Protein AF-0000000069405059 (afdb_homodimer)

Organism: NCBI:txid2607531

Sequence (1074 aa):
MSSYLHTKEDSQVSYETIPERLRKRAEKYPDRVTIVCYDAEFKRHQITMKEMYDGAVKFAKALMKLGIEKGDKIAFCVPNCVEWMSYDIGIMMTGAYSMRLMFGLADMKSITKGCSAVVFGSKSIWDSFLSIAQISDNGKVSCEVCPDLKFAIDVSNTHRPANALSAAKLMAEISDDDEVEFPYIDPEDIASINQTSGSTGVPKGICHSHFGYVNLPDSDFNESSRLIMFSGRPMGYIGGYPSNVVTRGSLHVSGDVEMLNDPKNLDFVIKIWQSEECNMVGVAPQDVKRLSDRDFRLNMLISGGDMITRETIEHALKVADSFLVGYGSTESIFVSYKVFTLENISEHRQGMLGRPAAGTEIKIVDEEKRVVDTGKTGYLYFRSKYIAKTYLDGTSCLENGWYPTSDICYLTEDGHLIMVGRSTDLIKKCTVKLSIKLIEDYIGRHPSVDAVVVVPIPDQAVGERVCACVTLLPNHEFKEEELKKFCTETMPDPDNFDCVSMHPDYILYFPSFPLLASGKFDRKTIASLALKKIKNMMSSYLHTKEDSQVSYETIPERLRKRAEKYPDRVTIVCYDAEFKRHQITMKEMYDGAVKFAKALMKLGIEKGDKIAFCVPNCVEWMSYDIGIMMTGAYSMRLMFGLADMKSITKGCSAVVFGSKSIWDSFLSIAQISDNGKVSCEVCPDLKFAIDVSNTHRPANALSAAKLMAEISDDDEVEFPYIDPEDIASINQTSGSTGVPKGICHSHFGYVNLPDSDFNESSRLIMFSGRPMGYIGGYPSNVVTRGSLHVSGDVEMLNDPKNLDFVIKIWQSEECNMVGVAPQDVKRLSDRDFRLNMLISGGDMITRETIEHALKVADSFLVGYGSTESIFVSYKVFTLENISEHRQGMLGRPAAGTEIKIVDEEKRVVDTGKTGYLYFRSKYIAKTYLDGTSCLENGWYPTSDICYLTEDGHLIMVGRSTDLIKKCTVKLSIKLIEDYIGRHPSVDAVVVVPIPDQAVGERVCACVTLLPNHEFKEEELKKFCTETMPDPDNFDCVSMHPDYILYFPSFPLLASGKFDRKTIASLALKKIKNM

Secondary structure (DSSP, 8-state):
-BSEEEPPP-SPPP---HHHHHHHHHHH-TT-EEEEEE-TT--EEEEEHHHHHHHHHHHHHHHHHTT--TT-EEEEE--S-TTHHHHHHHHHHTT-EEEE--TTSS-HHHHHTT-SEEEE--HHHHHHHHTT-EE-GGGBEE-SS-TT--EEEE--SSSPPTTPEEHHHHHHT--TT----PPP--TTSEEEEEEE-TTTSSPEEEEEEHHHHHT-GGGGS-TTS--EEE--S-TTSTTT--HHHHHH-PEEEEE-HHHHH-GGGHHHHHHHHHHTT-SEEE--HHHHGGGTTS---EEEEEEESSPPPHHHHHHHHTTEEEEEEEE--TTTS--EEEEE-TTTGGG--TTEEEEEPTT-EEEEE-TT-PBPBTT--EEEEEE-TTS--EETTS-BS-BTTBEEEEEEEEE-TTS-EEEEEETTSEEEETTEEEEHHHHHHHHHTSTTEEEEEEEEEEETTTEEEEEEEEEE-TT----HHHHHHHHHHHSPPGGGSSS---S-SEEEE-SS--B-TTSSB-HHHHHHHHHHHHHT-/-BSEEEPPP-SPPP---HHHHHHHHHHH-TT-EEEEEE-TT--EEEEEHHHHHHHHHHHHHHHHHTT--TT-EEEEE--S-TTHHHHHHHHHHTT-EEEE--TTSS-HHHHHTT-SEEEE--HHHHHHHHTT-EE-GGGBEE-SS-TT--EEEE--SSSPPTTPEEHHHHHHT--TT----PPP--TTSEEEEEEE-TTTSSPEEEEEEHHHHHT-GGGG--TTS--EEE--S-TTSTTT--HHHHHH-PEEEEE-HHHHH-GGGHHHHHHHHHHTT-SEEE--HHHHGGGTTS---EEEEEEESSPPPHHHHHHHHTTEEEEEEEE--TTTS--EEEEE-TTTGGG--TTEEEEEPTT-EEEEE-TT-PBPBTT--EEEEEE-TTS--EETTS-BS-BTTBEEEEEEEEE-TTS-EEEEEETTSEEEETTEEEEHHHHHHHHHTSTTEEEEEEEEEEETTTEEEEEEEEEE-TT----HHHHHHHHHHHSPPGGGS-SS--S-SEEEE-S---B-TTSSB-HHHHHHHHHHHHHT-

pLDDT: mean 87.08, std 11.56, range [35.06, 98.56]

Radius of gyration: 33.95 Å; Cα contacts (8 Å, |Δi|>4): 2401; chains: 2; bounding box: 78×101×76 Å

Structure (mmCIF, N/CA/C/O backbone):
data_AF-0000000069405059-model_v1
#
loop_
_entity.id
_entity.type
_entity.pdbx_description
1 polymer 'Medium-chain acyl-CoA ligase ACSF2, mitochondrial-like isoform X2'
#
loop_
_atom_site.group_PDB
_atom_site.id
_atom_site.type_symbol
_atom_site.label_atom_id
_atom_site.label_alt_id
_atom_site.label_comp_id
_atom_site.label_asym_id
_atom_site.label_entity_id
_atom_site.label_seq_id
_atom_site.pdbx_PDB_ins_code
_atom_site.Cartn_x
_atom_site.Cartn_y
_atom_site.Cartn_z
_atom_site.occupancy
_atom_site.B_iso_or_equiv
_atom_site.auth_seq_id
_atom_site.auth_comp_id
_atom_site.auth_asym_id
_atom_site.auth_atom_id
_atom_site.pdbx_PDB_model_num
ATOM 1 N N . MET A 1 1 ? 24.672 -1.046 6.391 1 76.38 1 MET A N 1
ATOM 2 C CA . MET A 1 1 ? 23.234 -1.235 6.488 1 76.38 1 MET A CA 1
ATOM 3 C C . MET A 1 1 ? 22.484 -0.145 5.727 1 76.38 1 MET A C 1
ATOM 5 O O . MET A 1 1 ? 22.922 1.008 5.699 1 76.38 1 MET A O 1
ATOM 9 N N . SER A 1 2 ? 21.516 -0.509 5.078 1 88.62 2 SER A N 1
ATOM 10 C CA . SER A 1 2 ? 20.75 0.424 4.258 1 88.62 2 SER A CA 1
ATOM 11 C C . SER A 1 2 ? 19.859 1.316 5.121 1 88.62 2 SER A C 1
ATOM 13 O O . SER A 1 2 ? 19.453 0.922 6.215 1 88.62 2 SER A O 1
ATOM 15 N N . SER A 1 3 ? 19.766 2.574 4.754 1 94.75 3 SER A N 1
ATOM 16 C CA . SER A 1 3 ? 18.922 3.529 5.461 1 94.75 3 SER A CA 1
ATOM 17 C C . SER A 1 3 ? 17.453 3.287 5.164 1 94.75 3 SER A C 1
ATOM 19 O O . SER A 1 3 ? 16.812 4.082 4.469 1 94.75 3 SER A O 1
ATOM 21 N N . TYR A 1 4 ? 17.016 2.256 5.66 1 94.56 4 TYR A N 1
ATOM 22 C CA . TYR A 1 4 ? 15.609 1.853 5.602 1 94.56 4 TYR A CA 1
ATOM 23 C C . TYR A 1 4 ? 15.117 1.379 6.961 1 94.56 4 TYR A C 1
ATOM 25 O O . TYR A 1 4 ? 15.852 0.712 7.695 1 94.56 4 TYR A O 1
ATOM 33 N N . LEU A 1 5 ? 13.922 1.791 7.27 1 92.12 5 LEU A N 1
ATOM 34 C CA . LEU A 1 5 ? 13.336 1.364 8.531 1 92.12 5 LEU A CA 1
ATOM 35 C C . LEU A 1 5 ? 11.82 1.209 8.406 1 92.12 5 LEU A C 1
ATOM 37 O O . LEU A 1 5 ? 11.156 2.045 7.789 1 92.12 5 LEU A O 1
ATOM 41 N N . HIS A 1 6 ? 11.328 0.11 8.859 1 88.69 6 HIS A N 1
ATOM 42 C CA . HIS A 1 6 ? 9.898 -0.172 8.953 1 88.69 6 HIS A CA 1
ATOM 43 C C . HIS A 1 6 ? 9.469 -0.369 10.398 1 88.69 6 HIS A C 1
ATOM 45 O O . HIS A 1 6 ? 10.133 -1.08 11.156 1 88.69 6 HIS A O 1
ATOM 51 N N . THR A 1 7 ? 8.445 0.353 10.781 1 85.44 7 THR A N 1
ATOM 52 C CA . THR A 1 7 ? 7.824 0.072 12.062 1 85.44 7 THR A CA 1
ATOM 53 C C . THR A 1 7 ? 6.551 -0.748 11.883 1 85.44 7 THR A C 1
ATOM 55 O O . THR A 1 7 ? 5.629 -0.326 11.18 1 85.44 7 THR A O 1
ATOM 58 N N . LYS A 1 8 ? 6.469 -1.854 12.523 1 80.56 8 LYS A N 1
ATOM 59 C CA . LYS A 1 8 ? 5.355 -2.787 12.367 1 80.56 8 LYS A CA 1
ATOM 60 C C . LYS A 1 8 ? 4.035 -2.145 12.789 1 80.56 8 LYS A C 1
ATOM 62 O O . LYS A 1 8 ? 3.99 -1.372 13.75 1 80.56 8 LYS A O 1
ATOM 67 N N . GLU A 1 9 ? 3.07 -2.568 11.977 1 75.31 9 GLU A N 1
ATOM 68 C CA . GLU A 1 9 ? 1.729 -2.109 12.328 1 75.31 9 GLU A CA 1
ATOM 69 C C . GLU A 1 9 ? 1.255 -2.736 13.633 1 75.31 9 GLU A C 1
ATOM 71 O O . GLU A 1 9 ? 1.486 -3.924 13.883 1 75.31 9 GLU A O 1
ATOM 76 N N . ASP A 1 10 ? 0.785 -1.996 14.492 1 69.25 10 ASP A N 1
ATOM 77 C CA . ASP A 1 10 ? 0.393 -2.527 15.797 1 69.25 10 ASP A CA 1
ATOM 78 C C . ASP A 1 10 ? -1.127 -2.553 15.945 1 69.25 10 ASP A C 1
ATOM 80 O O . ASP A 1 10 ? -1.652 -3.113 16.906 1 69.25 10 ASP A O 1
ATOM 84 N N . SER A 1 11 ? -1.769 -1.929 14.992 1 68.69 11 SER A N 1
ATOM 85 C CA . SER A 1 11 ? -3.217 -1.853 15.156 1 68.69 11 SER A CA 1
ATOM 86 C C . SER A 1 11 ? -3.941 -2.488 13.977 1 68.69 11 SER A C 1
ATOM 88 O O . SER A 1 11 ? -3.357 -2.662 12.906 1 68.69 11 SER A O 1
ATOM 90 N N . GLN A 1 12 ? -5.156 -2.867 14.305 1 74.75 12 GLN A N 1
ATOM 91 C CA . GLN A 1 12 ? -6.031 -3.393 13.258 1 74.75 12 GLN A CA 1
ATOM 92 C C . GLN A 1 12 ? -6.52 -2.279 12.336 1 74.75 12 GLN A C 1
ATOM 94 O O . GLN A 1 12 ? -6.891 -1.199 12.797 1 74.75 12 GLN A O 1
ATOM 99 N N . VAL A 1 13 ? -6.449 -2.508 11.102 1 83.88 13 VAL A N 1
ATOM 100 C CA . VAL A 1 13 ? -6.941 -1.564 10.102 1 83.88 13 VAL A CA 1
ATOM 101 C C . VAL A 1 13 ? -8.461 -1.662 10 1 83.88 13 VAL A C 1
ATOM 103 O O . VAL A 1 13 ? -9.023 -2.762 10.008 1 83.88 13 VAL A O 1
ATOM 106 N N . SER A 1 14 ? -9.117 -0.546 10.047 1 86.19 14 SER A N 1
ATOM 107 C CA . SER A 1 14 ? -10.562 -0.484 9.898 1 86.19 14 SER A CA 1
ATOM 108 C C . SER A 1 14 ? -10.953 -0.025 8.492 1 86.19 14 SER A C 1
ATOM 110 O O . SER A 1 14 ? -10.32 0.866 7.93 1 86.19 14 SER A O 1
ATOM 112 N N . TYR A 1 15 ? -11.891 -0.653 7.965 1 90.38 15 TYR A N 1
ATOM 113 C CA . TYR A 1 15 ? -12.398 -0.245 6.66 1 90.38 15 TYR A CA 1
ATOM 114 C C . TYR A 1 15 ? -13.781 0.397 6.785 1 90.38 15 TYR A C 1
ATOM 116 O O . TYR A 1 15 ? -14.797 -0.233 6.484 1 90.38 15 TYR A O 1
ATOM 124 N N . GLU A 1 16 ? -13.797 1.604 7.168 1 92.19 16 GLU A N 1
ATOM 125 C CA . GLU A 1 16 ? -15.008 2.396 7.367 1 92.19 16 GLU A CA 1
ATOM 126 C C . GLU A 1 16 ? -14.766 3.865 7.027 1 92.19 16 GLU A C 1
ATOM 128 O O . GLU A 1 16 ? -13.625 4.297 6.891 1 92.19 16 GLU A O 1
ATOM 133 N N . THR A 1 17 ? -15.836 4.621 6.836 1 94.81 17 THR A N 1
ATOM 134 C CA . THR A 1 17 ? -15.742 6.043 6.527 1 94.81 17 THR A CA 1
ATOM 135 C C . THR A 1 17 ? -15.758 6.875 7.805 1 94.81 17 THR A C 1
ATOM 137 O O . THR A 1 17 ? -16.141 6.383 8.867 1 94.81 17 THR A O 1
ATOM 140 N N . ILE A 1 18 ? -15.367 8.094 7.664 1 95.5 18 ILE A N 1
ATOM 141 C CA . ILE A 1 18 ? -15.367 9.023 8.789 1 95.5 18 ILE A CA 1
ATOM 142 C C . ILE A 1 18 ? -16.797 9.188 9.32 1 95.5 18 ILE A C 1
ATOM 144 O O . ILE A 1 18 ? -17.031 9.062 10.523 1 95.5 18 ILE A O 1
ATOM 148 N N . PRO A 1 19 ? -17.797 9.398 8.445 1 96.19 19 PRO A N 1
ATOM 149 C CA . PRO A 1 19 ? -19.172 9.508 8.938 1 96.19 19 PRO A CA 1
ATOM 150 C C . PRO A 1 19 ? -19.641 8.242 9.648 1 96.19 19 PRO A C 1
ATOM 152 O O . PRO A 1 19 ? -20.344 8.328 10.672 1 96.19 19 PRO A O 1
ATOM 155 N N . GLU A 1 20 ? -19.297 7.102 9.148 1 94.31 20 GLU A N 1
ATOM 156 C CA . GLU A 1 20 ? -19.688 5.848 9.789 1 94.31 20 GLU A CA 1
ATOM 157 C C . GLU A 1 20 ? -19.094 5.734 11.188 1 94.31 20 GLU A C 1
ATOM 159 O O . GLU A 1 20 ? -19.766 5.32 12.133 1 94.31 20 GLU A O 1
ATOM 164 N N . ARG A 1 21 ? -17.859 6.039 11.273 1 93.06 21 ARG A N 1
ATOM 165 C CA . ARG A 1 21 ? -17.203 5.98 12.57 1 93.06 21 ARG A CA 1
ATOM 166 C C . ARG A 1 21 ? -17.844 6.961 13.555 1 93.06 21 ARG A C 1
ATOM 168 O O . ARG A 1 21 ? -18.016 6.641 14.734 1 93.06 21 ARG A O 1
ATOM 175 N N . LEU A 1 22 ? -18.078 8.172 13.102 1 94.94 22 LEU A N 1
ATOM 176 C CA . LEU A 1 22 ? -18.75 9.148 13.953 1 94.94 22 LEU A CA 1
ATOM 177 C C . LEU A 1 22 ? -20.094 8.617 14.43 1 94.94 22 LEU A C 1
ATOM 179 O O . LEU A 1 22 ? -20.438 8.766 15.602 1 94.94 22 LEU A O 1
ATOM 183 N N . ARG A 1 23 ? -20.859 8.07 13.531 1 95.44 23 ARG A N 1
ATOM 184 C CA . ARG A 1 23 ? -22.156 7.5 13.891 1 95.44 23 ARG A CA 1
ATOM 185 C C . ARG A 1 23 ? -22 6.465 15 1 95.44 23 ARG A C 1
ATOM 187 O O . ARG A 1 23 ? -22.734 6.504 15.992 1 95.44 23 ARG A O 1
ATOM 194 N N . LYS A 1 24 ? -21.109 5.547 14.828 1 93.12 24 LYS A N 1
ATOM 195 C CA . LYS A 1 24 ? -20.875 4.492 15.812 1 93.12 24 LYS A CA 1
ATOM 196 C C . LYS A 1 24 ? -20.5 5.082 17.172 1 93.12 24 LYS A C 1
ATOM 198 O O . LYS A 1 24 ? -20.969 4.621 18.203 1 93.12 24 LYS A O 1
ATOM 203 N N . ARG A 1 25 ? -19.719 6.082 17.156 1 92 25 ARG A N 1
ATOM 204 C CA . ARG A 1 25 ? -19.281 6.715 18.391 1 92 25 ARG A CA 1
ATOM 205 C C . ARG A 1 25 ? -20.422 7.473 19.047 1 92 25 ARG A C 1
ATOM 207 O O . ARG A 1 25 ? -20.562 7.477 20.281 1 92 25 ARG A O 1
ATOM 214 N N . ALA A 1 26 ? -21.156 8.148 18.234 1 95.31 26 ALA A N 1
ATOM 215 C CA . ALA A 1 26 ? -22.312 8.875 18.75 1 95.31 26 ALA A CA 1
ATOM 216 C C . ALA A 1 26 ? -23.312 7.926 19.406 1 95.31 26 ALA A C 1
ATOM 218 O O . ALA A 1 26 ? -23.969 8.289 20.375 1 95.31 26 ALA A O 1
ATOM 219 N N . GLU A 1 27 ? -23.438 6.754 18.859 1 95.62 27 GLU A N 1
ATOM 220 C CA . GLU A 1 27 ? -24.312 5.734 19.422 1 95.62 27 GLU A CA 1
ATOM 221 C C . GLU A 1 27 ? -23.734 5.18 20.734 1 95.62 27 GLU A C 1
ATOM 223 O O . GLU A 1 27 ? -24.469 4.969 21.703 1 95.62 27 GLU A O 1
ATOM 228 N N . LYS A 1 28 ? -22.5 4.996 20.828 1 91.94 28 LYS A N 1
ATOM 229 C CA . LYS A 1 28 ? -21.844 4.383 21.984 1 91.94 28 LYS A CA 1
ATOM 230 C C . LYS A 1 28 ? -21.703 5.383 23.125 1 91.94 28 LYS A C 1
ATOM 232 O O . LYS A 1 28 ? -21.828 5.02 24.297 1 91.94 28 LYS A O 1
ATOM 237 N N . TYR A 1 29 ? -21.375 6.656 22.75 1 92 29 TYR A N 1
ATOM 238 C CA . TYR A 1 29 ? -21.141 7.684 23.75 1 92 29 TYR A CA 1
ATOM 239 C C . TYR A 1 29 ? -21.875 8.969 23.422 1 92 29 TYR A C 1
ATOM 241 O O . TYR A 1 29 ? -21.266 10.023 23.25 1 92 29 TYR A O 1
ATOM 249 N N . PRO A 1 30 ? -23.109 8.977 23.453 1 95.75 30 PRO A N 1
ATOM 250 C CA . PRO A 1 30 ? -23.906 10.109 22.969 1 95.75 30 PRO A CA 1
ATOM 251 C C . PRO A 1 30 ? -23.656 11.383 23.781 1 95.75 30 PRO A C 1
ATOM 253 O O . PRO A 1 30 ? -23.578 12.469 23.203 1 95.75 30 PRO A O 1
ATOM 256 N N . ASP A 1 31 ? -23.438 11.312 25.078 1 96.19 31 ASP A N 1
ATOM 257 C CA . ASP A 1 31 ? -23.422 12.484 25.938 1 96.19 31 ASP A CA 1
ATOM 258 C C . ASP A 1 31 ? -21.984 12.945 26.219 1 96.19 31 ASP A C 1
ATOM 260 O O . ASP A 1 31 ? -21.766 13.945 26.906 1 96.19 31 ASP A O 1
ATOM 264 N N . ARG A 1 32 ? -21.062 12.312 25.672 1 93.69 32 ARG A N 1
ATOM 265 C CA . ARG A 1 32 ? -19.656 12.664 25.891 1 93.69 32 ARG A CA 1
ATOM 266 C C . ARG A 1 32 ? -19.297 13.969 25.172 1 93.69 32 ARG A C 1
ATOM 268 O O . ARG A 1 32 ? -19.531 14.102 23.969 1 93.69 32 ARG A O 1
ATOM 275 N N . VAL A 1 33 ? -18.719 14.945 25.906 1 96.44 33 VAL A N 1
ATOM 276 C CA . VAL A 1 33 ? -18.25 16.172 25.297 1 96.44 33 VAL A CA 1
ATOM 277 C C . VAL A 1 33 ? -17.031 15.883 24.422 1 96.44 33 VAL A C 1
ATOM 279 O O . VAL A 1 33 ? -16.078 15.242 24.859 1 96.44 33 VAL A O 1
ATOM 282 N N . THR A 1 34 ? -17.047 16.375 23.188 1 95.88 34 THR A N 1
ATOM 283 C CA . THR A 1 34 ? -16 15.953 22.266 1 95.88 34 THR A CA 1
ATOM 284 C C . THR A 1 34 ? -15.25 17.172 21.703 1 95.88 34 THR A C 1
ATOM 286 O O . THR A 1 34 ? -14.117 17.047 21.25 1 95.88 34 THR A O 1
ATOM 289 N N . ILE A 1 35 ? -15.867 18.344 21.641 1 98 35 ILE A N 1
ATOM 290 C CA . ILE A 1 35 ? -15.18 19.562 21.234 1 98 35 ILE A CA 1
ATOM 291 C C . ILE A 1 35 ? -15.547 20.703 22.203 1 98 35 ILE A C 1
ATOM 293 O O . ILE A 1 35 ? -16.719 20.875 22.547 1 98 35 ILE A O 1
ATOM 297 N N . VAL A 1 36 ? -14.609 21.391 22.641 1 98.56 36 VAL A N 1
ATOM 298 C CA . VAL A 1 36 ? -14.75 22.625 23.422 1 98.56 36 VAL A CA 1
ATOM 299 C C . VAL A 1 36 ? -14.016 23.766 22.703 1 98.56 36 VAL A C 1
ATOM 301 O O . VAL A 1 36 ? -12.867 23.609 22.297 1 98.56 36 VAL A O 1
ATOM 304 N N . CYS A 1 37 ? -14.703 24.875 22.531 1 98.25 37 CYS A N 1
ATOM 305 C CA . CYS A 1 37 ? -14.086 26.047 21.906 1 98.25 37 CYS A CA 1
ATOM 306 C C . CYS A 1 37 ? -14.344 27.297 22.734 1 98.25 37 CYS A C 1
ATOM 308 O O . CYS A 1 37 ? -15.445 27.5 23.25 1 98.25 37 CYS A O 1
ATOM 310 N N . TYR A 1 38 ? -13.32 28.062 22.875 1 98.06 38 TYR A N 1
ATOM 311 C CA . TYR A 1 38 ? -13.43 29.391 23.469 1 98.06 38 TYR A CA 1
ATOM 312 C C . TYR A 1 38 ? -13.438 30.469 22.406 1 98.06 38 TYR A C 1
ATOM 314 O O . TYR A 1 38 ? -12.508 30.562 21.594 1 98.06 38 TYR A O 1
ATOM 322 N N . ASP A 1 39 ? -14.422 31.328 22.406 1 95.25 39 ASP A N 1
ATOM 323 C CA . ASP A 1 39 ? -14.547 32.312 21.328 1 95.25 39 ASP A CA 1
ATOM 324 C C . ASP A 1 39 ? -13.734 33.562 21.625 1 95.25 39 ASP A C 1
ATOM 326 O O . ASP A 1 39 ? -12.984 33.594 22.609 1 95.25 39 ASP A O 1
ATOM 330 N N . ALA A 1 40 ? -13.812 34.594 20.797 1 92.25 40 ALA A N 1
ATOM 331 C CA . ALA A 1 40 ? -13.008 35.781 20.891 1 92.25 40 ALA A CA 1
ATOM 332 C C . ALA A 1 40 ? -13.336 36.594 22.156 1 92.25 40 ALA A C 1
ATOM 334 O O . ALA A 1 40 ? -12.539 37.406 22.625 1 92.25 40 ALA A O 1
ATOM 335 N N . GLU A 1 41 ? -14.523 36.344 22.75 1 94.56 41 GLU A N 1
ATOM 336 C CA . GLU A 1 41 ? -14.945 37 23.984 1 94.56 41 GLU A CA 1
ATOM 337 C C . GLU A 1 41 ? -14.656 36.125 25.203 1 94.56 41 GLU A C 1
ATOM 339 O O . GLU A 1 41 ? -15.227 36.344 26.281 1 94.56 41 GLU A O 1
ATOM 344 N N . PHE A 1 42 ? -13.906 35.094 25.031 1 96.06 42 PHE A N 1
ATOM 345 C CA . PHE A 1 42 ? -13.414 34.219 26.094 1 96.06 42 PHE A CA 1
ATOM 346 C C . PHE A 1 42 ? -14.539 33.344 26.656 1 96.06 42 PHE A C 1
ATOM 348 O O . PHE A 1 42 ? -14.445 32.844 27.766 1 96.06 42 PHE A O 1
ATOM 355 N N . LYS A 1 43 ? -15.602 33.219 25.891 1 97.19 43 LYS A N 1
ATOM 356 C CA . LYS A 1 43 ? -16.719 32.406 26.328 1 97.19 43 LYS A CA 1
ATOM 357 C C . LYS A 1 43 ? -16.516 30.953 25.891 1 97.19 43 LYS A C 1
ATOM 359 O O . LYS A 1 43 ? -16.062 30.688 24.781 1 97.19 43 LYS A O 1
ATOM 364 N N . ARG A 1 44 ? -16.859 30 26.75 1 98.19 44 ARG A N 1
ATOM 365 C CA . ARG A 1 44 ? -16.688 28.562 26.531 1 98.19 44 ARG A CA 1
ATOM 366 C C . ARG A 1 44 ? -17.922 27.969 25.844 1 98.19 44 ARG A C 1
ATOM 368 O O . ARG A 1 44 ? -19.047 28.203 26.281 1 98.19 44 ARG A O 1
ATOM 375 N N . HIS A 1 45 ? -17.781 27.266 24.844 1 98 45 HIS A N 1
ATOM 376 C CA . HIS A 1 45 ? -18.812 26.484 24.156 1 98 45 HIS A CA 1
ATOM 377 C C . HIS A 1 45 ? -18.406 25.016 24.047 1 98 45 HIS A C 1
ATOM 379 O O . HIS A 1 45 ? -17.219 24.688 24.078 1 98 45 HIS A O 1
ATOM 385 N N . GLN A 1 46 ? -19.328 24.109 24.016 1 98.44 46 GLN A N 1
ATOM 386 C CA . GLN A 1 46 ? -19.016 22.688 23.891 1 98.44 46 GLN A CA 1
ATOM 387 C C . GLN A 1 46 ? -20.078 21.969 23.062 1 98.44 46 GLN A C 1
ATOM 389 O O . GLN A 1 46 ? -21.172 22.484 22.859 1 98.44 46 GLN A O 1
ATOM 394 N N . ILE A 1 47 ? -19.781 20.875 22.578 1 98 47 ILE A N 1
ATOM 395 C CA . ILE A 1 47 ? -20.703 20 21.844 1 98 47 ILE A CA 1
ATOM 396 C C . ILE A 1 47 ? -20.438 18.547 22.219 1 98 47 ILE A C 1
ATOM 398 O O . ILE A 1 47 ? -19.297 18.156 22.438 1 98 47 ILE A O 1
ATOM 402 N N . THR A 1 48 ? -21.5 17.766 22.344 1 97.81 48 THR A N 1
ATOM 403 C CA . THR A 1 48 ? -21.391 16.344 22.625 1 97.81 48 THR A CA 1
ATOM 404 C C . THR A 1 48 ? -21.234 15.539 21.328 1 97.81 48 THR A C 1
ATOM 406 O O . THR A 1 48 ? -21.438 16.078 20.234 1 97.81 48 THR A O 1
ATOM 409 N N . MET A 1 49 ? -20.875 14.289 21.5 1 96.62 49 MET A N 1
ATOM 410 C CA . MET A 1 49 ? -20.703 13.398 20.359 1 96.62 49 MET A CA 1
ATOM 411 C C . MET A 1 49 ? -22 13.273 19.578 1 96.62 49 MET A C 1
ATOM 413 O O . MET A 1 49 ? -22 13.391 18.344 1 96.62 49 MET A O 1
ATOM 417 N N . LYS A 1 50 ? -23.094 13.07 20.219 1 97.62 50 LYS A N 1
ATOM 418 C CA . LYS A 1 50 ? -24.391 12.922 19.578 1 97.62 50 LYS A CA 1
ATOM 419 C C . LYS A 1 50 ? -24.797 14.211 18.859 1 97.62 50 LYS A C 1
ATOM 421 O O . LYS A 1 50 ? -25.312 14.18 17.734 1 97.62 50 LYS A O 1
ATOM 426 N N . GLU A 1 51 ? -24.641 15.344 19.547 1 97.88 51 GLU A N 1
ATOM 427 C CA . GLU A 1 51 ? -24.969 16.625 18.938 1 97.88 51 GLU A CA 1
ATOM 428 C C . GLU A 1 51 ? -24.156 16.859 17.672 1 97.88 51 GLU A C 1
ATOM 430 O O . GLU A 1 51 ? -24.656 17.391 16.688 1 97.88 51 GLU A O 1
ATOM 435 N N . MET A 1 52 ? -22.875 16.531 17.719 1 97.81 52 MET A N 1
ATOM 436 C CA . MET A 1 52 ? -22.016 16.656 16.547 1 97.81 52 MET A CA 1
ATOM 437 C C . MET A 1 52 ? -22.531 15.82 15.398 1 97.81 52 MET A C 1
ATOM 439 O O . MET A 1 52 ? -22.625 16.297 14.266 1 97.81 52 MET A O 1
ATOM 443 N N . TYR A 1 53 ? -22.906 14.586 15.68 1 97.31 53 TYR A N 1
ATOM 444 C CA . TYR A 1 53 ? -23.422 13.688 14.656 1 97.31 53 TYR A CA 1
ATOM 445 C C . TYR A 1 53 ? -24.734 14.211 14.086 1 97.31 53 TYR A C 1
ATOM 447 O O . TYR A 1 53 ? -24.922 14.25 12.867 1 97.31 53 TYR A O 1
ATOM 455 N N . ASP A 1 54 ? -25.672 14.578 14.969 1 96.94 54 ASP A N 1
ATOM 456 C CA . ASP A 1 54 ? -26.969 15.086 14.539 1 96.94 54 ASP A CA 1
ATOM 457 C C . ASP A 1 54 ? -26.812 16.328 13.672 1 96.94 54 ASP A C 1
ATOM 459 O O . ASP A 1 54 ? -27.531 16.516 12.688 1 96.94 54 ASP A O 1
ATOM 463 N N . GLY A 1 55 ? -25.938 17.219 14.086 1 97.31 55 GLY A N 1
ATOM 464 C CA . GLY A 1 55 ? -25.641 18.391 13.281 1 97.31 55 GLY A CA 1
ATOM 465 C C . GLY A 1 55 ? -25.109 18.047 11.898 1 97.31 55 GLY A C 1
ATOM 466 O O . GLY A 1 55 ? -25.484 18.688 10.914 1 97.31 55 GLY A O 1
ATOM 467 N N . ALA A 1 56 ? -24.203 17.078 11.844 1 97.81 56 ALA A N 1
ATOM 468 C CA . ALA A 1 56 ? -23.656 16.641 10.562 1 97.81 56 ALA A CA 1
ATOM 469 C C . ALA A 1 56 ? -24.75 16.109 9.648 1 97.81 56 ALA A C 1
ATOM 471 O O . ALA A 1 56 ? -24.797 16.438 8.461 1 97.81 56 ALA A O 1
ATOM 472 N N . VAL A 1 57 ? -25.641 15.289 10.227 1 97 57 VAL A N 1
ATOM 473 C CA . VAL A 1 57 ? -26.75 14.688 9.469 1 97 57 VAL A CA 1
ATOM 474 C C . VAL A 1 57 ? -27.656 15.789 8.922 1 97 57 VAL A C 1
ATOM 476 O O . VAL A 1 57 ? -28 15.781 7.742 1 97 57 VAL A O 1
ATOM 479 N N . LYS A 1 58 ? -28.016 16.719 9.781 1 97.06 58 LYS A N 1
ATOM 480 C CA . LYS A 1 58 ? -28.906 17.812 9.375 1 97.06 58 LYS A CA 1
ATOM 481 C C . LYS A 1 58 ? -28.266 18.672 8.289 1 97.06 58 LYS A C 1
ATOM 483 O O . LYS A 1 58 ? -28.922 19.062 7.324 1 97.06 58 LYS A O 1
ATOM 488 N N . PHE A 1 59 ? -27.031 18.984 8.461 1 97.5 59 PHE A N 1
ATOM 489 C CA . PHE A 1 59 ? -26.344 19.797 7.461 1 97.5 59 PHE A CA 1
ATOM 490 C C . PHE A 1 59 ? -26.25 19.062 6.133 1 97.5 59 PHE A C 1
ATOM 492 O O . PHE A 1 59 ? -26.453 19.656 5.07 1 97.5 59 PHE A O 1
ATOM 499 N N . ALA A 1 60 ? -25.875 17.766 6.176 1 97.75 60 ALA A N 1
ATOM 500 C CA . ALA A 1 60 ? -25.812 16.953 4.973 1 97.75 60 ALA A CA 1
ATOM 501 C C . ALA A 1 60 ? -27.141 16.969 4.227 1 97.75 60 ALA A C 1
ATOM 503 O O . ALA A 1 60 ? -27.172 17.156 3.008 1 97.75 60 ALA A O 1
ATOM 504 N N . LYS A 1 61 ? -28.25 16.734 4.965 1 97.31 61 LYS A N 1
ATOM 505 C CA . LYS A 1 61 ? -29.578 16.75 4.355 1 97.31 61 LYS A CA 1
ATOM 506 C C . LYS A 1 61 ? -29.875 18.094 3.723 1 97.31 61 LYS A C 1
ATOM 508 O O . LYS A 1 61 ? -30.453 18.172 2.635 1 97.31 61 LYS A O 1
ATOM 513 N N . ALA A 1 62 ? -29.516 19.141 4.402 1 96.5 62 ALA A N 1
ATOM 514 C CA . ALA A 1 62 ? -29.719 20.484 3.875 1 96.5 62 ALA A CA 1
ATOM 515 C C . ALA A 1 62 ? -28.969 20.688 2.559 1 96.5 62 ALA A C 1
ATOM 517 O O . ALA A 1 62 ? -29.516 21.219 1.598 1 96.5 62 ALA A O 1
ATOM 518 N N . LEU A 1 63 ? -27.719 20.281 2.52 1 96.81 63 LEU A N 1
ATOM 519 C CA . LEU A 1 63 ? -26.906 20.391 1.313 1 96.81 63 LEU A CA 1
ATOM 520 C C . LEU A 1 63 ? -27.516 19.578 0.173 1 96.81 63 LEU A C 1
ATOM 522 O O . LEU A 1 63 ? -27.547 20.031 -0.971 1 96.81 63 LEU A O 1
ATOM 526 N N . MET A 1 64 ? -27.891 18.391 0.499 1 96.19 64 MET A N 1
ATOM 527 C CA . MET A 1 64 ? -28.484 17.531 -0.521 1 96.19 64 MET A CA 1
ATOM 528 C C . MET A 1 64 ? -29.75 18.141 -1.087 1 96.19 64 MET A C 1
ATOM 530 O O . MET A 1 64 ? -30.016 18.031 -2.285 1 96.19 64 MET A O 1
ATOM 534 N N . LYS A 1 65 ? -30.609 18.719 -0.262 1 93.69 65 LYS A N 1
ATOM 535 C CA . LYS A 1 65 ? -31.812 19.391 -0.713 1 93.69 65 LYS A CA 1
ATOM 536 C C . LYS A 1 65 ? -31.484 20.547 -1.658 1 93.69 65 LYS A C 1
ATOM 538 O O . LYS A 1 65 ? -32.25 20.875 -2.555 1 93.69 65 LYS A O 1
ATOM 543 N N . LEU A 1 66 ? -30.328 21.172 -1.445 1 93.69 66 LEU A N 1
ATOM 544 C CA . LEU A 1 66 ? -29.875 22.25 -2.311 1 93.69 66 LEU A CA 1
ATOM 545 C C . LEU A 1 66 ? -29.344 21.719 -3.633 1 93.69 66 LEU A C 1
ATOM 547 O O . LEU A 1 66 ? -29.062 22.484 -4.559 1 93.69 66 LEU A O 1
ATOM 551 N N . GLY A 1 67 ? -29.062 20.359 -3.686 1 93.94 67 GLY A N 1
ATOM 552 C CA . GLY A 1 67 ? -28.641 19.75 -4.938 1 93.94 67 GLY A CA 1
ATOM 553 C C . GLY A 1 67 ? -27.203 19.297 -4.938 1 93.94 67 GLY A C 1
ATOM 554 O O . GLY A 1 67 ? -26.656 18.922 -5.977 1 93.94 67 GLY A O 1
ATOM 555 N N . ILE A 1 68 ? -26.547 19.375 -3.834 1 95.81 68 ILE A N 1
ATOM 556 C CA . ILE A 1 68 ? -25.188 18.875 -3.738 1 95.81 68 ILE A CA 1
ATOM 557 C C . ILE A 1 68 ? -25.188 17.359 -3.916 1 95.81 68 ILE A C 1
ATOM 559 O O . ILE A 1 68 ? -26.016 16.656 -3.346 1 95.81 68 ILE A O 1
ATOM 563 N N . GLU A 1 69 ? -24.234 16.859 -4.656 1 94.88 69 GLU A N 1
ATOM 564 C CA . GLU A 1 69 ? -24.156 15.438 -4.969 1 94.88 69 GLU A CA 1
ATOM 565 C C . GLU A 1 69 ? -22.75 14.898 -4.727 1 94.88 69 GLU A C 1
ATOM 567 O O . GLU A 1 69 ? -21.812 15.664 -4.508 1 94.88 69 GLU A O 1
ATOM 572 N N . LYS A 1 70 ? -22.688 13.555 -4.797 1 95.44 70 LYS A N 1
ATOM 573 C CA . LYS A 1 70 ? -21.406 12.875 -4.656 1 95.44 70 LYS A CA 1
ATOM 574 C C . LYS A 1 70 ? -20.406 13.352 -5.711 1 95.44 70 LYS A C 1
ATOM 576 O O . LYS A 1 70 ? -20.75 13.445 -6.895 1 95.44 70 LYS A O 1
ATOM 581 N N . GLY A 1 71 ? -19.234 13.734 -5.234 1 94.25 71 GLY A N 1
ATOM 582 C CA . GLY A 1 71 ? -18.188 14.18 -6.156 1 94.25 71 GLY A CA 1
ATOM 583 C C . GLY A 1 71 ? -18.062 15.688 -6.23 1 94.25 71 GLY A C 1
ATOM 584 O O . GLY A 1 71 ? -17.062 16.203 -6.73 1 94.25 71 GLY A O 1
ATOM 585 N N . ASP A 1 72 ? -19.125 16.438 -5.793 1 95.88 72 ASP A N 1
ATOM 586 C CA . ASP A 1 72 ? -19.031 17.891 -5.758 1 95.88 72 ASP A CA 1
ATOM 587 C C . ASP A 1 72 ? -17.906 18.344 -4.82 1 95.88 72 ASP A C 1
ATOM 589 O O . ASP A 1 72 ? -17.609 17.656 -3.834 1 95.88 72 ASP A O 1
ATOM 593 N N . LYS A 1 73 ? -17.375 19.516 -5.152 1 95.38 73 LYS A N 1
ATOM 594 C CA . LYS A 1 73 ? -16.391 20.141 -4.281 1 95.38 73 LYS A CA 1
ATOM 595 C C . LYS A 1 73 ? -16.984 21.344 -3.562 1 95.38 73 LYS A C 1
ATOM 597 O O . LYS A 1 73 ? -17.594 22.219 -4.191 1 95.38 73 LYS A O 1
ATOM 602 N N . ILE A 1 74 ? -16.797 21.344 -2.283 1 97.12 74 ILE A N 1
ATOM 603 C CA . ILE A 1 74 ? -17.297 22.453 -1.474 1 97.12 74 ILE A CA 1
ATOM 604 C C . ILE A 1 74 ? -16.125 23.203 -0.852 1 97.12 74 ILE A C 1
ATOM 606 O O . ILE A 1 74 ? -15.359 22.641 -0.065 1 97.12 74 ILE A O 1
ATOM 610 N N . ALA A 1 75 ? -16.016 24.453 -1.2 1 94.81 75 ALA A N 1
ATOM 611 C CA . ALA A 1 75 ? -15.023 25.297 -0.535 1 94.81 75 ALA A CA 1
ATOM 612 C C . ALA A 1 75 ? -15.422 25.578 0.913 1 94.81 75 ALA A C 1
ATOM 614 O O . ALA A 1 75 ? -16.438 26.219 1.173 1 94.81 75 ALA A O 1
ATOM 615 N N . PHE A 1 76 ? -14.617 25.125 1.797 1 95.5 76 PHE A N 1
ATOM 616 C CA . PHE A 1 76 ? -14.953 25.156 3.217 1 95.5 76 PHE A CA 1
ATOM 617 C C . PHE A 1 76 ? -13.922 25.969 3.994 1 95.5 76 PHE A C 1
ATOM 619 O O . PHE A 1 76 ? -12.758 25.578 4.098 1 95.5 76 PHE A O 1
ATOM 626 N N . CYS A 1 77 ? -14.281 27.125 4.488 1 92.88 77 CYS A N 1
ATOM 627 C CA . CYS A 1 77 ? -13.43 28 5.289 1 92.88 77 CYS A CA 1
ATOM 628 C C . CYS A 1 77 ? -14.203 28.594 6.461 1 92.88 77 CYS A C 1
ATOM 630 O O . CYS A 1 77 ? -14.789 29.672 6.34 1 92.88 77 CYS A O 1
ATOM 632 N N . VAL A 1 78 ? -14.133 27.938 7.527 1 93.62 78 VAL A N 1
ATOM 633 C CA . VAL A 1 78 ? -14.891 28.281 8.727 1 93.62 78 VAL A CA 1
ATOM 634 C C . VAL A 1 78 ? -13.945 28.406 9.914 1 93.62 78 VAL A C 1
ATOM 636 O O . VAL A 1 78 ? -13.039 27.594 10.094 1 93.62 78 VAL A O 1
ATOM 639 N N . PRO A 1 79 ? -14.094 29.5 10.656 1 92.25 79 PRO A N 1
ATOM 640 C CA . PRO A 1 79 ? -13.281 29.609 11.875 1 92.25 79 PRO A CA 1
ATOM 641 C C . PRO A 1 79 ? -13.57 28.5 12.875 1 92.25 79 PRO A C 1
ATOM 643 O O . PRO A 1 79 ? -14.641 27.875 12.828 1 92.25 79 PRO A O 1
ATOM 646 N N . ASN A 1 80 ? -12.641 28.328 13.805 1 95.38 80 ASN A N 1
ATOM 647 C CA . ASN A 1 80 ? -12.82 27.312 14.828 1 95.38 80 ASN A CA 1
ATOM 648 C C . ASN A 1 80 ? -14.117 27.516 15.609 1 95.38 80 ASN A C 1
ATOM 650 O O . ASN A 1 80 ? -14.391 28.625 16.078 1 95.38 80 ASN A O 1
ATOM 654 N N . CYS A 1 81 ? -14.875 26.531 15.711 1 95.94 81 CYS A N 1
ATOM 655 C CA . CYS A 1 81 ? -16.094 26.531 16.5 1 95.94 81 CYS A CA 1
ATOM 656 C C . CYS A 1 81 ? -16.531 25.109 16.844 1 95.94 81 CYS A C 1
ATOM 658 O O . CYS A 1 81 ? -15.961 24.141 16.312 1 95.94 81 CYS A O 1
ATOM 660 N N . VAL A 1 82 ? -17.438 24.938 17.703 1 97.12 82 VAL A N 1
ATOM 661 C CA . VAL A 1 82 ? -17.797 23.609 18.188 1 97.12 82 VAL A CA 1
ATOM 662 C C . VAL A 1 82 ? -18.531 22.828 17.094 1 97.12 82 VAL A C 1
ATOM 664 O O . VAL A 1 82 ? -18.5 21.594 17.062 1 97.12 82 VAL A O 1
ATOM 667 N N . GLU A 1 83 ? -19.125 23.562 16.141 1 97.19 83 GLU A N 1
ATOM 668 C CA . GLU A 1 83 ? -19.891 22.906 15.078 1 97.19 83 GLU A CA 1
ATOM 669 C C . GLU A 1 83 ? -19.016 22.594 13.875 1 97.19 83 GLU A C 1
ATOM 671 O O . GLU A 1 83 ? -19.469 22.016 12.891 1 97.19 83 GLU A O 1
ATOM 676 N N . TRP A 1 84 ? -17.781 22.969 13.898 1 97.25 84 TRP A N 1
ATOM 677 C CA . TRP A 1 84 ? -16.891 22.891 12.75 1 97.25 84 TRP A CA 1
ATOM 678 C C . TRP A 1 84 ? -16.922 21.484 12.141 1 97.25 84 TRP A C 1
ATOM 680 O O . TRP A 1 84 ? -17.125 21.328 10.938 1 97.25 84 TRP A O 1
ATOM 690 N N . MET A 1 85 ? -16.781 20.469 12.984 1 97.56 85 MET A N 1
ATOM 691 C CA . MET A 1 85 ? -16.75 19.094 12.508 1 97.56 85 MET A CA 1
ATOM 692 C C . MET A 1 85 ? -18.094 18.672 11.953 1 97.56 85 MET A C 1
ATOM 694 O O . MET A 1 85 ? -18.172 17.875 11.008 1 97.56 85 MET A O 1
ATOM 698 N N . SER A 1 86 ? -19.172 19.141 12.555 1 97.81 86 SER A N 1
ATOM 699 C CA . SER A 1 86 ? -20.484 18.844 12.031 1 97.81 86 SER A CA 1
ATOM 700 C C . SER A 1 86 ? -20.625 19.281 10.578 1 97.81 86 SER A C 1
ATOM 702 O O . SER A 1 86 ? -21.156 18.531 9.742 1 97.81 86 SER A O 1
ATOM 704 N N . TYR A 1 87 ? -20.141 20.453 10.328 1 98.06 87 TYR A N 1
ATOM 705 C CA . TYR A 1 87 ? -20.203 20.969 8.969 1 98.06 87 TYR A CA 1
ATOM 706 C C . TYR A 1 87 ? -19.312 20.156 8.039 1 98.06 87 TYR A C 1
ATOM 708 O O . TYR A 1 87 ? -19.734 19.75 6.949 1 98.06 87 TYR A O 1
ATOM 716 N N . ASP A 1 88 ? -18.109 19.922 8.414 1 97.94 88 ASP A N 1
ATOM 717 C CA . ASP A 1 88 ? -17.125 19.203 7.617 1 97.94 88 ASP A CA 1
ATOM 718 C C . ASP A 1 88 ? -17.594 17.797 7.281 1 97.94 88 ASP A C 1
ATOM 720 O O . ASP A 1 88 ? -17.609 17.391 6.117 1 97.94 88 ASP A O 1
ATOM 724 N N . ILE A 1 89 ? -18.016 17.062 8.32 1 98.06 89 ILE A N 1
ATOM 725 C CA . ILE A 1 89 ? -18.453 15.688 8.148 1 98.06 89 ILE A CA 1
ATOM 726 C C . ILE A 1 89 ? -19.797 15.664 7.418 1 98.06 89 ILE A C 1
ATOM 728 O O . ILE A 1 89 ? -20.078 14.742 6.648 1 98.06 89 ILE A O 1
ATOM 732 N N . GLY A 1 90 ? -20.625 16.688 7.656 1 98.25 90 GLY A N 1
ATOM 733 C CA . GLY A 1 90 ? -21.844 16.812 6.879 1 98.25 90 GLY A CA 1
ATOM 734 C C . GLY A 1 90 ? -21.594 16.859 5.383 1 98.25 90 GLY A C 1
ATOM 735 O O . GLY A 1 90 ? -22.328 16.234 4.609 1 98.25 90 GLY A O 1
ATOM 736 N N . ILE A 1 91 ? -20.609 17.625 4.965 1 98.25 91 ILE A N 1
ATOM 737 C CA . ILE A 1 91 ? -20.219 17.672 3.561 1 98.25 91 ILE A CA 1
ATOM 738 C C . ILE A 1 91 ? -19.828 16.281 3.088 1 98.25 91 ILE A C 1
ATOM 740 O O . ILE A 1 91 ? -20.281 15.812 2.037 1 98.25 91 ILE A O 1
ATOM 744 N N . MET A 1 92 ? -19.109 15.562 3.912 1 97.94 92 MET A N 1
ATOM 745 C CA . MET A 1 92 ? -18.625 14.234 3.568 1 97.94 92 MET A CA 1
ATOM 746 C C . MET A 1 92 ? -19.781 13.258 3.41 1 97.94 92 MET A C 1
ATOM 748 O O . MET A 1 92 ? -19.734 12.352 2.574 1 97.94 92 MET A O 1
ATOM 752 N N . MET A 1 93 ? -20.797 13.422 4.246 1 97.75 93 MET A N 1
ATOM 753 C CA . MET A 1 93 ? -21.938 12.508 4.242 1 97.75 93 MET A CA 1
ATOM 754 C C . MET A 1 93 ? -22.688 12.586 2.916 1 97.75 93 MET A C 1
ATOM 756 O O . MET A 1 93 ? -23.359 11.625 2.525 1 97.75 93 MET A O 1
ATOM 760 N N . THR A 1 94 ? -22.562 13.664 2.217 1 97.5 94 THR A N 1
ATOM 761 C CA . THR A 1 94 ? -23.203 13.805 0.914 1 97.5 94 THR A CA 1
ATOM 762 C C . THR A 1 94 ? -22.391 13.117 -0.172 1 97.5 94 THR A C 1
ATOM 764 O O . THR A 1 94 ? -22.859 12.945 -1.3 1 97.5 94 THR A O 1
ATOM 767 N N . GLY A 1 95 ? -21.141 12.719 0.16 1 96.88 95 GLY A N 1
ATOM 768 C CA . GLY A 1 95 ? -20.203 12.211 -0.831 1 96.88 95 GLY A CA 1
ATOM 769 C C . GLY A 1 95 ? -19.391 13.305 -1.498 1 96.88 95 GLY A C 1
ATOM 770 O O . GLY A 1 95 ? -18.531 13.023 -2.334 1 96.88 95 GLY A O 1
ATOM 771 N N . ALA A 1 96 ? -19.688 14.547 -1.139 1 97.31 96 ALA A N 1
ATOM 772 C CA . ALA A 1 96 ? -18.906 15.672 -1.648 1 97.31 96 ALA A CA 1
ATOM 773 C C . ALA A 1 96 ? -17.562 15.773 -0.934 1 97.31 96 ALA A C 1
ATOM 775 O O . ALA A 1 96 ? -17.344 15.125 0.095 1 97.31 96 ALA A O 1
ATOM 776 N N . TYR A 1 97 ? -16.688 16.516 -1.528 1 95.94 97 TYR A N 1
ATOM 777 C CA . TYR A 1 97 ? -15.359 16.719 -0.96 1 95.94 97 TYR A CA 1
ATOM 778 C C . TYR A 1 97 ? -15.289 18.031 -0.183 1 95.94 97 TYR A C 1
ATOM 780 O O . TYR A 1 97 ? -15.648 19.078 -0.706 1 95.94 97 TYR A O 1
ATOM 788 N N . SER A 1 98 ? -14.867 17.859 1.042 1 96.44 98 SER A N 1
ATOM 789 C CA . SER A 1 98 ? -14.617 19.062 1.832 1 96.44 98 SER A CA 1
ATOM 790 C C . SER A 1 98 ? -13.266 19.688 1.484 1 96.44 98 SER A C 1
ATOM 792 O O . SER A 1 98 ? -12.219 19.172 1.89 1 96.44 98 SER A O 1
ATOM 794 N N . MET A 1 99 ? -13.336 20.75 0.807 1 93.44 99 MET A N 1
ATOM 795 C CA . MET A 1 99 ? -12.109 21.484 0.493 1 93.44 99 MET A CA 1
ATOM 796 C C . MET A 1 99 ? -11.781 22.484 1.589 1 93.44 99 MET A C 1
ATOM 798 O O . MET A 1 99 ? -12.242 23.625 1.551 1 93.44 99 MET A O 1
ATOM 802 N N . ARG A 1 100 ? -10.93 22.094 2.408 1 91.62 100 ARG A N 1
ATOM 803 C CA . ARG A 1 100 ? -10.57 22.922 3.559 1 91.62 100 ARG A CA 1
ATOM 804 C C . ARG A 1 100 ? -9.594 24.031 3.16 1 91.62 100 ARG A C 1
ATOM 806 O O . ARG A 1 100 ? -8.445 23.75 2.822 1 91.62 100 ARG A O 1
ATOM 813 N N . LEU A 1 101 ? -10.109 25.172 3.268 1 82.88 101 LEU A N 1
ATOM 814 C CA . LEU A 1 101 ? -9.32 26.312 2.824 1 82.88 101 LEU A CA 1
ATOM 815 C C . LEU A 1 101 ? -8.773 27.094 4.02 1 82.88 101 LEU A C 1
ATOM 817 O O . LEU A 1 101 ? -9.414 27.141 5.07 1 82.88 101 LEU A O 1
ATOM 821 N N . MET A 1 102 ? -7.559 27.484 3.801 1 73.94 102 MET A N 1
ATOM 822 C CA . MET A 1 102 ? -6.984 28.422 4.758 1 73.94 102 MET A CA 1
ATOM 823 C C . MET A 1 102 ? -6.953 29.844 4.18 1 73.94 102 MET A C 1
ATOM 825 O O . MET A 1 102 ? -6.504 30.047 3.053 1 73.94 102 MET A O 1
ATOM 829 N N . PHE A 1 103 ? -7.477 30.734 4.902 1 62.72 103 PHE A N 1
ATOM 830 C CA . PHE A 1 103 ? -7.555 32.094 4.395 1 62.72 103 PHE A CA 1
ATOM 831 C C . PHE A 1 103 ? -6.16 32.656 4.172 1 62.72 103 PHE A C 1
ATOM 833 O O . PHE A 1 103 ? -5.266 32.469 5 1 62.72 103 PHE A O 1
ATOM 840 N N . GLY A 1 104 ? -6.035 33.281 3.096 1 56.56 104 GLY A N 1
ATOM 841 C CA . GLY A 1 104 ? -4.801 34 2.812 1 56.56 104 GLY A CA 1
ATOM 842 C C . GLY A 1 104 ? -3.779 33.156 2.074 1 56.56 104 GLY A C 1
ATOM 843 O O . GLY A 1 104 ? -2.729 33.656 1.667 1 56.56 104 GLY A O 1
ATOM 844 N N . LEU A 1 105 ? -4.016 31.953 1.873 1 53 105 LEU A N 1
ATOM 845 C CA . LEU A 1 105 ? -3.064 31.062 1.23 1 53 105 LEU A CA 1
ATOM 846 C C . LEU A 1 105 ? -2.955 31.359 -0.261 1 53 105 LEU A C 1
ATOM 848 O O . LEU A 1 105 ? -1.86 31.312 -0.828 1 53 105 LEU A O 1
ATOM 852 N N . ALA A 1 106 ? -4.066 31.562 -0.851 1 60.84 106 ALA A N 1
ATOM 853 C CA . ALA A 1 106 ? -4.129 31.828 -2.283 1 60.84 106 ALA A CA 1
ATOM 854 C C . ALA A 1 106 ? -5.305 32.75 -2.617 1 60.84 106 ALA A C 1
ATOM 856 O O . ALA A 1 106 ? -6.09 33.094 -1.735 1 60.84 106 ALA A O 1
ATOM 857 N N . ASP A 1 107 ? -5.25 33.156 -3.816 1 70.06 107 ASP A N 1
ATOM 858 C CA . ASP A 1 107 ? -6.352 34.031 -4.246 1 70.06 107 ASP A CA 1
ATOM 859 C C . ASP A 1 107 ? -7.664 33.25 -4.293 1 70.06 107 ASP A C 1
ATOM 861 O O . ASP A 1 107 ? -7.668 32.031 -4.496 1 70.06 107 ASP A O 1
ATOM 865 N N . MET A 1 108 ? -8.68 33.969 -4.07 1 78.44 108 MET A N 1
ATOM 866 C CA . MET A 1 108 ? -10.016 33.375 -3.912 1 78.44 108 MET A CA 1
ATOM 867 C C . MET A 1 108 ? -10.438 32.625 -5.16 1 78.44 108 MET A C 1
ATOM 869 O O . MET A 1 108 ? -11.047 31.547 -5.062 1 78.44 108 MET A O 1
ATOM 873 N N . LYS A 1 109 ? -10.047 33.125 -6.27 1 78.5 109 LYS A N 1
ATOM 874 C CA . LYS A 1 109 ? -10.383 32.5 -7.535 1 78.5 109 LYS A CA 1
ATOM 875 C C . LYS A 1 109 ? -9.75 31.109 -7.629 1 78.5 109 LYS A C 1
ATOM 877 O O . LYS A 1 109 ? -10.422 30.141 -7.98 1 78.5 109 LYS A O 1
ATOM 882 N N . SER A 1 110 ? -8.562 31.047 -7.27 1 74.69 110 SER A N 1
ATOM 883 C CA . SER A 1 110 ? -7.801 29.812 -7.391 1 74.69 110 SER A CA 1
ATOM 884 C C . SER A 1 110 ? -8.305 28.75 -6.414 1 74.69 110 SER A C 1
ATOM 886 O O . SER A 1 110 ? -8.359 27.562 -6.746 1 74.69 110 SER A O 1
ATOM 888 N N . ILE A 1 111 ? -8.734 29.219 -5.352 1 76.25 111 ILE A N 1
ATOM 889 C CA . ILE A 1 111 ? -9.062 28.25 -4.316 1 76.25 111 ILE A CA 1
ATOM 890 C C . ILE A 1 111 ? -10.492 27.75 -4.504 1 76.25 111 ILE A C 1
ATOM 892 O O . ILE A 1 111 ? -10.852 26.672 -4.023 1 76.25 111 ILE A O 1
ATOM 896 N N . THR A 1 112 ? -11.32 28.5 -5.199 1 87.12 112 THR A N 1
ATOM 897 C CA . THR A 1 112 ? -12.719 28.109 -5.344 1 87.12 112 THR A CA 1
ATOM 898 C C . THR A 1 112 ? -12.969 27.516 -6.727 1 87.12 112 THR A C 1
ATOM 900 O O . THR A 1 112 ? -14.086 27.078 -7.023 1 87.12 112 THR A O 1
ATOM 903 N N . LYS A 1 113 ? -11.969 27.5 -7.527 1 83.88 113 LYS A N 1
ATOM 904 C CA . LYS A 1 113 ? -12.133 26.969 -8.875 1 83.88 113 LYS A CA 1
ATOM 905 C C . LYS A 1 113 ? -12.641 25.531 -8.844 1 83.88 113 LYS A C 1
ATOM 907 O O . LYS A 1 113 ? -12.07 24.688 -8.156 1 83.88 113 LYS A O 1
ATOM 912 N N . GLY A 1 114 ? -13.727 25.297 -9.516 1 88.31 114 GLY A N 1
ATOM 913 C CA . GLY A 1 114 ? -14.258 23.953 -9.648 1 88.31 114 GLY A CA 1
ATOM 914 C C . GLY A 1 114 ? -15.188 23.562 -8.516 1 88.31 114 GLY A C 1
ATOM 915 O O . GLY A 1 114 ? -15.766 22.484 -8.523 1 88.31 114 GLY A O 1
ATOM 916 N N . CYS A 1 115 ? -15.375 24.422 -7.57 1 93.88 115 CYS A N 1
ATOM 917 C CA . CYS A 1 115 ? -16.281 24.141 -6.457 1 93.88 115 CYS A CA 1
ATOM 918 C C . CYS A 1 115 ? -17.719 24.391 -6.848 1 93.88 115 CYS A C 1
ATOM 920 O O . CYS A 1 115 ? -18 25.25 -7.691 1 93.88 115 CYS A O 1
ATOM 922 N N . SER A 1 116 ? -18.562 23.641 -6.258 1 95.75 116 SER A N 1
ATOM 923 C CA . SER A 1 116 ? -20 23.797 -6.5 1 95.75 116 SER A CA 1
ATOM 924 C C . SER A 1 116 ? -20.625 24.781 -5.516 1 95.75 116 SER A C 1
ATOM 926 O O . SER A 1 116 ? -21.688 25.344 -5.789 1 95.75 116 SER A O 1
ATOM 928 N N . ALA A 1 117 ? -20.047 24.922 -4.402 1 96.75 117 ALA A N 1
ATOM 929 C CA . ALA A 1 117 ? -20.562 25.797 -3.354 1 96.75 117 ALA A CA 1
ATOM 930 C C . ALA A 1 117 ? -19.453 26.25 -2.418 1 96.75 117 ALA A C 1
ATOM 932 O O . ALA A 1 117 ? -18.359 25.688 -2.42 1 96.75 117 ALA A O 1
ATOM 933 N N . VAL A 1 118 ? -19.781 27.359 -1.707 1 95.56 118 VAL A N 1
ATOM 934 C CA . VAL A 1 118 ? -18.875 27.828 -0.664 1 95.56 118 VAL A CA 1
ATOM 935 C C . VAL A 1 118 ? -19.578 27.812 0.686 1 95.56 118 VAL A C 1
ATOM 937 O O . VAL A 1 118 ? -20.766 28.125 0.768 1 95.56 118 VAL A O 1
ATOM 940 N N . VAL A 1 119 ? -18.875 27.359 1.697 1 96.62 119 VAL A N 1
ATOM 941 C CA . VAL A 1 119 ? -19.297 27.438 3.094 1 96.62 119 VAL A CA 1
ATOM 942 C C . VAL A 1 119 ? -18.266 28.219 3.898 1 96.62 119 VAL A C 1
ATOM 944 O O . VAL A 1 119 ? -17.188 27.719 4.203 1 96.62 119 VAL A O 1
ATOM 947 N N . PHE A 1 120 ? -18.672 29.469 4.266 1 94.5 120 PHE A N 1
ATOM 948 C CA . PHE A 1 120 ? -17.734 30.375 4.906 1 94.5 120 PHE A CA 1
ATOM 949 C C . PHE A 1 120 ? -18.281 30.875 6.234 1 94.5 120 PHE A C 1
ATOM 951 O O . PHE A 1 120 ? -19.453 30.656 6.555 1 94.5 120 PHE A O 1
ATOM 958 N N . GLY A 1 121 ? -17.391 31.5 7.07 1 92.88 121 GLY A N 1
ATOM 959 C CA . GLY A 1 121 ? -17.891 31.875 8.391 1 92.88 121 GLY A CA 1
ATOM 960 C C . GLY A 1 121 ? -17.219 33.125 8.93 1 92.88 121 GLY A C 1
ATOM 961 O O . GLY A 1 121 ? -17.359 33.438 10.117 1 92.88 121 GLY A O 1
ATOM 962 N N . SER A 1 122 ? -16.453 33.844 8.125 1 88.44 122 SER A N 1
ATOM 963 C CA . SER A 1 122 ? -15.82 35.062 8.617 1 88.44 122 SER A CA 1
ATOM 964 C C . SER A 1 122 ? -16.016 36.219 7.641 1 88.44 122 SER A C 1
ATOM 966 O O . SER A 1 122 ? -16.234 36 6.445 1 88.44 122 SER A O 1
ATOM 968 N N . LYS A 1 123 ? -15.898 37.375 8.164 1 87.44 123 LYS A N 1
ATOM 969 C CA . LYS A 1 123 ? -16.062 38.594 7.344 1 87.44 123 LYS A CA 1
ATOM 970 C C . LYS A 1 123 ? -14.969 38.688 6.285 1 87.44 123 LYS A C 1
ATOM 972 O O . LYS A 1 123 ? -15.25 39 5.129 1 87.44 123 LYS A O 1
ATOM 977 N N . SER A 1 124 ? -13.812 38.406 6.652 1 83.31 124 SER A N 1
ATOM 978 C CA . SER A 1 124 ? -12.664 38.562 5.766 1 83.31 124 SER A CA 1
ATOM 979 C C . SER A 1 124 ? -12.781 37.688 4.539 1 83.31 124 SER A C 1
ATOM 981 O O . SER A 1 124 ? -12.5 38.094 3.418 1 83.31 124 SER A O 1
ATOM 983 N N . ILE A 1 125 ? -13.227 36.469 4.766 1 88 125 ILE A N 1
ATOM 984 C CA . ILE A 1 125 ? -13.32 35.531 3.646 1 88 125 ILE A CA 1
ATOM 985 C C . ILE A 1 125 ? -14.484 35.938 2.74 1 88 125 ILE A C 1
ATOM 987 O O . ILE A 1 125 ? -14.422 35.75 1.523 1 88 125 ILE A O 1
ATOM 991 N N . TRP A 1 126 ? -15.555 36.375 3.309 1 90.88 126 TRP A N 1
ATOM 992 C CA . TRP A 1 126 ? -16.688 36.812 2.516 1 90.88 126 TRP A CA 1
ATOM 993 C C . TRP A 1 126 ? -16.328 38.031 1.678 1 90.88 126 TRP A C 1
ATOM 995 O O . TRP A 1 126 ? -16.703 38.125 0.508 1 90.88 126 TRP A O 1
ATOM 1005 N N . ASP A 1 127 ? -15.602 38.969 2.307 1 88.81 127 ASP A N 1
ATOM 1006 C CA . ASP A 1 127 ? -15.164 40.156 1.575 1 88.81 127 ASP A CA 1
ATOM 1007 C C . ASP A 1 127 ? -14.336 39.75 0.355 1 88.81 127 ASP A C 1
ATOM 1009 O O . ASP A 1 127 ? -14.508 40.312 -0.727 1 88.81 127 ASP A O 1
ATOM 1013 N N . SER A 1 128 ? -13.438 38.875 0.57 1 86.75 128 SER A N 1
ATOM 1014 C CA . SER A 1 128 ? -12.609 38.375 -0.527 1 86.75 128 SER A CA 1
ATOM 1015 C C . SER A 1 128 ? -13.445 37.688 -1.599 1 86.75 128 SER A C 1
ATOM 1017 O O . SER A 1 128 ? -13.211 37.875 -2.793 1 86.75 128 SER A O 1
ATOM 1019 N N . PHE A 1 129 ? -14.375 36.906 -1.187 1 91.06 129 PHE A N 1
ATOM 1020 C CA . PHE A 1 129 ? -15.234 36.156 -2.105 1 91.06 129 PHE A CA 1
ATOM 1021 C C . PHE A 1 129 ? -16.094 37.125 -2.922 1 91.06 129 PHE A C 1
ATOM 1023 O O . PHE A 1 129 ? -16.25 36.938 -4.133 1 91.06 129 PHE A O 1
ATOM 1030 N N . LEU A 1 130 ? -16.641 38.156 -2.328 1 92.5 130 LEU A N 1
ATOM 1031 C CA . LEU A 1 130 ? -17.562 39.094 -2.963 1 92.5 130 LEU A CA 1
ATOM 1032 C C . LEU A 1 130 ? -16.812 40 -3.951 1 92.5 130 LEU A C 1
ATOM 1034 O O . LEU A 1 130 ? -17.453 40.656 -4.777 1 92.5 130 LEU A O 1
ATOM 1038 N N . SER A 1 131 ? -15.531 39.969 -3.82 1 88.06 131 SER A N 1
ATOM 1039 C CA . SER A 1 131 ? -14.742 40.719 -4.781 1 88.06 131 SER A CA 1
ATOM 1040 C C . SER A 1 131 ? -14.75 40.062 -6.156 1 88.06 131 SER A C 1
ATOM 1042 O O . SER A 1 131 ? -14.477 40.719 -7.164 1 88.06 131 SER A O 1
ATOM 1044 N N . ILE A 1 132 ? -15.133 38.812 -6.234 1 89.12 132 ILE A N 1
ATOM 1045 C CA . ILE A 1 132 ? -15.039 38.094 -7.516 1 89.12 132 ILE A CA 1
ATOM 1046 C C . ILE A 1 132 ? -16.406 37.5 -7.875 1 89.12 132 ILE A C 1
ATOM 1048 O O . ILE A 1 132 ? -16.609 37.031 -9 1 89.12 132 ILE A O 1
ATOM 1052 N N . ALA A 1 133 ? -17.312 37.531 -6.957 1 93.62 133 ALA A N 1
ATOM 1053 C CA . ALA A 1 133 ? -18.609 36.875 -7.172 1 93.62 133 ALA A CA 1
ATOM 1054 C C . ALA A 1 133 ? -19.75 37.719 -6.629 1 93.62 133 ALA A C 1
ATOM 1056 O O . ALA A 1 133 ? -19.547 38.594 -5.785 1 93.62 133 ALA A O 1
ATOM 1057 N N . GLN A 1 134 ? -20.953 37.438 -7.168 1 94.5 134 GLN A N 1
ATOM 1058 C CA . GLN A 1 134 ? -22.188 38.062 -6.684 1 94.5 134 GLN A CA 1
ATOM 1059 C C . GLN A 1 134 ? -23.156 37 -6.148 1 94.5 134 GLN A C 1
ATOM 1061 O O . GLN A 1 134 ? -23.266 35.906 -6.711 1 94.5 134 GLN A O 1
ATOM 1066 N N . ILE A 1 135 ? -23.734 37.344 -5.059 1 95.38 135 ILE A N 1
ATOM 1067 C CA . ILE A 1 135 ? -24.734 36.469 -4.477 1 95.38 135 ILE A CA 1
ATOM 1068 C C . ILE A 1 135 ? -26.125 37.031 -4.676 1 95.38 135 ILE A C 1
ATOM 1070 O O . ILE A 1 135 ? -26.406 38.156 -4.234 1 95.38 135 ILE A O 1
ATOM 1074 N N . SER A 1 136 ? -26.922 36.312 -5.312 1 93.75 136 SER A N 1
ATOM 1075 C CA . SER A 1 136 ? -28.312 36.719 -5.539 1 93.75 136 SER A CA 1
ATOM 1076 C C . SER A 1 136 ? -29.25 36.062 -4.543 1 93.75 136 SER A C 1
ATOM 1078 O O . SER A 1 136 ? -28.812 35.438 -3.58 1 93.75 136 SER A O 1
ATOM 1080 N N . ASP A 1 137 ? -30.562 36.219 -4.746 1 89.06 137 ASP A N 1
ATOM 1081 C CA . ASP A 1 137 ? -31.562 35.719 -3.82 1 89.06 137 ASP A CA 1
ATOM 1082 C C . ASP A 1 137 ? -31.422 34.188 -3.666 1 89.06 137 ASP A C 1
ATOM 1084 O O . ASP A 1 137 ? -31.062 33.5 -4.617 1 89.06 137 ASP A O 1
ATOM 1088 N N . ASN A 1 138 ? -31.594 33.75 -2.443 1 89.38 138 ASN A N 1
ATOM 1089 C CA . ASN A 1 138 ? -31.594 32.344 -2.094 1 89.38 138 ASN A CA 1
ATOM 1090 C C . ASN A 1 138 ? -30.188 31.75 -2.164 1 89.38 138 ASN A C 1
ATOM 1092 O O . ASN A 1 138 ? -30.016 30.562 -2.467 1 89.38 138 ASN A O 1
ATOM 1096 N N . GLY A 1 139 ? -29.203 32.656 -2.062 1 93.06 139 GLY A N 1
ATOM 1097 C CA . GLY A 1 139 ? -27.828 32.219 -1.938 1 93.06 139 GLY A CA 1
ATOM 1098 C C . GLY A 1 139 ? -27.203 31.844 -3.27 1 93.06 139 GLY A C 1
ATOM 1099 O O . GLY A 1 139 ? -26.094 31.312 -3.312 1 93.06 139 GLY A O 1
ATOM 1100 N N . LYS A 1 140 ? -27.844 32.031 -4.449 1 94.31 140 LYS A N 1
ATOM 1101 C CA . LYS A 1 140 ? -27.312 31.703 -5.766 1 94.31 140 LYS A CA 1
ATOM 1102 C C . LYS A 1 140 ? -26.109 32.562 -6.125 1 94.31 140 LYS A C 1
ATOM 1104 O O . LYS A 1 140 ? -26.141 33.781 -5.918 1 94.31 140 LYS A O 1
ATOM 1109 N N . VAL A 1 141 ? -25.109 31.922 -6.637 1 95.38 141 VAL A N 1
ATOM 1110 C CA . VAL A 1 141 ? -23.859 32.625 -6.895 1 95.38 141 VAL A CA 1
ATOM 1111 C C . VAL A 1 141 ? -23.656 32.781 -8.398 1 95.38 141 VAL A C 1
ATOM 1113 O O . VAL A 1 141 ? -23.922 31.859 -9.172 1 95.38 141 VAL A O 1
ATOM 1116 N N . SER A 1 142 ? -23.312 33.969 -8.805 1 93.69 142 SER A N 1
ATOM 1117 C CA . SER A 1 142 ? -22.828 34.25 -10.156 1 93.69 142 SER A CA 1
ATOM 1118 C C . SER A 1 142 ? -21.375 34.688 -10.141 1 93.69 142 SER A C 1
ATOM 1120 O O . SER A 1 142 ? -21.016 35.688 -9.477 1 93.69 142 SER A O 1
ATOM 1122 N N . CYS A 1 143 ? -20.625 33.938 -10.727 1 92.06 143 CYS A N 1
ATOM 1123 C CA . CYS A 1 143 ? -19.188 34.219 -10.812 1 92.06 143 CYS A CA 1
ATOM 1124 C C . CYS A 1 143 ? -18.656 33.844 -12.188 1 92.06 143 CYS A C 1
ATOM 1126 O O . CYS A 1 143 ? -18.719 32.688 -12.609 1 92.06 143 CYS A O 1
ATOM 1128 N N . GLU A 1 144 ? -18.031 34.719 -12.891 1 89.75 144 GLU A N 1
ATOM 1129 C CA . GLU A 1 144 ? -17.531 34.469 -14.242 1 89.75 144 GLU A CA 1
ATOM 1130 C C . GLU A 1 144 ? -16.312 33.562 -14.234 1 89.75 144 GLU A C 1
ATOM 1132 O O . GLU A 1 144 ? -16.172 32.688 -15.117 1 89.75 144 GLU A O 1
ATOM 1137 N N . VAL A 1 145 ? -15.539 33.719 -13.227 1 86.25 145 VAL A N 1
ATOM 1138 C CA . VAL A 1 145 ? -14.281 32.969 -13.188 1 86.25 145 VAL A CA 1
ATOM 1139 C C . VAL A 1 145 ? -14.508 31.609 -12.562 1 86.25 145 VAL A C 1
ATOM 1141 O O . VAL A 1 145 ? -13.695 30.688 -12.75 1 86.25 145 VAL A O 1
ATOM 1144 N N . CYS A 1 146 ? -15.602 31.453 -11.914 1 90.62 146 CYS A N 1
ATOM 1145 C CA . CYS A 1 146 ? -15.969 30.172 -11.312 1 90.62 146 CYS A CA 1
ATOM 1146 C C . CYS A 1 146 ? -17.422 29.828 -11.625 1 90.62 146 CYS A C 1
ATOM 1148 O O . CYS A 1 146 ? -18.266 29.812 -10.734 1 90.62 146 CYS A O 1
ATOM 1150 N N . PRO A 1 147 ? -17.609 29.391 -12.812 1 90.06 147 PRO A N 1
ATOM 1151 C CA . PRO A 1 147 ? -18.984 29.188 -13.258 1 90.06 147 PRO A CA 1
ATOM 1152 C C . PRO A 1 147 ? -19.672 28.016 -12.57 1 90.06 147 PRO A C 1
ATOM 1154 O O . PRO A 1 147 ? -20.906 27.922 -12.562 1 90.06 147 PRO A O 1
ATOM 1157 N N . ASP A 1 148 ? -18.953 27.125 -11.977 1 91.62 148 ASP A N 1
ATOM 1158 C CA . ASP A 1 148 ? -19.516 25.922 -11.352 1 91.62 148 ASP A CA 1
ATOM 1159 C C . ASP A 1 148 ? -20.125 26.25 -9.992 1 91.62 148 ASP A C 1
ATOM 1161 O O . ASP A 1 148 ? -20.875 25.453 -9.438 1 91.62 148 ASP A O 1
ATOM 1165 N N . LEU A 1 149 ? -19.812 27.406 -9.453 1 94 149 LEU A N 1
ATOM 1166 C CA . LEU A 1 149 ? -20.328 27.797 -8.141 1 94 149 LEU A CA 1
ATOM 1167 C C . LEU A 1 149 ? -21.812 28.094 -8.203 1 94 149 LEU A C 1
ATOM 1169 O O . LEU A 1 149 ? -22.25 28.938 -8.984 1 94 149 LEU A O 1
ATOM 1173 N N . LYS A 1 150 ? -22.531 27.484 -7.355 1 93.38 150 LYS A N 1
ATOM 1174 C CA . LYS A 1 150 ? -23.984 27.625 -7.426 1 93.38 150 LYS A CA 1
ATOM 1175 C C . LYS A 1 150 ? -24.531 28.312 -6.18 1 93.38 150 LYS A C 1
ATOM 1177 O O . LYS A 1 150 ? -25.438 29.156 -6.273 1 93.38 150 LYS A O 1
ATOM 1182 N N . PHE A 1 151 ? -23.922 27.984 -5 1 95.44 151 PHE A N 1
ATOM 1183 C CA . PHE A 1 151 ? -24.531 28.484 -3.77 1 95.44 151 PHE A CA 1
ATOM 1184 C C . PHE A 1 151 ? -23.469 28.969 -2.799 1 95.44 151 PHE A C 1
ATOM 1186 O O . PHE A 1 151 ? -22.328 28.5 -2.826 1 95.44 151 PHE A O 1
ATOM 1193 N N . ALA A 1 152 ? -23.859 29.922 -1.995 1 96.06 152 ALA A N 1
ATOM 1194 C CA . ALA A 1 152 ? -23.047 30.438 -0.894 1 96.06 152 ALA A CA 1
ATOM 1195 C C . ALA A 1 152 ? -23.766 30.281 0.441 1 96.06 152 ALA A C 1
ATOM 1197 O O . ALA A 1 152 ? -24.922 30.703 0.59 1 96.06 152 ALA A O 1
ATOM 1198 N N . ILE A 1 153 ? -23.078 29.672 1.378 1 96.69 153 ILE A N 1
ATOM 1199 C CA . ILE A 1 153 ? -23.672 29.375 2.674 1 96.69 153 ILE A CA 1
ATOM 1200 C C . ILE A 1 153 ? -22.812 29.969 3.787 1 96.69 153 ILE A C 1
ATOM 1202 O O . ILE A 1 153 ? -21.594 29.734 3.826 1 96.69 153 ILE A O 1
ATOM 1206 N N . ASP A 1 154 ? -23.391 30.672 4.66 1 96.44 154 ASP A N 1
ATOM 1207 C CA . ASP A 1 154 ? -22.703 31.234 5.824 1 96.44 154 ASP A CA 1
ATOM 1208 C C . ASP A 1 154 ? -23.031 30.438 7.086 1 96.44 154 ASP A C 1
ATOM 1210 O O . ASP A 1 154 ? -24.188 30.078 7.316 1 96.44 154 ASP A O 1
ATOM 1214 N N . VAL A 1 155 ? -22 30.188 7.828 1 94.81 155 VAL A N 1
ATOM 1215 C CA . VAL A 1 155 ? -22.234 29.438 9.055 1 94.81 155 VAL A CA 1
ATOM 1216 C C . VAL A 1 155 ? -22.312 30.391 10.242 1 94.81 155 VAL A C 1
ATOM 1218 O O . VAL A 1 155 ? -22.75 30.016 11.328 1 94.81 155 VAL A O 1
ATOM 1221 N N . SER A 1 156 ? -21.844 31.609 9.93 1 86.56 156 SER A N 1
ATOM 1222 C CA . SER A 1 156 ? -21.859 32.594 11 1 86.56 156 SER A CA 1
ATOM 1223 C C . SER A 1 156 ? -23.141 33.406 10.969 1 86.56 156 SER A C 1
ATOM 1225 O O . SER A 1 156 ? -23.766 33.562 9.914 1 86.56 156 SER A O 1
ATOM 1227 N N . ASN A 1 157 ? -23.812 33.812 12 1 72.12 157 ASN A N 1
ATOM 1228 C CA . ASN A 1 157 ? -25 34.656 12.031 1 72.12 157 ASN A CA 1
ATOM 1229 C C . ASN A 1 157 ? -24.625 36.156 12.047 1 72.12 157 ASN A C 1
ATOM 1231 O O . ASN A 1 157 ? -25.484 37 11.805 1 72.12 157 ASN A O 1
ATOM 1235 N N . THR A 1 158 ? -23.406 36.438 12.172 1 77.44 158 THR A N 1
ATOM 1236 C CA . THR A 1 158 ? -23.078 37.844 12.422 1 77.44 158 THR A CA 1
ATOM 1237 C C . THR A 1 158 ? -22.484 38.469 11.172 1 77.44 158 THR A C 1
ATOM 1239 O O . THR A 1 158 ? -22.625 39.688 10.977 1 77.44 158 THR A O 1
ATOM 1242 N N . HIS A 1 159 ? -21.859 37.781 10.297 1 78 159 HIS A N 1
ATOM 1243 C CA . HIS A 1 159 ? -21.156 38.406 9.172 1 78 159 HIS A CA 1
ATOM 1244 C C . HIS A 1 159 ? -21.703 37.906 7.84 1 78 159 HIS A C 1
ATOM 1246 O O . HIS A 1 159 ? -21.016 37.969 6.82 1 78 159 HIS A O 1
ATOM 1252 N N . ARG A 1 160 ? -22.844 37.5 7.871 1 81.75 160 ARG A N 1
ATOM 1253 C CA . ARG A 1 160 ? -23.438 36.938 6.66 1 81.75 160 ARG A CA 1
ATOM 1254 C C . ARG A 1 160 ? -23.734 38.031 5.641 1 81.75 160 ARG A C 1
ATOM 1256 O O . ARG A 1 160 ? -24.422 39 5.945 1 81.75 160 ARG A O 1
ATOM 1263 N N . PRO A 1 161 ? -23.047 37.844 4.445 1 86.69 161 PRO A N 1
ATOM 1264 C CA . PRO A 1 161 ? -23.453 38.781 3.393 1 86.69 161 PRO A CA 1
ATOM 1265 C C . PRO A 1 161 ? -24.953 38.688 3.072 1 86.69 161 PRO A C 1
ATOM 1267 O O . PRO A 1 161 ? -25.578 37.656 3.334 1 86.69 161 PRO A O 1
ATOM 1270 N N . ALA A 1 162 ? -25.328 39.812 2.4 1 81.62 162 ALA A N 1
ATOM 1271 C CA . ALA A 1 162 ? -26.734 39.875 2.01 1 81.62 162 ALA A CA 1
ATOM 1272 C C . ALA A 1 162 ? -27.062 38.719 1.04 1 81.62 162 ALA A C 1
ATOM 1274 O O . ALA A 1 162 ? -26.25 38.406 0.174 1 81.62 162 ALA A O 1
ATOM 1275 N N . ASN A 1 163 ? -28.078 37.875 1.261 1 89.69 163 ASN A N 1
ATOM 1276 C CA . ASN A 1 163 ? -28.672 36.906 0.359 1 89.69 163 ASN A CA 1
ATOM 1277 C C . ASN A 1 163 ? -28.016 35.531 0.504 1 89.69 163 ASN A C 1
ATOM 1279 O O . ASN A 1 163 ? -28.484 34.562 -0.069 1 89.69 163 ASN A O 1
ATOM 1283 N N . ALA A 1 164 ? -26.719 35.531 1.142 1 93.81 164 ALA A N 1
ATOM 1284 C CA . ALA A 1 164 ? -26.156 34.188 1.372 1 93.81 164 ALA A CA 1
ATOM 1285 C C . ALA A 1 164 ? -27.094 33.344 2.223 1 93.81 164 ALA A C 1
ATOM 1287 O O . ALA A 1 164 ? -27.812 33.844 3.08 1 93.81 164 ALA A O 1
ATOM 1288 N N . LEU A 1 165 ? -27.062 32.094 1.988 1 95.5 165 LEU A N 1
ATOM 1289 C CA . LEU A 1 165 ? -27.875 31.203 2.803 1 95.5 165 LEU A CA 1
ATOM 1290 C C . LEU A 1 165 ? -27.281 31.047 4.203 1 95.5 165 LEU A C 1
ATOM 1292 O O . LEU A 1 165 ? -26.078 31.156 4.383 1 95.5 165 LEU A O 1
ATOM 1296 N N . SER A 1 166 ? -28.141 30.891 5.145 1 95.19 166 SER A N 1
ATOM 1297 C CA . SER A 1 166 ? -27.734 30.625 6.52 1 95.19 166 SER A CA 1
ATOM 1298 C C . SER A 1 166 ? -27.734 29.141 6.824 1 95.19 166 SER A C 1
ATOM 1300 O O . SER A 1 166 ? -28.781 28.484 6.746 1 95.19 166 SER A O 1
ATOM 1302 N N . ALA A 1 167 ? -26.594 28.625 7.246 1 95.88 167 ALA A N 1
ATOM 1303 C CA . ALA A 1 167 ? -26.531 27.203 7.594 1 95.88 167 ALA A CA 1
ATOM 1304 C C . ALA A 1 167 ? -27.516 26.859 8.695 1 95.88 167 ALA A C 1
ATOM 1306 O O . ALA A 1 167 ? -28.188 25.828 8.648 1 95.88 167 ALA A O 1
ATOM 1307 N N . ALA A 1 168 ? -27.594 27.719 9.703 1 93.69 168 ALA A N 1
ATOM 1308 C CA . ALA A 1 168 ? -28.5 27.5 10.828 1 93.69 168 ALA A CA 1
ATOM 1309 C C . ALA A 1 168 ? -29.953 27.422 10.352 1 93.69 168 ALA A C 1
ATOM 1311 O O . ALA A 1 168 ? -30.703 26.562 10.797 1 93.69 168 ALA A O 1
ATOM 1312 N N . LYS A 1 169 ? -30.328 28.312 9.461 1 93.31 169 LYS A N 1
ATOM 1313 C CA . LYS A 1 169 ? -31.703 28.328 8.938 1 93.31 169 LYS A CA 1
ATOM 1314 C C . LYS A 1 169 ? -31.969 27.094 8.078 1 93.31 169 LYS A C 1
ATOM 1316 O O . LYS A 1 169 ? -33.031 26.484 8.164 1 93.31 169 LYS A O 1
ATOM 1321 N N . LEU A 1 170 ? -31.016 26.812 7.238 1 94.69 170 LEU A N 1
ATOM 1322 C CA . LEU A 1 170 ? -31.156 25.641 6.391 1 94.69 170 LEU A CA 1
ATOM 1323 C C . LEU A 1 170 ? -31.359 24.391 7.234 1 94.69 170 LEU A C 1
ATOM 1325 O O . LEU A 1 170 ? -32.219 23.562 6.93 1 94.69 170 LEU A O 1
ATOM 1329 N N . MET A 1 171 ? -30.609 24.234 8.266 1 95.25 171 MET A N 1
ATOM 1330 C CA . MET A 1 171 ? -30.672 23.047 9.117 1 95.25 171 MET A CA 1
ATOM 1331 C C . MET A 1 171 ? -31.969 23 9.914 1 95.25 171 MET A C 1
ATOM 1333 O O . MET A 1 171 ? -32.5 21.922 10.172 1 95.25 171 MET A O 1
ATOM 1337 N N . ALA A 1 172 ? -32.438 24.156 10.305 1 93.56 172 ALA A N 1
ATOM 1338 C CA . ALA A 1 172 ? -33.688 24.234 11.062 1 93.56 172 ALA A CA 1
ATOM 1339 C C . ALA A 1 172 ? -34.844 23.766 10.219 1 93.56 172 ALA A C 1
ATOM 1341 O O . ALA A 1 172 ? -35.875 23.297 10.766 1 93.56 172 ALA A O 1
ATOM 1342 N N . GLU A 1 173 ? -34.719 23.891 8.984 1 93 173 GLU A N 1
ATOM 1343 C CA . GLU A 1 173 ? -35.812 23.516 8.07 1 93 173 GLU A CA 1
ATOM 1344 C C . GLU A 1 173 ? -35.844 22 7.863 1 93 173 GLU A C 1
ATOM 1346 O O . GLU A 1 173 ? -36.844 21.469 7.336 1 93 173 GLU A O 1
ATOM 1351 N N . ILE A 1 174 ? -34.812 21.359 8.25 1 93.25 174 ILE A N 1
ATOM 1352 C CA . ILE A 1 174 ? -34.75 19.906 8.07 1 93.25 174 ILE A CA 1
ATOM 1353 C C . ILE A 1 174 ? -35.562 19.219 9.164 1 93.25 174 ILE A C 1
ATOM 1355 O O . ILE A 1 174 ? -35.312 19.453 10.352 1 93.25 174 ILE A O 1
ATOM 1359 N N . SER A 1 175 ? -36.5 18.359 8.766 1 87 175 SER A N 1
ATOM 1360 C CA . SER A 1 175 ? -37.312 17.594 9.703 1 87 175 SER A CA 1
ATOM 1361 C C . SER A 1 175 ? -36.781 16.172 9.859 1 87 175 SER A C 1
ATOM 1363 O O . SER A 1 175 ? -36.062 15.672 8.977 1 87 175 SER A O 1
ATOM 1365 N N . ASP A 1 176 ? -36.969 15.633 10.977 1 77.75 176 ASP A N 1
ATOM 1366 C CA . ASP A 1 176 ? -36.562 14.258 11.227 1 77.75 176 ASP A CA 1
ATOM 1367 C C . ASP A 1 176 ? -37.188 13.297 10.219 1 77.75 176 ASP A C 1
ATOM 1369 O O . ASP A 1 176 ? -36.656 12.227 9.961 1 77.75 176 ASP A O 1
ATOM 1373 N N . ASP A 1 177 ? -38.25 13.734 9.68 1 76.62 177 ASP A N 1
ATOM 1374 C CA . ASP A 1 177 ? -39 12.867 8.781 1 76.62 177 ASP A CA 1
ATOM 1375 C C . ASP A 1 177 ? -38.5 12.984 7.344 1 76.62 177 ASP A C 1
ATOM 1377 O O . ASP A 1 177 ? -38.938 12.234 6.469 1 76.62 177 ASP A O 1
ATOM 1381 N N . ASP A 1 178 ? -37.656 13.922 7.211 1 77.62 178 ASP A N 1
ATOM 1382 C CA . ASP A 1 178 ? -37.125 14.039 5.859 1 77.62 178 ASP A CA 1
ATOM 1383 C C . ASP A 1 178 ? -36.312 12.797 5.477 1 77.62 178 ASP A C 1
ATOM 1385 O O . ASP A 1 178 ? -35.312 12.469 6.129 1 77.62 178 ASP A O 1
ATOM 1389 N N . GLU A 1 179 ? -36.875 12.031 4.617 1 77.06 179 GLU A N 1
ATOM 1390 C CA . GLU A 1 179 ? -36.25 10.781 4.195 1 77.06 179 GLU A CA 1
ATOM 1391 C C . GLU A 1 179 ? -35.219 11.031 3.105 1 77.06 179 GLU A C 1
ATOM 1393 O O . GLU A 1 179 ? -35.562 11.234 1.94 1 77.06 179 GLU A O 1
ATOM 1398 N N . VAL A 1 180 ? -34.062 11.406 3.475 1 82.62 180 VAL A N 1
ATOM 1399 C CA . VAL A 1 180 ? -32.969 11.523 2.504 1 82.62 180 VAL A CA 1
ATOM 1400 C C . VAL A 1 180 ? -32.062 10.305 2.602 1 82.62 180 VAL A C 1
ATOM 1402 O O . VAL A 1 180 ? -31.656 9.906 3.699 1 82.62 180 VAL A O 1
ATOM 1405 N N . GLU A 1 181 ? -31.906 9.68 1.464 1 89.06 181 GLU A N 1
ATOM 1406 C CA . GLU A 1 181 ? -30.984 8.539 1.415 1 89.06 181 GLU A CA 1
ATOM 1407 C C . GLU A 1 181 ? -29.562 8.992 1.113 1 89.06 181 GLU A C 1
ATOM 1409 O O . GLU A 1 181 ? -29.297 9.555 0.049 1 89.06 181 GLU A O 1
ATOM 1414 N N . PHE A 1 182 ? -28.719 8.828 2.027 1 93.81 182 PHE A N 1
ATOM 1415 C CA . PHE A 1 182 ? -27.328 9.18 1.816 1 93.81 182 PHE A CA 1
ATOM 1416 C C . PHE A 1 182 ? -26.688 8.25 0.793 1 93.81 182 PHE A C 1
ATOM 1418 O O . PHE A 1 182 ? -27 7.059 0.746 1 93.81 182 PHE A O 1
ATOM 1425 N N . PRO A 1 183 ? -25.828 8.766 0.004 1 94.31 183 PRO A N 1
ATOM 1426 C CA . PRO A 1 183 ? -25.141 7.906 -0.963 1 94.31 183 PRO A CA 1
ATOM 1427 C C . PRO A 1 183 ? -24.156 6.957 -0.303 1 94.31 183 PRO A C 1
ATOM 1429 O O . PRO A 1 183 ? -23.703 7.199 0.822 1 94.31 183 PRO A O 1
ATOM 1432 N N . TYR A 1 184 ? -23.828 5.914 -1.025 1 92.38 184 TYR A N 1
ATOM 1433 C CA . TYR A 1 184 ? -22.75 5.039 -0.582 1 92.38 184 TYR A CA 1
ATOM 1434 C C . TYR A 1 184 ? -21.391 5.727 -0.735 1 92.38 184 TYR A C 1
ATOM 1436 O O . TYR A 1 184 ? -21.078 6.266 -1.8 1 92.38 184 TYR A O 1
ATOM 1444 N N . ILE A 1 185 ? -20.734 5.777 0.281 1 94.75 185 ILE A N 1
ATOM 1445 C CA . ILE A 1 185 ? -19.375 6.305 0.274 1 94.75 185 ILE A CA 1
ATOM 1446 C C . ILE A 1 185 ? -18.391 5.18 0.556 1 94.75 185 ILE A C 1
ATOM 1448 O O . ILE A 1 185 ? -18.5 4.488 1.57 1 94.75 185 ILE A O 1
ATOM 1452 N N . ASP A 1 186 ? -17.406 4.984 -0.358 1 93.56 186 ASP A N 1
ATOM 1453 C CA . ASP A 1 186 ? -16.328 4.012 -0.173 1 93.56 186 ASP A CA 1
ATOM 1454 C C . ASP A 1 186 ? -15.227 4.574 0.717 1 93.56 186 ASP A C 1
ATOM 1456 O O . ASP A 1 186 ? -14.852 5.738 0.589 1 93.56 186 ASP A O 1
ATOM 1460 N N . PRO A 1 187 ? -14.773 3.752 1.679 1 94.44 187 PRO A N 1
ATOM 1461 C CA . PRO A 1 187 ? -13.68 4.242 2.525 1 94.44 187 PRO A CA 1
ATOM 1462 C C . PRO A 1 187 ? -12.5 4.77 1.716 1 94.44 187 PRO A C 1
ATOM 1464 O O . PRO A 1 187 ? -11.742 5.609 2.203 1 94.44 187 PRO A O 1
ATOM 1467 N N . GLU A 1 188 ? -12.328 4.367 0.5 1 93.31 188 GLU A N 1
ATOM 1468 C CA . GLU A 1 188 ? -11.234 4.828 -0.346 1 93.31 188 GLU A CA 1
ATOM 1469 C C . GLU A 1 188 ? -11.578 6.141 -1.037 1 93.31 188 GLU A C 1
ATOM 1471 O O . GLU A 1 188 ? -10.719 6.781 -1.637 1 93.31 188 GLU A O 1
ATOM 1476 N N . ASP A 1 189 ? -12.812 6.594 -0.977 1 94.12 189 ASP A N 1
ATOM 1477 C CA . ASP A 1 189 ? -13.195 7.875 -1.567 1 94.12 189 ASP A CA 1
ATOM 1478 C C . ASP A 1 189 ? -12.477 9.031 -0.883 1 94.12 189 ASP A C 1
ATOM 1480 O O . ASP A 1 189 ? -12.055 8.914 0.27 1 94.12 189 ASP A O 1
ATOM 1484 N N . ILE A 1 190 ? -12.383 10.102 -1.598 1 94.5 190 ILE A N 1
ATOM 1485 C CA . ILE A 1 190 ? -11.812 11.328 -1.04 1 94.5 190 ILE A CA 1
ATOM 1486 C C . ILE A 1 190 ? -12.75 11.898 0.017 1 94.5 190 ILE A C 1
ATOM 1488 O O . ILE A 1 190 ? -13.953 12.023 -0.217 1 94.5 190 ILE A O 1
ATOM 1492 N N . ALA A 1 191 ? -12.18 12.125 1.181 1 94.56 191 ALA A N 1
ATOM 1493 C CA . ALA A 1 191 ? -12.938 12.766 2.254 1 94.56 191 ALA A CA 1
ATOM 1494 C C . ALA A 1 191 ? -12.719 14.273 2.25 1 94.56 191 ALA A C 1
ATOM 1496 O O . ALA A 1 191 ? -13.688 15.039 2.301 1 94.56 191 ALA A O 1
ATOM 1497 N N . SER A 1 192 ? -11.484 14.586 2.111 1 94 192 SER A N 1
ATOM 1498 C CA . SER A 1 192 ? -11.164 16.016 2.18 1 94 192 SER A CA 1
ATOM 1499 C C . SER A 1 192 ? -9.969 16.344 1.297 1 94 192 SER A C 1
ATOM 1501 O O . SER A 1 192 ? -9.227 15.461 0.881 1 94 192 SER A O 1
ATOM 1503 N N . ILE A 1 193 ? -9.938 17.641 1.017 1 93.12 193 ILE A N 1
ATOM 1504 C CA . ILE A 1 193 ? -8.836 18.203 0.24 1 93.12 193 ILE A CA 1
ATOM 1505 C C . ILE A 1 193 ? -8.211 19.375 0.996 1 93.12 193 ILE A C 1
ATOM 1507 O O . ILE A 1 193 ? -8.914 20.297 1.41 1 93.12 193 ILE A O 1
ATOM 1511 N N . ASN A 1 194 ? -6.945 19.266 1.231 1 89.44 194 ASN A N 1
ATOM 1512 C CA . ASN A 1 194 ? -6.199 20.375 1.84 1 89.44 194 ASN A CA 1
ATOM 1513 C C . ASN A 1 194 ? -5.27 21.047 0.833 1 89.44 194 ASN A C 1
ATOM 1515 O O . ASN A 1 194 ? -4.684 20.375 -0.019 1 89.44 194 ASN A O 1
ATOM 1519 N N . GLN A 1 195 ? -5.141 22.328 0.988 1 77.19 195 GLN A N 1
ATOM 1520 C CA . GLN A 1 195 ? -4.297 23.078 0.063 1 77.19 195 GLN A CA 1
ATOM 1521 C C . GLN A 1 195 ? -2.943 23.406 0.689 1 77.19 195 GLN A C 1
ATOM 1523 O O . GLN A 1 195 ? -2.859 23.672 1.89 1 77.19 195 GLN A O 1
ATOM 1528 N N . THR A 1 196 ? -1.913 23.219 -0.078 1 72.69 196 THR A N 1
ATOM 1529 C CA . THR A 1 196 ? -0.579 23.594 0.38 1 72.69 196 THR A CA 1
ATOM 1530 C C . THR A 1 196 ? -0.003 24.703 -0.487 1 72.69 196 THR A C 1
ATOM 1532 O O . THR A 1 196 ? -0.408 24.875 -1.639 1 72.69 196 THR A O 1
ATOM 1535 N N . SER A 1 197 ? 0.74 25.719 0.073 1 55.88 197 SER A N 1
ATOM 1536 C CA . SER A 1 197 ? 1.272 26.891 -0.612 1 55.88 197 SER A CA 1
ATOM 1537 C C . SER A 1 197 ? 2.289 26.5 -1.678 1 55.88 197 SER A C 1
ATOM 1539 O O . SER A 1 197 ? 2.574 27.281 -2.59 1 55.88 197 SER A O 1
ATOM 1541 N N . GLY A 1 198 ? 2.299 25.406 -2.213 1 52.31 198 GLY A N 1
ATOM 1542 C CA . GLY A 1 198 ? 3.209 24.891 -3.229 1 52.31 198 GLY A CA 1
ATOM 1543 C C . GLY A 1 198 ? 4.387 25.812 -3.49 1 52.31 198 GLY A C 1
ATOM 1544 O O . GLY A 1 198 ? 4.312 27.016 -3.229 1 52.31 198 GLY A O 1
ATOM 1545 N N . SER A 1 199 ? 5.555 25.422 -3.785 1 45.25 199 SER A N 1
ATOM 1546 C CA . SER A 1 199 ? 6.758 26.172 -4.121 1 45.25 199 SER A CA 1
ATOM 1547 C C . SER A 1 199 ? 6.531 27.062 -5.332 1 45.25 199 SER A C 1
ATOM 1549 O O . SER A 1 199 ? 7.16 28.125 -5.461 1 45.25 199 SER A O 1
ATOM 1551 N N . THR A 1 200 ? 5.602 26.625 -6.191 1 44.84 200 THR A N 1
ATOM 1552 C CA . THR A 1 200 ? 5.367 27.344 -7.438 1 44.84 200 THR A CA 1
ATOM 1553 C C . THR A 1 200 ? 4.336 28.453 -7.238 1 44.84 200 THR A C 1
ATOM 1555 O O . THR A 1 200 ? 4.012 29.188 -8.172 1 44.84 200 THR A O 1
ATOM 1558 N N . GLY A 1 201 ? 3.873 28.625 -6.031 1 52.19 201 GLY A N 1
ATOM 1559 C CA . GLY A 1 201 ? 2.883 29.656 -5.77 1 52.19 201 GLY A CA 1
ATOM 1560 C C . GLY A 1 201 ? 1.456 29.172 -5.938 1 52.19 201 GLY A C 1
ATOM 1561 O O . GLY A 1 201 ? 0.533 29.719 -5.328 1 52.19 201 GLY A O 1
ATOM 1562 N N . VAL A 1 202 ? 1.284 28.156 -6.855 1 55.97 202 VAL A N 1
ATOM 1563 C CA . VAL A 1 202 ? -0.074 27.641 -7 1 55.97 202 VAL A CA 1
ATOM 1564 C C . VAL A 1 202 ? -0.321 26.547 -5.973 1 55.97 202 VAL A C 1
ATOM 1566 O O . VAL A 1 202 ? 0.423 25.562 -5.918 1 55.97 202 VAL A O 1
ATOM 1569 N N . PRO A 1 203 ? -1.302 26.797 -5.191 1 67.62 203 PRO A N 1
ATOM 1570 C CA . PRO A 1 203 ? -1.559 25.781 -4.164 1 67.62 203 PRO A CA 1
ATOM 1571 C C . PRO A 1 203 ? -1.945 24.422 -4.754 1 67.62 203 PRO A C 1
ATOM 1573 O O . PRO A 1 203 ? -2.652 24.375 -5.766 1 67.62 203 PRO A O 1
ATOM 1576 N N . LYS A 1 204 ? -1.339 23.359 -4.289 1 76.5 204 LYS A N 1
ATOM 1577 C CA . LYS A 1 204 ? -1.702 22 -4.668 1 76.5 204 LYS A CA 1
ATOM 1578 C C . LYS A 1 204 ? -2.75 21.422 -3.715 1 76.5 204 LYS A C 1
ATOM 1580 O O . LYS A 1 204 ? -2.688 21.656 -2.506 1 76.5 204 LYS A O 1
ATOM 1585 N N . GLY A 1 205 ? -3.857 20.891 -4.293 1 86.94 205 GLY A N 1
ATOM 1586 C CA . GLY A 1 205 ? -4.867 20.219 -3.488 1 86.94 205 GLY A CA 1
ATOM 1587 C C . GLY A 1 205 ? -4.523 18.781 -3.184 1 86.94 205 GLY A C 1
ATOM 1588 O O . GLY A 1 205 ? -4.477 17.938 -4.086 1 86.94 205 GLY A O 1
ATOM 1589 N N . ILE A 1 206 ? -4.266 18.5 -1.909 1 91.5 206 ILE A N 1
ATOM 1590 C CA . ILE A 1 206 ? -3.918 17.156 -1.467 1 91.5 206 ILE A CA 1
ATOM 1591 C C . ILE A 1 206 ? -5.188 16.406 -1.075 1 91.5 206 ILE A C 1
ATOM 1593 O O . ILE A 1 206 ? -5.941 16.844 -0.211 1 91.5 206 ILE A O 1
ATOM 1597 N N . CYS A 1 207 ? -5.395 15.258 -1.656 1 94.62 207 CYS A N 1
ATOM 1598 C CA . CYS A 1 207 ? -6.609 14.484 -1.418 1 94.62 207 CYS A CA 1
ATOM 1599 C C . CYS A 1 207 ? -6.379 13.43 -0.344 1 94.62 207 CYS A C 1
ATOM 1601 O O . CYS A 1 207 ? -5.473 12.602 -0.464 1 94.62 207 CYS A O 1
ATOM 1603 N N . HIS A 1 208 ? -7.18 13.5 0.677 1 94.62 208 HIS A N 1
ATOM 1604 C CA . HIS A 1 208 ? -7.148 12.492 1.726 1 94.62 208 HIS A CA 1
ATOM 1605 C C . HIS A 1 208 ? -8.398 11.617 1.685 1 94.62 208 HIS A C 1
ATOM 1607 O O . HIS A 1 208 ? -9.508 12.125 1.502 1 94.62 208 HIS A O 1
ATOM 1613 N N . SER A 1 209 ? -8.219 10.32 1.847 1 94.5 209 SER A N 1
ATOM 1614 C CA . SER A 1 209 ? -9.344 9.398 1.821 1 94.5 209 SER A CA 1
ATOM 1615 C C . SER A 1 209 ? -9.922 9.188 3.217 1 94.5 209 SER A C 1
ATOM 1617 O O . SER A 1 209 ? -9.281 9.523 4.215 1 94.5 209 SER A O 1
ATOM 1619 N N . HIS A 1 210 ? -11.188 8.656 3.268 1 94.88 210 HIS A N 1
ATOM 1620 C CA . HIS A 1 210 ? -11.758 8.258 4.551 1 94.88 210 HIS A CA 1
ATOM 1621 C C . HIS A 1 210 ? -10.891 7.199 5.23 1 94.88 210 HIS A C 1
ATOM 1623 O O . HIS A 1 210 ? -10.609 7.301 6.426 1 94.88 210 HIS A O 1
ATOM 1629 N N . PHE A 1 211 ? -10.391 6.234 4.441 1 93.06 211 PHE A N 1
ATOM 1630 C CA . PHE A 1 211 ? -9.562 5.141 4.938 1 93.06 211 PHE A CA 1
ATOM 1631 C C . PHE A 1 211 ? -8.305 5.676 5.609 1 93.06 211 PHE A C 1
ATOM 1633 O O . PHE A 1 211 ? -7.945 5.234 6.707 1 93.06 211 PHE A O 1
ATOM 1640 N N . GLY A 1 212 ? -7.664 6.582 4.961 1 90.88 212 GLY A N 1
ATOM 1641 C CA . GLY A 1 212 ? -6.438 7.152 5.492 1 90.88 212 GLY A CA 1
ATOM 1642 C C . GLY A 1 212 ? -6.625 7.824 6.84 1 90.88 212 GLY A C 1
ATOM 1643 O O . GLY A 1 212 ? -5.852 7.594 7.77 1 90.88 212 GLY A O 1
ATOM 1644 N N . TYR A 1 213 ? -7.691 8.578 7 1 90.31 213 TYR A N 1
ATOM 1645 C CA . TYR A 1 213 ? -7.953 9.305 8.242 1 90.31 213 TYR A CA 1
ATOM 1646 C C . TYR A 1 213 ? -8.297 8.336 9.375 1 90.31 213 TYR A C 1
ATOM 1648 O O . TYR A 1 213 ? -7.785 8.469 10.484 1 90.31 213 TYR A O 1
ATOM 1656 N N . VAL A 1 214 ? -9.117 7.375 9.07 1 89.94 214 VAL A N 1
ATOM 1657 C CA . VAL A 1 214 ? -9.656 6.496 10.094 1 89.94 214 VAL A CA 1
ATOM 1658 C C . VAL A 1 214 ? -8.555 5.59 10.641 1 89.94 214 VAL A C 1
ATOM 1660 O O . VAL A 1 214 ? -8.641 5.109 11.773 1 89.94 214 VAL A O 1
ATOM 1663 N N . ASN A 1 215 ? -7.488 5.375 9.852 1 88.88 215 ASN A N 1
ATOM 1664 C CA . ASN A 1 215 ? -6.461 4.418 10.25 1 88.88 215 ASN A CA 1
ATOM 1665 C C . ASN A 1 215 ? -5.156 5.117 10.617 1 88.88 215 ASN A C 1
ATOM 1667 O O . ASN A 1 215 ? -4.094 4.496 10.609 1 88.88 215 ASN A O 1
ATOM 1671 N N . LEU A 1 216 ? -5.176 6.352 10.93 1 84.62 216 LEU A N 1
ATOM 1672 C CA . LEU A 1 216 ? -3.986 7.059 11.391 1 84.62 216 LEU A CA 1
ATOM 1673 C C . LEU A 1 216 ? -3.412 6.391 12.641 1 84.62 216 LEU A C 1
ATOM 1675 O O . LEU A 1 216 ? -4.16 5.895 13.484 1 84.62 216 LEU A O 1
ATOM 1679 N N . PRO A 1 217 ? -2.066 6.129 12.742 1 72.12 217 PRO A N 1
ATOM 1680 C CA . PRO A 1 217 ? -1.421 5.402 13.836 1 72.12 217 PRO A CA 1
ATOM 1681 C C . PRO A 1 217 ? -1.848 5.906 15.211 1 72.12 217 PRO A C 1
ATOM 1683 O O . PRO A 1 217 ? -1.776 5.164 16.203 1 72.12 217 PRO A O 1
ATOM 1686 N N . ASP A 1 218 ? -2.014 7.098 15.477 1 59.69 218 ASP A N 1
ATOM 1687 C CA . ASP A 1 218 ? -2.318 7.602 16.812 1 59.69 218 ASP A CA 1
ATOM 1688 C C . ASP A 1 218 ? -3.695 7.129 17.281 1 59.69 218 ASP A C 1
ATOM 1690 O O . ASP A 1 218 ? -4.211 7.609 18.281 1 59.69 218 ASP A O 1
ATOM 1694 N N . SER A 1 219 ? -4.316 6.172 16.547 1 52.19 219 SER A N 1
ATOM 1695 C CA . SER A 1 219 ? -5.719 5.848 16.781 1 52.19 219 SER A CA 1
ATOM 1696 C C . SER A 1 219 ? -5.875 4.902 17.969 1 52.19 219 SER A C 1
ATOM 1698 O O . SER A 1 219 ? -6.914 4.891 18.625 1 52.19 219 SER A O 1
ATOM 1700 N N . ASP A 1 220 ? -4.977 3.936 18.234 1 48.25 220 ASP A N 1
ATOM 1701 C CA . ASP A 1 220 ? -5.242 2.928 19.25 1 48.25 220 ASP A CA 1
ATOM 1702 C C . ASP A 1 220 ? -4.816 3.422 20.641 1 48.25 220 ASP A C 1
ATOM 1704 O O . ASP A 1 220 ? -4.488 2.619 21.516 1 48.25 220 ASP A O 1
ATOM 1708 N N . PHE A 1 221 ? -4.582 4.707 20.875 1 45.69 221 PHE A N 1
ATOM 1709 C CA . PHE A 1 221 ? -4.277 4.949 22.281 1 45.69 221 PHE A CA 1
ATOM 1710 C C . PHE A 1 221 ? -5.324 4.305 23.172 1 45.69 221 PHE A C 1
ATOM 1712 O O . PHE A 1 221 ? -6.484 4.168 22.781 1 45.69 221 PHE A O 1
ATOM 1719 N N . ASN A 1 222 ? -4.855 3.561 24.188 1 47.66 222 ASN A N 1
ATOM 1720 C CA . ASN A 1 222 ? -5.609 2.834 25.203 1 47.66 222 ASN A CA 1
ATOM 1721 C C . ASN A 1 222 ? -6.871 3.588 25.609 1 47.66 222 ASN A C 1
ATOM 1723 O O . ASN A 1 222 ? -6.82 4.789 25.891 1 47.66 222 ASN A O 1
ATOM 1727 N N . GLU A 1 223 ? -8.016 3.074 25.156 1 49.91 223 GLU A N 1
ATOM 1728 C CA . GLU A 1 223 ? -9.336 3.551 25.562 1 49.91 223 GLU A CA 1
ATOM 1729 C C . GLU A 1 223 ? -9.352 3.953 27.031 1 49.91 223 GLU A C 1
ATOM 1731 O O . GLU A 1 223 ? -10.227 4.703 27.469 1 49.91 223 GLU A O 1
ATOM 1736 N N . SER A 1 224 ? -8.453 3.422 27.781 1 51.25 224 SER A N 1
ATOM 1737 C CA . SER A 1 224 ? -8.617 3.609 29.219 1 51.25 224 SER A CA 1
ATOM 1738 C C . SER A 1 224 ? -8.453 5.078 29.609 1 51.25 224 SER A C 1
ATOM 1740 O O . SER A 1 224 ? -9.031 5.531 30.594 1 51.25 224 SER A O 1
ATOM 1742 N N . SER A 1 225 ? -7.574 5.848 28.828 1 64.88 225 SER A N 1
ATOM 1743 C CA . SER A 1 225 ? -7.531 7.266 29.188 1 64.88 225 SER A CA 1
ATOM 1744 C C . SER A 1 225 ? -7.844 8.141 27.984 1 64.88 225 SER A C 1
ATOM 1746 O O . SER A 1 225 ? -7.262 7.969 26.906 1 64.88 225 SER A O 1
ATOM 1748 N N . ARG A 1 226 ? -8.883 8.898 28.219 1 80.5 226 ARG A N 1
ATOM 1749 C CA . ARG A 1 226 ? -9.359 9.773 27.156 1 80.5 226 ARG A CA 1
ATOM 1750 C C . ARG A 1 226 ? -8.32 10.844 26.828 1 80.5 226 ARG A C 1
ATOM 1752 O O . ARG A 1 226 ? -7.781 11.492 27.719 1 80.5 226 ARG A O 1
ATOM 1759 N N . LEU A 1 227 ? -7.938 10.93 25.656 1 87.62 227 LEU A N 1
ATOM 1760 C CA . LEU A 1 227 ? -7.074 12 25.172 1 87.62 227 LEU A CA 1
ATOM 1761 C C . LEU A 1 227 ? -7.82 13.328 25.141 1 87.62 227 LEU A C 1
ATOM 1763 O O . LEU A 1 227 ? -8.898 13.422 24.547 1 87.62 227 LEU A O 1
ATOM 1767 N N . ILE A 1 228 ? -7.328 14.297 25.906 1 94.12 228 ILE A N 1
ATOM 1768 C CA . ILE A 1 228 ? -7.824 15.672 25.859 1 94.12 228 ILE A CA 1
ATOM 1769 C C . ILE A 1 228 ? -6.766 16.578 25.234 1 94.12 228 ILE A C 1
ATOM 1771 O O . ILE A 1 228 ? -5.816 16.984 25.906 1 94.12 228 ILE A O 1
ATOM 1775 N N . MET A 1 229 ? -6.969 16.969 24.016 1 95 229 MET A N 1
ATOM 1776 C CA . MET A 1 229 ? -5.949 17.656 23.219 1 95 229 MET A CA 1
ATOM 1777 C C . MET A 1 229 ? -6.312 19.125 23.031 1 95 229 MET A C 1
ATOM 1779 O O . MET A 1 229 ? -7.441 19.453 22.656 1 95 229 MET A O 1
ATOM 1783 N N . PHE A 1 230 ? -5.348 19.953 23.297 1 96.69 230 PHE A N 1
ATOM 1784 C CA . PHE A 1 230 ? -5.504 21.375 22.984 1 96.69 230 PHE A CA 1
ATOM 1785 C C . PHE A 1 230 ? -4.746 21.719 21.703 1 96.69 230 PHE A C 1
ATOM 1787 O O . PHE A 1 230 ? -3.605 21.297 21.516 1 96.69 230 PHE A O 1
ATOM 1794 N N . SER A 1 231 ? -5.406 22.469 20.859 1 95.12 231 SER A N 1
ATOM 1795 C CA . SER A 1 231 ? -4.754 23.031 19.688 1 95.12 231 SER A CA 1
ATOM 1796 C C . SER A 1 231 ? -5.203 24.453 19.438 1 95.12 231 SER A C 1
ATOM 1798 O O . SER A 1 231 ? -6.402 24.734 19.328 1 95.12 231 SER A O 1
ATOM 1800 N N . GLY A 1 232 ? -4.254 25.344 19.297 1 93.12 232 GLY A N 1
ATOM 1801 C CA . GLY A 1 232 ? -4.551 26.719 18.953 1 93.12 232 GLY A CA 1
ATOM 1802 C C . GLY A 1 232 ? -4.539 26.984 17.453 1 93.12 232 GLY A C 1
ATOM 1803 O O . GLY A 1 232 ? -4.594 28.141 17.031 1 93.12 232 GLY A O 1
ATOM 1804 N N . ARG A 1 233 ? -4.5 25.969 16.672 1 89.56 233 ARG A N 1
ATOM 1805 C CA . ARG A 1 233 ? -4.426 26.078 15.227 1 89.56 233 ARG A CA 1
ATOM 1806 C C . ARG A 1 233 ? -5.812 26 14.594 1 89.56 233 ARG A C 1
ATOM 1808 O O . ARG A 1 233 ? -6.746 25.484 15.211 1 89.56 233 ARG A O 1
ATOM 1815 N N . PRO A 1 234 ? -5.902 26.547 13.359 1 89.75 234 PRO A N 1
ATOM 1816 C CA . PRO A 1 234 ? -7.184 26.375 12.672 1 89.75 234 PRO A CA 1
ATOM 1817 C C . PRO A 1 234 ? -7.539 24.906 12.438 1 89.75 234 PRO A C 1
ATOM 1819 O O . PRO A 1 234 ? -6.672 24.109 12.086 1 89.75 234 PRO A O 1
ATOM 1822 N N . MET A 1 235 ? -8.781 24.609 12.641 1 93.19 235 MET A N 1
ATOM 1823 C CA . MET A 1 235 ? -9.258 23.234 12.453 1 93.19 235 MET A CA 1
ATOM 1824 C C . MET A 1 235 ? -9.18 22.828 10.984 1 93.19 235 MET A C 1
ATOM 1826 O O . MET A 1 235 ? -9.109 21.641 10.664 1 93.19 235 MET A O 1
ATOM 1830 N N . GLY A 1 236 ? -9.148 23.797 10.109 1 89.88 236 GLY A N 1
ATOM 1831 C CA . GLY A 1 236 ? -9.047 23.516 8.688 1 89.88 236 GLY A CA 1
ATOM 1832 C C . GLY A 1 236 ? -7.633 23.172 8.25 1 89.88 236 GLY A C 1
ATOM 1833 O O . GLY A 1 236 ? -7.426 22.641 7.152 1 89.88 236 GLY A O 1
ATOM 1834 N N . TYR A 1 237 ? -6.73 23.5 9.109 1 85.81 237 TYR A N 1
ATOM 1835 C CA . TYR A 1 237 ? -5.34 23.125 8.883 1 85.81 237 TYR A CA 1
ATOM 1836 C C . TYR A 1 237 ? -5.094 21.688 9.305 1 85.81 237 TYR A C 1
ATOM 1838 O O . TYR A 1 237 ? -5.586 21.25 10.352 1 85.81 237 TYR A O 1
ATOM 1846 N N . ILE A 1 238 ? -4.375 20.969 8.539 1 86.19 238 ILE A N 1
ATOM 1847 C CA . ILE A 1 238 ? -4.148 19.547 8.781 1 86.19 238 ILE A CA 1
ATOM 1848 C C . ILE A 1 238 ? -3.574 19.344 10.188 1 86.19 238 ILE A C 1
ATOM 1850 O O . ILE A 1 238 ? -3.879 18.359 10.852 1 86.19 238 ILE A O 1
ATOM 1854 N N . GLY A 1 239 ? -2.738 20.234 10.633 1 83.19 239 GLY A N 1
ATOM 1855 C CA . GLY A 1 239 ? -2.117 20.141 11.945 1 83.19 239 GLY A CA 1
ATOM 1856 C C . GLY A 1 239 ? -3.057 20.516 13.078 1 83.19 239 GLY A C 1
ATOM 1857 O O . GLY A 1 239 ? -2.773 20.25 14.242 1 83.19 239 GLY A O 1
ATOM 1858 N N . GLY A 1 240 ? -4.152 21.109 12.75 1 88.38 240 GLY A N 1
ATOM 1859 C CA . GLY A 1 240 ? -5.137 21.5 13.742 1 88.38 240 GLY A CA 1
ATOM 1860 C C . GLY A 1 240 ? -6.441 20.734 13.625 1 88.38 240 GLY A C 1
ATOM 1861 O O . GLY A 1 240 ? -7.367 20.969 14.414 1 88.38 240 GLY A O 1
ATOM 1862 N N . TYR A 1 241 ? -6.48 19.844 12.664 1 90.81 241 TYR A N 1
ATOM 1863 C CA . TYR A 1 241 ? -7.699 19.078 12.414 1 90.81 241 TYR A CA 1
ATOM 1864 C C . TYR A 1 241 ? -7.949 18.078 13.539 1 90.81 241 TYR A C 1
ATOM 1866 O O . TYR A 1 241 ? -7.047 17.344 13.93 1 90.81 241 TYR A O 1
ATOM 1874 N N . PRO A 1 242 ? -9.133 18.078 14.047 1 92.56 242 PRO A N 1
ATOM 1875 C CA . PRO A 1 242 ? -9.438 17.188 15.172 1 92.56 242 PRO A CA 1
ATOM 1876 C C . PRO A 1 242 ? -9.688 15.75 14.734 1 92.56 242 PRO A C 1
ATOM 1878 O O . PRO A 1 242 ? -10.688 15.141 15.133 1 92.56 242 PRO A O 1
ATOM 1881 N N . SER A 1 243 ? -8.766 15.18 14.141 1 86.5 243 SER A N 1
ATOM 1882 C CA . SER A 1 243 ? -8.938 13.82 13.633 1 86.5 243 SER A CA 1
ATOM 1883 C C . SER A 1 243 ? -9.148 12.828 14.773 1 86.5 243 SER A C 1
ATOM 1885 O O . SER A 1 243 ? -9.891 11.852 14.625 1 86.5 243 SER A O 1
ATOM 1887 N N . ASN A 1 244 ? -8.586 13.086 15.914 1 87.62 244 ASN A N 1
ATOM 1888 C CA . ASN A 1 244 ? -8.625 12.164 17.047 1 87.62 244 ASN A CA 1
ATOM 1889 C C . ASN A 1 244 ? -10.023 12.07 17.641 1 87.62 244 ASN A C 1
ATOM 1891 O O . ASN A 1 244 ? -10.344 11.102 18.344 1 87.62 244 ASN A O 1
ATOM 1895 N N . VAL A 1 245 ? -10.789 13.086 17.406 1 88.69 245 VAL A N 1
ATOM 1896 C CA . VAL A 1 245 ? -12.164 13.047 17.906 1 88.69 245 VAL A CA 1
ATOM 1897 C C . VAL A 1 245 ? -12.898 11.867 17.266 1 88.69 245 VAL A C 1
ATOM 1899 O O . VAL A 1 245 ? -13.594 11.117 17.969 1 88.69 245 VAL A O 1
ATOM 1902 N N . VAL A 1 246 ? -12.656 11.664 16.031 1 83.38 246 VAL A N 1
ATOM 1903 C CA . VAL A 1 246 ? -13.367 10.602 15.328 1 83.38 246 VAL A CA 1
ATOM 1904 C C . VAL A 1 246 ? -12.602 9.289 15.469 1 83.38 246 VAL A C 1
ATOM 1906 O O . VAL A 1 246 ? -13.203 8.227 15.625 1 83.38 246 VAL A O 1
ATOM 1909 N N . THR A 1 247 ? -11.32 9.375 15.422 1 79.44 247 THR A N 1
ATOM 1910 C CA . THR A 1 247 ? -10.539 8.141 15.383 1 79.44 247 THR A CA 1
ATOM 1911 C C . THR A 1 247 ? -10.469 7.504 16.766 1 79.44 247 THR A C 1
ATOM 1913 O O . THR A 1 247 ? -10.516 6.281 16.891 1 79.44 247 THR A O 1
ATOM 1916 N N . ARG A 1 248 ? -10.523 8.367 17.859 1 80.69 248 ARG A N 1
ATOM 1917 C CA . ARG A 1 248 ? -10.297 7.828 19.188 1 80.69 248 ARG A CA 1
ATOM 1918 C C . ARG A 1 248 ? -11.406 8.25 20.141 1 80.69 248 ARG A C 1
ATOM 1920 O O . ARG A 1 248 ? -11.453 7.789 21.281 1 80.69 248 ARG A O 1
ATOM 1927 N N . GLY A 1 249 ? -12.203 9.109 19.734 1 85.31 249 GLY A N 1
ATOM 1928 C CA . GLY A 1 249 ? -13.203 9.641 20.656 1 85.31 249 GLY A CA 1
ATOM 1929 C C . GLY A 1 249 ? -12.617 10.617 21.672 1 85.31 249 GLY A C 1
ATOM 1930 O O . GLY A 1 249 ? -13.07 10.672 22.812 1 85.31 249 GLY A O 1
ATOM 1931 N N . SER A 1 250 ? -11.617 11.391 21.266 1 90 250 SER A N 1
ATOM 1932 C CA . SER A 1 250 ? -10.93 12.344 22.141 1 90 250 SER A CA 1
ATOM 1933 C C . SER A 1 250 ? -11.734 13.617 22.312 1 90 250 SER A C 1
ATOM 1935 O O . SER A 1 250 ? -12.766 13.805 21.656 1 90 250 SER A O 1
ATOM 1937 N N . LEU A 1 251 ? -11.312 14.367 23.312 1 94.88 251 LEU A N 1
ATOM 1938 C CA . LEU A 1 251 ? -11.805 15.727 23.469 1 94.88 251 LEU A CA 1
ATOM 1939 C C . LEU A 1 251 ? -10.844 16.734 22.844 1 94.88 251 LEU A C 1
ATOM 1941 O O . LEU A 1 251 ? -9.648 16.734 23.156 1 94.88 251 LEU A O 1
ATOM 1945 N N . HIS A 1 252 ? -11.359 17.453 21.922 1 97 252 HIS A N 1
ATOM 1946 C CA . HIS A 1 252 ? -10.578 18.516 21.281 1 97 252 HIS A CA 1
ATOM 1947 C C . HIS A 1 252 ? -10.906 19.875 21.891 1 97 252 HIS A C 1
ATOM 1949 O O . HIS A 1 252 ? -12.055 20.312 21.844 1 97 252 HIS A O 1
ATOM 1955 N N . VAL A 1 253 ? -9.914 20.547 22.453 1 98.19 253 VAL A N 1
ATOM 1956 C CA . VAL A 1 253 ? -10.07 21.875 23.047 1 98.19 253 VAL A CA 1
ATOM 1957 C C . VAL A 1 253 ? -9.391 22.906 22.156 1 98.19 253 VAL A C 1
ATOM 1959 O O . VAL A 1 253 ? -8.211 22.797 21.844 1 98.19 253 VAL A O 1
ATOM 1962 N N . SER A 1 254 ? -10.133 23.922 21.75 1 97.81 254 SER A N 1
ATOM 1963 C CA . SER A 1 254 ? -9.633 24.969 20.859 1 97.81 254 SER A CA 1
ATOM 1964 C C . SER A 1 254 ? -10.406 26.266 21.047 1 97.81 254 SER A C 1
ATOM 1966 O O . SER A 1 254 ? -10.891 26.562 22.141 1 97.81 254 SER A O 1
ATOM 1968 N N . GLY A 1 255 ? -10.375 27.156 20.031 1 96.56 255 GLY A N 1
ATOM 1969 C CA . GLY A 1 255 ? -11.062 28.438 20.094 1 96.56 255 GLY A CA 1
ATOM 1970 C C . GLY A 1 255 ? -10.664 29.391 18.969 1 96.56 255 GLY A C 1
ATOM 1971 O O . GLY A 1 255 ? -10.172 28.938 17.938 1 96.56 255 GLY A O 1
ATOM 1972 N N . ASP A 1 256 ? -11.016 30.625 19.266 1 95 256 ASP A N 1
ATOM 1973 C CA . ASP A 1 256 ? -10.609 31.656 18.312 1 95 256 ASP A CA 1
ATOM 1974 C C . ASP A 1 256 ? -9.086 31.688 18.156 1 95 256 ASP A C 1
ATOM 1976 O O . ASP A 1 256 ? -8.367 31.891 19.141 1 95 256 ASP A O 1
ATOM 1980 N N . VAL A 1 257 ? -8.672 31.531 16.969 1 91.19 257 VAL A N 1
ATOM 1981 C CA . VAL A 1 257 ? -7.25 31.312 16.688 1 91.19 257 VAL A CA 1
ATOM 1982 C C . VAL A 1 257 ? -6.453 32.562 17.078 1 91.19 257 VAL A C 1
ATOM 1984 O O . VAL A 1 257 ? -5.379 32.438 17.688 1 91.19 257 VAL A O 1
ATOM 1987 N N . GLU A 1 258 ? -6.93 33.719 16.766 1 87.5 258 GLU A N 1
ATOM 1988 C CA . GLU A 1 258 ? -6.238 34.969 17.109 1 87.5 258 GLU A CA 1
ATOM 1989 C C . GLU A 1 258 ? -6.164 35.156 18.625 1 87.5 258 GLU A C 1
ATOM 1991 O O . GLU A 1 258 ? -5.121 35.531 19.156 1 87.5 258 GLU A O 1
ATOM 1996 N N . MET A 1 259 ? -7.254 34.938 19.25 1 91.81 259 MET A N 1
ATOM 1997 C CA . MET A 1 259 ? -7.301 35.062 20.703 1 91.81 259 MET A CA 1
ATOM 1998 C C . MET A 1 259 ? -6.355 34.094 21.375 1 91.81 259 MET A C 1
ATOM 2000 O O . MET A 1 259 ? -5.598 34.469 22.266 1 91.81 259 MET A O 1
ATOM 2004 N N . LEU A 1 260 ? -6.332 32.875 20.953 1 93.5 260 LEU A N 1
ATOM 2005 C CA . LEU A 1 260 ? -5.543 31.828 21.578 1 93.5 260 LEU A CA 1
ATOM 2006 C C . LEU A 1 260 ? -4.051 32.062 21.359 1 93.5 260 LEU A C 1
ATOM 2008 O O . LEU A 1 260 ? -3.227 31.641 22.172 1 93.5 260 LEU A O 1
ATOM 2012 N N . ASN A 1 261 ? -3.713 32.75 20.297 1 87.44 261 ASN A N 1
ATOM 2013 C CA . ASN A 1 261 ? -2.301 32.875 19.953 1 87.44 261 ASN A CA 1
ATOM 2014 C C . ASN A 1 261 ? -1.772 34.25 20.297 1 87.44 261 ASN A C 1
ATOM 2016 O O . ASN A 1 261 ? -0.621 34.594 19.984 1 87.44 261 ASN A O 1
ATOM 2020 N N . ASP A 1 262 ? -2.576 35.125 20.859 1 86.75 262 ASP A N 1
ATOM 2021 C CA . ASP A 1 262 ? -2.133 36.406 21.375 1 86.75 262 ASP A CA 1
ATOM 2022 C C . ASP A 1 262 ? -1.336 36.25 22.656 1 86.75 262 ASP A C 1
ATOM 2024 O O . ASP A 1 262 ? -1.862 35.781 23.672 1 86.75 262 ASP A O 1
ATOM 2028 N N . PRO A 1 263 ? -0.126 36.719 22.625 1 82.19 263 PRO A N 1
ATOM 2029 C CA . PRO A 1 263 ? 0.707 36.562 23.812 1 82.19 263 PRO A CA 1
ATOM 2030 C C . PRO A 1 263 ? 0.083 37.188 25.047 1 82.19 263 PRO A C 1
ATOM 2032 O O . PRO A 1 263 ? 0.321 36.75 26.172 1 82.19 263 PRO A O 1
ATOM 2035 N N . LYS A 1 264 ? -0.699 38.219 24.906 1 90.12 264 LYS A N 1
ATOM 2036 C CA . LYS A 1 264 ? -1.343 38.906 26.031 1 90.12 264 LYS A CA 1
ATOM 2037 C C . LYS A 1 264 ? -2.338 38 26.734 1 90.12 264 LYS A C 1
ATOM 2039 O O . LYS A 1 264 ? -2.688 38.219 27.891 1 90.12 264 LYS A O 1
ATOM 2044 N N . ASN A 1 265 ? -2.758 37 26.031 1 94.12 265 ASN A N 1
ATOM 2045 C CA . ASN A 1 265 ? -3.787 36.125 26.578 1 94.12 265 ASN A CA 1
ATOM 2046 C C . ASN A 1 265 ? -3.191 34.812 27.109 1 94.12 265 ASN A C 1
ATOM 2048 O O . ASN A 1 265 ? -3.922 33.875 27.391 1 94.12 265 ASN A O 1
ATOM 2052 N N . LEU A 1 266 ? -1.932 34.688 27.25 1 92.56 266 LEU A N 1
ATOM 2053 C CA . LEU A 1 266 ? -1.258 33.438 27.625 1 92.56 266 LEU A CA 1
ATOM 2054 C C . LEU A 1 266 ? -1.783 32.906 28.953 1 92.56 266 LEU A C 1
ATOM 2056 O O . LEU A 1 266 ? -1.992 31.703 29.094 1 92.56 266 LEU A O 1
ATOM 2060 N N . ASP A 1 267 ? -1.954 33.781 29.922 1 94.31 267 ASP A N 1
ATOM 2061 C CA . ASP A 1 267 ? -2.455 33.375 31.219 1 94.31 267 ASP A CA 1
ATOM 2062 C C . ASP A 1 267 ? -3.828 32.719 31.094 1 94.31 267 ASP A C 1
ATOM 2064 O O . ASP A 1 267 ? -4.109 31.703 31.766 1 94.31 267 ASP A O 1
ATOM 2068 N N . PHE A 1 268 ? -4.613 33.312 30.297 1 96.06 268 PHE A N 1
ATOM 2069 C CA . PHE A 1 268 ? -5.938 32.75 30.078 1 96.06 268 PHE A CA 1
ATOM 2070 C C . PHE A 1 268 ? -5.844 31.391 29.391 1 96.06 268 PHE A C 1
ATOM 2072 O O . PHE A 1 268 ? -6.578 30.469 29.734 1 96.06 268 PHE A O 1
ATOM 2079 N N . VAL A 1 269 ? -5.008 31.266 28.469 1 96.31 269 VAL A N 1
ATOM 2080 C CA . VAL A 1 269 ? -4.82 30.031 27.734 1 96.31 269 VAL A CA 1
ATOM 2081 C C . VAL A 1 269 ? -4.34 28.922 28.688 1 96.31 269 VAL A C 1
ATOM 2083 O O . VAL A 1 269 ? -4.816 27.797 28.625 1 96.31 269 VAL A O 1
ATOM 2086 N N . ILE A 1 270 ? -3.432 29.25 29.562 1 96 270 ILE A N 1
ATOM 2087 C CA . ILE A 1 270 ? -2.947 28.297 30.562 1 96 270 ILE A CA 1
ATOM 2088 C C . ILE A 1 270 ? -4.102 27.859 31.453 1 96 270 ILE A C 1
ATOM 2090 O O . ILE A 1 270 ? -4.215 26.688 31.797 1 96 270 ILE A O 1
ATOM 2094 N N . LYS A 1 271 ? -4.934 28.797 31.797 1 96.44 271 LYS A N 1
ATOM 2095 C CA . LYS A 1 271 ? -6.113 28.453 32.594 1 96.44 271 LYS A CA 1
ATOM 2096 C C . LYS A 1 271 ? -7.02 27.484 31.844 1 96.44 271 LYS A C 1
ATOM 2098 O O . LYS A 1 271 ? -7.633 26.609 32.469 1 96.44 271 LYS A O 1
ATOM 2103 N N . ILE A 1 272 ? -7.191 27.609 30.562 1 97.62 272 ILE A N 1
ATOM 2104 C CA . ILE A 1 272 ? -7.965 26.688 29.734 1 97.62 272 ILE A CA 1
ATOM 2105 C C . ILE A 1 272 ? -7.383 25.281 29.859 1 97.62 272 ILE A C 1
ATOM 2107 O O . ILE A 1 272 ? -8.117 24.312 30.078 1 97.62 272 ILE A O 1
ATOM 2111 N N . TRP A 1 273 ? -6.043 25.156 29.734 1 97.44 273 TRP A N 1
ATOM 2112 C CA . TRP A 1 273 ? -5.383 23.859 29.812 1 97.44 273 TRP A CA 1
ATOM 2113 C C . TRP A 1 273 ? -5.719 23.156 31.125 1 97.44 273 TRP A C 1
ATOM 2115 O O . TRP A 1 273 ? -5.973 21.953 31.156 1 97.44 273 TRP A O 1
ATOM 2125 N N . GLN A 1 274 ? -5.742 23.984 32.156 1 96.12 274 GLN A N 1
ATOM 2126 C CA . GLN A 1 274 ? -5.969 23.438 33.5 1 96.12 274 GLN A CA 1
ATOM 2127 C C . GLN A 1 274 ? -7.441 23.125 33.719 1 96.12 274 GLN A C 1
ATOM 2129 O O . GLN A 1 274 ? -7.781 22.031 34.219 1 96.12 274 GLN A O 1
ATOM 2134 N N . SER A 1 275 ? -8.273 24.047 33.375 1 96.69 275 SER A N 1
ATOM 2135 C CA . SER A 1 275 ? -9.703 23.891 33.594 1 96.69 275 SER A CA 1
ATOM 2136 C C . SER A 1 275 ? -10.273 22.719 32.812 1 96.69 275 SER A C 1
ATOM 2138 O O . SER A 1 275 ? -11.172 22.016 33.281 1 96.69 275 SER A O 1
ATOM 2140 N N . GLU A 1 276 ? -9.781 22.484 31.594 1 97.12 276 GLU A N 1
ATOM 2141 C CA . GLU A 1 276 ? -10.266 21.391 30.75 1 97.12 276 GLU A CA 1
ATOM 2142 C C . GLU A 1 276 ? -9.477 20.109 30.984 1 97.12 276 GLU A C 1
ATOM 2144 O O . GLU A 1 276 ? -9.766 19.078 30.375 1 97.12 276 GLU A O 1
ATOM 2149 N N . GLU A 1 277 ? -8.453 20.203 31.812 1 95.38 277 GLU A N 1
ATOM 2150 C CA . GLU A 1 277 ? -7.605 19.062 32.156 1 95.38 277 GLU A CA 1
ATOM 2151 C C . GLU A 1 277 ? -6.945 18.469 30.922 1 95.38 277 GLU A C 1
ATOM 2153 O O . GLU A 1 277 ? -6.973 17.25 30.719 1 95.38 277 GLU A O 1
ATOM 2158 N N . CYS A 1 278 ? -6.438 19.312 30.094 1 95.94 278 CYS A N 1
ATOM 2159 C CA . CYS A 1 278 ? -5.75 18.859 28.891 1 95.94 278 CYS A CA 1
ATOM 2160 C C . CYS A 1 278 ? -4.531 18.016 29.234 1 95.94 278 CYS A C 1
ATOM 2162 O O . CYS A 1 278 ? -3.711 18.422 30.062 1 95.94 278 CYS A O 1
ATOM 2164 N N . ASN A 1 279 ? -4.445 16.844 28.641 1 93.12 279 ASN A N 1
ATOM 2165 C CA . ASN A 1 279 ? -3.289 15.992 28.906 1 93.12 279 ASN A CA 1
ATOM 2166 C C . ASN A 1 279 ? -2.303 15.992 27.75 1 93.12 279 ASN A C 1
ATOM 2168 O O . ASN A 1 279 ? -1.189 15.477 27.875 1 93.12 279 ASN A O 1
ATOM 2172 N N . MET A 1 280 ? -2.65 16.609 26.656 1 93.81 280 MET A N 1
ATOM 2173 C CA . MET A 1 280 ? -1.765 16.875 25.516 1 93.81 280 MET A CA 1
ATOM 2174 C C . MET A 1 280 ? -2 18.266 24.953 1 93.81 280 MET A C 1
ATOM 2176 O O . MET A 1 280 ? -3.107 18.578 24.516 1 93.81 280 MET A O 1
ATOM 2180 N N . VAL A 1 281 ? -0.982 19.047 24.938 1 95.56 281 VAL A N 1
ATOM 2181 C CA . VAL A 1 281 ? -1.121 20.438 24.516 1 95.56 281 VAL A CA 1
ATOM 2182 C C . VAL A 1 281 ? -0.183 20.719 23.359 1 95.56 281 VAL A C 1
ATOM 2184 O O . VAL A 1 281 ? 1.033 20.562 23.469 1 95.56 281 VAL A O 1
ATOM 2187 N N . GLY A 1 282 ? -0.78 21.109 22.266 1 93.5 282 GLY A N 1
ATOM 2188 C CA . GLY A 1 282 ? 0.018 21.531 21.125 1 93.5 282 GLY A CA 1
ATOM 2189 C C . GLY A 1 282 ? 0.443 22.984 21.172 1 93.5 282 GLY A C 1
ATOM 2190 O O . GLY A 1 282 ? -0.389 23.875 21.375 1 93.5 282 GLY A O 1
ATOM 2191 N N . VAL A 1 283 ? 1.732 23.188 21 1 87.81 283 VAL A N 1
ATOM 2192 C CA . VAL A 1 283 ? 2.281 24.547 21.016 1 87.81 283 VAL A CA 1
ATOM 2193 C C . VAL A 1 283 ? 3.322 24.688 19.906 1 87.81 283 VAL A C 1
ATOM 2195 O O . VAL A 1 283 ? 4.102 23.766 19.656 1 87.81 283 VAL A O 1
ATOM 2198 N N . ALA A 1 284 ? 3.236 25.781 19.234 1 79.25 284 ALA A N 1
ATOM 2199 C CA . ALA A 1 284 ? 4.277 26.031 18.234 1 79.25 284 ALA A CA 1
ATOM 2200 C C . ALA A 1 284 ? 5.652 26.141 18.906 1 79.25 284 ALA A C 1
ATOM 2202 O O . ALA A 1 284 ? 5.777 26.672 20 1 79.25 284 ALA A O 1
ATOM 2203 N N . PRO A 1 285 ? 6.629 25.703 18.188 1 77.25 285 PRO A N 1
ATOM 2204 C CA . PRO A 1 285 ? 7.969 25.703 18.781 1 77.25 285 PRO A CA 1
ATOM 2205 C C . PRO A 1 285 ? 8.383 27.078 19.297 1 77.25 285 PRO A C 1
ATOM 2207 O O . PRO A 1 285 ? 8.953 27.203 20.375 1 77.25 285 PRO A O 1
ATOM 2210 N N . GLN A 1 286 ? 8.086 28.109 18.625 1 69.31 286 GLN A N 1
ATOM 2211 C CA . GLN A 1 286 ? 8.5 29.469 18.984 1 69.31 286 GLN A CA 1
ATOM 2212 C C . GLN A 1 286 ? 7.809 29.953 20.25 1 69.31 286 GLN A C 1
ATOM 2214 O O . GLN A 1 286 ? 8.273 30.891 20.906 1 69.31 286 GLN A O 1
ATOM 2219 N N . ASP A 1 287 ? 6.766 29.297 20.609 1 79 287 ASP A N 1
ATOM 2220 C CA . ASP A 1 287 ? 5.977 29.766 21.75 1 79 287 ASP A CA 1
ATOM 2221 C C . ASP A 1 287 ? 6.336 28.984 23.016 1 79 287 ASP A C 1
ATOM 2223 O O . ASP A 1 287 ? 5.914 29.359 24.125 1 79 287 ASP A O 1
ATOM 2227 N N . VAL A 1 288 ? 7.125 28.016 22.922 1 85.62 288 VAL A N 1
ATOM 2228 C CA . VAL A 1 288 ? 7.43 27.156 24.047 1 85.62 288 VAL A CA 1
ATOM 2229 C C . VAL A 1 288 ? 8.219 27.922 25.109 1 85.62 288 VAL A C 1
ATOM 2231 O O . VAL A 1 288 ? 8 27.75 26.312 1 85.62 288 VAL A O 1
ATOM 2234 N N . LYS A 1 289 ? 9.117 28.781 24.656 1 79.62 289 LYS A N 1
ATOM 2235 C CA . LYS A 1 289 ? 9.969 29.531 25.562 1 79.62 289 LYS A CA 1
ATOM 2236 C C . LYS A 1 289 ? 9.141 30.422 26.484 1 79.62 289 LYS A C 1
ATOM 2238 O O . LYS A 1 289 ? 9.516 30.656 27.625 1 79.62 289 LYS A O 1
ATOM 2243 N N . ARG A 1 290 ? 8.039 30.812 26.016 1 81.38 290 ARG A N 1
ATOM 2244 C CA . ARG A 1 290 ? 7.184 31.719 26.766 1 81.38 290 ARG A CA 1
ATOM 2245 C C . ARG A 1 290 ? 6.535 31.016 27.953 1 81.38 290 ARG A C 1
ATOM 2247 O O . ARG A 1 290 ? 6.051 31.656 28.891 1 81.38 290 ARG A O 1
ATOM 2254 N N . LEU A 1 291 ? 6.574 29.75 27.938 1 88.06 291 LEU A N 1
ATOM 2255 C CA . LEU A 1 291 ? 5.891 28.953 28.953 1 88.06 291 LEU A CA 1
ATOM 2256 C C . LEU A 1 291 ? 6.809 28.688 30.141 1 88.06 291 LEU A C 1
ATOM 2258 O O . LEU A 1 291 ? 6.34 28.359 31.234 1 88.06 291 LEU A O 1
ATOM 2262 N N . SER A 1 292 ? 8.062 28.766 29.953 1 78.94 292 SER A N 1
ATOM 2263 C CA . SER A 1 292 ? 9.062 28.203 30.859 1 78.94 292 SER A CA 1
ATOM 2264 C C . SER A 1 292 ? 8.977 28.844 32.25 1 78.94 292 SER A C 1
ATOM 2266 O O . SER A 1 292 ? 9.328 28.219 33.25 1 78.94 292 SER A O 1
ATOM 2268 N N . ASP A 1 293 ? 8.523 30.031 32.406 1 83.12 293 ASP A N 1
ATOM 2269 C CA . ASP A 1 293 ? 8.555 30.688 33.719 1 83.12 293 ASP A CA 1
ATOM 2270 C C . ASP A 1 293 ? 7.172 30.703 34.344 1 83.12 293 ASP A C 1
ATOM 2272 O O . ASP A 1 293 ? 6.926 31.453 35.312 1 83.12 293 ASP A O 1
ATOM 2276 N N . ARG A 1 294 ? 6.398 29.859 33.906 1 87.62 294 ARG A N 1
ATOM 2277 C CA . ARG A 1 294 ? 5.039 29.812 34.438 1 87.62 294 ARG A CA 1
ATOM 2278 C C . ARG A 1 294 ? 4.863 28.656 35.406 1 87.62 294 ARG A C 1
ATOM 2280 O O . ARG A 1 294 ? 5.566 27.656 35.312 1 87.62 294 ARG A O 1
ATOM 2287 N N . ASP A 1 295 ? 3.949 28.891 36.312 1 89.56 295 ASP A N 1
ATOM 2288 C CA . ASP A 1 295 ? 3.758 27.906 37.375 1 89.56 295 ASP A CA 1
ATOM 2289 C C . ASP A 1 295 ? 2.572 27 37.094 1 89.56 295 ASP A C 1
ATOM 2291 O O . ASP A 1 295 ? 1.493 27.156 37.656 1 89.56 295 ASP A O 1
ATOM 2295 N N . PHE A 1 296 ? 2.695 26 36.312 1 92.38 296 PHE A N 1
ATOM 2296 C CA . PHE A 1 296 ? 1.722 24.969 36 1 92.38 296 PHE A CA 1
ATOM 2297 C C . PHE A 1 296 ? 2.418 23.703 35.5 1 92.38 296 PHE A C 1
ATOM 2299 O O . PHE A 1 296 ? 3.633 23.703 35.281 1 92.38 296 PHE A O 1
ATOM 2306 N N . ARG A 1 297 ? 1.687 22.656 35.438 1 93.5 297 ARG A N 1
ATOM 2307 C CA . ARG A 1 297 ? 2.262 21.391 34.969 1 93.5 297 ARG A CA 1
ATOM 2308 C C . ARG A 1 297 ? 1.301 20.656 34.031 1 93.5 297 ARG A C 1
ATOM 2310 O O . ARG A 1 297 ? 0.106 20.562 34.312 1 93.5 297 ARG A O 1
ATOM 2317 N N . LEU A 1 298 ? 1.834 20.219 33 1 93.56 298 LEU A N 1
ATOM 2318 C CA . LEU A 1 298 ? 1.093 19.438 32.031 1 93.56 298 LEU A CA 1
ATOM 2319 C C . LEU A 1 298 ? 1.673 18.031 31.891 1 93.56 298 LEU A C 1
ATOM 2321 O O . LEU A 1 298 ? 2.828 17.797 32.25 1 93.56 298 LEU A O 1
ATOM 2325 N N . ASN A 1 299 ? 0.847 17.141 31.391 1 94.12 299 ASN A N 1
ATOM 2326 C CA . ASN A 1 299 ? 1.333 15.789 31.141 1 94.12 299 ASN A CA 1
ATOM 2327 C C . ASN A 1 299 ? 2.275 15.75 29.938 1 94.12 299 ASN A C 1
ATOM 2329 O O . ASN A 1 299 ? 3.375 15.203 30.031 1 94.12 299 ASN A O 1
ATOM 2333 N N . MET A 1 300 ? 1.793 16.375 28.812 1 95.38 300 MET A N 1
ATOM 2334 C CA . MET A 1 300 ? 2.592 16.297 27.594 1 95.38 300 MET A CA 1
ATOM 2335 C C . MET A 1 300 ? 2.414 17.547 26.75 1 95.38 300 MET A C 1
ATOM 2337 O O . MET A 1 300 ? 1.297 18.047 26.594 1 95.38 300 MET A O 1
ATOM 2341 N N . LEU A 1 301 ? 3.48 18.047 26.297 1 95 301 LEU A N 1
ATOM 2342 C CA . LEU A 1 301 ? 3.5 19.078 25.25 1 95 301 LEU A CA 1
ATOM 2343 C C . LEU A 1 301 ? 3.943 18.484 23.922 1 95 301 LEU A C 1
ATOM 2345 O O . LEU A 1 301 ? 4.859 17.672 23.859 1 95 301 LEU A O 1
ATOM 2349 N N . ILE A 1 302 ? 3.264 18.812 22.891 1 93.25 302 ILE A N 1
ATOM 2350 C CA . ILE A 1 302 ? 3.633 18.344 21.547 1 93.25 302 ILE A CA 1
ATOM 2351 C C . ILE A 1 302 ? 3.932 19.547 20.656 1 93.25 302 ILE A C 1
ATOM 2353 O O . ILE A 1 302 ? 3.242 20.562 20.719 1 93.25 302 ILE A O 1
ATOM 2357 N N . SER A 1 303 ? 4.918 19.422 19.906 1 89.62 303 SER A N 1
ATOM 2358 C CA . SER A 1 303 ? 5.273 20.469 18.953 1 89.62 303 SER A CA 1
ATOM 2359 C C . SER A 1 303 ? 5.938 19.875 17.719 1 89.62 303 SER A C 1
ATOM 2361 O O . SER A 1 303 ? 6.457 18.75 17.75 1 89.62 303 SER A O 1
ATOM 2363 N N . GLY A 1 304 ? 5.766 20.547 16.625 1 84.69 304 GLY A N 1
ATOM 2364 C CA . GLY A 1 304 ? 6.34 20.172 15.336 1 84.69 304 GLY A CA 1
ATOM 2365 C C . GLY A 1 304 ? 6.16 21.25 14.281 1 84.69 304 GLY A C 1
ATOM 2366 O O . GLY A 1 304 ? 5.695 22.359 14.578 1 84.69 304 GLY A O 1
ATOM 2367 N N . G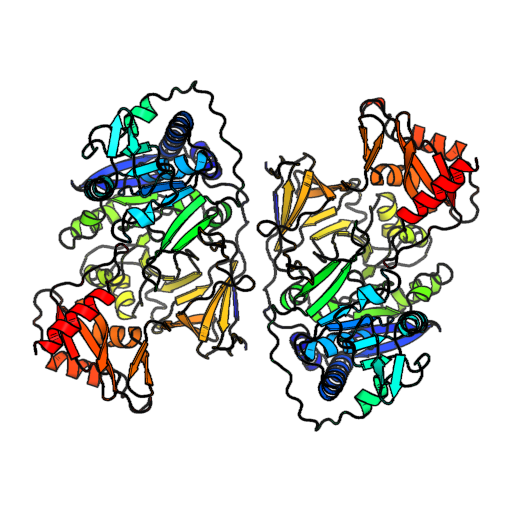LY A 1 305 ? 6.605 20.938 13.07 1 75.12 305 GLY A N 1
ATOM 2368 C CA . GLY A 1 305 ? 6.449 21.859 11.953 1 75.12 305 GLY A CA 1
ATOM 2369 C C . GLY A 1 305 ? 7.68 22.703 11.711 1 75.12 305 GLY A C 1
ATOM 2370 O O . GLY A 1 305 ? 7.797 23.359 10.672 1 75.12 305 GLY A O 1
ATOM 2371 N N . ASP A 1 306 ? 8.398 22.75 12.711 1 69.31 306 ASP A N 1
ATOM 2372 C CA . ASP A 1 306 ? 9.688 23.438 12.602 1 69.31 306 ASP A CA 1
ATOM 2373 C C . ASP A 1 306 ? 10.758 22.703 13.414 1 69.31 306 ASP A C 1
ATOM 2375 O O . ASP A 1 306 ? 10.461 21.75 14.133 1 69.31 306 ASP A O 1
ATOM 2379 N N . MET A 1 307 ? 11.969 23.172 13.266 1 68.62 307 MET A N 1
ATOM 2380 C CA . MET A 1 307 ? 13.07 22.516 13.969 1 68.62 307 MET A CA 1
ATOM 2381 C C . MET A 1 307 ? 12.922 22.672 15.477 1 68.62 307 MET A C 1
ATOM 2383 O O . MET A 1 307 ? 12.664 23.766 15.969 1 68.62 307 MET A O 1
ATOM 2387 N N . ILE A 1 308 ? 13.008 21.609 16.172 1 81 308 ILE A N 1
ATOM 2388 C CA . ILE A 1 308 ? 12.953 21.594 17.625 1 81 308 ILE A CA 1
ATOM 2389 C C . ILE A 1 308 ? 14.367 21.5 18.188 1 81 308 ILE A C 1
ATOM 2391 O O . ILE A 1 308 ? 15.078 20.531 17.938 1 81 308 ILE A O 1
ATOM 2395 N N . THR A 1 309 ? 14.789 22.531 18.984 1 77.25 309 THR A N 1
ATOM 2396 C CA . THR A 1 309 ? 16.109 22.547 19.578 1 77.25 309 THR A CA 1
ATOM 2397 C C . THR A 1 309 ? 16.094 21.938 20.984 1 77.25 309 THR A C 1
ATOM 2399 O O . THR A 1 309 ? 15.016 21.719 21.547 1 77.25 309 THR A O 1
ATOM 2402 N N . ARG A 1 310 ? 17.266 21.625 21.422 1 83.19 310 ARG A N 1
ATOM 2403 C CA . ARG A 1 310 ? 17.375 21.125 22.781 1 83.19 310 ARG A CA 1
ATOM 2404 C C . ARG A 1 310 ? 16.797 22.125 23.781 1 83.19 310 ARG A C 1
ATOM 2406 O O . ARG A 1 310 ? 16.125 21.719 24.75 1 83.19 310 ARG A O 1
ATOM 2413 N N . GLU A 1 311 ? 17.078 23.375 23.547 1 81.56 311 GLU A N 1
ATOM 2414 C CA . GLU A 1 311 ? 16.578 24.438 24.422 1 81.56 311 GLU A CA 1
ATOM 2415 C C . GLU A 1 311 ? 15.047 24.438 24.469 1 81.56 311 GLU A C 1
ATOM 2417 O O . GLU A 1 311 ? 14.461 24.594 25.547 1 81.56 311 GLU A O 1
ATOM 2422 N N . THR A 1 312 ? 14.438 24.266 23.328 1 85.62 312 THR A N 1
ATOM 2423 C CA . THR A 1 312 ? 12.984 24.188 23.266 1 85.62 312 THR A CA 1
ATOM 2424 C C . THR A 1 312 ? 12.453 23.062 24.141 1 85.62 312 THR A C 1
ATOM 2426 O O . THR A 1 312 ? 11.484 23.25 24.891 1 85.62 312 THR A O 1
ATOM 2429 N N . ILE A 1 313 ? 13.125 21.953 24.094 1 92.38 313 ILE A N 1
ATOM 2430 C CA . ILE A 1 313 ? 12.711 20.781 24.859 1 92.38 313 ILE A CA 1
ATOM 2431 C C . ILE A 1 313 ? 12.898 21.047 26.359 1 92.38 313 ILE A C 1
ATOM 2433 O O . ILE A 1 313 ? 12.023 20.734 27.156 1 92.38 313 ILE A O 1
ATOM 2437 N N . GLU A 1 314 ? 14.047 21.625 26.688 1 91.62 314 GLU A N 1
ATOM 2438 C CA . GLU A 1 314 ? 14.336 21.922 28.078 1 91.62 314 GLU A CA 1
ATOM 2439 C C . GLU A 1 314 ? 13.312 22.891 28.672 1 91.62 314 GLU A C 1
ATOM 2441 O O . GLU A 1 314 ? 12.852 22.703 29.797 1 91.62 314 GLU A O 1
ATOM 2446 N N . HIS A 1 315 ? 12.992 23.906 27.906 1 90.06 315 HIS A N 1
ATOM 2447 C CA . HIS A 1 315 ? 11.969 24.844 28.359 1 90.06 315 HIS A CA 1
ATOM 2448 C C . HIS A 1 315 ? 10.625 24.156 28.531 1 90.06 315 HIS A C 1
ATOM 2450 O O . HIS A 1 315 ? 9.906 24.422 29.5 1 90.06 315 HIS A O 1
ATOM 2456 N N . ALA A 1 316 ? 10.258 23.312 27.641 1 94.69 316 ALA A N 1
ATOM 2457 C CA . ALA A 1 316 ? 8.992 22.578 27.703 1 94.69 316 ALA A CA 1
ATOM 2458 C C . ALA A 1 316 ? 8.93 21.703 28.953 1 94.69 316 ALA A C 1
ATOM 2460 O O . ALA A 1 316 ? 7.895 21.625 29.609 1 94.69 316 ALA A O 1
ATOM 2461 N N . LEU A 1 317 ? 10.055 21.062 29.266 1 95.62 317 LEU A N 1
ATOM 2462 C CA . LEU A 1 317 ? 10.094 20.094 30.344 1 95.62 317 LEU A CA 1
ATOM 2463 C C . LEU A 1 317 ? 10.039 20.781 31.703 1 95.62 317 LEU A C 1
ATOM 2465 O O . LEU A 1 317 ? 9.828 20.141 32.719 1 95.62 317 LEU A O 1
ATOM 2469 N N . LYS A 1 318 ? 10.18 22.094 31.719 1 94.69 318 LYS A N 1
ATOM 2470 C CA . LYS A 1 318 ? 9.977 22.859 32.969 1 94.69 318 LYS A CA 1
ATOM 2471 C C . LYS A 1 318 ? 8.508 22.859 33.375 1 94.69 318 LYS A C 1
ATOM 2473 O O . LYS A 1 318 ? 8.18 23.016 34.531 1 94.69 318 LYS A O 1
ATOM 2478 N N . VAL A 1 319 ? 7.633 22.703 32.406 1 95.56 319 VAL A N 1
ATOM 2479 C CA . VAL A 1 319 ? 6.215 22.859 32.719 1 95.56 319 VAL A CA 1
ATOM 2480 C C . VAL A 1 319 ? 5.461 21.594 32.312 1 95.56 319 VAL A C 1
ATOM 2482 O O . VAL A 1 319 ? 4.246 21.5 32.5 1 95.56 319 VAL A O 1
ATOM 2485 N N . ALA A 1 320 ? 6.102 20.594 31.75 1 96.19 320 ALA A N 1
ATOM 2486 C CA . ALA A 1 320 ? 5.441 19.375 31.297 1 96.19 320 ALA A CA 1
ATOM 2487 C C . ALA A 1 320 ? 6.254 18.141 31.672 1 96.19 320 ALA A C 1
ATOM 2489 O O . ALA A 1 320 ? 7.48 18.203 31.766 1 96.19 320 ALA A O 1
ATOM 2490 N N . ASP A 1 321 ? 5.559 17.016 31.828 1 96.19 321 ASP A N 1
ATOM 2491 C CA . ASP A 1 321 ? 6.227 15.766 32.156 1 96.19 321 ASP A CA 1
ATOM 2492 C C . ASP A 1 321 ? 6.98 15.203 30.969 1 96.19 321 ASP A C 1
ATOM 2494 O O . ASP A 1 321 ? 7.977 14.492 31.125 1 96.19 321 ASP A O 1
ATOM 2498 N N . SER A 1 322 ? 6.449 15.477 29.828 1 96.88 322 SER A N 1
ATOM 2499 C CA . SER A 1 322 ? 7.07 14.969 28.609 1 96.88 322 SER A CA 1
ATOM 2500 C C . SER A 1 322 ? 6.836 15.914 27.438 1 96.88 322 SER A C 1
ATOM 2502 O O . SER A 1 322 ? 5.934 16.75 27.469 1 96.88 322 SER A O 1
ATOM 2504 N N . PHE A 1 323 ? 7.703 15.836 26.438 1 94.75 323 PHE A N 1
ATOM 2505 C CA . PHE A 1 323 ? 7.637 16.625 25.203 1 94.75 323 PHE A CA 1
ATOM 2506 C C . PHE A 1 323 ? 7.711 15.719 23.984 1 94.75 323 PHE A C 1
ATOM 2508 O O . PHE A 1 323 ? 8.664 14.953 23.828 1 94.75 323 PHE A O 1
ATOM 2515 N N . LEU A 1 324 ? 6.781 15.828 23.156 1 94.62 324 LEU A N 1
ATOM 2516 C CA . LEU A 1 324 ? 6.754 15.008 21.953 1 94.62 324 LEU A CA 1
ATOM 2517 C C . LEU A 1 324 ? 7.105 15.836 20.719 1 94.62 324 LEU A C 1
ATOM 2519 O O . LEU A 1 324 ? 6.438 16.828 20.422 1 94.62 324 LEU A O 1
ATOM 2523 N N . VAL A 1 325 ? 8.125 15.445 20.047 1 92.25 325 VAL A N 1
ATOM 2524 C CA . VAL A 1 325 ? 8.461 15.984 18.75 1 92.25 325 VAL A CA 1
ATOM 2525 C C . VAL A 1 325 ? 7.727 15.203 17.656 1 92.25 325 VAL A C 1
ATOM 2527 O O . VAL A 1 325 ? 7.926 13.992 17.516 1 92.25 325 VAL A O 1
ATOM 2530 N N . GLY A 1 326 ? 6.891 15.891 16.906 1 91.06 326 GLY A N 1
ATOM 2531 C CA . GLY A 1 326 ? 6.164 15.258 15.828 1 91.06 326 GLY A CA 1
ATOM 2532 C C . GLY A 1 326 ? 6.57 15.766 14.453 1 91.06 326 GLY A C 1
ATOM 2533 O O . GLY A 1 326 ? 6.793 16.969 14.273 1 91.06 326 GLY A O 1
ATOM 2534 N N . TYR A 1 327 ? 6.68 14.836 13.555 1 91.31 327 TYR A N 1
ATOM 2535 C CA . TYR A 1 327 ? 6.996 15.172 12.172 1 91.31 327 TYR A CA 1
ATOM 2536 C C . TYR A 1 327 ? 5.934 14.633 11.219 1 91.31 327 TYR A C 1
ATOM 2538 O O . TYR A 1 327 ? 5.48 13.5 11.359 1 91.31 327 TYR A O 1
ATOM 2546 N N . GLY A 1 328 ? 5.59 15.477 10.336 1 89.19 328 GLY A N 1
ATOM 2547 C CA . GLY A 1 328 ? 4.629 15.156 9.297 1 89.19 328 GLY A CA 1
ATOM 2548 C C . GLY A 1 328 ? 4.473 16.25 8.258 1 89.19 328 GLY A C 1
ATOM 2549 O O . GLY A 1 328 ? 5.242 17.219 8.25 1 89.19 328 GLY A O 1
ATOM 2550 N N . SER A 1 329 ? 3.625 16.062 7.344 1 85.12 329 SER A N 1
ATOM 2551 C CA . SER A 1 329 ? 3.25 17 6.301 1 85.12 329 SER A CA 1
ATOM 2552 C C . SER A 1 329 ? 1.764 16.906 5.973 1 85.12 329 SER A C 1
ATOM 2554 O O . SER A 1 329 ? 1.061 16.047 6.508 1 85.12 329 SER A O 1
ATOM 2556 N N . THR A 1 330 ? 1.32 17.859 5.223 1 86 330 THR A N 1
ATOM 2557 C CA . THR A 1 330 ? -0.072 17.797 4.793 1 86 330 THR A CA 1
ATOM 2558 C C . THR A 1 330 ? -0.365 16.484 4.086 1 86 330 THR A C 1
ATOM 2560 O O . THR A 1 330 ? -1.449 15.914 4.242 1 86 330 THR A O 1
ATOM 2563 N N . GLU A 1 331 ? 0.616 15.922 3.389 1 87.25 331 GLU A N 1
ATOM 2564 C CA . GLU A 1 331 ? 0.455 14.688 2.617 1 87.25 331 GLU A CA 1
ATOM 2565 C C . GLU A 1 331 ? 0.448 13.461 3.525 1 87.25 331 GLU A C 1
ATOM 2567 O O . GLU A 1 331 ? -0.201 12.461 3.219 1 87.25 331 GLU A O 1
ATOM 2572 N N . SER A 1 332 ? 1.196 13.492 4.621 1 84.75 332 SER A N 1
ATOM 2573 C CA . SER A 1 332 ? 1.396 12.289 5.418 1 84.75 332 SER A CA 1
ATOM 2574 C C . SER A 1 332 ? 0.74 12.422 6.789 1 84.75 332 SER A C 1
ATOM 2576 O O . SER A 1 332 ? 0.564 11.43 7.5 1 84.75 332 SER A O 1
ATOM 2578 N N . ILE A 1 333 ? 0.378 13.586 7.188 1 80.56 333 ILE A N 1
ATOM 2579 C CA . ILE A 1 333 ? -0.265 13.906 8.453 1 80.56 333 ILE A CA 1
ATOM 2580 C C . ILE A 1 333 ? 0.689 13.602 9.609 1 80.56 333 ILE A C 1
ATOM 2582 O O . ILE A 1 333 ? 1.024 14.484 10.398 1 80.56 333 ILE A O 1
ATOM 2586 N N . PHE A 1 334 ? 1.224 12.305 9.727 1 85.5 334 PHE A N 1
ATOM 2587 C CA . PHE A 1 334 ? 2.09 11.891 10.82 1 85.5 334 PHE A CA 1
ATOM 2588 C C . PHE A 1 334 ? 3.082 10.828 10.352 1 85.5 334 PHE A C 1
ATOM 2590 O O . PHE A 1 334 ? 2.682 9.758 9.898 1 85.5 334 PHE A O 1
ATOM 2597 N N . VAL A 1 335 ? 4.398 11.07 10.523 1 91 335 VAL A N 1
ATOM 2598 C CA . VAL A 1 335 ? 5.41 10.18 9.977 1 91 335 VAL A CA 1
ATOM 2599 C C . VAL A 1 335 ? 6.25 9.594 11.109 1 91 335 VAL A C 1
ATOM 2601 O O . VAL A 1 335 ? 6.445 8.375 11.18 1 91 335 VAL A O 1
ATOM 2604 N N . SER A 1 336 ? 6.77 10.461 11.977 1 92.81 336 SER A N 1
ATOM 2605 C CA . SER A 1 336 ? 7.66 10.023 13.047 1 92.81 336 SER A CA 1
ATOM 2606 C C . SER A 1 336 ? 7.512 10.891 14.289 1 92.81 336 SER A C 1
ATOM 2608 O O . SER A 1 336 ? 6.898 11.961 14.234 1 92.81 336 SER A O 1
ATOM 2610 N N . TYR A 1 337 ? 7.984 10.391 15.391 1 92.88 337 TYR A N 1
ATOM 2611 C CA . TYR A 1 337 ? 7.926 11.164 16.625 1 92.88 337 TYR A CA 1
ATOM 2612 C C . TYR A 1 337 ? 8.961 10.664 17.625 1 92.88 337 TYR A C 1
ATOM 2614 O O . TYR A 1 337 ? 9.516 9.578 17.469 1 92.88 337 TYR A O 1
ATOM 2622 N N . LYS A 1 338 ? 9.281 11.477 18.547 1 93.75 338 LYS A N 1
ATOM 2623 C CA . LYS A 1 338 ? 10.102 11.156 19.719 1 93.75 338 LYS A CA 1
ATOM 2624 C C . LYS A 1 338 ? 9.555 11.828 20.969 1 93.75 338 LYS A C 1
ATOM 2626 O O . LYS A 1 338 ? 9.172 13 20.938 1 93.75 338 LYS A O 1
ATOM 2631 N N . VAL A 1 339 ? 9.461 11.07 22.016 1 95.38 339 VAL A N 1
ATOM 2632 C CA . VAL A 1 339 ? 9.047 11.617 23.297 1 95.38 339 VAL A CA 1
ATOM 2633 C C . VAL A 1 339 ? 10.273 11.844 24.188 1 95.38 339 VAL A C 1
ATOM 2635 O O . VAL A 1 339 ? 11.078 10.93 24.391 1 95.38 339 VAL A O 1
ATOM 2638 N N . PHE A 1 340 ? 10.359 13.031 24.641 1 95.62 340 PHE A N 1
ATOM 2639 C CA . PHE A 1 340 ? 11.453 13.375 25.531 1 95.62 340 PHE A CA 1
ATOM 2640 C C . PHE A 1 340 ? 10.938 13.594 26.953 1 95.62 340 PHE A C 1
ATOM 2642 O O . PHE A 1 340 ? 9.836 14.125 27.141 1 95.62 340 PHE A O 1
ATOM 2649 N N . THR A 1 341 ? 11.664 13.156 27.922 1 97.31 341 THR A N 1
ATOM 2650 C CA . THR A 1 341 ? 11.523 13.43 29.344 1 97.31 341 THR A CA 1
ATOM 2651 C C . THR A 1 341 ? 12.836 13.93 29.938 1 97.31 341 THR A C 1
ATOM 2653 O O . THR A 1 341 ? 13.844 14.016 29.234 1 97.31 341 THR A O 1
ATOM 2656 N N . LEU A 1 342 ? 12.773 14.305 31.172 1 95.56 342 LEU A N 1
ATOM 2657 C CA . LEU A 1 342 ? 14.008 14.719 31.844 1 95.56 342 LEU A CA 1
ATOM 2658 C C . LEU A 1 342 ? 15.031 13.586 31.844 1 95.56 342 LEU A C 1
ATOM 2660 O O . LEU A 1 342 ? 16.234 13.828 31.828 1 95.56 342 LEU A O 1
ATOM 2664 N N . GLU A 1 343 ? 14.594 12.352 31.719 1 95.88 343 GLU A N 1
ATOM 2665 C CA . GLU A 1 343 ? 15.453 11.18 31.828 1 95.88 343 GLU A CA 1
ATOM 2666 C C . GLU A 1 343 ? 16.188 10.906 30.531 1 95.88 343 GLU A C 1
ATOM 2668 O O . GLU A 1 343 ? 17.281 10.344 30.531 1 95.88 343 GLU A O 1
ATOM 2673 N N . ASN A 1 344 ? 15.57 11.312 29.422 1 95.38 344 ASN A N 1
ATOM 2674 C CA . ASN A 1 344 ? 16.188 10.898 28.156 1 95.38 344 ASN A CA 1
ATOM 2675 C C . ASN A 1 344 ? 16.531 12.102 27.281 1 95.38 344 ASN A C 1
ATOM 2677 O O . ASN A 1 344 ? 16.812 11.945 26.094 1 95.38 344 ASN A O 1
ATOM 2681 N N . ILE A 1 345 ? 16.453 13.281 27.797 1 93.94 345 ILE A N 1
ATOM 2682 C CA . ILE A 1 345 ? 16.703 14.492 27.031 1 93.94 345 ILE A CA 1
ATOM 2683 C C . ILE A 1 345 ? 18.125 14.461 26.469 1 93.94 345 ILE A C 1
ATOM 2685 O O . ILE A 1 345 ? 18.406 15.078 25.438 1 93.94 345 ILE A O 1
ATOM 2689 N N . SER A 1 346 ? 19.047 13.703 27.078 1 92.44 346 SER A N 1
ATOM 2690 C CA . SER A 1 346 ? 20.438 13.602 26.625 1 92.44 346 SER A CA 1
ATOM 2691 C C . SER A 1 346 ? 20.516 12.891 25.281 1 92.44 346 SER A C 1
ATOM 2693 O O . SER A 1 346 ? 21.531 12.992 24.578 1 92.44 346 SER A O 1
ATOM 2695 N N . GLU A 1 347 ? 19.484 12.211 24.906 1 91.94 347 GLU A N 1
ATOM 2696 C CA . GLU A 1 347 ? 19.469 11.492 23.641 1 91.94 347 GLU A CA 1
ATOM 2697 C C . GLU A 1 347 ? 19.234 12.438 22.469 1 91.94 347 GLU A C 1
ATOM 2699 O O . GLU A 1 347 ? 19.422 12.055 21.312 1 91.94 347 GLU A O 1
ATOM 2704 N N . HIS A 1 348 ? 18.797 13.617 22.797 1 91.75 348 HIS A N 1
ATOM 2705 C CA . HIS A 1 348 ? 18.438 14.547 21.734 1 91.75 348 HIS A CA 1
ATOM 2706 C C . HIS A 1 348 ? 19.656 14.883 20.859 1 91.75 348 HIS A C 1
ATOM 2708 O O . HIS A 1 348 ? 20.766 15.047 21.375 1 91.75 348 HIS A O 1
ATOM 2714 N N . ARG A 1 349 ? 19.391 14.945 19.594 1 85.88 349 ARG A N 1
ATOM 2715 C CA . ARG A 1 349 ? 20.297 15.5 18.578 1 85.88 349 ARG A CA 1
ATOM 2716 C C . ARG A 1 349 ? 19.594 16.547 17.734 1 85.88 349 ARG A C 1
ATOM 2718 O O . ARG A 1 349 ? 18.391 16.453 17.484 1 85.88 349 ARG A O 1
ATOM 2725 N N . GLN A 1 350 ? 20.375 17.531 17.375 1 80 350 GLN A N 1
ATOM 2726 C CA . GLN A 1 350 ? 19.766 18.562 16.531 1 80 350 GLN A CA 1
ATOM 2727 C C . GLN A 1 350 ? 19.125 17.953 15.289 1 80 350 GLN A C 1
ATOM 2729 O O . GLN A 1 350 ? 19.734 17.156 14.586 1 80 350 GLN A O 1
ATOM 2734 N N . GLY A 1 351 ? 17.891 18.328 15.125 1 85.69 351 GLY A N 1
ATOM 2735 C CA . GLY A 1 351 ? 17.172 17.844 13.953 1 85.69 351 GLY A CA 1
ATOM 2736 C C . GLY A 1 351 ? 16.469 16.516 14.18 1 85.69 351 GLY A C 1
ATOM 2737 O O . GLY A 1 351 ? 15.867 15.953 13.258 1 85.69 351 GLY A O 1
ATOM 2738 N N . MET A 1 352 ? 16.531 16.031 15.359 1 91.38 352 MET A N 1
ATOM 2739 C CA . MET A 1 352 ? 15.961 14.719 15.648 1 91.38 352 MET A CA 1
ATOM 2740 C C . MET A 1 352 ? 14.445 14.727 15.453 1 91.38 352 MET A C 1
ATOM 2742 O O . MET A 1 352 ? 13.742 15.516 16.078 1 91.38 352 MET A O 1
ATOM 2746 N N . LEU A 1 353 ? 13.992 13.805 14.617 1 92.62 353 LEU A N 1
ATOM 2747 C CA . LEU A 1 353 ? 12.57 13.703 14.312 1 92.62 353 LEU A CA 1
ATOM 2748 C C . LEU A 1 353 ? 11.977 12.438 14.914 1 92.62 353 LEU A C 1
ATOM 2750 O O . LEU A 1 353 ? 10.766 12.211 14.836 1 92.62 353 LEU A O 1
ATOM 2754 N N . GLY A 1 354 ? 12.836 11.617 15.508 1 94 354 GLY A N 1
ATOM 2755 C CA . GLY A 1 354 ? 12.359 10.398 16.156 1 94 354 GLY A CA 1
ATOM 2756 C C . GLY A 1 354 ? 12.312 9.211 15.219 1 94 354 GLY A C 1
ATOM 2757 O O . GLY A 1 354 ? 13.109 9.117 14.281 1 94 354 GLY A O 1
ATOM 2758 N N . ARG A 1 355 ? 11.523 8.203 15.562 1 94.31 355 ARG A N 1
ATOM 2759 C CA . ARG A 1 355 ? 11.359 6.977 14.781 1 94.31 355 ARG A CA 1
ATOM 2760 C C . ARG A 1 355 ? 10.023 6.965 14.062 1 94.31 355 ARG A C 1
ATOM 2762 O O . ARG A 1 355 ? 9.055 7.574 14.523 1 94.31 355 ARG A O 1
ATOM 2769 N N . PRO A 1 356 ? 9.953 6.246 12.93 1 92.44 356 PRO A N 1
ATOM 2770 C CA . PRO A 1 356 ? 8.68 6.188 12.203 1 92.44 356 PRO A CA 1
ATOM 2771 C C . PRO A 1 356 ? 7.551 5.598 13.047 1 92.44 356 PRO A C 1
ATOM 2773 O O . PRO A 1 356 ? 7.773 4.66 13.812 1 92.44 356 PRO A O 1
ATOM 2776 N N . ALA A 1 357 ? 6.363 6.176 12.891 1 90.12 357 ALA A N 1
ATOM 2777 C CA . ALA A 1 357 ? 5.168 5.684 13.57 1 90.12 357 ALA A CA 1
ATOM 2778 C C . ALA A 1 357 ? 4.805 4.277 13.102 1 90.12 357 ALA A C 1
ATOM 2780 O O . ALA A 1 357 ? 5.359 3.785 12.117 1 90.12 357 ALA A O 1
ATOM 2781 N N . ALA A 1 358 ? 3.908 3.66 13.797 1 85.94 358 ALA A N 1
ATOM 2782 C CA . ALA A 1 358 ? 3.475 2.303 13.469 1 85.94 358 ALA A CA 1
ATOM 2783 C C . ALA A 1 358 ? 2.926 2.232 12.047 1 85.94 358 ALA A C 1
ATOM 2785 O O . ALA A 1 358 ? 2.127 3.08 11.641 1 85.94 358 ALA A O 1
ATOM 2786 N N . GLY A 1 359 ? 3.42 1.212 11.328 1 85.75 359 GLY A N 1
ATOM 2787 C CA . GLY A 1 359 ? 2.928 0.978 9.984 1 85.75 359 GLY A CA 1
ATOM 2788 C C . GLY A 1 359 ? 3.594 1.857 8.938 1 85.75 359 GLY A C 1
ATOM 2789 O O . GLY A 1 359 ? 3.23 1.82 7.766 1 85.75 359 GLY A O 1
ATOM 2790 N N . THR A 1 360 ? 4.578 2.66 9.359 1 91.06 360 THR A N 1
ATOM 2791 C CA . THR A 1 360 ? 5.246 3.586 8.453 1 91.06 360 THR A CA 1
ATOM 2792 C C . THR A 1 360 ? 6.625 3.066 8.062 1 91.06 360 THR A C 1
ATOM 2794 O O . THR A 1 360 ? 7.344 2.514 8.898 1 91.06 360 THR A O 1
ATOM 2797 N N . GLU A 1 361 ? 6.941 3.184 6.82 1 93.31 361 GLU A N 1
ATOM 2798 C CA . GLU A 1 361 ? 8.266 2.902 6.281 1 93.31 361 GLU A CA 1
ATOM 2799 C C . GLU A 1 361 ? 8.977 4.188 5.867 1 93.31 361 GLU A C 1
ATOM 2801 O O . GLU A 1 361 ? 8.359 5.098 5.32 1 93.31 361 GLU A O 1
ATOM 2806 N N . ILE A 1 362 ? 10.266 4.223 6.121 1 95.88 362 ILE A N 1
ATOM 2807 C CA . ILE A 1 362 ? 11.062 5.352 5.645 1 95.88 362 ILE A CA 1
ATOM 2808 C C . ILE A 1 362 ? 12.336 4.836 4.977 1 95.88 362 ILE A C 1
ATOM 2810 O O . ILE A 1 362 ? 12.797 3.734 5.273 1 95.88 362 ILE A O 1
ATOM 2814 N N . LYS A 1 363 ? 12.859 5.578 4.086 1 96.38 363 LYS A N 1
ATOM 2815 C CA . LYS A 1 363 ? 14.18 5.34 3.506 1 96.38 363 LYS A CA 1
ATOM 2816 C C . LYS A 1 363 ? 14.859 6.652 3.133 1 96.38 363 LYS A C 1
ATOM 2818 O O . LYS A 1 363 ? 14.195 7.672 2.941 1 96.38 363 LYS A O 1
ATOM 2823 N N . ILE A 1 364 ? 16.125 6.645 3.148 1 96.5 364 ILE A N 1
ATOM 2824 C CA . ILE A 1 364 ? 16.922 7.789 2.732 1 96.5 364 ILE A CA 1
ATOM 2825 C C . ILE A 1 364 ? 17.609 7.484 1.402 1 96.5 364 ILE A C 1
ATOM 2827 O O . ILE A 1 364 ? 18.312 6.477 1.275 1 96.5 364 ILE A O 1
ATOM 2831 N N . VAL A 1 365 ? 17.406 8.391 0.433 1 95.38 365 VAL A N 1
ATOM 2832 C CA . VAL A 1 365 ? 17.938 8.094 -0.896 1 95.38 365 VAL A CA 1
ATOM 2833 C C . VAL A 1 365 ? 18.828 9.25 -1.367 1 95.38 365 VAL A C 1
ATOM 2835 O O . VAL A 1 365 ? 18.641 10.391 -0.94 1 95.38 365 VAL A O 1
ATOM 2838 N N . ASP A 1 366 ? 19.719 8.969 -2.197 1 92.25 366 ASP A N 1
ATOM 2839 C CA . ASP A 1 366 ? 20.562 10 -2.773 1 92.25 366 ASP A CA 1
ATOM 2840 C C . ASP A 1 366 ? 19.906 10.625 -4.012 1 92.25 366 ASP A C 1
ATOM 2842 O O . ASP A 1 366 ? 18.734 10.406 -4.266 1 92.25 366 ASP A O 1
ATOM 2846 N N . GLU A 1 367 ? 20.625 11.422 -4.738 1 86.88 367 GLU A N 1
ATOM 2847 C CA . GLU A 1 367 ? 20.109 12.156 -5.895 1 86.88 367 GLU A CA 1
ATOM 2848 C C . GLU A 1 367 ? 19.719 11.203 -7.016 1 86.88 367 GLU A C 1
ATOM 2850 O O . GLU A 1 367 ? 18.844 11.523 -7.828 1 86.88 367 GLU A O 1
ATOM 2855 N N . GLU A 1 368 ? 20.344 10.07 -7.02 1 88.62 368 GLU A N 1
ATOM 2856 C CA . GLU A 1 368 ? 20.031 9.062 -8.031 1 88.62 368 GLU A CA 1
ATOM 2857 C C . GLU A 1 368 ? 18.938 8.109 -7.531 1 88.62 368 GLU A C 1
ATOM 2859 O O . GLU A 1 368 ? 18.672 7.082 -8.156 1 88.62 368 GLU A O 1
ATOM 2864 N N . LYS A 1 369 ? 18.406 8.414 -6.324 1 90 369 LYS A N 1
ATOM 2865 C CA . LYS A 1 369 ? 17.297 7.684 -5.711 1 90 369 LYS A CA 1
ATOM 2866 C C . LYS A 1 369 ? 17.75 6.316 -5.211 1 90 369 LYS A C 1
ATOM 2868 O O . LYS A 1 369 ? 16.969 5.363 -5.191 1 90 369 LYS A O 1
ATOM 2873 N N . ARG A 1 370 ? 19.078 6.234 -4.973 1 91.69 370 ARG A N 1
ATOM 2874 C CA . ARG A 1 370 ? 19.609 5.031 -4.352 1 91.69 370 ARG A CA 1
ATOM 2875 C C . ARG A 1 370 ? 19.594 5.145 -2.83 1 91.69 370 ARG A C 1
ATOM 2877 O O . ARG A 1 370 ? 19.969 6.184 -2.275 1 91.69 370 ARG A O 1
ATOM 2884 N N . VAL A 1 371 ? 19.109 3.996 -2.182 1 93.94 371 VAL A N 1
ATOM 2885 C CA . VAL A 1 371 ? 19.109 4.016 -0.722 1 93.94 371 VAL A CA 1
ATOM 2886 C C . VAL A 1 371 ? 20.547 4.105 -0.211 1 93.94 371 VAL A C 1
ATOM 2888 O O . VAL A 1 371 ? 21.406 3.318 -0.614 1 93.94 371 VAL A O 1
ATOM 2891 N N . VAL A 1 372 ? 20.812 5.008 0.606 1 93.56 372 VAL A N 1
ATOM 2892 C CA . VAL A 1 372 ? 22.172 5.242 1.106 1 93.56 372 VAL A CA 1
ATOM 2893 C C . VAL A 1 372 ? 22.406 4.387 2.346 1 93.56 372 VAL A C 1
ATOM 2895 O O . VAL A 1 372 ? 21.484 3.779 2.885 1 93.56 372 VAL A O 1
ATOM 2898 N N . ASP A 1 373 ? 23.625 4.316 2.754 1 92.31 373 ASP A N 1
ATOM 2899 C CA . ASP A 1 373 ? 23.984 3.604 3.979 1 92.31 373 ASP A CA 1
ATOM 2900 C C . ASP A 1 373 ? 23.516 4.367 5.215 1 92.31 373 ASP A C 1
ATOM 2902 O O . ASP A 1 373 ? 23.375 5.59 5.18 1 92.31 373 ASP A O 1
ATOM 2906 N N . THR A 1 374 ? 23.297 3.66 6.254 1 93.81 374 THR A N 1
ATOM 2907 C CA . THR A 1 374 ? 22.953 4.285 7.523 1 93.81 374 THR A CA 1
ATOM 2908 C C . THR A 1 374 ? 24 5.332 7.914 1 93.81 374 THR A C 1
ATOM 2910 O O . THR A 1 374 ? 25.203 5.098 7.77 1 93.81 374 THR A O 1
ATOM 2913 N N . GLY A 1 375 ? 23.578 6.469 8.32 1 92.12 375 GLY A N 1
ATOM 2914 C CA . GLY A 1 375 ? 24.469 7.543 8.727 1 92.12 375 GLY A CA 1
ATOM 2915 C C . GLY A 1 375 ? 24.734 8.547 7.617 1 92.12 375 GLY A C 1
ATOM 2916 O O . GLY A 1 375 ? 25.203 9.656 7.875 1 92.12 375 GLY A O 1
ATOM 2917 N N . LYS A 1 376 ? 24.453 8.148 6.41 1 92.44 376 LYS A N 1
ATOM 2918 C CA . LYS A 1 376 ? 24.672 9.047 5.281 1 92.44 376 LYS A CA 1
ATOM 2919 C C . LYS A 1 376 ? 23.422 9.883 4.988 1 92.44 376 LYS A C 1
ATOM 2921 O O . LYS A 1 376 ? 22.297 9.398 5.105 1 92.44 376 LYS A O 1
ATOM 2926 N N . THR A 1 377 ? 23.641 11.109 4.543 1 90.81 377 THR A N 1
ATOM 2927 C CA . THR A 1 377 ? 22.562 12.047 4.289 1 90.81 377 THR A CA 1
ATOM 2928 C C . THR A 1 377 ? 21.953 11.812 2.91 1 90.81 377 THR A C 1
ATOM 2930 O O . THR A 1 377 ? 22.641 11.375 1.99 1 90.81 377 THR A O 1
ATOM 2933 N N . GLY A 1 378 ? 20.703 12.031 2.807 1 93.44 378 GLY A N 1
ATOM 2934 C CA . GLY A 1 378 ? 19.938 11.984 1.574 1 93.44 378 GLY A CA 1
ATOM 2935 C C . GLY A 1 378 ? 18.516 12.5 1.738 1 93.44 378 GLY A C 1
ATOM 2936 O O . GLY A 1 378 ? 18.188 13.109 2.756 1 93.44 378 GLY A O 1
ATOM 2937 N N . TYR A 1 379 ? 17.734 12.289 0.751 1 93.94 379 TYR A N 1
ATOM 2938 C CA . TYR A 1 379 ? 16.344 12.719 0.78 1 93.94 379 TYR A CA 1
ATOM 2939 C C . TYR A 1 379 ? 15.469 11.703 1.502 1 93.94 379 TYR A C 1
ATOM 2941 O O . TYR A 1 379 ? 15.617 10.492 1.292 1 93.94 379 TYR A O 1
ATOM 2949 N N . LEU A 1 380 ? 14.586 12.172 2.283 1 95.94 380 LEU A N 1
ATOM 2950 C CA . LEU A 1 380 ? 13.664 11.305 3.014 1 95.94 380 LEU A CA 1
ATOM 2951 C C . LEU A 1 380 ? 12.492 10.898 2.133 1 95.94 380 LEU A C 1
ATOM 2953 O O . LEU A 1 380 ? 11.836 11.75 1.527 1 95.94 380 LEU A O 1
ATOM 2957 N N . TYR A 1 381 ? 12.242 9.633 1.995 1 95.88 381 TYR A N 1
ATOM 2958 C CA . TYR A 1 381 ? 11.031 9.047 1.428 1 95.88 381 TYR A CA 1
ATOM 2959 C C . TYR A 1 381 ? 10.242 8.281 2.484 1 95.88 381 TYR A C 1
ATOM 2961 O O . TYR A 1 381 ? 10.836 7.66 3.375 1 95.88 381 TYR A O 1
ATOM 2969 N N . PHE A 1 382 ? 8.992 8.312 2.467 1 94.56 382 PHE A N 1
ATOM 2970 C CA . PHE A 1 382 ? 8.234 7.5 3.406 1 94.56 382 PHE A CA 1
ATOM 2971 C C . PHE A 1 382 ? 7.027 6.867 2.723 1 94.56 382 PHE A C 1
ATOM 2973 O O . PHE A 1 382 ? 6.605 7.32 1.655 1 94.56 382 PHE A O 1
ATOM 2980 N N . ARG A 1 383 ? 6.504 5.816 3.25 1 93.25 383 ARG A N 1
ATOM 2981 C CA . ARG A 1 383 ? 5.359 5.059 2.756 1 93.25 383 ARG A CA 1
ATOM 2982 C C . ARG A 1 383 ? 4.496 4.559 3.91 1 93.25 383 ARG A C 1
ATOM 2984 O O . ARG A 1 383 ? 5.016 4.09 4.926 1 93.25 383 ARG A O 1
ATOM 2991 N N . SER A 1 384 ? 3.238 4.727 3.824 1 90.31 384 SER A N 1
ATOM 2992 C CA . SER A 1 384 ? 2.254 4.191 4.762 1 90.31 384 SER A CA 1
ATOM 2993 C C . SER A 1 384 ? 0.88 4.074 4.109 1 90.31 384 SER A C 1
ATOM 2995 O O . SER A 1 384 ? 0.646 4.629 3.035 1 90.31 384 SER A O 1
ATOM 2997 N N . LYS A 1 385 ? -0.005 3.363 4.77 1 85.06 385 LYS A N 1
ATOM 2998 C CA . LYS A 1 385 ? -1.348 3.152 4.238 1 85.06 385 LYS A CA 1
ATOM 2999 C C . LYS A 1 385 ? -2.188 4.422 4.344 1 85.06 385 LYS A C 1
ATOM 3001 O O . LYS A 1 385 ? -3.209 4.555 3.666 1 85.06 385 LYS A O 1
ATOM 3006 N N . TYR A 1 386 ? -1.752 5.391 5.062 1 83.81 386 TYR A N 1
ATOM 3007 C CA . TYR A 1 386 ? -2.639 6.492 5.414 1 83.81 386 TYR A CA 1
ATOM 3008 C C . TYR A 1 386 ? -2.219 7.777 4.711 1 83.81 386 TYR A C 1
ATOM 3010 O O . TYR A 1 386 ? -2.832 8.828 4.902 1 83.81 386 TYR A O 1
ATOM 3018 N N . ILE A 1 387 ? -1.242 7.715 3.807 1 89.56 387 ILE A N 1
ATOM 3019 C CA . ILE A 1 387 ? -0.75 8.922 3.16 1 89.56 387 ILE A CA 1
ATOM 3020 C C . ILE A 1 387 ? -1.627 9.258 1.956 1 89.56 387 ILE A C 1
ATOM 3022 O O . ILE A 1 387 ? -2.305 8.383 1.411 1 89.56 387 ILE A O 1
ATOM 3026 N N . ALA A 1 388 ? -1.66 10.547 1.623 1 92.75 388 ALA A N 1
ATOM 3027 C CA . ALA A 1 388 ? -2.355 10.992 0.417 1 92.75 388 ALA A CA 1
ATOM 3028 C C . ALA A 1 388 ? -1.769 10.328 -0.828 1 92.75 388 ALA A C 1
ATOM 3030 O O . ALA A 1 388 ? -0.55 10.18 -0.941 1 92.75 388 ALA A O 1
ATOM 3031 N N . LYS A 1 389 ? -2.627 9.961 -1.743 1 88.31 389 LYS A N 1
ATOM 3032 C CA . LYS A 1 389 ? -2.152 9.234 -2.916 1 88.31 389 LYS A CA 1
ATOM 3033 C C . LYS A 1 389 ? -2.18 10.117 -4.16 1 88.31 389 LYS A C 1
ATOM 3035 O O . LYS A 1 389 ? -1.432 9.883 -5.113 1 88.31 389 LYS A O 1
ATOM 3040 N N . THR A 1 390 ? -3.111 11.141 -4.125 1 91.06 390 THR A N 1
ATOM 3041 C CA . THR A 1 390 ? -3.281 11.938 -5.336 1 91.06 390 THR A CA 1
ATOM 3042 C C . THR A 1 390 ? -3.461 13.414 -4.988 1 91.06 390 THR A C 1
ATOM 3044 O O . THR A 1 390 ? -3.898 13.75 -3.887 1 91.06 390 THR A O 1
ATOM 3047 N N . TYR A 1 391 ? -3.15 14.203 -5.961 1 89.06 391 TYR A N 1
ATOM 3048 C CA . TYR A 1 391 ? -3.533 15.609 -5.949 1 89.06 391 TYR A CA 1
ATOM 3049 C C . TYR A 1 391 ? -4.941 15.797 -6.504 1 89.06 391 TYR A C 1
ATOM 3051 O O . TYR A 1 391 ? -5.523 14.867 -7.059 1 89.06 391 TYR A O 1
ATOM 3059 N N . LEU A 1 392 ? -5.438 16.922 -6.344 1 86.94 392 LEU A N 1
ATOM 3060 C CA . LEU A 1 392 ? -6.793 17.234 -6.789 1 86.94 392 LEU A CA 1
ATOM 3061 C C . LEU A 1 392 ? -6.934 17.016 -8.289 1 86.94 392 LEU A C 1
ATOM 3063 O O . LEU A 1 392 ? -8 16.625 -8.773 1 86.94 392 LEU A O 1
ATOM 3067 N N . ASP A 1 393 ? -5.879 17.172 -9.023 1 83.19 393 ASP A N 1
ATOM 3068 C CA . ASP A 1 393 ? -5.945 17.047 -10.477 1 83.19 393 ASP A CA 1
ATOM 3069 C C . ASP A 1 393 ? -5.809 15.586 -10.906 1 83.19 393 ASP A C 1
ATOM 3071 O O . ASP A 1 393 ? -5.789 15.289 -12.102 1 83.19 393 ASP A O 1
ATOM 3075 N N . GLY A 1 394 ? -5.617 14.734 -9.984 1 85.88 394 GLY A N 1
ATOM 3076 C CA . GLY A 1 394 ? -5.59 13.312 -10.289 1 85.88 394 GLY A CA 1
ATOM 3077 C C . GLY A 1 394 ? -4.184 12.75 -10.367 1 85.88 394 GLY A C 1
ATOM 3078 O O . GLY A 1 394 ? -3.998 11.531 -10.375 1 85.88 394 GLY A O 1
ATOM 3079 N N . THR A 1 395 ? -3.252 13.562 -10.43 1 88.31 395 THR A N 1
ATOM 3080 C CA . THR A 1 395 ? -1.871 13.094 -10.492 1 88.31 395 THR A CA 1
ATOM 3081 C C . THR A 1 395 ? -1.462 12.438 -9.18 1 88.31 395 THR A C 1
ATOM 3083 O O . THR A 1 395 ? -1.887 12.867 -8.102 1 88.31 395 THR A O 1
ATOM 3086 N N . SER A 1 396 ? -0.599 11.414 -9.266 1 89.38 396 SER A N 1
ATOM 3087 C CA . SER A 1 396 ? -0.141 10.711 -8.07 1 89.38 396 SER A CA 1
ATOM 3088 C C . SER A 1 396 ? 0.86 11.547 -7.285 1 89.38 396 SER A C 1
ATOM 3090 O O . SER A 1 396 ? 1.726 12.203 -7.871 1 89.38 396 SER A O 1
ATOM 3092 N N . CYS A 1 397 ? 0.708 11.484 -5.926 1 89.75 397 CYS A N 1
ATOM 3093 C CA . CYS A 1 397 ? 1.69 12.078 -5.031 1 89.75 397 CYS A CA 1
ATOM 3094 C C . CYS A 1 397 ? 2.879 11.148 -4.82 1 89.75 397 CYS A C 1
ATOM 3096 O O . CYS A 1 397 ? 3.883 11.547 -4.227 1 89.75 397 CYS A O 1
ATOM 3098 N N . LEU A 1 398 ? 2.762 9.938 -5.395 1 90.25 398 LEU A N 1
ATOM 3099 C CA . LEU A 1 398 ? 3.693 8.891 -5 1 90.25 398 LEU A CA 1
ATOM 3100 C C . LEU A 1 398 ? 4.562 8.461 -6.176 1 90.25 398 LEU A C 1
ATOM 3102 O O . LEU A 1 398 ? 4.141 8.547 -7.332 1 90.25 398 LEU A O 1
ATOM 3106 N N . GLU A 1 399 ? 5.762 8.102 -5.863 1 88.5 399 GLU A N 1
ATOM 3107 C CA . GLU A 1 399 ? 6.684 7.441 -6.789 1 88.5 399 GLU A CA 1
ATOM 3108 C C . GLU A 1 399 ? 6.941 5.996 -6.379 1 88.5 399 GLU A C 1
ATOM 3110 O O . GLU A 1 399 ? 7.66 5.738 -5.41 1 88.5 399 GLU A O 1
ATOM 3115 N N . ASN A 1 400 ? 6.426 5.035 -7.109 1 84 400 ASN A N 1
ATOM 3116 C CA . ASN A 1 400 ? 6.52 3.617 -6.773 1 84 400 ASN A CA 1
ATOM 3117 C C . ASN A 1 400 ? 6.016 3.34 -5.359 1 84 400 ASN A C 1
ATOM 3119 O O . ASN A 1 400 ? 6.676 2.639 -4.59 1 84 400 ASN A O 1
ATOM 3123 N N . GLY A 1 401 ? 5.004 4.125 -5.016 1 87.94 401 GLY A N 1
ATOM 3124 C CA . GLY A 1 401 ? 4.359 3.891 -3.73 1 87.94 401 GLY A CA 1
ATOM 3125 C C . GLY A 1 401 ? 4.938 4.738 -2.611 1 87.94 401 GLY A C 1
ATOM 3126 O O . GLY A 1 401 ? 4.422 4.727 -1.492 1 87.94 401 GLY A O 1
ATOM 3127 N N . TRP A 1 402 ? 6.059 5.477 -2.871 1 93.69 402 TRP A N 1
ATOM 3128 C CA . TRP A 1 402 ? 6.727 6.285 -1.855 1 93.69 402 TRP A CA 1
ATOM 3129 C C . TRP A 1 402 ? 6.41 7.766 -2.041 1 93.69 402 TRP A C 1
ATOM 3131 O O . TRP A 1 402 ? 6.355 8.258 -3.17 1 93.69 402 TRP A O 1
ATOM 3141 N N . TYR A 1 403 ? 6.238 8.453 -0.954 1 94.88 403 TYR A N 1
ATOM 3142 C CA . TYR A 1 403 ? 6.168 9.906 -1.024 1 94.88 403 TYR A CA 1
ATOM 3143 C C . TYR A 1 403 ? 7.559 10.523 -0.955 1 94.88 403 TYR A C 1
ATOM 3145 O O . TYR A 1 403 ? 8.258 10.383 0.051 1 94.88 403 TYR A O 1
ATOM 3153 N N . PRO A 1 404 ? 7.922 11.211 -1.98 1 93.88 404 PRO A N 1
ATOM 3154 C CA . PRO A 1 404 ? 9.227 11.883 -1.977 1 93.88 404 PRO A CA 1
ATOM 3155 C C . PRO A 1 404 ? 9.18 13.25 -1.302 1 93.88 404 PRO A C 1
ATOM 3157 O O . PRO A 1 404 ? 8.305 14.062 -1.609 1 93.88 404 PRO A O 1
ATOM 3160 N N . THR A 1 405 ? 10.062 13.469 -0.328 1 92.12 405 THR A N 1
ATOM 3161 C CA . THR A 1 405 ? 10.133 14.789 0.29 1 92.12 405 THR A CA 1
ATOM 3162 C C . THR A 1 405 ? 11.398 15.523 -0.16 1 92.12 405 THR A C 1
ATOM 3164 O O . THR A 1 405 ? 12.273 14.93 -0.792 1 92.12 405 THR A O 1
ATOM 3167 N N . SER A 1 406 ? 11.414 16.766 0.113 1 87 406 SER A N 1
ATOM 3168 C CA . SER A 1 406 ? 12.609 17.562 -0.112 1 87 406 SER A CA 1
ATOM 3169 C C . SER A 1 406 ? 13.445 17.688 1.159 1 87 406 SER A C 1
ATOM 3171 O O . SER A 1 406 ? 14.398 18.469 1.216 1 87 406 SER A O 1
ATOM 3173 N N . ASP A 1 407 ? 13.102 16.953 2.162 1 88.12 407 ASP A N 1
ATOM 3174 C CA . ASP A 1 407 ? 13.812 16.984 3.438 1 88.12 407 ASP A CA 1
ATOM 3175 C C . ASP A 1 407 ? 15.07 16.125 3.387 1 88.12 407 ASP A C 1
ATOM 3177 O O . ASP A 1 407 ? 15.023 14.969 2.953 1 88.12 407 ASP A O 1
ATOM 3181 N N . ILE A 1 408 ? 16.125 16.688 3.752 1 89 408 ILE A N 1
ATOM 3182 C CA . ILE A 1 408 ? 17.406 15.977 3.799 1 89 408 ILE A CA 1
ATOM 3183 C C . ILE A 1 408 ? 17.641 15.43 5.207 1 89 408 ILE A C 1
ATOM 3185 O O . ILE A 1 408 ? 17.672 16.188 6.176 1 89 408 ILE A O 1
ATOM 3189 N N . CYS A 1 409 ? 17.766 14.133 5.324 1 93.88 409 CYS A N 1
ATOM 3190 C CA . CYS A 1 409 ? 17.891 13.453 6.609 1 93.88 409 CYS A CA 1
ATOM 3191 C C . CYS A 1 409 ? 18.922 12.336 6.547 1 93.88 409 CYS A C 1
ATOM 3193 O O . CYS A 1 409 ? 19.422 12.008 5.473 1 93.88 409 CYS A O 1
ATOM 3195 N N . TYR A 1 410 ? 19.328 11.859 7.617 1 93.19 410 TYR A N 1
ATOM 3196 C CA . TYR A 1 410 ? 20 10.578 7.734 1 93.19 410 TYR A CA 1
ATOM 3197 C C . TYR A 1 410 ? 19.406 9.742 8.859 1 93.19 410 TYR A C 1
ATOM 3199 O O . TYR A 1 410 ? 18.719 10.273 9.734 1 93.19 410 TYR A O 1
ATOM 3207 N N . LEU A 1 411 ? 19.578 8.492 8.773 1 95.81 411 LEU A N 1
ATOM 3208 C CA . LEU A 1 411 ? 19.125 7.531 9.781 1 95.81 411 LEU A CA 1
ATOM 3209 C C . LEU A 1 411 ? 20.281 7.113 10.688 1 95.81 411 LEU A C 1
ATOM 3211 O O . LEU A 1 411 ? 21.359 6.766 10.203 1 95.81 411 LEU A O 1
ATOM 3215 N N . THR A 1 412 ? 20 7.191 11.961 1 93.69 412 THR A N 1
ATOM 3216 C CA . THR A 1 412 ? 21.016 6.715 12.898 1 93.69 412 THR A CA 1
ATOM 3217 C C . THR A 1 412 ? 20.953 5.195 13.031 1 93.69 412 THR A C 1
ATOM 3219 O O . THR A 1 412 ? 19.984 4.566 12.602 1 93.69 412 THR A O 1
ATOM 3222 N N . GLU A 1 413 ? 21.969 4.586 13.578 1 91.62 413 GLU A N 1
ATOM 3223 C CA . GLU A 1 413 ? 22.047 3.137 13.758 1 91.62 413 GLU A CA 1
ATOM 3224 C C . GLU A 1 413 ? 20.906 2.637 14.641 1 91.62 413 GLU A C 1
ATOM 3226 O O . GLU A 1 413 ? 20.422 1.521 14.461 1 91.62 413 GLU A O 1
ATOM 3231 N N . ASP A 1 414 ? 20.484 3.523 15.516 1 91.06 414 ASP A N 1
ATOM 3232 C CA . ASP A 1 414 ? 19.422 3.123 16.438 1 91.06 414 ASP A CA 1
ATOM 3233 C C . ASP A 1 414 ? 18.047 3.445 15.859 1 91.06 414 ASP A C 1
ATOM 3235 O O . ASP A 1 414 ? 17.031 3.305 16.547 1 91.06 414 ASP A O 1
ATOM 3239 N N . GLY A 1 415 ? 17.984 3.979 14.672 1 92.81 415 GLY A N 1
ATOM 3240 C CA . GLY A 1 415 ? 16.719 4.07 13.945 1 92.81 415 GLY A CA 1
ATOM 3241 C C . GLY A 1 415 ? 16.047 5.418 14.086 1 92.81 415 GLY A C 1
ATOM 3242 O O . GLY A 1 415 ? 14.844 5.543 13.852 1 92.81 415 GLY A O 1
ATOM 3243 N N . HIS A 1 416 ? 16.812 6.449 14.516 1 94.5 416 HIS A N 1
ATOM 3244 C CA . HIS A 1 416 ? 16.234 7.785 14.602 1 94.5 416 HIS A CA 1
ATOM 3245 C C . HIS A 1 416 ? 16.5 8.578 13.32 1 94.5 416 HIS A C 1
ATOM 3247 O O . HIS A 1 416 ? 17.578 8.492 12.742 1 94.5 416 HIS A O 1
ATOM 3253 N N . LEU A 1 417 ? 15.5 9.266 12.984 1 95.5 417 LEU A N 1
ATOM 3254 C CA . LEU A 1 417 ? 15.602 10.164 11.844 1 95.5 417 LEU A CA 1
ATOM 3255 C C . LEU A 1 417 ? 16.141 11.531 12.266 1 95.5 417 LEU A C 1
ATOM 3257 O O . LEU A 1 417 ? 15.602 12.148 13.195 1 95.5 417 LEU A O 1
ATOM 3261 N N . ILE A 1 418 ? 17.188 11.969 11.609 1 92 418 ILE A N 1
ATOM 3262 C CA . ILE A 1 418 ? 17.766 13.281 11.883 1 92 418 ILE A CA 1
ATOM 3263 C C . ILE A 1 418 ? 17.688 14.156 10.641 1 92 418 ILE A C 1
ATOM 3265 O O . ILE A 1 418 ? 18.219 13.812 9.586 1 92 418 ILE A O 1
ATOM 3269 N N . MET A 1 419 ? 17.016 15.242 10.758 1 89.06 419 MET A N 1
ATOM 3270 C CA . MET A 1 419 ? 16.891 16.172 9.641 1 89.06 419 MET A CA 1
ATOM 3271 C C . MET A 1 419 ? 18.047 17.172 9.641 1 89.06 419 MET A C 1
ATOM 3273 O O . MET A 1 419 ? 18.359 17.766 10.672 1 89.06 419 MET A O 1
ATOM 3277 N N . VAL A 1 420 ? 18.641 17.344 8.508 1 81.31 420 VAL A N 1
ATOM 3278 C CA . VAL A 1 420 ? 19.781 18.25 8.383 1 81.31 420 VAL A CA 1
ATOM 3279 C C . VAL A 1 420 ? 19.344 19.516 7.633 1 81.31 420 VAL A C 1
ATOM 3281 O O . VAL A 1 420 ? 20 20.562 7.746 1 81.31 420 VAL A O 1
ATOM 3284 N N . GLY A 1 421 ? 18.25 19.422 6.93 1 76 421 GLY A N 1
ATOM 3285 C CA . GLY A 1 421 ? 17.75 20.562 6.188 1 76 421 GLY A CA 1
ATOM 3286 C C . GLY A 1 421 ? 16.766 20.172 5.094 1 76 421 GLY A C 1
ATOM 3287 O O . GLY A 1 421 ? 16.281 19.047 5.062 1 76 421 GLY A O 1
ATOM 3288 N N . ARG A 1 422 ? 16.359 21.219 4.301 1 78.31 422 ARG A N 1
ATOM 3289 C CA . ARG A 1 422 ? 15.539 21.016 3.109 1 78.31 422 ARG A CA 1
ATOM 3290 C C . ARG A 1 422 ? 16.297 21.438 1.851 1 78.31 422 ARG A C 1
ATOM 3292 O O . ARG A 1 422 ? 17.047 22.406 1.868 1 78.31 422 ARG A O 1
ATOM 3299 N N . SER A 1 423 ? 16.141 20.625 0.901 1 71.62 423 SER A N 1
ATOM 3300 C CA . SER A 1 423 ? 16.844 20.938 -0.337 1 71.62 423 SER A CA 1
ATOM 3301 C C . SER A 1 423 ? 16.453 22.328 -0.856 1 71.62 423 SER A C 1
ATOM 3303 O O . SER A 1 423 ? 17.234 22.984 -1.549 1 71.62 423 SER A O 1
ATOM 3305 N N . THR A 1 424 ? 15.289 22.703 -0.39 1 64.81 424 THR A N 1
ATOM 3306 C CA . THR A 1 424 ? 14.812 24 -0.862 1 64.81 424 THR A CA 1
ATOM 3307 C C . THR A 1 424 ? 15.25 25.125 0.088 1 64.81 424 THR A C 1
ATOM 3309 O O . THR A 1 424 ? 15.133 26.297 -0.24 1 64.81 424 THR A O 1
ATOM 3312 N N . ASP A 1 425 ? 15.727 24.703 1.183 1 69.06 425 ASP A N 1
ATOM 3313 C CA . ASP A 1 425 ? 16.062 25.672 2.223 1 69.06 425 ASP A CA 1
ATOM 3314 C C . ASP A 1 425 ? 17.562 25.719 2.475 1 69.06 425 ASP A C 1
ATOM 3316 O O . ASP A 1 425 ? 18 25.625 3.619 1 69.06 425 ASP A O 1
ATOM 3320 N N . LEU A 1 426 ? 18.266 25.719 1.466 1 68.62 426 LEU A N 1
ATOM 3321 C CA . LEU A 1 426 ? 19.719 25.828 1.533 1 68.62 426 LEU A CA 1
ATOM 3322 C C . LEU A 1 426 ? 20.188 27.156 0.946 1 68.62 426 LEU A C 1
ATOM 3324 O O . LEU A 1 426 ? 19.562 27.703 0.044 1 68.62 426 LEU A O 1
ATOM 3328 N N . ILE A 1 427 ? 21.141 27.766 1.632 1 75.81 427 ILE A N 1
ATOM 3329 C CA . ILE A 1 427 ? 21.812 28.953 1.084 1 75.81 427 ILE A CA 1
ATOM 3330 C C . ILE A 1 427 ? 23.062 28.531 0.32 1 75.81 427 ILE A C 1
ATOM 3332 O O . ILE A 1 427 ? 23.938 27.875 0.877 1 75.81 427 ILE A O 1
ATOM 3336 N N . LYS A 1 428 ? 23.094 28.828 -0.998 1 75.56 428 LYS A N 1
ATOM 3337 C CA . LYS A 1 428 ? 24.234 28.484 -1.835 1 75.56 428 LYS A CA 1
ATOM 3338 C C . LYS A 1 428 ? 25.281 29.594 -1.798 1 75.56 428 LYS A C 1
ATOM 3340 O O . LYS A 1 428 ? 25.219 30.547 -2.574 1 75.56 428 LYS A O 1
ATOM 3345 N N . LYS A 1 429 ? 26.266 29.422 -0.898 1 74.62 429 LYS A N 1
ATOM 3346 C CA . LYS A 1 429 ? 27.328 30.406 -0.734 1 74.62 429 LYS A CA 1
ATOM 3347 C C . LYS A 1 429 ? 28.656 29.875 -1.275 1 74.62 429 LYS A C 1
ATOM 3349 O O . LYS A 1 429 ? 29.219 28.938 -0.729 1 74.62 429 LYS A O 1
ATOM 3354 N N . CYS A 1 430 ? 29.031 30.453 -2.352 1 68.56 430 CYS A N 1
ATOM 3355 C CA . CYS A 1 430 ? 30.219 29.984 -3.062 1 68.56 430 CYS A CA 1
ATOM 3356 C C . CYS A 1 430 ? 30.047 28.531 -3.516 1 68.56 430 CYS A C 1
ATOM 3358 O O . CYS A 1 430 ? 29.094 28.219 -4.227 1 68.56 430 CYS A O 1
ATOM 3360 N N . THR A 1 431 ? 30.828 27.656 -3.037 1 59.53 431 THR A N 1
ATOM 3361 C CA . THR A 1 431 ? 30.75 26.266 -3.48 1 59.53 431 THR A CA 1
ATOM 3362 C C . THR A 1 431 ? 30.078 25.406 -2.422 1 59.53 431 THR A C 1
ATOM 3364 O O . THR A 1 431 ? 30.078 24.172 -2.533 1 59.53 431 THR A O 1
ATOM 3367 N N . VAL A 1 432 ? 29.578 26.172 -1.368 1 64.25 432 VAL A N 1
ATOM 3368 C CA . VAL A 1 432 ? 29.047 25.391 -0.25 1 64.25 432 VAL A CA 1
ATOM 3369 C C . VAL A 1 432 ? 27.547 25.641 -0.121 1 64.25 432 VAL A C 1
ATOM 3371 O O . VAL A 1 432 ? 27.047 26.703 -0.506 1 64.25 432 VAL A O 1
ATOM 3374 N N . LYS A 1 433 ? 26.875 24.672 0.285 1 70.69 433 LYS A N 1
ATOM 3375 C CA . LYS A 1 433 ? 25.453 24.797 0.633 1 70.69 433 LYS A CA 1
ATOM 3376 C C . LYS A 1 433 ? 25.266 24.781 2.146 1 70.69 433 LYS A C 1
ATOM 3378 O O . LYS A 1 433 ? 25.625 23.812 2.82 1 70.69 433 LYS A O 1
ATOM 3383 N N . LEU A 1 434 ? 24.734 25.906 2.648 1 72.56 434 LEU A N 1
ATOM 3384 C CA . LEU A 1 434 ? 24.547 26.062 4.086 1 72.56 434 LEU A CA 1
ATOM 3385 C C . LEU A 1 434 ? 23.094 25.812 4.477 1 72.56 434 LEU A C 1
ATOM 3387 O O . LEU A 1 434 ? 22.172 26.25 3.795 1 72.56 434 LEU A O 1
ATOM 3391 N N . SER A 1 435 ? 22.906 25.062 5.527 1 71.81 435 SER A N 1
ATOM 3392 C CA . SER A 1 435 ? 21.562 24.781 6.027 1 71.81 435 SER A CA 1
ATOM 3393 C C . SER A 1 435 ? 20.984 25.984 6.762 1 71.81 435 SER A C 1
ATOM 3395 O O . SER A 1 435 ? 21.516 26.391 7.797 1 71.81 435 SER A O 1
ATOM 3397 N N . ILE A 1 436 ? 19.891 26.453 6.199 1 79.75 436 ILE A N 1
ATOM 3398 C CA . ILE A 1 436 ? 19.188 27.578 6.812 1 79.75 436 ILE A CA 1
ATOM 3399 C C . ILE A 1 436 ? 18.781 27.203 8.234 1 79.75 436 ILE A C 1
ATOM 3401 O O . ILE A 1 436 ? 19 27.984 9.172 1 79.75 436 ILE A O 1
ATOM 3405 N N . LYS A 1 437 ? 18.328 26.016 8.336 1 74 437 LYS A N 1
ATOM 3406 C CA . LYS A 1 437 ? 17.797 25.578 9.625 1 74 437 LYS A CA 1
ATOM 3407 C C . LYS A 1 437 ? 18.906 25.516 10.68 1 74 437 LYS A C 1
ATOM 3409 O O . LYS A 1 437 ? 18.688 25.859 11.844 1 74 437 LYS A O 1
ATOM 3414 N N . LEU A 1 438 ? 20.016 25.062 10.328 1 69.69 438 LEU A N 1
ATOM 3415 C CA . LEU A 1 438 ? 21.125 25 11.258 1 69.69 438 LEU A CA 1
ATOM 3416 C C . LEU A 1 438 ? 21.531 26.391 11.734 1 69.69 438 LEU A C 1
ATOM 3418 O O . LEU A 1 438 ? 21.781 26.594 12.93 1 69.69 438 LEU A O 1
ATOM 3422 N N . ILE A 1 439 ? 21.625 27.281 10.852 1 79.38 439 ILE A N 1
ATOM 3423 C CA . ILE A 1 439 ? 21.984 28.656 11.188 1 79.38 439 ILE A CA 1
ATOM 3424 C C . ILE A 1 439 ? 20.953 29.266 12.125 1 79.38 439 ILE A C 1
ATOM 3426 O O . ILE A 1 439 ? 21.297 29.891 13.133 1 79.38 439 ILE A O 1
ATOM 3430 N N . GLU A 1 440 ? 19.719 28.984 11.805 1 84.5 440 GLU A N 1
ATOM 3431 C CA . GLU A 1 440 ? 18.625 29.5 12.633 1 84.5 440 GLU A CA 1
ATOM 3432 C C . GLU A 1 440 ? 18.688 28.922 14.039 1 84.5 440 GLU A C 1
ATOM 3434 O O . GLU A 1 440 ? 18.453 29.641 15.023 1 84.5 440 GLU A O 1
ATOM 3439 N N . ASP A 1 441 ? 19.078 27.734 14.109 1 75.25 441 ASP A N 1
ATOM 3440 C CA . ASP A 1 441 ? 19.172 27.078 15.406 1 75.25 441 ASP A CA 1
ATOM 3441 C C . ASP A 1 441 ? 20.25 27.719 16.266 1 75.25 441 ASP A C 1
ATOM 3443 O O . ASP A 1 441 ? 20.047 27.969 17.453 1 75.25 441 ASP A O 1
ATOM 3447 N N . TYR A 1 442 ? 21.359 27.922 15.703 1 76 442 TYR A N 1
ATOM 3448 C CA . TYR A 1 442 ? 22.469 28.516 16.453 1 76 442 TYR A CA 1
ATOM 3449 C C . TYR A 1 442 ? 22.125 29.922 16.922 1 76 442 TYR A C 1
ATOM 3451 O O . TYR A 1 442 ? 22.297 30.234 18.109 1 76 442 TYR A O 1
ATOM 3459 N N . ILE A 1 443 ? 21.578 30.688 16.078 1 85.56 443 ILE A N 1
ATOM 3460 C CA . ILE A 1 443 ? 21.281 32.094 16.406 1 85.56 443 ILE A CA 1
ATOM 3461 C C . ILE A 1 443 ? 20.141 32.156 17.406 1 85.56 443 ILE A C 1
ATOM 3463 O O . ILE A 1 443 ? 20.141 33 18.312 1 85.56 443 ILE A O 1
ATOM 3467 N N . GLY A 1 444 ? 19.234 31.297 17.234 1 82 444 GLY A N 1
ATOM 3468 C CA . GLY A 1 444 ? 18.062 31.25 18.078 1 82 444 GLY A CA 1
ATOM 3469 C C . GLY A 1 444 ? 18.391 30.938 19.531 1 82 444 GLY A C 1
ATOM 3470 O O . GLY A 1 444 ? 17.594 31.203 20.422 1 82 444 GLY A O 1
ATOM 3471 N N . ARG A 1 445 ? 19.547 30.453 19.797 1 77.69 445 ARG A N 1
ATOM 3472 C CA . ARG A 1 445 ? 19.984 30.109 21.156 1 77.69 445 ARG A CA 1
ATOM 3473 C C . ARG A 1 445 ? 20.359 31.359 21.938 1 77.69 445 ARG A C 1
ATOM 3475 O O . ARG A 1 445 ? 20.484 31.312 23.172 1 77.69 445 ARG A O 1
ATOM 3482 N N . HIS A 1 446 ? 20.562 32.438 21.312 1 86.06 446 HIS A N 1
ATOM 3483 C CA . HIS A 1 446 ? 20.922 33.656 22.016 1 86.06 446 HIS A CA 1
ATOM 3484 C C . HIS A 1 446 ? 19.812 34.125 22.953 1 86.06 446 HIS A C 1
ATOM 3486 O O . HIS A 1 446 ? 18.641 34.188 22.547 1 86.06 446 HIS A O 1
ATOM 3492 N N . PRO A 1 447 ? 20.078 34.5 24.125 1 82.38 447 PRO A N 1
ATOM 3493 C CA . PRO A 1 447 ? 19.062 34.781 25.141 1 82.38 447 PRO A CA 1
ATOM 3494 C C . PRO A 1 447 ? 18.172 35.969 24.766 1 82.38 447 PRO A C 1
ATOM 3496 O O . PRO A 1 447 ? 17.031 36.031 25.219 1 82.38 447 PRO A O 1
ATOM 3499 N N . SER A 1 448 ? 18.672 36.844 23.969 1 87.69 448 SER A N 1
ATOM 3500 C CA . SER A 1 448 ? 17.891 38.031 23.625 1 87.69 448 SER A CA 1
ATOM 3501 C C . SER A 1 448 ? 16.984 37.75 22.438 1 87.69 448 SER A C 1
ATOM 3503 O O . SER A 1 448 ? 16.062 38.531 22.156 1 87.69 448 SER A O 1
ATOM 3505 N N . VAL A 1 449 ? 17.234 36.719 21.703 1 88.94 449 VAL A N 1
ATOM 3506 C CA . VAL A 1 449 ? 16.547 36.5 20.438 1 88.94 449 VAL A CA 1
ATOM 3507 C C . VAL A 1 449 ? 15.242 35.75 20.688 1 88.94 449 VAL A C 1
ATOM 3509 O O . VAL A 1 449 ? 15.242 34.719 21.359 1 88.94 449 VAL A O 1
ATOM 3512 N N . ASP A 1 450 ? 14.172 36.312 20.234 1 84.75 450 ASP A N 1
ATOM 3513 C CA . ASP A 1 450 ? 12.859 35.688 20.312 1 84.75 450 ASP A CA 1
ATOM 3514 C C . ASP A 1 450 ? 12.648 34.719 19.156 1 84.75 450 ASP A C 1
ATOM 3516 O O . ASP A 1 450 ? 12.273 33.562 19.359 1 84.75 450 ASP A O 1
ATOM 3520 N N . ALA A 1 451 ? 12.828 35.156 17.953 1 87.81 451 ALA A N 1
ATOM 3521 C CA . ALA A 1 451 ? 12.703 34.344 16.734 1 87.81 451 ALA A CA 1
ATOM 3522 C C . ALA A 1 451 ? 13.773 34.719 15.719 1 87.81 451 ALA A C 1
ATOM 3524 O O . ALA A 1 451 ? 14.289 35.844 15.742 1 87.81 451 ALA A O 1
ATOM 3525 N N . VAL A 1 452 ? 14.211 33.75 14.914 1 89.5 452 VAL A N 1
ATOM 3526 C CA . VAL A 1 452 ? 15.203 34 13.875 1 89.5 452 VAL A CA 1
ATOM 3527 C C . VAL A 1 452 ? 14.75 33.344 12.562 1 89.5 452 VAL A C 1
ATOM 3529 O O . VAL A 1 452 ? 14.219 32.25 12.562 1 89.5 452 VAL A O 1
ATOM 3532 N N . VAL A 1 453 ? 14.766 34.062 11.516 1 90 453 VAL A N 1
ATOM 3533 C CA . VAL A 1 453 ? 14.547 33.562 10.164 1 90 453 VAL A CA 1
ATOM 3534 C C . VAL A 1 453 ? 15.75 33.906 9.289 1 90 453 VAL A C 1
ATOM 3536 O O . VAL A 1 453 ? 16.078 35.094 9.109 1 90 453 VAL A O 1
ATOM 3539 N N . VAL A 1 454 ? 16.453 32.875 8.797 1 89.56 454 VAL A N 1
ATOM 3540 C CA . VAL A 1 454 ? 17.609 33.062 7.93 1 89.56 454 VAL A CA 1
ATOM 3541 C C . VAL A 1 454 ? 17.188 33 6.465 1 89.56 454 VAL A C 1
ATOM 3543 O O . VAL A 1 454 ? 16.422 32.125 6.07 1 89.56 454 VAL A O 1
ATOM 3546 N N . VAL A 1 455 ? 17.594 34 5.746 1 90.56 455 VAL A N 1
ATOM 3547 C CA . VAL A 1 455 ? 17.219 34.062 4.34 1 90.56 455 VAL A CA 1
ATOM 3548 C C . VAL A 1 455 ? 18.453 34.281 3.482 1 90.56 455 VAL A C 1
ATOM 3550 O O . VAL A 1 455 ? 19.422 34.938 3.92 1 90.56 455 VAL A O 1
ATOM 3553 N N . PRO A 1 456 ? 18.391 33.656 2.314 1 86.88 456 PRO A N 1
ATOM 3554 C CA . PRO A 1 456 ? 19.484 33.938 1.385 1 86.88 456 PRO A CA 1
ATOM 3555 C C . PRO A 1 456 ? 19.359 35.312 0.733 1 86.88 456 PRO A C 1
ATOM 3557 O O . PRO A 1 456 ? 18.25 35.719 0.375 1 86.88 456 PRO A O 1
ATOM 3560 N N . ILE A 1 457 ? 20.453 36.031 0.748 1 88.19 457 ILE A N 1
ATOM 3561 C CA . ILE A 1 457 ? 20.531 37.312 0.04 1 88.19 457 ILE A CA 1
ATOM 3562 C C . ILE A 1 457 ? 21.438 37.156 -1.178 1 88.19 457 ILE A C 1
ATOM 3564 O O . ILE A 1 457 ? 22.609 36.781 -1.049 1 88.19 457 ILE A O 1
ATOM 3568 N N . PRO A 1 458 ? 20.812 37.469 -2.375 1 87.38 458 PRO A N 1
ATOM 3569 C CA . PRO A 1 458 ? 21.672 37.344 -3.564 1 87.38 458 PRO A CA 1
ATOM 3570 C C . PRO A 1 458 ? 22.906 38.25 -3.504 1 87.38 458 PRO A C 1
ATOM 3572 O O . PRO A 1 458 ? 22.812 39.375 -3.033 1 87.38 458 PRO A O 1
ATOM 3575 N N . ASP A 1 459 ? 24.031 37.625 -3.881 1 84 459 ASP A N 1
ATOM 3576 C CA . ASP A 1 459 ? 25.297 38.344 -3.9 1 84 459 ASP A CA 1
ATOM 3577 C C . ASP A 1 459 ? 26.125 37.969 -5.113 1 84 459 ASP A C 1
ATOM 3579 O O . ASP A 1 459 ? 26.266 36.781 -5.426 1 84 459 ASP A O 1
ATOM 3583 N N . GLN A 1 460 ? 26.625 38.875 -5.855 1 77.5 460 GLN A N 1
ATOM 3584 C CA . GLN A 1 460 ? 27.344 38.625 -7.098 1 77.5 460 GLN A CA 1
ATOM 3585 C C . GLN A 1 460 ? 28.656 37.906 -6.84 1 77.5 460 GLN A C 1
ATOM 3587 O O . GLN A 1 460 ? 29.125 37.125 -7.68 1 77.5 460 GLN A O 1
ATOM 3592 N N . ALA A 1 461 ? 29.25 38.156 -5.715 1 75.25 461 ALA A N 1
ATOM 3593 C CA . ALA A 1 461 ? 30.578 37.594 -5.426 1 75.25 461 ALA A CA 1
ATOM 3594 C C . ALA A 1 461 ? 30.484 36.156 -4.965 1 75.25 461 ALA A C 1
ATOM 3596 O O . ALA A 1 461 ? 31.344 35.344 -5.312 1 75.25 461 ALA A O 1
ATOM 3597 N N . VAL A 1 462 ? 29.516 35.875 -4.16 1 76.44 462 VAL A N 1
ATOM 3598 C CA . VAL A 1 462 ? 29.562 34.562 -3.504 1 76.44 462 VAL A CA 1
ATOM 3599 C C . VAL A 1 462 ? 28.281 33.781 -3.818 1 76.44 462 VAL A C 1
ATOM 3601 O O . VAL A 1 462 ? 28.078 32.688 -3.307 1 76.44 462 VAL A O 1
ATOM 3604 N N . GLY A 1 463 ? 27.406 34.375 -4.648 1 82 463 GLY A N 1
ATOM 3605 C CA . GLY A 1 463 ? 26.125 33.75 -4.957 1 82 463 GLY A CA 1
ATOM 3606 C C . GLY A 1 463 ? 25.016 34.188 -4.031 1 82 463 GLY A C 1
ATOM 3607 O O . GLY A 1 463 ? 24.172 35.031 -4.398 1 82 463 GLY A O 1
ATOM 3608 N N . GLU A 1 464 ? 25.078 33.562 -2.742 1 85.69 464 GLU A N 1
ATOM 3609 C CA . GLU A 1 464 ? 24.125 33.969 -1.711 1 85.69 464 GLU A CA 1
ATOM 3610 C C . GLU A 1 464 ? 24.828 34.25 -0.385 1 85.69 464 GLU A C 1
ATOM 3612 O O . GLU A 1 464 ? 25.781 33.562 -0.027 1 85.69 464 GLU A O 1
ATOM 3617 N N . ARG A 1 465 ? 24.359 35.25 0.229 1 87.38 465 ARG A N 1
ATOM 3618 C CA . ARG A 1 465 ? 24.828 35.594 1.57 1 87.38 465 ARG A CA 1
ATOM 3619 C C . ARG A 1 465 ? 23.781 35.219 2.623 1 87.38 465 ARG A C 1
ATOM 3621 O O . ARG A 1 465 ? 22.594 35.156 2.322 1 87.38 465 ARG A O 1
ATOM 3628 N N . VAL A 1 466 ? 24.297 35.031 3.799 1 89.62 466 VAL A N 1
ATOM 3629 C CA . VAL A 1 466 ? 23.453 34.625 4.914 1 89.62 466 VAL A CA 1
ATOM 3630 C C . VAL A 1 466 ? 22.922 35.875 5.629 1 89.62 466 VAL A C 1
ATOM 3632 O O . VAL A 1 466 ? 23.688 36.656 6.164 1 89.62 466 VAL A O 1
ATOM 3635 N N . CYS A 1 467 ? 21.656 36 5.594 1 92.69 467 CYS A N 1
ATOM 3636 C CA . CYS A 1 467 ? 21.016 37.062 6.359 1 92.69 467 CYS A CA 1
ATOM 3637 C C . CYS A 1 467 ? 20.141 36.5 7.461 1 92.69 467 CYS A C 1
ATOM 3639 O O . CYS A 1 467 ? 19.188 35.75 7.18 1 92.69 467 CYS A O 1
ATOM 3641 N N . ALA A 1 468 ? 20.5 36.844 8.656 1 93.94 468 ALA A N 1
ATOM 3642 C CA . ALA A 1 468 ? 19.672 36.438 9.789 1 93.94 468 ALA A CA 1
ATOM 3643 C C . ALA A 1 468 ? 18.734 37.562 10.211 1 93.94 468 ALA A C 1
ATOM 3645 O O . ALA A 1 468 ? 19.172 38.625 10.672 1 93.94 468 ALA A O 1
ATOM 3646 N N . CYS A 1 469 ? 17.5 37.312 10.055 1 93.5 469 CYS A N 1
ATOM 3647 C CA . CYS A 1 469 ? 16.484 38.219 10.562 1 93.5 469 CYS A CA 1
ATOM 3648 C C . CYS A 1 469 ? 16.016 37.812 11.945 1 93.5 469 CYS A C 1
ATOM 3650 O O . CYS A 1 469 ? 15.602 36.656 12.141 1 93.5 469 CYS A O 1
ATOM 3652 N N . VAL A 1 470 ? 16.094 38.781 12.93 1 93.75 470 VAL A N 1
ATOM 3653 C CA . VAL A 1 470 ? 15.812 38.375 14.297 1 93.75 470 VAL A CA 1
ATOM 3654 C C . VAL A 1 470 ? 14.742 39.281 14.914 1 93.75 470 VAL A C 1
ATOM 3656 O O . VAL A 1 470 ? 14.617 40.438 14.539 1 93.75 470 VAL A O 1
ATOM 3659 N N . THR A 1 471 ? 13.883 38.688 15.734 1 90.75 471 THR A N 1
ATOM 3660 C CA . THR A 1 471 ? 13.078 39.438 16.703 1 90.75 471 THR A CA 1
ATOM 3661 C C . THR A 1 471 ? 13.617 39.219 18.125 1 90.75 471 THR A C 1
ATOM 3663 O O . THR A 1 471 ? 14.344 38.25 18.375 1 90.75 471 THR A O 1
ATOM 3666 N N . LEU A 1 472 ? 13.375 40.156 19 1 88.81 472 LEU A N 1
ATOM 3667 C CA . LEU A 1 472 ? 13.969 40.125 20.328 1 88.81 472 LEU A CA 1
ATOM 3668 C C . LEU A 1 472 ? 12.891 39.906 21.391 1 88.81 472 LEU A C 1
ATOM 3670 O O . LEU A 1 472 ? 11.734 40.25 21.203 1 88.81 472 LEU A O 1
ATOM 3674 N N . LEU A 1 473 ? 13.312 39.219 22.406 1 83.25 473 LEU A N 1
ATOM 3675 C CA . LEU A 1 473 ? 12.461 39.125 23.578 1 83.25 473 LEU A CA 1
ATOM 3676 C C . LEU A 1 473 ? 12.195 40.5 24.188 1 83.25 473 LEU A C 1
ATOM 3678 O O . LEU A 1 473 ? 12.977 41.438 23.984 1 83.25 473 LEU A O 1
ATOM 3682 N N . PRO A 1 474 ? 11.078 40.594 24.984 1 80.31 47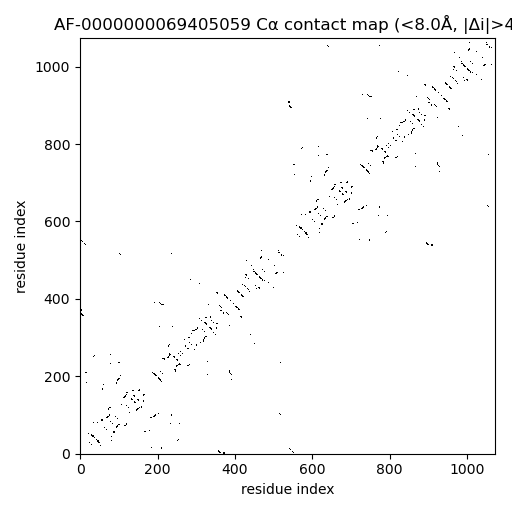4 PRO A N 1
ATOM 3683 C CA . PRO A 1 474 ? 10.781 41.875 25.594 1 80.31 474 PRO A CA 1
ATOM 3684 C C . PRO A 1 474 ? 11.914 42.406 26.453 1 80.31 474 PRO A C 1
ATOM 3686 O O . PRO A 1 474 ? 12.562 41.625 27.172 1 80.31 474 PRO A O 1
ATOM 3689 N N . ASN A 1 475 ? 12.258 43.656 26.406 1 82.31 475 ASN A N 1
ATOM 3690 C CA . ASN A 1 475 ? 13.219 44.375 27.25 1 82.31 475 ASN A CA 1
ATOM 3691 C C . ASN A 1 475 ? 14.656 44.125 26.781 1 82.31 475 ASN A C 1
ATOM 3693 O O . ASN A 1 475 ? 15.594 44.312 27.562 1 82.31 475 ASN A O 1
ATOM 3697 N N . HIS A 1 476 ? 14.797 43.562 25.672 1 86.75 476 HIS A N 1
ATOM 3698 C CA . HIS A 1 476 ? 16.141 43.438 25.094 1 86.75 476 HIS A CA 1
ATOM 3699 C C . HIS A 1 476 ? 16.328 44.375 23.922 1 86.75 476 HIS A C 1
ATOM 3701 O O . HIS A 1 476 ? 15.383 44.688 23.203 1 86.75 476 HIS A O 1
ATOM 3707 N N . GLU A 1 477 ? 17.531 44.906 23.812 1 89.19 477 GLU A N 1
ATOM 3708 C CA . GLU A 1 477 ? 17.875 45.781 22.703 1 89.19 477 GLU A CA 1
ATOM 3709 C C . GLU A 1 477 ? 18.719 45.062 21.656 1 89.19 477 GLU A C 1
ATOM 3711 O O . GLU A 1 477 ? 19.531 44.188 21.984 1 89.19 477 GLU A O 1
ATOM 3716 N N . PHE A 1 478 ? 18.469 45.469 20.453 1 88.12 478 PHE A N 1
ATOM 3717 C CA . PHE A 1 478 ? 19.172 44.844 19.344 1 88.12 478 PHE A CA 1
ATOM 3718 C C . PHE A 1 478 ? 20.625 45.344 19.297 1 88.12 478 PHE A C 1
ATOM 3720 O O . PHE A 1 478 ? 20.875 46.531 19.172 1 88.12 478 PHE A O 1
ATOM 3727 N N . LYS A 1 479 ? 21.547 44.469 19.422 1 89.88 479 LYS A N 1
ATOM 3728 C CA . LYS A 1 479 ? 22.984 44.688 19.281 1 89.88 479 LYS A CA 1
ATOM 3729 C C . LYS A 1 479 ? 23.594 43.75 18.25 1 89.88 479 LYS A C 1
ATOM 3731 O O . LYS A 1 479 ? 24.016 42.656 18.594 1 89.88 479 LYS A O 1
ATOM 3736 N N . GLU A 1 480 ? 23.688 44.25 17.094 1 90.31 480 GLU A N 1
ATOM 3737 C CA . GLU A 1 480 ? 24.172 43.406 15.984 1 90.31 480 GLU A CA 1
ATOM 3738 C C . GLU A 1 480 ? 25.516 42.781 16.328 1 90.31 480 GLU A C 1
ATOM 3740 O O . GLU A 1 480 ? 25.734 41.594 16.062 1 90.31 480 GLU A O 1
ATOM 3745 N N . GLU A 1 481 ? 26.438 43.562 16.859 1 88.81 481 GLU A N 1
ATOM 3746 C CA . GLU A 1 481 ? 27.797 43.094 17.156 1 88.81 481 GLU A CA 1
ATOM 3747 C C . GLU A 1 481 ? 27.766 41.969 18.172 1 88.81 481 GLU A C 1
ATOM 3749 O O . GLU A 1 481 ? 28.562 41.031 18.078 1 88.81 481 GLU A O 1
ATOM 3754 N N . GLU A 1 482 ? 26.922 42.094 19.094 1 89.94 482 GLU A N 1
ATOM 3755 C CA . GLU A 1 482 ? 26.812 41.062 20.109 1 89.94 482 GLU A CA 1
ATOM 3756 C C . GLU A 1 482 ? 26.328 39.75 19.484 1 89.94 482 GLU A C 1
ATOM 3758 O O . GLU A 1 482 ? 26.797 38.656 19.844 1 89.94 482 GLU A O 1
ATOM 3763 N N . LEU A 1 483 ? 25.375 39.875 18.609 1 91.19 483 LEU A N 1
ATOM 3764 C CA . LEU A 1 483 ? 24.859 38.656 17.953 1 91.19 483 LEU A CA 1
ATOM 3765 C C . LEU A 1 483 ? 25.891 38.031 17.031 1 91.19 483 LEU A C 1
ATOM 3767 O O . LEU A 1 483 ? 26.016 36.812 16.969 1 91.19 483 LEU A O 1
ATOM 3771 N N . LYS A 1 484 ? 26.594 38.844 16.359 1 88.62 484 LYS A N 1
ATOM 3772 C CA . LYS A 1 484 ? 27.656 38.344 15.492 1 88.62 484 LYS A CA 1
ATOM 3773 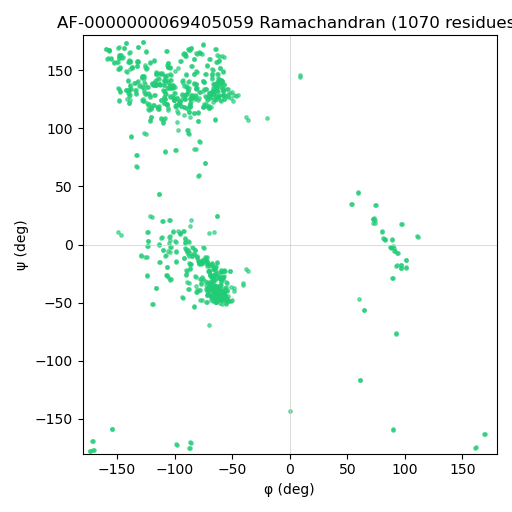C C . LYS A 1 484 ? 28.734 37.625 16.312 1 88.62 484 LYS A C 1
ATOM 3775 O O . LYS A 1 484 ? 29.234 36.594 15.898 1 88.62 484 LYS A O 1
ATOM 3780 N N . LYS A 1 485 ? 29.094 38.25 17.375 1 86.56 485 LYS A N 1
ATOM 3781 C CA . LYS A 1 485 ? 30.062 37.625 18.266 1 86.56 485 LYS A CA 1
ATOM 3782 C C . LYS A 1 485 ? 29.562 36.281 18.781 1 86.56 485 LYS A C 1
ATOM 3784 O O . LYS A 1 485 ? 30.328 35.312 18.844 1 86.56 485 LYS A O 1
ATOM 3789 N N . PHE A 1 486 ? 28.359 36.25 19.156 1 88 486 PHE A N 1
ATOM 3790 C CA . PHE A 1 486 ? 27.734 35.031 19.609 1 88 486 PHE A CA 1
ATOM 3791 C C . PHE A 1 486 ? 27.859 33.938 18.547 1 88 486 PHE A C 1
ATOM 3793 O O . PHE A 1 486 ? 28.188 32.781 18.859 1 88 486 PHE A O 1
ATOM 3800 N N . CYS A 1 487 ? 27.531 34.281 17.312 1 85.75 487 CYS A N 1
ATOM 3801 C CA . CYS A 1 487 ? 27.609 33.312 16.203 1 85.75 487 CYS A CA 1
ATOM 3802 C C . CYS A 1 487 ? 29.031 32.812 16 1 85.75 487 CYS A C 1
ATOM 3804 O O . CYS A 1 487 ? 29.266 31.625 15.812 1 85.75 487 CYS A O 1
ATOM 3806 N N . THR A 1 488 ? 29.953 33.688 16.094 1 78.62 488 THR A N 1
ATOM 3807 C CA . THR A 1 488 ? 31.359 33.344 15.906 1 78.62 488 THR A CA 1
ATOM 3808 C C . THR A 1 488 ? 31.844 32.406 17.016 1 78.62 488 THR A C 1
ATOM 3810 O O . THR A 1 488 ? 32.656 31.5 16.766 1 78.62 488 THR A O 1
ATOM 3813 N N . GLU A 1 489 ? 31.266 32.531 18.094 1 79.75 489 GLU A N 1
ATOM 3814 C CA . GLU A 1 489 ? 31.719 31.766 19.25 1 79.75 489 GLU A CA 1
ATOM 3815 C C . GLU A 1 489 ? 31.016 30.406 19.312 1 79.75 489 GLU A C 1
ATOM 3817 O O . GLU A 1 489 ? 31.562 29.438 19.875 1 79.75 489 GLU A O 1
ATOM 3822 N N . THR A 1 490 ? 29.844 30.406 18.859 1 76.25 490 THR A N 1
ATOM 3823 C CA . THR A 1 490 ? 29.031 29.219 19.141 1 76.25 490 THR A CA 1
ATOM 3824 C C . THR A 1 490 ? 28.922 28.344 17.906 1 76.25 490 THR A C 1
ATOM 3826 O O . THR A 1 490 ? 28.719 27.125 18.016 1 76.25 490 THR A O 1
ATOM 3829 N N . MET A 1 491 ? 28.969 28.953 16.797 1 73.44 491 MET A N 1
ATOM 3830 C CA . MET A 1 491 ? 28.812 28.172 15.57 1 73.44 491 MET A CA 1
ATOM 3831 C C . MET A 1 491 ? 30.125 27.484 15.188 1 73.44 491 MET A C 1
ATOM 3833 O O . MET A 1 491 ? 31.203 28.016 15.438 1 73.44 491 MET A O 1
ATOM 3837 N N . PRO A 1 492 ? 29.938 26.188 14.828 1 58.81 492 PRO A N 1
ATOM 3838 C CA . PRO A 1 492 ? 31.172 25.5 14.422 1 58.81 492 PRO A CA 1
ATOM 3839 C C . PRO A 1 492 ? 31.953 26.297 13.367 1 58.81 492 PRO A C 1
ATOM 3841 O O . PRO A 1 492 ? 31.359 26.969 12.531 1 58.81 492 PRO A O 1
ATOM 3844 N N . ASP A 1 493 ? 33.25 26.562 13.656 1 50.03 493 ASP A N 1
ATOM 3845 C CA . ASP A 1 493 ? 34.156 27.234 12.742 1 50.03 493 ASP A CA 1
ATOM 3846 C C . ASP A 1 493 ? 34.094 26.625 11.344 1 50.03 493 ASP A C 1
ATOM 3848 O O . ASP A 1 493 ? 33.969 25.406 11.203 1 50.03 493 ASP A O 1
ATOM 3852 N N . PRO A 1 494 ? 33.906 27.516 10.391 1 45.06 494 PRO A N 1
ATOM 3853 C CA . PRO A 1 494 ? 33.938 27.109 8.977 1 45.06 494 PRO A CA 1
ATOM 3854 C C . PRO A 1 494 ? 35.031 26.109 8.664 1 45.06 494 PRO A C 1
ATOM 3856 O O . PRO A 1 494 ? 35 25.438 7.629 1 45.06 494 PRO A O 1
ATOM 3859 N N . ASP A 1 495 ? 36.094 26.234 9.305 1 40.44 495 ASP A N 1
ATOM 3860 C CA . ASP A 1 495 ? 37.219 25.438 8.867 1 40.44 495 ASP A CA 1
ATOM 3861 C C . ASP A 1 495 ? 36.844 23.969 8.719 1 40.44 495 ASP A C 1
ATOM 3863 O O . ASP A 1 495 ? 37.5 23.203 8.023 1 40.44 495 ASP A O 1
ATOM 3867 N N . ASN A 1 496 ? 36.094 23.484 9.484 1 36.69 496 ASN A N 1
ATOM 3868 C CA . ASN A 1 496 ? 35.75 22.078 9.344 1 36.69 496 ASN A CA 1
ATOM 3869 C C . ASN A 1 496 ? 34.75 21.859 8.195 1 36.69 496 ASN A C 1
ATOM 3871 O O . ASN A 1 496 ? 34.469 20.719 7.84 1 36.69 496 ASN A O 1
ATOM 3875 N N . PHE A 1 497 ? 33.969 22.781 7.887 1 35.28 497 PHE A N 1
ATOM 3876 C CA . PHE A 1 497 ? 33.281 22.766 6.602 1 35.28 497 PHE A CA 1
ATOM 3877 C C . PHE A 1 497 ? 34 23.641 5.59 1 35.28 497 PHE A C 1
ATOM 3879 O O . PHE A 1 497 ? 34.562 24.672 5.953 1 35.28 497 PHE A O 1
ATOM 3886 N N . ASP A 1 498 ? 34.656 23.125 4.711 1 36.03 498 ASP A N 1
ATOM 3887 C CA . ASP A 1 498 ? 35.312 23.828 3.604 1 36.03 498 ASP A CA 1
ATOM 3888 C C . ASP A 1 498 ? 34.688 25.219 3.4 1 36.03 498 ASP A C 1
ATOM 3890 O O . ASP A 1 498 ? 33.594 25.328 2.84 1 36.03 498 ASP A O 1
ATOM 3894 N N . CYS A 1 499 ? 35.562 26.297 3.812 1 41.59 499 CYS A N 1
ATOM 3895 C CA . CYS A 1 499 ? 35.781 27.719 3.611 1 41.59 499 CYS A CA 1
ATOM 3896 C C . CYS A 1 499 ? 34.594 28.547 4.012 1 41.59 499 CYS A C 1
ATOM 3898 O O . CYS A 1 499 ? 34.656 29.781 4.043 1 41.59 499 CYS A O 1
ATOM 3900 N N . VAL A 1 500 ? 33.375 28.234 3.643 1 48.03 500 VAL A N 1
ATOM 3901 C CA . VAL A 1 500 ? 32.375 29.297 3.662 1 48.03 500 VAL A CA 1
ATOM 3902 C C . VAL A 1 500 ? 31.656 29.312 5.016 1 48.03 500 VAL A C 1
ATOM 3904 O O . VAL A 1 500 ? 31.234 28.266 5.512 1 48.03 500 VAL A O 1
ATOM 3907 N N . SER A 1 501 ? 31.875 30.359 5.84 1 60.97 501 SER A N 1
ATOM 3908 C CA . SER A 1 501 ? 31.344 30.625 7.168 1 60.97 501 SER A CA 1
ATOM 3909 C C . SER A 1 501 ? 29.812 30.547 7.168 1 60.97 501 SER A C 1
ATOM 3911 O O . SER A 1 501 ? 29.156 31.047 6.254 1 60.97 501 SER A O 1
ATOM 3913 N N . MET A 1 502 ? 29.266 29.797 8.094 1 72.56 502 MET A N 1
ATOM 3914 C CA . MET A 1 502 ? 27.828 29.781 8.328 1 72.56 502 MET A CA 1
ATOM 3915 C C . MET A 1 502 ? 27.391 31.047 9.055 1 72.56 502 MET A C 1
ATOM 3917 O O . MET A 1 502 ? 26.188 31.266 9.281 1 72.56 502 MET A O 1
ATOM 3921 N N . HIS A 1 503 ? 28.438 31.875 9.352 1 82.88 503 HIS A N 1
ATOM 3922 C CA . HIS A 1 503 ? 28.109 33.094 10.055 1 82.88 503 HIS A CA 1
ATOM 3923 C C . HIS A 1 503 ? 27.266 34.031 9.18 1 82.88 503 HIS A C 1
ATOM 3925 O O . HIS A 1 503 ? 27.531 34.188 7.988 1 82.88 503 HIS A O 1
ATOM 3931 N N . PRO A 1 504 ? 26.281 34.625 9.789 1 90.06 504 PRO A N 1
ATOM 3932 C CA . PRO A 1 504 ? 25.453 35.531 8.992 1 90.06 504 PRO A CA 1
ATOM 3933 C C . PRO A 1 504 ? 26.219 36.719 8.492 1 90.06 504 PRO A C 1
ATOM 3935 O O . PRO A 1 504 ? 26.984 37.344 9.25 1 90.06 504 PRO A O 1
ATOM 3938 N N . ASP A 1 505 ? 26.078 37 7.266 1 88.19 505 ASP A N 1
ATOM 3939 C CA . ASP A 1 505 ? 26.625 38.219 6.688 1 88.19 505 ASP A CA 1
ATOM 3940 C C . ASP A 1 505 ? 25.875 39.438 7.164 1 88.19 505 ASP A C 1
ATOM 3942 O O . ASP A 1 505 ? 26.453 40.531 7.344 1 88.19 505 ASP A O 1
ATOM 3946 N N . TYR A 1 506 ? 24.641 39.281 7.309 1 91.81 506 TYR A N 1
ATOM 3947 C CA . TYR A 1 506 ? 23.75 40.312 7.801 1 91.81 506 TYR A CA 1
ATOM 3948 C C . TYR A 1 506 ? 22.906 39.812 8.961 1 91.81 506 TYR A C 1
ATOM 3950 O O . TYR A 1 506 ? 22.484 38.656 8.969 1 91.81 506 TYR A O 1
ATOM 3958 N N . ILE A 1 507 ? 22.828 40.688 10 1 94.12 507 ILE A N 1
ATOM 3959 C CA . ILE A 1 507 ? 21.844 40.438 11.047 1 94.12 507 ILE A CA 1
ATOM 3960 C C . ILE A 1 507 ? 20.891 41.625 11.141 1 94.12 507 ILE A C 1
ATOM 3962 O O . ILE A 1 507 ? 21.312 42.75 11.406 1 94.12 507 ILE A O 1
ATOM 3966 N N . LEU A 1 508 ? 19.641 41.344 10.883 1 94 508 LEU A N 1
ATOM 3967 C CA . LEU A 1 508 ? 18.656 42.406 10.82 1 94 508 LEU A CA 1
ATOM 3968 C C . LEU A 1 508 ? 17.594 42.25 11.906 1 94 508 LEU A C 1
ATOM 3970 O O . LEU A 1 508 ? 17.172 41.125 12.18 1 94 508 LEU A O 1
ATOM 3974 N N . TYR A 1 509 ? 17.25 43.344 12.523 1 94 509 TYR A N 1
ATOM 3975 C CA . TYR A 1 509 ? 16.188 43.344 13.531 1 94 509 TYR A CA 1
ATOM 3976 C C . TYR A 1 509 ? 14.828 43.594 12.898 1 94 509 TYR A C 1
ATOM 3978 O O . TYR A 1 509 ? 14.703 44.469 12.031 1 94 509 TYR A O 1
ATOM 3986 N N . PHE A 1 510 ? 13.844 42.812 13.312 1 92.5 510 PHE A N 1
ATOM 3987 C CA . PHE A 1 510 ? 12.438 43 12.969 1 92.5 510 PHE A CA 1
ATOM 3988 C C . PHE A 1 510 ? 11.578 43.062 14.219 1 92.5 510 PHE A C 1
ATOM 3990 O O . PHE A 1 510 ? 11.781 42.281 15.148 1 92.5 510 PHE A O 1
ATOM 3997 N N . PRO A 1 511 ? 10.609 43.969 14.273 1 89.88 511 PRO A N 1
ATOM 3998 C CA . PRO A 1 511 ? 9.703 43.969 15.422 1 89.88 511 PRO A CA 1
ATOM 3999 C C . PRO A 1 511 ? 8.836 42.719 15.484 1 89.88 511 PRO A C 1
ATOM 4001 O O . PRO A 1 511 ? 8.516 42.219 16.578 1 89.88 511 PRO A O 1
ATOM 4004 N N . SER A 1 512 ? 8.414 42.312 14.367 1 88.5 512 SER A N 1
ATOM 4005 C CA . SER A 1 512 ? 7.645 41.062 14.227 1 88.5 512 SER A CA 1
ATOM 4006 C C . SER A 1 512 ? 7.844 40.469 12.852 1 88.5 512 SER A C 1
ATOM 4008 O O . SER A 1 512 ? 8.289 41.125 11.914 1 88.5 512 SER A O 1
ATOM 4010 N N . PHE A 1 513 ? 7.602 39.125 12.781 1 87.88 513 PHE A N 1
ATOM 4011 C CA . PHE A 1 513 ? 7.711 38.438 11.5 1 87.88 513 PHE A CA 1
ATOM 4012 C C . PHE A 1 513 ? 6.332 38.188 10.898 1 87.88 513 PHE A C 1
ATOM 4014 O O . PHE A 1 513 ? 5.398 37.812 11.617 1 87.88 513 PHE A O 1
ATOM 4021 N N . PRO A 1 514 ? 6.215 38.438 9.609 1 83.75 514 PRO A N 1
ATOM 4022 C CA . PRO A 1 514 ? 4.98 38 8.953 1 83.75 514 PRO A CA 1
ATOM 4023 C C . PRO A 1 514 ? 4.789 36.5 8.992 1 83.75 514 PRO A C 1
ATOM 4025 O O . PRO A 1 514 ? 5.762 35.75 8.875 1 83.75 514 PRO A O 1
ATOM 4028 N N . LEU A 1 515 ? 3.562 36.094 9.203 1 76.38 515 LEU A N 1
ATOM 4029 C CA . LEU A 1 515 ? 3.238 34.688 9.32 1 76.38 515 LEU A CA 1
ATOM 4030 C C . LEU A 1 515 ? 2.414 34.219 8.125 1 76.38 515 LEU A C 1
ATOM 4032 O O . LEU A 1 515 ? 1.65 35 7.547 1 76.38 515 LEU A O 1
ATOM 4036 N N . LEU A 1 516 ? 2.656 33 7.789 1 68.06 516 LEU A N 1
ATOM 4037 C CA . LEU A 1 516 ? 1.754 32.344 6.859 1 68.06 516 LEU A CA 1
ATOM 4038 C C . LEU A 1 516 ? 0.447 31.953 7.551 1 68.06 516 LEU A C 1
ATOM 4040 O O . LEU A 1 516 ? 0.343 32.031 8.773 1 68.06 516 LEU A O 1
ATOM 4044 N N . ALA A 1 517 ? -0.502 31.484 6.75 1 61.28 517 ALA A N 1
ATOM 4045 C CA . ALA A 1 517 ? -1.79 31.062 7.289 1 61.28 517 ALA A CA 1
ATOM 4046 C C . ALA A 1 517 ? -1.624 29.844 8.203 1 61.28 517 ALA A C 1
ATOM 4048 O O . ALA A 1 517 ? -2.414 29.656 9.133 1 61.28 517 ALA A O 1
ATOM 4049 N N . SER A 1 518 ? -0.543 29.203 8.062 1 61.41 518 SER A N 1
ATOM 4050 C CA . SER A 1 518 ? -0.252 28.016 8.859 1 61.41 518 SER A CA 1
ATOM 4051 C C . SER A 1 518 ? 0.324 28.406 10.219 1 61.41 518 SER A C 1
ATOM 4053 O O . SER A 1 518 ? 0.409 27.562 11.117 1 61.41 518 SER A O 1
ATOM 4055 N N . GLY A 1 519 ? 0.626 29.688 10.391 1 63.44 519 GLY A N 1
ATOM 4056 C CA . GLY A 1 519 ? 1.282 30.109 11.609 1 63.44 519 GLY A CA 1
ATOM 4057 C C . GLY A 1 519 ? 2.797 30.078 11.523 1 63.44 519 GLY A C 1
ATOM 4058 O O . GLY A 1 519 ? 3.488 30.531 12.438 1 63.44 519 GLY A O 1
ATOM 4059 N N . LYS A 1 520 ? 3.25 29.609 10.359 1 72.38 520 LYS A N 1
ATOM 4060 C CA . LYS A 1 520 ? 4.695 29.578 10.148 1 72.38 520 LYS A CA 1
ATOM 4061 C C . LYS A 1 520 ? 5.199 30.938 9.672 1 72.38 520 LYS A C 1
ATOM 4063 O O . LYS A 1 520 ? 4.434 31.75 9.133 1 72.38 520 LYS A O 1
ATOM 4068 N N . PHE A 1 521 ? 6.426 31.172 9.828 1 77 521 PHE A N 1
ATOM 4069 C CA . PHE A 1 521 ? 7.023 32.406 9.344 1 77 521 PHE A CA 1
ATOM 4070 C C . PHE A 1 521 ? 7.012 32.469 7.816 1 77 521 PHE A C 1
ATOM 4072 O O . PHE A 1 521 ? 7.297 31.453 7.16 1 77 521 PHE A O 1
ATOM 4079 N N . ASP A 1 522 ? 6.582 33.562 7.273 1 78.12 522 ASP A N 1
ATOM 4080 C CA . ASP A 1 522 ? 6.617 33.781 5.832 1 78.12 522 ASP A CA 1
ATOM 4081 C C . ASP A 1 522 ? 8.023 34.156 5.367 1 78.12 522 ASP A C 1
ATOM 4083 O O . ASP A 1 522 ? 8.336 35.312 5.195 1 78.12 522 ASP A O 1
ATOM 4087 N N . ARG A 1 523 ? 8.812 33.188 5.055 1 84.5 523 ARG A N 1
ATOM 4088 C CA . ARG A 1 523 ? 10.227 33.375 4.762 1 84.5 523 ARG A CA 1
ATOM 4089 C C . ARG A 1 523 ? 10.414 34.219 3.496 1 84.5 523 ARG A C 1
ATOM 4091 O O . ARG A 1 523 ? 11.336 35.031 3.408 1 84.5 523 ARG A O 1
ATOM 4098 N N . LYS A 1 524 ? 9.586 34.062 2.57 1 81 524 LYS A N 1
ATOM 4099 C CA . LYS A 1 524 ? 9.711 34.781 1.316 1 81 524 LYS A CA 1
ATOM 4100 C C . LYS A 1 524 ? 9.539 36.281 1.541 1 81 524 LYS A C 1
ATOM 4102 O O . LYS A 1 524 ? 10.336 37.094 1.048 1 81 524 LYS A O 1
ATOM 4107 N N . THR A 1 525 ? 8.5 36.562 2.229 1 85.88 525 THR A N 1
ATOM 4108 C CA . THR A 1 525 ? 8.25 37.969 2.525 1 85.88 525 THR A CA 1
ATOM 4109 C C . THR A 1 525 ? 9.375 38.562 3.379 1 85.88 525 THR A C 1
ATOM 4111 O O . THR A 1 525 ? 9.82 39.688 3.154 1 85.88 525 THR A O 1
ATOM 4114 N N . ILE A 1 526 ? 9.82 37.781 4.289 1 89.31 526 ILE A N 1
ATOM 4115 C CA . ILE A 1 526 ? 10.891 38.25 5.172 1 89.31 526 ILE A CA 1
ATOM 4116 C C . ILE A 1 526 ? 12.156 38.5 4.355 1 89.31 526 ILE A C 1
ATOM 4118 O O . ILE A 1 526 ? 12.859 39.5 4.578 1 89.31 526 ILE A O 1
ATOM 4122 N N . ALA A 1 527 ? 12.43 37.625 3.375 1 88.19 527 ALA A N 1
ATOM 4123 C CA . ALA A 1 527 ? 13.586 37.812 2.506 1 88.19 527 ALA A CA 1
ATOM 4124 C C . ALA A 1 527 ? 13.5 39.094 1.721 1 88.19 527 ALA A C 1
ATOM 4126 O O . ALA A 1 527 ? 14.492 39.812 1.599 1 88.19 527 ALA A O 1
ATOM 4127 N N . SER A 1 528 ? 12.289 39.375 1.252 1 90.62 528 SER A N 1
ATOM 4128 C CA . SER A 1 528 ? 12.078 40.594 0.502 1 90.62 528 SER A CA 1
ATOM 4129 C C . SER A 1 528 ? 12.281 41.844 1.383 1 90.62 528 SER A C 1
ATOM 4131 O O . SER A 1 528 ? 12.891 42.812 0.952 1 90.62 528 SER A O 1
ATOM 4133 N N . LEU A 1 529 ? 11.766 41.781 2.527 1 91.5 529 LEU A N 1
ATOM 4134 C CA . LEU A 1 529 ? 11.922 42.875 3.473 1 91.5 529 LEU A CA 1
ATOM 4135 C C . LEU A 1 529 ? 13.383 43.062 3.863 1 91.5 529 LEU A C 1
ATOM 4137 O O . LEU A 1 529 ? 13.859 44.188 3.992 1 91.5 529 LEU A O 1
ATOM 4141 N N . ALA A 1 530 ? 14.023 41.938 4.043 1 92.81 530 ALA A N 1
ATOM 4142 C CA . ALA A 1 530 ? 15.438 42 4.406 1 92.81 530 ALA A CA 1
ATOM 4143 C C . ALA A 1 530 ? 16.266 42.656 3.303 1 92.81 530 ALA A C 1
ATOM 4145 O O . ALA A 1 530 ? 17.141 43.469 3.578 1 92.81 530 ALA A O 1
ATOM 4146 N N . LEU A 1 531 ? 15.984 42.281 2.115 1 91.19 531 LEU A N 1
ATOM 4147 C CA . LEU A 1 531 ? 16.703 42.844 0.977 1 91.19 531 LEU A CA 1
ATOM 4148 C C . LEU A 1 531 ? 16.516 44.375 0.912 1 91.19 531 LEU A C 1
ATOM 4150 O O . LEU A 1 531 ? 17.469 45.094 0.635 1 91.19 531 LEU A O 1
ATOM 4154 N N . LYS A 1 532 ? 15.258 44.719 1.145 1 91.56 532 LYS A N 1
ATOM 4155 C CA . LYS A 1 532 ? 14.961 46.156 1.155 1 91.56 532 LYS A CA 1
ATOM 4156 C C . LYS A 1 532 ? 15.742 46.875 2.258 1 91.56 532 LYS A C 1
ATOM 4158 O O . LYS A 1 532 ? 16.25 47.969 2.049 1 91.56 532 LYS A O 1
ATOM 4163 N N . LYS A 1 533 ? 15.812 46.25 3.34 1 92.25 533 LYS A N 1
ATOM 4164 C CA . LYS A 1 533 ? 16.531 46.844 4.469 1 92.25 533 LYS A CA 1
ATOM 4165 C C . LYS A 1 533 ? 18.031 46.938 4.172 1 92.25 533 LYS A C 1
ATOM 4167 O O . LYS A 1 533 ? 18.672 47.906 4.539 1 92.25 533 LYS A O 1
ATOM 4172 N N . ILE A 1 534 ? 18.578 45.969 3.547 1 90.88 534 ILE A N 1
ATOM 4173 C CA . ILE A 1 534 ? 20.016 45.906 3.252 1 90.88 534 ILE A CA 1
ATOM 4174 C C . ILE A 1 534 ? 20.359 46.969 2.211 1 90.88 534 ILE A C 1
ATOM 4176 O O . ILE A 1 534 ? 21.391 47.625 2.316 1 90.88 534 ILE A O 1
ATOM 4180 N N . LYS A 1 535 ? 19.469 47.188 1.236 1 84.81 535 LYS A N 1
ATOM 4181 C CA . LYS A 1 535 ? 19.703 48.188 0.19 1 84.81 535 LYS A CA 1
ATOM 4182 C C . LYS A 1 535 ? 19.672 49.594 0.759 1 84.81 535 LYS A C 1
ATOM 4184 O O . LYS A 1 535 ? 20.344 50.5 0.24 1 84.81 535 LYS A O 1
ATOM 4189 N N . ASN A 1 536 ? 18.922 49.656 1.864 1 78.88 536 ASN A N 1
ATOM 4190 C CA . ASN A 1 536 ? 18.797 50.969 2.488 1 78.88 536 ASN A CA 1
ATOM 4191 C C . ASN A 1 536 ? 19.922 51.219 3.49 1 78.88 536 ASN A C 1
ATOM 4193 O O . ASN A 1 536 ? 20 52.281 4.094 1 78.88 536 ASN A O 1
ATOM 4197 N N . MET A 1 537 ? 20.703 50.25 3.711 1 75.69 537 MET A N 1
ATOM 4198 C CA . MET A 1 537 ? 21.844 50.406 4.613 1 75.69 537 MET A CA 1
ATOM 4199 C C . MET A 1 537 ? 23.047 50.969 3.873 1 75.69 537 MET A C 1
ATOM 4201 O O . MET A 1 537 ? 23.828 51.719 4.445 1 75.69 537 MET A O 1
ATOM 4205 N N . MET B 1 1 ? -22.219 -6.316 9.641 1 76.81 1 MET B N 1
ATOM 4206 C CA . MET B 1 1 ? -20.766 -6.125 9.562 1 76.81 1 MET B CA 1
ATOM 4207 C C . MET B 1 1 ? -20.297 -6.184 8.117 1 76.81 1 MET B C 1
ATOM 4209 O O . MET B 1 1 ? -20.812 -6.957 7.316 1 76.81 1 MET B O 1
ATOM 4213 N N . SER B 1 2 ? -19.438 -5.359 7.805 1 88.62 2 SER B N 1
ATOM 4214 C CA . SER B 1 2 ? -18.938 -5.277 6.438 1 88.62 2 SER B CA 1
ATOM 4215 C C . SER B 1 2 ? -17.984 -6.426 6.129 1 88.62 2 SER B C 1
ATOM 4217 O O . SER B 1 2 ? -17.328 -6.961 7.027 1 88.62 2 SER B O 1
ATOM 4219 N N . SER B 1 3 ? -18.078 -6.949 4.926 1 94.69 3 SER B N 1
ATOM 4220 C CA . SER B 1 3 ? -17.203 -8.023 4.477 1 94.69 3 SER B CA 1
ATOM 4221 C C . SER B 1 3 ? -15.797 -7.508 4.184 1 94.69 3 SER B C 1
ATOM 4223 O O . SER B 1 3 ? -15.383 -7.441 3.025 1 94.69 3 SER B O 1
ATOM 4225 N N . TYR B 1 4 ? -15.172 -7.188 5.184 1 94.44 4 TYR B N 1
ATOM 4226 C CA . TYR B 1 4 ? -13.781 -6.754 5.172 1 94.44 4 TYR B CA 1
ATOM 4227 C C . TYR B 1 4 ? -12.992 -7.43 6.285 1 94.44 4 TYR B C 1
ATOM 4229 O O . TYR B 1 4 ? -13.492 -7.613 7.395 1 94.44 4 TYR B O 1
ATOM 4237 N N . LEU B 1 5 ? -11.789 -7.82 5.938 1 92.19 5 LEU B N 1
ATOM 4238 C CA . LEU B 1 5 ? -10.93 -8.445 6.934 1 92.19 5 LEU B CA 1
ATOM 4239 C C . LEU B 1 5 ? -9.469 -8.117 6.668 1 92.19 5 LEU B C 1
ATOM 4241 O O . LEU B 1 5 ? -9.016 -8.125 5.52 1 92.19 5 LEU B O 1
ATOM 4245 N N . HIS B 1 6 ? -8.789 -7.711 7.684 1 88.69 6 HIS B N 1
ATOM 4246 C CA . HIS B 1 6 ? -7.355 -7.469 7.664 1 88.69 6 HIS B CA 1
ATOM 4247 C C . HIS B 1 6 ? -6.625 -8.391 8.633 1 88.69 6 HIS B C 1
ATOM 4249 O O . HIS B 1 6 ? -7.055 -8.562 9.773 1 88.69 6 HIS B O 1
ATOM 4255 N N . THR B 1 7 ? -5.621 -9.047 8.125 1 85.69 7 THR B N 1
ATOM 4256 C CA . THR B 1 7 ? -4.73 -9.781 9.016 1 85.69 7 THR B CA 1
ATOM 4257 C C . THR B 1 7 ? -3.447 -8.992 9.266 1 85.69 7 THR B C 1
ATOM 4259 O O . THR B 1 7 ? -2.727 -8.656 8.328 1 85.69 7 THR B O 1
ATOM 4262 N N . LYS B 1 8 ? -3.145 -8.742 10.484 1 80.75 8 LYS B N 1
ATOM 4263 C CA . LYS B 1 8 ? -2.006 -7.914 10.875 1 80.75 8 LYS B CA 1
ATOM 4264 C C . LYS B 1 8 ? -0.694 -8.523 10.383 1 80.75 8 LYS B C 1
ATOM 4266 O O . LYS B 1 8 ? -0.526 -9.742 10.398 1 80.75 8 LYS B O 1
ATOM 4271 N N . GLU B 1 9 ? 0.125 -7.551 10 1 75.5 9 GLU B N 1
ATOM 4272 C CA . GLU B 1 9 ? 1.46 -7.984 9.602 1 75.5 9 GLU B CA 1
ATOM 4273 C C . GLU B 1 9 ? 2.25 -8.508 10.797 1 75.5 9 GLU B C 1
ATOM 4275 O O . GLU B 1 9 ? 2.193 -7.934 11.883 1 75.5 9 GLU B O 1
ATOM 4280 N N . ASP B 1 10 ? 2.793 -9.594 10.695 1 69.56 10 ASP B N 1
ATOM 4281 C CA . ASP B 1 10 ? 3.488 -10.188 11.836 1 69.56 10 ASP B CA 1
ATOM 4282 C C . ASP B 1 10 ? 5.004 -10.141 11.641 1 69.56 10 ASP B C 1
ATOM 4284 O O . ASP B 1 10 ? 5.762 -10.445 12.562 1 69.56 10 ASP B O 1
ATOM 4288 N N . SER B 1 11 ? 5.379 -9.773 10.453 1 69.06 11 SER B N 1
ATOM 4289 C CA . SER B 1 11 ? 6.816 -9.82 10.203 1 69.06 11 SER B CA 1
ATOM 4290 C C . SER B 1 11 ? 7.352 -8.445 9.812 1 69.06 11 SER B C 1
ATOM 4292 O O . SER B 1 11 ? 6.59 -7.574 9.391 1 69.06 11 SER B O 1
ATOM 4294 N N . GLN B 1 12 ? 8.633 -8.336 10.062 1 75 12 GLN B N 1
ATOM 4295 C CA . GLN B 1 12 ? 9.336 -7.129 9.641 1 75 12 GLN B CA 1
ATOM 4296 C C . GLN B 1 12 ? 9.523 -7.105 8.125 1 75 12 GLN B C 1
ATOM 4298 O O . GLN B 1 12 ? 9.883 -8.125 7.523 1 75 12 GLN B O 1
ATOM 4303 N N . VAL B 1 13 ? 9.242 -6.035 7.539 1 84.12 13 VAL B N 1
ATOM 4304 C CA . VAL B 1 13 ? 9.438 -5.852 6.102 1 84.12 13 VAL B CA 1
ATOM 4305 C C . VAL B 1 13 ? 10.914 -5.574 5.816 1 84.12 13 VAL B C 1
ATOM 4307 O O . VAL B 1 13 ? 11.562 -4.816 6.539 1 84.12 13 VAL B O 1
ATOM 4310 N N . SER B 1 14 ? 11.445 -6.273 4.871 1 86.31 14 SER B N 1
ATOM 4311 C CA . SER B 1 14 ? 12.828 -6.066 4.438 1 86.31 14 SER B CA 1
ATOM 4312 C C . SER B 1 14 ? 12.883 -5.27 3.141 1 86.31 14 SER B C 1
ATOM 4314 O O . SER B 1 14 ? 12.07 -5.477 2.24 1 86.31 14 SER B O 1
ATOM 4316 N N . TYR B 1 15 ? 13.758 -4.375 3.109 1 90.38 15 TYR B N 1
ATOM 4317 C CA . TYR B 1 15 ? 13.961 -3.609 1.885 1 90.38 15 TYR B CA 1
ATOM 4318 C C . TYR B 1 15 ? 15.273 -3.996 1.211 1 90.38 15 TYR B C 1
ATOM 4320 O O . TYR B 1 15 ? 16.266 -3.268 1.303 1 90.38 15 TYR B O 1
ATOM 4328 N N . GLU B 1 16 ? 15.25 -5.059 0.523 1 92.19 16 GLU B N 1
ATOM 4329 C CA . GLU B 1 16 ? 16.406 -5.617 -0.187 1 92.19 16 GLU B CA 1
ATOM 4330 C C . GLU B 1 16 ? 15.969 -6.332 -1.463 1 92.19 16 GLU B C 1
ATOM 4332 O O . GLU B 1 16 ? 14.781 -6.609 -1.652 1 92.19 16 GLU B O 1
ATOM 4337 N N . THR B 1 17 ? 16.906 -6.582 -2.367 1 94.81 17 THR B N 1
ATOM 4338 C CA . THR B 1 17 ? 16.625 -7.277 -3.619 1 94.81 17 THR B CA 1
ATOM 4339 C C . THR B 1 17 ? 16.812 -8.781 -3.455 1 94.81 17 THR B C 1
ATOM 4341 O O . THR B 1 17 ? 17.438 -9.234 -2.498 1 94.81 17 THR B O 1
ATOM 4344 N N . ILE B 1 18 ? 16.281 -9.508 -4.391 1 95.44 18 ILE B N 1
ATOM 4345 C CA . ILE B 1 18 ? 16.422 -10.961 -4.387 1 95.44 18 ILE B CA 1
ATOM 4346 C C . ILE B 1 18 ? 17.891 -11.336 -4.461 1 95.44 18 ILE B C 1
ATOM 4348 O O . ILE B 1 18 ? 18.375 -12.148 -3.67 1 95.44 18 ILE B O 1
ATOM 4352 N N . PRO B 1 19 ? 18.688 -10.719 -5.367 1 96.12 19 PRO B N 1
ATOM 4353 C CA . PRO B 1 19 ? 20.125 -11.031 -5.414 1 96.12 19 PRO B CA 1
ATOM 4354 C C . PRO B 1 19 ? 20.844 -10.711 -4.105 1 96.12 19 PRO B C 1
ATOM 4356 O O . PRO B 1 19 ? 21.719 -11.477 -3.672 1 96.12 19 PRO B O 1
ATOM 4359 N N . GLU B 1 20 ? 20.5 -9.625 -3.48 1 94.31 20 GLU B N 1
ATOM 4360 C CA . GLU B 1 20 ? 21.125 -9.266 -2.211 1 94.31 20 GLU B CA 1
ATOM 4361 C C . GLU B 1 20 ? 20.828 -10.305 -1.134 1 94.31 20 GLU B C 1
ATOM 4363 O O . GLU B 1 20 ? 21.719 -10.688 -0.373 1 94.31 20 GLU B O 1
ATOM 4368 N N . ARG B 1 21 ? 19.625 -10.672 -1.071 1 93.06 21 ARG B N 1
ATOM 4369 C CA . ARG B 1 21 ? 19.25 -11.68 -0.086 1 93.06 21 ARG B CA 1
ATOM 4370 C C . ARG B 1 21 ? 19.969 -13 -0.343 1 93.06 21 ARG B C 1
ATOM 4372 O O . ARG B 1 21 ? 20.406 -13.664 0.597 1 93.06 21 ARG B O 1
ATOM 4379 N N . LEU B 1 22 ? 19.984 -13.422 -1.592 1 94.88 22 LEU B N 1
ATOM 4380 C CA . LEU B 1 22 ? 20.719 -14.633 -1.936 1 94.88 22 LEU B CA 1
ATOM 4381 C C . LEU B 1 22 ? 22.172 -14.531 -1.503 1 94.88 22 LEU B C 1
ATOM 4383 O O . LEU B 1 22 ? 22.734 -15.484 -0.953 1 94.88 22 LEU B O 1
ATOM 4387 N N . ARG B 1 23 ? 22.797 -13.422 -1.795 1 95.44 23 ARG B N 1
ATOM 4388 C CA . ARG B 1 23 ? 24.188 -13.203 -1.396 1 95.44 23 ARG B CA 1
ATOM 4389 C C . ARG B 1 23 ? 24.359 -13.391 0.108 1 95.44 23 ARG B C 1
ATOM 4391 O O . ARG B 1 23 ? 25.266 -14.102 0.552 1 95.44 23 ARG B O 1
ATOM 4398 N N . LYS B 1 24 ? 23.547 -12.75 0.877 1 93.19 24 LYS B N 1
ATOM 4399 C CA . LYS B 1 24 ? 23.609 -12.836 2.334 1 93.19 24 LYS B CA 1
ATOM 4400 C C . LYS B 1 24 ? 23.453 -14.273 2.807 1 93.19 24 LYS B C 1
ATOM 4402 O O . LYS B 1 24 ? 24.156 -14.719 3.711 1 93.19 24 LYS B O 1
ATOM 4407 N N . ARG B 1 25 ? 22.578 -14.984 2.191 1 92 25 ARG B N 1
ATOM 4408 C CA . ARG B 1 25 ? 22.344 -16.375 2.574 1 92 25 ARG B CA 1
ATOM 4409 C C . ARG B 1 25 ? 23.516 -17.25 2.182 1 92 25 ARG B C 1
ATOM 4411 O O . ARG B 1 25 ? 23.891 -18.172 2.918 1 92 25 ARG B O 1
ATOM 4418 N N . ALA B 1 26 ? 24 -17.016 1.007 1 95.31 26 ALA B N 1
ATOM 4419 C CA . ALA B 1 26 ? 25.172 -17.781 0.551 1 95.31 26 ALA B CA 1
ATOM 4420 C C . ALA B 1 26 ? 26.359 -17.562 1.482 1 95.31 26 ALA B C 1
ATOM 4422 O O . ALA B 1 26 ? 27.156 -18.484 1.685 1 95.31 26 ALA B O 1
ATOM 4423 N N . GLU B 1 27 ? 26.484 -16.391 2.01 1 95.69 27 GLU B N 1
ATOM 4424 C CA . GLU B 1 27 ? 27.547 -16.078 2.961 1 95.69 27 GLU B CA 1
ATOM 4425 C C . GLU B 1 27 ? 27.297 -16.75 4.305 1 95.69 27 GLU B C 1
ATOM 4427 O O . GLU B 1 27 ? 28.219 -17.281 4.918 1 95.69 27 GLU B O 1
ATOM 4432 N N . LYS B 1 28 ? 26.125 -16.812 4.758 1 91.94 28 LYS B N 1
ATOM 4433 C CA . LYS B 1 28 ? 25.766 -17.344 6.07 1 91.94 28 LYS B CA 1
ATOM 4434 C C . LYS B 1 28 ? 25.766 -18.875 6.059 1 91.94 28 LYS B C 1
ATOM 4436 O O . LYS B 1 28 ? 26.156 -19.516 7.035 1 91.94 28 LYS B O 1
ATOM 4441 N N . TYR B 1 29 ? 25.266 -19.438 4.91 1 91.94 29 TYR B N 1
ATOM 4442 C CA . TYR B 1 29 ? 25.125 -20.891 4.809 1 91.94 29 TYR B CA 1
ATOM 4443 C C . TYR B 1 29 ? 25.672 -21.391 3.477 1 91.94 29 TYR B C 1
ATOM 4445 O O . TYR B 1 29 ? 24.938 -22.016 2.693 1 91.94 29 TYR B O 1
ATOM 4453 N N . PRO B 1 30 ? 26.875 -21.328 3.256 1 95.69 30 PRO B N 1
ATOM 4454 C CA . PRO B 1 30 ? 27.438 -21.609 1.938 1 95.69 30 PRO B CA 1
ATOM 4455 C C . PRO B 1 30 ? 27.25 -23.078 1.527 1 95.69 30 PRO B C 1
ATOM 4457 O O . PRO B 1 30 ? 26.953 -23.359 0.364 1 95.69 30 PRO B O 1
ATOM 4460 N N . ASP B 1 31 ? 27.297 -24.031 2.443 1 96.12 31 ASP B N 1
ATOM 4461 C CA . ASP B 1 31 ? 27.344 -25.453 2.092 1 96.12 31 ASP B CA 1
ATOM 4462 C C . ASP B 1 31 ? 25.969 -26.094 2.201 1 96.12 31 ASP B C 1
ATOM 4464 O O . ASP B 1 31 ? 25.797 -27.281 1.926 1 96.12 31 ASP B O 1
ATOM 4468 N N . ARG B 1 32 ? 25 -25.359 2.51 1 93.69 32 ARG B N 1
ATOM 4469 C CA . ARG B 1 32 ? 23.641 -25.891 2.658 1 93.69 32 ARG B CA 1
ATOM 4470 C C . ARG B 1 32 ? 23.031 -26.219 1.302 1 93.69 32 ARG B C 1
ATOM 4472 O O . ARG B 1 32 ? 23 -25.375 0.405 1 93.69 32 ARG B O 1
ATOM 4479 N N . VAL B 1 33 ? 22.516 -27.453 1.14 1 96.44 33 VAL B N 1
ATOM 4480 C CA . VAL B 1 33 ? 21.812 -27.828 -0.08 1 96.44 33 VAL B CA 1
ATOM 4481 C C . VAL B 1 33 ? 20.484 -27.094 -0.165 1 96.44 33 VAL B C 1
ATOM 4483 O O . VAL B 1 33 ? 19.703 -27.094 0.789 1 96.44 33 VAL B O 1
ATOM 4486 N N . THR B 1 34 ? 20.203 -26.469 -1.309 1 95.88 34 THR B N 1
ATOM 4487 C CA . THR B 1 34 ? 19.047 -25.594 -1.356 1 95.88 34 THR B CA 1
ATOM 4488 C C . THR B 1 34 ? 18.094 -26.031 -2.469 1 95.88 34 THR B C 1
ATOM 4490 O O . THR B 1 34 ? 16.906 -25.703 -2.441 1 95.88 34 THR B O 1
ATOM 4493 N N . ILE B 1 35 ? 18.578 -26.672 -3.527 1 98 35 ILE B N 1
ATOM 4494 C CA . ILE B 1 35 ? 17.719 -27.234 -4.562 1 98 35 ILE B CA 1
ATOM 4495 C C . ILE B 1 35 ? 18.156 -28.656 -4.891 1 98 35 ILE B C 1
ATOM 4497 O O . ILE B 1 35 ? 19.344 -28.922 -5.047 1 98 35 ILE B O 1
ATOM 4501 N N . VAL B 1 36 ? 17.266 -29.531 -4.949 1 98.5 36 VAL B N 1
ATOM 4502 C CA . VAL B 1 36 ? 17.438 -30.891 -5.426 1 98.5 36 VAL B CA 1
ATOM 4503 C C . VAL B 1 36 ? 16.484 -31.172 -6.582 1 98.5 36 VAL B C 1
ATOM 4505 O O . VAL B 1 36 ? 15.289 -30.859 -6.492 1 98.5 36 VAL B O 1
ATOM 4508 N N . CYS B 1 37 ? 17 -31.688 -7.668 1 98.25 37 CYS B N 1
ATOM 4509 C CA . CYS B 1 37 ? 16.172 -32.031 -8.812 1 98.25 37 CYS B CA 1
ATOM 4510 C C . CYS B 1 37 ? 16.469 -33.469 -9.297 1 98.25 37 CYS B C 1
ATOM 4512 O O . CYS B 1 37 ? 17.625 -33.875 -9.336 1 98.25 37 CYS B O 1
ATOM 4514 N N . TYR B 1 38 ? 15.43 -34.125 -9.586 1 98.06 38 TYR B N 1
ATOM 4515 C CA . TYR B 1 38 ? 15.531 -35.438 -10.234 1 98.06 38 TYR B CA 1
ATOM 4516 C C . TYR B 1 38 ? 15.227 -35.312 -11.727 1 98.06 38 TYR B C 1
ATOM 4518 O O . TYR B 1 38 ? 14.156 -34.844 -12.117 1 98.06 38 TYR B O 1
ATOM 4526 N N . ASP B 1 39 ? 16.109 -35.812 -12.562 1 95.19 39 ASP B N 1
ATOM 4527 C CA . ASP B 1 39 ? 15.922 -35.625 -13.992 1 95.19 39 ASP B CA 1
ATOM 4528 C C . ASP B 1 39 ? 15.07 -36.719 -14.594 1 95.19 39 ASP B C 1
ATOM 4530 O O . ASP B 1 39 ? 14.531 -37.562 -13.867 1 95.19 39 ASP B O 1
ATOM 4534 N N . ALA B 1 40 ? 14.891 -36.75 -15.914 1 92.19 40 ALA B N 1
ATOM 4535 C CA . ALA B 1 40 ? 14.008 -37.688 -16.609 1 92.19 40 ALA B CA 1
ATOM 4536 C C . ALA B 1 40 ? 14.508 -39.125 -16.484 1 92.19 40 ALA B C 1
ATOM 4538 O O . ALA B 1 40 ? 13.742 -40.062 -16.656 1 92.19 40 ALA B O 1
ATOM 4539 N N . GLU B 1 41 ? 15.812 -39.312 -16.172 1 94.44 41 GLU B N 1
ATOM 4540 C CA . GLU B 1 41 ? 16.406 -40.625 -15.984 1 94.44 41 GLU B CA 1
ATOM 4541 C C . GLU B 1 41 ? 16.438 -41.031 -14.508 1 94.44 41 GLU B C 1
ATOM 4543 O O . GLU B 1 41 ? 17.188 -41.906 -14.117 1 94.44 41 GLU B O 1
ATOM 4548 N N . PHE B 1 42 ? 15.766 -40.281 -13.656 1 96 42 PHE B N 1
ATOM 4549 C CA . PHE B 1 42 ? 15.578 -40.562 -12.242 1 96 42 PHE B CA 1
ATOM 4550 C C . PHE B 1 42 ? 16.859 -40.312 -11.461 1 96 42 PHE B C 1
ATOM 4552 O O . PHE B 1 42 ? 17.047 -40.844 -10.367 1 96 42 PHE B O 1
ATOM 4559 N N . LYS B 1 43 ? 17.766 -39.562 -12.055 1 97.12 43 LYS B N 1
ATOM 4560 C CA . LYS B 1 43 ? 19.016 -39.25 -11.383 1 97.12 43 LYS B CA 1
ATOM 4561 C C . LYS B 1 43 ? 18.859 -38 -10.516 1 97.12 43 LYS B C 1
ATOM 4563 O O . LYS B 1 43 ? 18.219 -37.031 -10.914 1 97.12 43 LYS B O 1
ATOM 4568 N N . ARG B 1 44 ? 19.469 -38 -9.328 1 98.12 44 ARG B N 1
ATOM 4569 C CA . ARG B 1 44 ? 19.391 -36.938 -8.352 1 98.12 44 ARG B CA 1
ATOM 4570 C C . ARG B 1 44 ? 20.5 -35.906 -8.57 1 98.12 44 ARG B C 1
ATOM 4572 O O . ARG B 1 44 ? 21.672 -36.281 -8.711 1 98.12 44 ARG B O 1
ATOM 4579 N N . HIS B 1 45 ? 20.234 -34.688 -8.641 1 98 45 HIS B N 1
ATOM 4580 C CA . HIS B 1 45 ? 21.172 -33.594 -8.688 1 98 45 HIS B CA 1
ATOM 4581 C C . HIS B 1 45 ? 20.906 -32.594 -7.559 1 98 45 HIS B C 1
ATOM 4583 O O . HIS B 1 45 ? 19.781 -32.5 -7.055 1 98 45 HIS B O 1
ATOM 4589 N N . GLN B 1 46 ? 21.875 -31.891 -7.082 1 98.44 46 GLN B N 1
ATOM 4590 C CA . GLN B 1 46 ? 21.688 -30.906 -6.02 1 98.44 46 GLN B CA 1
ATOM 4591 C C . GLN B 1 46 ? 22.625 -29.719 -6.207 1 98.44 46 GLN B C 1
ATOM 4593 O O . GLN B 1 46 ? 23.609 -29.797 -6.945 1 98.44 46 GLN B O 1
ATOM 4598 N N . ILE B 1 47 ? 22.344 -28.672 -5.625 1 98 47 ILE B N 1
ATOM 4599 C CA . ILE B 1 47 ? 23.172 -27.469 -5.609 1 98 47 ILE B CA 1
ATOM 4600 C C . ILE B 1 47 ? 23.141 -26.828 -4.227 1 98 47 ILE B C 1
ATOM 4602 O O . ILE B 1 47 ? 22.109 -26.844 -3.555 1 98 47 ILE B O 1
ATOM 4606 N N . THR B 1 48 ? 24.266 -26.312 -3.76 1 97.88 48 THR B N 1
ATOM 4607 C CA . THR B 1 48 ? 24.344 -25.625 -2.48 1 97.88 48 THR B CA 1
ATOM 4608 C C . THR B 1 48 ? 24.016 -24.141 -2.652 1 97.88 48 THR B C 1
ATOM 4610 O O . THR B 1 48 ? 23.953 -23.641 -3.777 1 97.88 48 THR B O 1
ATOM 4613 N N . MET B 1 49 ? 23.812 -23.5 -1.534 1 96.62 49 MET B N 1
ATOM 4614 C CA . MET B 1 49 ? 23.5 -22.078 -1.539 1 96.62 49 MET B CA 1
ATOM 4615 C C . MET B 1 49 ? 24.625 -21.281 -2.195 1 96.62 49 MET B C 1
ATOM 4617 O O . MET B 1 49 ? 24.375 -20.422 -3.045 1 96.62 49 MET B O 1
ATOM 4621 N N . LYS B 1 50 ? 25.844 -21.531 -1.852 1 97.62 50 LYS B N 1
ATOM 4622 C CA . LYS B 1 50 ? 27 -20.828 -2.408 1 97.62 50 LYS B CA 1
ATOM 4623 C C . LYS B 1 50 ? 27.125 -21.094 -3.904 1 97.62 50 LYS B C 1
ATOM 4625 O O . LYS B 1 50 ? 27.406 -20.172 -4.676 1 97.62 50 LYS B O 1
ATOM 4630 N N . GLU B 1 51 ? 27 -22.359 -4.301 1 97.88 51 GLU B N 1
ATOM 4631 C CA . GLU B 1 51 ? 27.078 -22.703 -5.719 1 97.88 51 GLU B CA 1
ATOM 4632 C C . GLU B 1 51 ? 26.016 -21.969 -6.523 1 97.88 51 GLU B C 1
ATOM 4634 O O . GLU B 1 51 ? 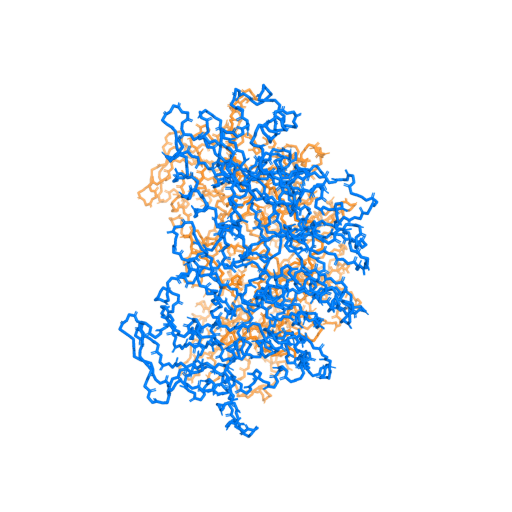26.266 -21.516 -7.641 1 97.88 51 GLU B O 1
ATOM 4639 N N . MET B 1 52 ? 24.812 -21.906 -5.984 1 97.81 52 MET B N 1
ATOM 4640 C CA . MET B 1 52 ? 23.719 -21.188 -6.645 1 97.81 52 MET B CA 1
ATOM 4641 C C . MET B 1 52 ? 24.078 -19.719 -6.832 1 97.81 52 MET B C 1
ATOM 4643 O O . MET B 1 52 ? 23.906 -19.156 -7.914 1 97.81 52 MET B O 1
ATOM 4647 N N . TYR B 1 53 ? 24.625 -19.094 -5.793 1 97.25 53 TYR B N 1
ATOM 4648 C CA . TYR B 1 53 ? 25.016 -17.688 -5.859 1 97.25 53 TYR B CA 1
ATOM 4649 C C . TYR B 1 53 ? 26.125 -17.484 -6.871 1 97.25 53 TYR B C 1
ATOM 4651 O O . TYR B 1 53 ? 26.062 -16.578 -7.703 1 97.25 53 TYR B O 1
ATOM 4659 N N . ASP B 1 54 ? 27.172 -18.297 -6.777 1 96.88 54 ASP B N 1
ATOM 4660 C CA . ASP B 1 54 ? 28.312 -18.188 -7.691 1 96.88 54 ASP B CA 1
ATOM 4661 C C . ASP B 1 54 ? 27.875 -18.359 -9.141 1 96.88 54 ASP B C 1
ATOM 4663 O O . ASP B 1 54 ? 28.359 -17.656 -10.031 1 96.88 54 ASP B O 1
ATOM 4667 N N . GLY B 1 55 ? 27.016 -19.312 -9.367 1 97.25 55 GLY B N 1
ATOM 4668 C CA . GLY B 1 55 ? 26.453 -19.5 -10.703 1 97.25 55 GLY B CA 1
ATOM 4669 C C . GLY B 1 55 ? 25.703 -18.281 -11.203 1 97.25 55 GLY B C 1
ATOM 4670 O O . GLY B 1 55 ? 25.812 -17.906 -12.375 1 97.25 55 GLY B O 1
ATOM 4671 N N . ALA B 1 56 ? 24.906 -17.688 -10.328 1 97.75 56 ALA B N 1
ATOM 4672 C CA . ALA B 1 56 ? 24.156 -16.484 -10.688 1 97.75 56 ALA B CA 1
ATOM 4673 C C . ALA B 1 56 ? 25.094 -15.352 -11.07 1 97.75 56 ALA B C 1
ATOM 4675 O O . ALA B 1 56 ? 24.875 -14.664 -12.07 1 97.75 56 ALA B O 1
ATOM 4676 N N . VAL B 1 57 ? 26.156 -15.172 -10.266 1 96.94 57 VAL B N 1
ATOM 4677 C CA . VAL B 1 57 ? 27.125 -14.109 -10.5 1 96.94 57 VAL B CA 1
ATOM 4678 C C . VAL B 1 57 ? 27.797 -14.328 -11.852 1 96.94 57 VAL B C 1
ATOM 4680 O O . VAL B 1 57 ? 27.906 -13.398 -12.656 1 96.94 57 VAL B O 1
ATOM 4683 N N . LYS B 1 58 ? 28.234 -15.547 -12.102 1 97.06 58 LYS B N 1
ATOM 4684 C CA . LYS B 1 58 ? 28.922 -15.859 -13.359 1 97.06 58 LYS B CA 1
ATOM 4685 C C . LYS B 1 58 ? 28 -15.656 -14.555 1 97.06 58 LYS B C 1
ATOM 4687 O O . LYS B 1 58 ? 28.422 -15.117 -15.578 1 97.06 58 LYS B O 1
ATOM 4692 N N . PHE B 1 59 ? 26.812 -16.109 -14.445 1 97.44 59 PHE B N 1
ATOM 4693 C CA . PHE B 1 59 ? 25.859 -15.938 -15.539 1 97.44 59 PHE B CA 1
ATOM 4694 C C . PHE B 1 59 ? 25.578 -14.461 -15.797 1 97.44 59 PHE B C 1
ATOM 4696 O O . PHE B 1 59 ? 25.5 -14.023 -16.953 1 97.44 59 PHE B O 1
ATOM 4703 N N . ALA B 1 60 ? 25.328 -13.695 -14.719 1 97.75 60 ALA B N 1
ATOM 4704 C CA . ALA B 1 60 ? 25.109 -12.258 -14.836 1 97.75 60 ALA B CA 1
ATOM 4705 C C . ALA B 1 60 ? 26.266 -11.586 -15.578 1 97.75 60 ALA B C 1
ATOM 4707 O O . ALA B 1 60 ? 26.047 -10.789 -16.5 1 97.75 60 ALA B O 1
ATOM 4708 N N . LYS B 1 61 ? 27.516 -11.898 -15.164 1 97.25 61 LYS B N 1
ATOM 4709 C CA . LYS B 1 61 ? 28.688 -11.328 -15.812 1 97.25 61 LYS B CA 1
ATOM 4710 C C . LYS B 1 61 ? 28.734 -11.695 -17.297 1 97.25 61 LYS B C 1
ATOM 4712 O O . LYS B 1 61 ? 29.078 -10.867 -18.141 1 97.25 61 LYS B O 1
ATOM 4717 N N . ALA B 1 62 ? 28.422 -12.914 -17.578 1 96.44 62 ALA B N 1
ATOM 4718 C CA . ALA B 1 62 ? 28.375 -13.375 -18.969 1 96.44 62 ALA B CA 1
ATOM 4719 C C . ALA B 1 62 ? 27.375 -12.562 -19.781 1 96.44 62 ALA B C 1
ATOM 4721 O O . ALA B 1 62 ? 27.672 -12.141 -20.906 1 96.44 62 ALA B O 1
ATOM 4722 N N . LEU B 1 63 ? 26.188 -12.391 -19.25 1 96.75 63 LEU B N 1
ATOM 4723 C CA . LEU B 1 63 ? 25.141 -11.625 -19.938 1 96.75 63 LEU B CA 1
ATOM 4724 C C . LEU B 1 63 ? 25.594 -10.18 -20.156 1 96.75 63 LEU B C 1
ATOM 4726 O O . LEU B 1 63 ? 25.359 -9.617 -21.219 1 96.75 63 LEU B O 1
ATOM 4730 N N . MET B 1 64 ? 26.141 -9.633 -19.141 1 96.12 64 MET B N 1
ATOM 4731 C CA . MET B 1 64 ? 26.594 -8.25 -19.234 1 96.12 64 MET B CA 1
ATOM 4732 C C . MET B 1 64 ? 27.672 -8.102 -20.297 1 96.12 64 MET B C 1
ATOM 4734 O O . MET B 1 64 ? 27.703 -7.102 -21.016 1 96.12 64 MET B O 1
ATOM 4738 N N . LYS B 1 65 ? 28.594 -9.016 -20.391 1 93.62 65 LYS B N 1
ATOM 4739 C CA . LYS B 1 65 ? 29.625 -9.008 -21.422 1 93.62 65 LYS B CA 1
ATOM 4740 C C . LYS B 1 65 ? 29 -9.07 -22.812 1 93.62 65 LYS B C 1
ATOM 4742 O O . LYS B 1 65 ? 29.562 -8.523 -23.766 1 93.62 65 LYS B O 1
ATOM 4747 N N . LEU B 1 66 ? 27.859 -9.742 -22.922 1 93.56 66 LEU B N 1
ATOM 4748 C CA . LEU B 1 66 ? 27.141 -9.828 -24.188 1 93.56 66 LEU B CA 1
ATOM 4749 C C . LEU B 1 66 ? 26.422 -8.523 -24.5 1 93.56 66 LEU B C 1
ATOM 4751 O O . LEU B 1 66 ? 25.891 -8.352 -25.594 1 93.56 66 LEU B O 1
ATOM 4755 N N . GLY B 1 67 ? 26.266 -7.645 -23.469 1 93.94 67 GLY B N 1
ATOM 4756 C CA . GLY B 1 67 ? 25.672 -6.34 -23.703 1 93.94 67 GLY B CA 1
ATOM 4757 C C . GLY B 1 67 ? 24.297 -6.176 -23.078 1 93.94 67 GLY B C 1
ATOM 4758 O O . GLY B 1 67 ? 23.609 -5.188 -23.328 1 93.94 67 GLY B O 1
ATOM 4759 N N . ILE B 1 68 ? 23.875 -7.117 -22.312 1 95.81 68 ILE B N 1
ATOM 4760 C CA . ILE B 1 68 ? 22.609 -6.984 -21.594 1 95.81 68 ILE B CA 1
ATOM 4761 C C . ILE B 1 68 ? 22.719 -5.867 -20.562 1 95.81 68 ILE B C 1
ATOM 4763 O O . ILE B 1 68 ? 23.719 -5.766 -19.844 1 95.81 68 ILE B O 1
ATOM 4767 N N . GLU B 1 69 ? 21.703 -5.066 -20.453 1 94.81 69 GLU B N 1
ATOM 4768 C CA . GLU B 1 69 ? 21.703 -3.914 -19.562 1 94.81 69 GLU B CA 1
ATOM 4769 C C . GLU B 1 69 ? 20.422 -3.871 -18.719 1 94.81 69 GLU B C 1
ATOM 4771 O O . GLU B 1 69 ? 19.484 -4.617 -18.984 1 94.81 69 GLU B O 1
ATOM 4776 N N . LYS B 1 70 ? 20.469 -2.959 -17.734 1 95.38 70 LYS B N 1
ATOM 4777 C CA . LYS B 1 70 ? 19.297 -2.74 -16.891 1 95.38 70 LYS B CA 1
ATOM 4778 C C . LYS B 1 70 ? 18.078 -2.342 -17.719 1 95.38 70 LYS B C 1
ATOM 4780 O O . LYS B 1 70 ? 18.172 -1.478 -18.594 1 95.38 70 LYS B O 1
ATOM 4785 N N . GLY B 1 71 ? 17 -3.062 -17.469 1 94.19 71 GLY B N 1
ATOM 4786 C CA . GLY B 1 71 ? 15.766 -2.742 -18.188 1 94.19 71 GLY B CA 1
ATOM 4787 C C . GLY B 1 71 ? 15.484 -3.678 -19.344 1 94.19 71 GLY B C 1
ATOM 4788 O O . GLY B 1 71 ? 14.359 -3.725 -19.844 1 94.19 71 GLY B O 1
ATOM 4789 N N . ASP B 1 72 ? 16.531 -4.398 -19.844 1 95.81 72 ASP B N 1
ATOM 4790 C CA . ASP B 1 72 ? 16.312 -5.379 -20.891 1 95.81 72 ASP B CA 1
ATOM 4791 C C . ASP B 1 72 ? 15.359 -6.48 -20.422 1 95.81 72 ASP B C 1
ATOM 4793 O O . ASP B 1 72 ? 15.32 -6.809 -19.234 1 95.81 72 ASP B O 1
ATOM 4797 N N . LYS B 1 73 ? 14.672 -7.031 -21.422 1 95.5 73 LYS B N 1
ATOM 4798 C CA . LYS B 1 73 ? 13.82 -8.188 -21.156 1 95.5 73 LYS B CA 1
ATOM 4799 C C . LYS B 1 73 ? 14.422 -9.461 -21.75 1 95.5 73 LYS B C 1
ATOM 4801 O O . LYS B 1 73 ? 14.812 -9.492 -22.906 1 95.5 73 LYS B O 1
ATOM 4806 N N . ILE B 1 74 ? 14.492 -10.445 -20.891 1 97.12 74 ILE B N 1
ATOM 4807 C CA . ILE B 1 74 ? 15.039 -11.727 -21.312 1 97.12 74 ILE B CA 1
ATOM 4808 C C . ILE B 1 74 ? 13.945 -12.797 -21.266 1 97.12 74 ILE B C 1
ATOM 4810 O O . ILE B 1 74 ? 13.406 -13.094 -20.203 1 97.12 74 ILE B O 1
ATOM 4814 N N . ALA B 1 75 ? 13.648 -13.352 -22.438 1 94.81 75 ALA B N 1
ATOM 4815 C CA . ALA B 1 75 ? 12.734 -14.484 -22.453 1 94.81 75 ALA B CA 1
ATOM 4816 C C . ALA B 1 75 ? 13.383 -15.727 -21.844 1 94.81 75 ALA B C 1
ATOM 4818 O O . ALA B 1 75 ? 14.367 -16.25 -22.375 1 94.81 75 ALA B O 1
ATOM 4819 N N . PHE B 1 76 ? 12.805 -16.188 -20.781 1 95.44 76 PHE B N 1
ATOM 4820 C CA . PHE B 1 76 ? 13.406 -17.25 -19.984 1 95.44 76 PHE B CA 1
ATOM 4821 C C . PHE B 1 76 ? 12.484 -18.453 -19.906 1 95.44 76 PHE B C 1
ATOM 4823 O O . PHE B 1 76 ? 11.406 -18.391 -19.312 1 95.44 76 PHE B O 1
ATOM 4830 N N . CYS B 1 77 ? 12.828 -19.547 -20.547 1 92.81 77 CYS B N 1
ATOM 4831 C CA . CYS B 1 77 ? 12.07 -20.797 -20.531 1 92.81 77 CYS B CA 1
ATOM 4832 C C . CYS B 1 77 ? 13 -21.984 -20.406 1 92.81 77 CYS B C 1
ATOM 4834 O O . CYS B 1 77 ? 13.445 -22.547 -21.406 1 92.81 77 CYS B O 1
ATOM 4836 N N . VAL B 1 78 ? 13.203 -22.375 -19.234 1 93.56 78 VAL B N 1
ATOM 4837 C CA . VAL B 1 78 ? 14.148 -23.438 -18.891 1 93.56 78 VAL B CA 1
ATOM 4838 C C . VAL B 1 78 ? 13.445 -24.5 -18.062 1 93.56 78 VAL B C 1
ATOM 4840 O O . VAL B 1 78 ? 12.68 -24.188 -17.141 1 93.56 78 VAL B O 1
ATOM 4843 N N . PRO B 1 79 ? 13.648 -25.75 -18.438 1 92.19 79 PRO B N 1
ATOM 4844 C CA . PRO B 1 79 ? 13.078 -26.812 -17.609 1 92.19 79 PRO B CA 1
ATOM 4845 C C . PRO B 1 79 ? 13.664 -26.828 -16.188 1 92.19 79 PRO B C 1
ATOM 4847 O O . PRO B 1 79 ? 14.742 -26.281 -15.961 1 92.19 79 PRO B O 1
ATOM 4850 N N . ASN B 1 80 ? 12.945 -27.516 -15.305 1 95.31 80 ASN B N 1
ATOM 4851 C CA . ASN B 1 80 ? 13.422 -27.609 -13.93 1 95.31 80 ASN B CA 1
ATOM 4852 C C . ASN B 1 80 ? 14.82 -28.219 -13.859 1 95.31 80 ASN B C 1
ATOM 4854 O O . ASN B 1 80 ? 15.07 -29.281 -14.445 1 95.31 80 ASN B O 1
ATOM 4858 N N . CYS B 1 81 ? 15.672 -27.578 -13.211 1 95.88 81 CYS B N 1
ATOM 4859 C CA . CYS B 1 81 ? 17.016 -28.078 -12.953 1 95.88 81 CYS B CA 1
ATOM 4860 C C . CYS B 1 81 ? 17.641 -27.359 -11.75 1 95.88 81 CYS B C 1
ATOM 4862 O O . CYS B 1 81 ? 17.078 -26.406 -11.234 1 95.88 81 CYS B O 1
ATOM 4864 N N . VAL B 1 82 ? 18.719 -27.828 -11.258 1 97.06 82 VAL B N 1
ATOM 4865 C CA . VAL B 1 82 ? 19.297 -27.312 -10.023 1 97.06 82 VAL B CA 1
ATOM 4866 C C . VAL B 1 82 ? 19.859 -25.906 -10.273 1 97.06 82 VAL B C 1
ATOM 4868 O O . VAL B 1 82 ? 19.938 -25.094 -9.344 1 97.06 82 VAL B O 1
ATOM 4871 N N . GLU B 1 83 ? 20.188 -25.594 -11.539 1 97.12 83 GLU B N 1
ATOM 4872 C CA . GLU B 1 83 ? 20.781 -24.312 -11.852 1 97.12 83 GLU B CA 1
ATOM 4873 C C . GLU B 1 83 ? 19.719 -23.266 -12.188 1 97.12 83 GLU B C 1
ATOM 4875 O O . GLU B 1 83 ? 20.031 -22.109 -12.461 1 97.12 83 GLU B O 1
ATOM 4880 N N . TRP B 1 84 ? 18.484 -23.656 -12.219 1 97.19 84 TRP B N 1
ATOM 4881 C CA . TRP B 1 84 ? 17.391 -22.812 -12.695 1 97.19 84 TRP B CA 1
ATOM 4882 C C . TRP B 1 84 ? 17.422 -21.438 -12.023 1 97.19 84 TRP B C 1
ATOM 4884 O O . TRP B 1 84 ? 17.406 -20.406 -12.695 1 97.19 84 TRP B O 1
ATOM 4894 N N . MET B 1 85 ? 17.562 -21.438 -10.703 1 97.56 85 MET B N 1
ATOM 4895 C CA . MET B 1 85 ? 17.562 -20.172 -9.945 1 97.56 85 MET B CA 1
ATOM 4896 C C . MET B 1 85 ? 18.812 -19.359 -10.234 1 97.56 85 MET B C 1
ATOM 4898 O O . MET B 1 85 ? 18.766 -18.125 -10.242 1 97.56 85 MET B O 1
ATOM 4902 N N . SER B 1 86 ? 19.922 -20.031 -10.445 1 97.81 86 SER B N 1
ATOM 4903 C CA . SER B 1 86 ? 21.141 -19.312 -10.805 1 97.81 86 SER B CA 1
ATOM 4904 C C . SER B 1 86 ? 20.953 -18.484 -12.07 1 97.81 86 SER B C 1
ATOM 4906 O O . SER B 1 86 ? 21.359 -17.328 -12.133 1 97.81 86 SER B O 1
ATOM 4908 N N . TYR B 1 87 ? 20.312 -19.094 -13.008 1 98.06 87 TYR B N 1
ATOM 4909 C CA . TYR B 1 87 ? 20.062 -18.391 -14.266 1 98.06 87 TYR B CA 1
ATOM 4910 C C . TYR B 1 87 ? 19.078 -17.25 -14.055 1 98.06 87 TYR B C 1
ATOM 4912 O O . TYR B 1 87 ? 19.312 -16.125 -14.516 1 98.06 87 TYR B O 1
ATOM 4920 N N . ASP B 1 88 ? 18.016 -17.484 -13.398 1 97.88 88 ASP B N 1
ATOM 4921 C CA . ASP B 1 88 ? 16.953 -16.516 -13.164 1 97.88 88 ASP B CA 1
ATOM 4922 C C . ASP B 1 88 ? 17.484 -15.305 -12.398 1 97.88 88 ASP B C 1
ATOM 4924 O O . ASP B 1 88 ? 17.297 -14.164 -12.828 1 97.88 88 ASP B O 1
ATOM 4928 N N . ILE B 1 89 ? 18.172 -15.586 -11.297 1 98.06 89 ILE B N 1
ATOM 4929 C CA . ILE B 1 89 ? 18.688 -14.516 -10.445 1 98.06 89 ILE B CA 1
ATOM 4930 C C . ILE B 1 89 ? 19.859 -13.828 -11.148 1 98.06 89 ILE B C 1
ATOM 4932 O O . ILE B 1 89 ? 20.062 -12.625 -10.984 1 98.06 89 ILE B O 1
ATOM 4936 N N . GLY B 1 90 ? 20.609 -14.594 -11.938 1 98.25 90 GLY B N 1
ATOM 4937 C CA . GLY B 1 90 ? 21.641 -13.969 -12.75 1 98.25 90 GLY B CA 1
ATOM 4938 C C . GLY B 1 90 ? 21.109 -12.898 -13.68 1 98.25 90 GLY B C 1
ATOM 4939 O O . GLY B 1 90 ? 21.719 -11.836 -13.828 1 98.25 90 GLY B O 1
ATOM 4940 N N . ILE B 1 91 ? 19.984 -13.164 -14.312 1 98.19 91 ILE B N 1
ATOM 4941 C CA . ILE B 1 91 ? 19.328 -12.172 -15.148 1 98.19 91 ILE B CA 1
ATOM 4942 C C . ILE B 1 91 ? 18.969 -10.945 -14.312 1 98.19 91 ILE B C 1
ATOM 4944 O O . ILE B 1 91 ? 19.25 -9.812 -14.711 1 98.19 91 ILE B O 1
ATOM 4948 N N . MET B 1 92 ? 18.5 -11.18 -13.117 1 97.94 92 MET B N 1
ATOM 4949 C CA . MET B 1 92 ? 18.094 -10.094 -12.227 1 97.94 92 MET B CA 1
ATOM 4950 C C . MET B 1 92 ? 19.281 -9.242 -11.82 1 97.94 92 MET B C 1
ATOM 4952 O O . MET B 1 92 ? 19.156 -8.023 -11.648 1 97.94 92 MET B O 1
ATOM 4956 N N . MET B 1 93 ? 20.406 -9.883 -11.617 1 97.75 93 MET B N 1
ATOM 4957 C CA . MET B 1 93 ? 21.609 -9.188 -11.164 1 97.75 93 MET B CA 1
ATOM 4958 C C . MET B 1 93 ? 22.062 -8.164 -12.195 1 97.75 93 MET B C 1
ATOM 4960 O O . MET B 1 93 ? 22.734 -7.191 -11.852 1 97.75 93 MET B O 1
ATOM 4964 N N . THR B 1 94 ? 21.719 -8.336 -13.422 1 97.44 94 THR B N 1
ATOM 4965 C CA . THR B 1 94 ? 22.078 -7.387 -14.477 1 97.44 94 THR B CA 1
ATOM 4966 C C . THR B 1 94 ? 21.109 -6.195 -14.469 1 97.44 94 THR B C 1
ATOM 4968 O O . THR B 1 94 ? 21.359 -5.195 -15.141 1 97.44 94 THR B O 1
ATOM 4971 N N . GLY B 1 95 ? 20.016 -6.301 -13.719 1 96.81 95 GLY B N 1
ATOM 4972 C CA . GLY B 1 95 ? 18.953 -5.309 -13.773 1 96.81 95 GLY B CA 1
ATOM 4973 C C . GLY B 1 95 ? 17.938 -5.59 -14.852 1 96.81 95 GLY B C 1
ATOM 4974 O O . GLY B 1 95 ? 16.953 -4.848 -15 1 96.81 95 GLY B O 1
ATOM 4975 N N . ALA B 1 96 ? 18.156 -6.637 -15.609 1 97.25 96 ALA B N 1
ATOM 4976 C CA . ALA B 1 96 ? 17.188 -7.047 -16.625 1 97.25 96 ALA B CA 1
ATOM 4977 C C . ALA B 1 96 ? 16.016 -7.781 -15.992 1 97.25 96 ALA B C 1
ATOM 4979 O O . ALA B 1 96 ? 16.062 -8.164 -14.82 1 97.25 96 ALA B O 1
ATOM 4980 N N . TYR B 1 97 ? 14.977 -7.902 -16.766 1 95.81 97 TYR B N 1
ATOM 4981 C CA . TYR B 1 97 ? 13.773 -8.578 -16.297 1 95.81 97 TYR B CA 1
ATOM 4982 C C . TYR B 1 97 ? 13.742 -10.023 -16.781 1 95.81 97 TYR B C 1
ATOM 4984 O O . TYR B 1 97 ? 13.891 -10.289 -17.984 1 95.81 97 TYR B O 1
ATOM 4992 N N . SER B 1 98 ? 13.578 -10.875 -15.812 1 96.38 98 SER B N 1
ATOM 4993 C CA . SER B 1 98 ? 13.375 -12.273 -16.172 1 96.38 98 SER B CA 1
ATOM 4994 C C . SER B 1 98 ? 11.938 -12.539 -16.594 1 96.38 98 SER B C 1
ATOM 4996 O O . SER B 1 98 ? 11.039 -12.586 -15.75 1 96.38 98 SER B O 1
ATOM 4998 N N . MET B 1 99 ? 11.781 -12.719 -17.844 1 93.44 99 MET B N 1
ATOM 4999 C CA . MET B 1 99 ? 10.453 -13.07 -18.344 1 93.44 99 MET B CA 1
ATOM 5000 C C . MET B 1 99 ? 10.25 -14.578 -18.359 1 93.44 99 MET B C 1
ATOM 5002 O O . MET B 1 99 ? 10.602 -15.25 -19.328 1 93.44 99 MET B O 1
ATOM 5006 N N . ARG B 1 100 ? 9.609 -15.016 -17.375 1 91.5 100 ARG B N 1
ATOM 5007 C CA . ARG B 1 100 ? 9.414 -16.453 -17.219 1 91.5 100 ARG B CA 1
ATOM 5008 C C . ARG B 1 100 ? 8.281 -16.953 -18.109 1 91.5 100 ARG B C 1
ATOM 5010 O O . ARG B 1 100 ? 7.117 -16.625 -17.875 1 91.5 100 ARG B O 1
ATOM 5017 N N . LEU B 1 101 ? 8.711 -17.734 -19 1 82.69 101 LEU B N 1
ATOM 5018 C CA . LEU B 1 101 ? 7.746 -18.203 -19.984 1 82.69 101 LEU B CA 1
ATOM 5019 C C . LEU B 1 101 ? 7.375 -19.672 -19.719 1 82.69 101 LEU B C 1
ATOM 5021 O O . LEU B 1 101 ? 8.203 -20.438 -19.234 1 82.69 101 LEU B O 1
ATOM 5025 N N . MET B 1 102 ? 6.098 -19.875 -19.906 1 73.62 102 MET B N 1
ATOM 5026 C CA . MET B 1 102 ? 5.641 -21.25 -19.906 1 73.62 102 MET B CA 1
ATOM 5027 C C . MET B 1 102 ? 5.363 -21.734 -21.328 1 73.62 102 MET B C 1
ATOM 5029 O O . MET B 1 102 ? 4.684 -21.047 -22.094 1 73.62 102 MET B O 1
ATOM 5033 N N . PHE B 1 103 ? 5.953 -22.812 -21.656 1 62.53 103 PHE B N 1
ATOM 5034 C CA . PHE B 1 103 ? 5.801 -23.297 -23.016 1 62.53 103 PHE B CA 1
ATOM 5035 C C . PHE B 1 103 ? 4.344 -23.641 -23.312 1 62.53 103 PHE B C 1
ATOM 5037 O O . PHE B 1 103 ? 3.652 -24.219 -22.469 1 62.53 103 PHE B O 1
ATOM 5044 N N . GLY B 1 104 ? 3.951 -23.234 -24.422 1 56.41 104 GLY B N 1
ATOM 5045 C CA . GLY B 1 104 ? 2.625 -23.594 -24.891 1 56.41 104 GLY B CA 1
ATOM 5046 C C . GLY B 1 104 ? 1.557 -22.594 -24.516 1 56.41 104 GLY B C 1
ATOM 5047 O O . GLY B 1 104 ? 0.406 -22.703 -24.953 1 56.41 104 GLY B O 1
ATOM 5048 N N . LEU B 1 105 ? 1.864 -21.641 -23.781 1 53.28 105 LEU B N 1
ATOM 5049 C CA . LEU B 1 105 ? 0.891 -20.656 -23.312 1 53.28 105 LEU B CA 1
ATOM 5050 C C . LEU B 1 105 ? 0.457 -19.734 -24.438 1 53.28 105 LEU B C 1
ATOM 5052 O O . LEU B 1 105 ? -0.719 -19.375 -24.547 1 53.28 105 LEU B O 1
ATOM 5056 N N . ALA B 1 106 ? 1.395 -19.312 -25.188 1 61.09 106 ALA B N 1
ATOM 5057 C CA . ALA B 1 106 ? 1.144 -18.406 -26.297 1 61.09 106 ALA B CA 1
ATOM 5058 C C . ALA B 1 106 ? 2.141 -18.625 -27.438 1 61.09 106 ALA B C 1
ATOM 5060 O O . ALA B 1 106 ? 3.049 -19.453 -27.312 1 61.09 106 ALA B O 1
ATOM 5061 N N . ASP B 1 107 ? 1.811 -18 -28.5 1 70.19 107 ASP B N 1
ATOM 5062 C CA . ASP B 1 107 ? 2.719 -18.141 -29.641 1 70.19 107 ASP B CA 1
ATOM 5063 C C . ASP B 1 107 ? 4.062 -17.484 -29.344 1 70.19 107 ASP B C 1
ATOM 5065 O O . ASP B 1 107 ? 4.141 -16.531 -28.547 1 70.19 107 ASP B O 1
ATOM 5069 N N . MET B 1 108 ? 5.035 -18.016 -29.938 1 78.44 108 MET B N 1
ATOM 5070 C CA . MET B 1 108 ? 6.426 -17.641 -29.688 1 78.44 108 MET B CA 1
ATOM 5071 C C . MET B 1 108 ? 6.656 -16.156 -29.953 1 78.44 108 MET B C 1
ATOM 5073 O O . MET B 1 108 ? 7.371 -15.492 -29.203 1 78.44 108 MET B O 1
ATOM 5077 N N . LYS B 1 109 ? 6.008 -15.68 -30.969 1 78.62 109 LYS B N 1
ATOM 5078 C CA . LYS B 1 109 ? 6.148 -14.273 -31.328 1 78.62 109 LYS B CA 1
ATOM 5079 C C . LYS B 1 109 ? 5.648 -13.367 -30.203 1 78.62 109 LYS B C 1
ATOM 5081 O O . LYS B 1 109 ? 6.324 -12.406 -29.812 1 78.62 109 LYS B O 1
ATOM 5086 N N . SER B 1 110 ? 4.562 -13.734 -29.703 1 74.69 110 SER B N 1
ATOM 5087 C CA . SER B 1 110 ? 3.914 -12.914 -28.672 1 74.69 110 SER B CA 1
ATOM 5088 C C . SER B 1 110 ? 4.703 -12.922 -27.375 1 74.69 110 SER B C 1
ATOM 5090 O O . SER B 1 110 ? 4.801 -11.898 -26.688 1 74.69 110 SER B O 1
ATOM 5092 N N . ILE B 1 111 ? 5.293 -13.992 -27.156 1 76.38 111 ILE B N 1
ATOM 5093 C CA . ILE B 1 111 ? 5.91 -14.117 -25.844 1 76.38 111 ILE B CA 1
ATOM 5094 C C . ILE B 1 111 ? 7.316 -13.523 -25.875 1 76.38 111 ILE B C 1
ATOM 5096 O O . ILE B 1 111 ? 7.867 -13.164 -24.828 1 76.38 111 ILE B O 1
ATOM 5100 N N . THR B 1 112 ? 7.91 -13.391 -27.031 1 87.12 112 THR B N 1
ATOM 5101 C CA . THR B 1 112 ? 9.281 -12.898 -27.109 1 87.12 112 THR B CA 1
ATOM 5102 C C . THR B 1 112 ? 9.312 -11.445 -27.578 1 87.12 112 THR B C 1
ATOM 5104 O O . THR B 1 112 ? 10.375 -10.836 -27.656 1 87.12 112 THR B O 1
ATOM 5107 N N . LYS B 1 113 ? 8.172 -10.922 -27.859 1 83.75 113 LYS B N 1
ATOM 5108 C CA . LYS B 1 113 ? 8.109 -9.539 -28.328 1 83.75 113 LYS B CA 1
ATOM 5109 C C . LYS B 1 113 ? 8.75 -8.586 -27.328 1 83.75 113 LYS B C 1
ATOM 5111 O O . LYS B 1 113 ? 8.414 -8.609 -26.141 1 83.75 113 LYS B O 1
ATOM 5116 N N . GLY B 1 114 ? 9.688 -7.828 -27.781 1 88.31 114 GLY B N 1
ATOM 5117 C CA . GLY B 1 114 ? 10.305 -6.805 -26.953 1 88.31 114 GLY B CA 1
ATOM 5118 C C . GLY B 1 114 ? 11.477 -7.324 -26.141 1 88.31 114 GLY B C 1
ATOM 5119 O O . GLY B 1 114 ? 12.141 -6.559 -25.438 1 88.31 114 GLY B O 1
ATOM 5120 N N . CYS B 1 115 ? 11.766 -8.586 -26.234 1 93.88 115 CYS B N 1
ATOM 5121 C CA . CYS B 1 115 ? 12.891 -9.156 -25.5 1 93.88 115 CYS B CA 1
ATOM 5122 C C . CYS B 1 115 ? 14.203 -8.898 -26.234 1 93.88 115 CYS B C 1
ATOM 5124 O O . CYS B 1 115 ? 14.234 -8.789 -27.453 1 93.88 115 CYS B O 1
ATOM 5126 N N . SER B 1 116 ? 15.219 -8.773 -25.453 1 95.81 116 SER B N 1
ATOM 5127 C CA . SER B 1 116 ? 16.562 -8.555 -26.016 1 95.81 116 SER B CA 1
ATOM 5128 C C . SER B 1 116 ? 17.266 -9.875 -26.266 1 95.81 116 SER B C 1
ATOM 5130 O O . SER B 1 116 ? 18.188 -9.945 -27.078 1 95.81 116 SER B O 1
ATOM 5132 N N . ALA B 1 117 ? 16.906 -10.867 -25.562 1 96.75 117 ALA B N 1
ATOM 5133 C CA . ALA B 1 117 ? 17.547 -12.18 -25.672 1 96.75 117 ALA B CA 1
ATOM 5134 C C . ALA B 1 117 ? 16.594 -13.289 -25.219 1 96.75 117 ALA B C 1
ATOM 5136 O O . ALA B 1 117 ? 15.578 -13.016 -24.578 1 96.75 117 ALA B O 1
ATOM 5137 N N . VAL B 1 118 ? 16.938 -14.508 -25.688 1 95.5 118 VAL B N 1
ATOM 5138 C CA . VAL B 1 118 ? 16.219 -15.688 -25.203 1 95.5 118 VAL B CA 1
ATOM 5139 C C . VAL B 1 118 ? 17.188 -16.625 -24.484 1 95.5 118 VAL B C 1
ATOM 5141 O O . VAL B 1 118 ? 18.328 -16.781 -24.906 1 95.5 118 VAL B O 1
ATOM 5144 N N . VAL B 1 119 ? 16.734 -17.172 -23.375 1 96.56 119 VAL B N 1
ATOM 5145 C CA . VAL B 1 119 ? 17.406 -18.234 -22.641 1 96.56 119 VAL B CA 1
ATOM 5146 C C . VAL B 1 119 ? 16.5 -19.453 -22.531 1 96.56 119 VAL B C 1
ATOM 5148 O O . VAL B 1 119 ? 15.547 -19.453 -21.75 1 96.56 119 VAL B O 1
ATOM 5151 N N . PHE B 1 120 ? 16.844 -20.484 -23.328 1 94.44 120 PHE B N 1
ATOM 5152 C CA . PHE B 1 120 ? 15.961 -21.641 -23.422 1 94.44 120 PHE B CA 1
ATOM 5153 C C . PHE B 1 120 ? 16.719 -22.922 -23.094 1 94.44 120 PHE B C 1
ATOM 5155 O O . PHE B 1 120 ? 17.938 -22.922 -22.953 1 94.44 120 PHE B O 1
ATOM 5162 N N . GLY B 1 121 ? 15.969 -24.047 -22.844 1 92.81 121 GLY B N 1
ATOM 5163 C CA . GLY B 1 121 ? 16.656 -25.234 -22.406 1 92.81 121 GLY B CA 1
ATOM 5164 C C . GLY B 1 121 ? 16.016 -26.516 -22.891 1 92.81 121 GLY B C 1
ATOM 5165 O O . GLY B 1 121 ? 16.344 -27.609 -22.422 1 92.81 121 GLY B O 1
ATOM 5166 N N . SER B 1 122 ? 15.031 -26.453 -23.781 1 88.38 122 SER B N 1
ATOM 5167 C CA . SER B 1 122 ? 14.391 -27.672 -24.266 1 88.38 122 SER B CA 1
ATOM 5168 C C . SER B 1 122 ? 14.281 -27.656 -25.797 1 88.38 122 SER B C 1
ATOM 5170 O O . SER B 1 122 ? 14.281 -26.594 -26.406 1 88.38 122 SER B O 1
ATOM 5172 N N . LYS B 1 123 ? 14.156 -28.828 -26.328 1 87.44 123 LYS B N 1
ATOM 5173 C CA . LYS B 1 123 ? 14.055 -28.969 -27.781 1 87.44 123 LYS B CA 1
ATOM 5174 C C . LYS B 1 123 ? 12.766 -28.344 -28.297 1 87.44 123 LYS B C 1
ATOM 5176 O O . LYS B 1 123 ? 12.781 -27.641 -29.312 1 87.44 123 LYS B O 1
ATOM 5181 N N . SER B 1 124 ? 11.742 -28.531 -27.641 1 83.38 124 SER B N 1
ATOM 5182 C CA . SER B 1 124 ? 10.43 -28.078 -28.094 1 83.38 124 SER B CA 1
ATOM 5183 C C . SER B 1 124 ? 10.391 -26.547 -28.203 1 83.38 124 SER B C 1
ATOM 5185 O O . SER B 1 124 ? 9.859 -26 -29.172 1 83.38 124 SER B O 1
ATOM 5187 N N . ILE B 1 125 ? 10.977 -25.906 -27.234 1 88.06 125 ILE B N 1
ATOM 5188 C CA . ILE B 1 125 ? 10.938 -24.438 -27.234 1 88.06 125 ILE B CA 1
ATOM 5189 C C . ILE B 1 125 ? 11.859 -23.906 -28.344 1 88.06 125 ILE B C 1
ATOM 5191 O O . ILE B 1 125 ? 11.562 -22.891 -28.969 1 88.06 125 ILE B O 1
ATOM 5195 N N . TRP B 1 126 ? 12.977 -24.516 -28.516 1 90.81 126 TRP B N 1
ATOM 5196 C CA . TRP B 1 126 ? 13.891 -24.109 -29.562 1 90.81 126 TRP B CA 1
ATOM 5197 C C . TRP B 1 126 ? 13.258 -24.297 -30.938 1 90.81 126 TRP B C 1
ATOM 5199 O O . TRP B 1 126 ? 13.391 -23.438 -31.812 1 90.81 126 TRP B O 1
ATOM 5209 N N . ASP B 1 127 ? 12.594 -25.438 -31.125 1 89 127 ASP B N 1
ATOM 5210 C CA . ASP B 1 127 ? 11.914 -25.688 -32.375 1 89 127 ASP B CA 1
ATOM 5211 C C . ASP B 1 127 ? 10.898 -24.594 -32.688 1 89 127 ASP B C 1
ATOM 5213 O O . ASP B 1 127 ? 10.805 -24.125 -33.844 1 89 127 ASP B O 1
ATOM 5217 N N . SER B 1 128 ? 10.141 -24.266 -31.703 1 86.88 128 SER B N 1
ATOM 5218 C CA . SER B 1 128 ? 9.156 -23.203 -31.859 1 86.88 128 SER B CA 1
ATOM 5219 C C . SER B 1 128 ? 9.828 -21.875 -32.188 1 86.88 128 SER B C 1
ATOM 5221 O O . SER B 1 128 ? 9.352 -21.109 -33 1 86.88 128 SER B O 1
ATOM 5223 N N . PHE B 1 129 ? 10.883 -21.578 -31.516 1 91.19 129 PHE B N 1
ATOM 5224 C CA . PHE B 1 129 ? 11.609 -20.328 -31.688 1 91.19 129 PHE B CA 1
ATOM 5225 C C . PHE B 1 129 ? 12.203 -20.25 -33.094 1 91.19 129 PHE B C 1
ATOM 5227 O O . PHE B 1 129 ? 12.133 -19.203 -33.75 1 91.19 129 PHE B O 1
ATOM 5234 N N . LEU B 1 130 ? 12.75 -21.312 -33.594 1 92.56 130 LEU B N 1
ATOM 5235 C CA . LEU B 1 130 ? 13.43 -21.359 -34.875 1 92.56 130 LEU B CA 1
ATOM 5236 C C . LEU B 1 130 ? 12.438 -21.266 -36.031 1 92.56 130 LEU B C 1
ATOM 5238 O O . LEU B 1 130 ? 12.82 -21.016 -37.188 1 92.56 130 LEU B O 1
ATOM 5242 N N . SER B 1 131 ? 11.211 -21.453 -35.688 1 88.38 131 SER B N 1
ATOM 5243 C CA . SER B 1 131 ? 10.18 -21.297 -36.688 1 88.38 131 SER B CA 1
ATOM 5244 C C . SER B 1 131 ? 9.977 -19.828 -37.062 1 88.38 131 SER B C 1
ATOM 5246 O O . SER B 1 131 ? 9.445 -19.5 -38.125 1 88.38 131 SER B O 1
ATOM 5248 N N . ILE B 1 132 ? 10.445 -18.922 -36.219 1 89.31 132 ILE B N 1
ATOM 5249 C CA . ILE B 1 132 ? 10.172 -17.516 -36.469 1 89.31 132 ILE B CA 1
ATOM 5250 C C . ILE B 1 132 ? 11.484 -16.734 -36.531 1 89.31 132 ILE B C 1
ATOM 5252 O O . ILE B 1 132 ? 11.5 -15.562 -36.906 1 89.31 132 ILE B O 1
ATOM 5256 N N . ALA B 1 133 ? 12.562 -17.344 -36.156 1 93.56 133 ALA B N 1
ATOM 5257 C CA . ALA B 1 133 ? 13.828 -16.641 -36.031 1 93.56 133 ALA B CA 1
ATOM 5258 C C . ALA B 1 133 ? 14.984 -17.484 -36.562 1 93.56 133 ALA B C 1
ATOM 5260 O O . ALA B 1 133 ? 14.859 -18.719 -36.656 1 93.56 133 ALA B O 1
ATOM 5261 N N . GLN B 1 134 ? 16.078 -16.797 -36.938 1 94.5 134 GLN B N 1
ATOM 5262 C CA . GLN B 1 134 ? 17.312 -17.438 -37.344 1 94.5 134 GLN B CA 1
ATOM 5263 C C . GLN B 1 134 ? 18.453 -17.078 -36.406 1 94.5 134 GLN B C 1
ATOM 5265 O O . GLN B 1 134 ? 18.562 -15.938 -35.938 1 94.5 134 GLN B O 1
ATOM 5270 N N . ILE B 1 135 ? 19.219 -18.078 -36.094 1 95.38 135 ILE B N 1
ATOM 5271 C CA . ILE B 1 135 ? 20.375 -17.859 -35.25 1 95.38 135 ILE B CA 1
ATOM 5272 C C . ILE B 1 135 ? 21.656 -17.953 -36.094 1 95.38 135 ILE B C 1
ATOM 5274 O O . ILE B 1 135 ? 21.906 -18.984 -36.719 1 95.38 135 ILE B O 1
ATOM 5278 N N . SER B 1 136 ? 22.375 -16.906 -36.094 1 93.75 136 SER B N 1
ATOM 5279 C CA . SER B 1 136 ? 23.641 -16.875 -36.812 1 93.75 136 SER B CA 1
ATOM 5280 C C . SER B 1 136 ? 24.812 -17.125 -35.875 1 93.75 136 SER B C 1
ATOM 5282 O O . SER B 1 136 ? 24.625 -17.5 -34.719 1 93.75 136 SER B O 1
ATOM 5284 N N . ASP B 1 137 ? 26.031 -16.969 -36.406 1 88.88 137 ASP B N 1
ATOM 5285 C CA . ASP B 1 137 ? 27.234 -17.25 -35.625 1 88.88 137 ASP B CA 1
ATOM 5286 C C . ASP B 1 137 ? 27.281 -16.391 -34.375 1 88.88 137 ASP B C 1
ATOM 5288 O O . ASP B 1 137 ? 26.812 -15.258 -34.344 1 88.88 137 ASP B O 1
ATOM 5292 N N . ASN B 1 138 ? 27.719 -17.031 -33.312 1 89.38 138 ASN B N 1
ATOM 5293 C CA . ASN B 1 138 ? 27.922 -16.375 -32.031 1 89.38 138 ASN B CA 1
ATOM 5294 C C . ASN B 1 138 ? 26.594 -16.062 -31.328 1 89.38 138 ASN B C 1
ATOM 5296 O O . ASN B 1 138 ? 26.484 -15.094 -30.594 1 89.38 138 ASN B O 1
ATOM 5300 N N . GLY B 1 139 ? 25.578 -16.812 -31.766 1 93.06 139 GLY B N 1
ATOM 5301 C CA . GLY B 1 139 ? 24.297 -16.734 -31.078 1 93.06 139 GLY B CA 1
ATOM 5302 C C . GLY B 1 139 ? 23.469 -15.555 -31.516 1 93.06 139 GLY B C 1
ATOM 5303 O O . GLY B 1 139 ? 22.422 -15.266 -30.906 1 93.06 139 GLY B O 1
ATOM 5304 N N . LYS B 1 140 ? 23.844 -14.742 -32.5 1 94.62 140 LYS B N 1
ATOM 5305 C CA . LYS B 1 140 ? 23.109 -13.57 -32.969 1 94.62 140 LYS B CA 1
ATOM 5306 C C . LYS B 1 140 ? 21.781 -13.969 -33.625 1 94.62 140 LYS B C 1
ATOM 5308 O O . LYS B 1 140 ? 21.734 -14.906 -34.406 1 94.62 140 LYS B O 1
ATOM 5313 N N . VAL B 1 141 ? 20.75 -13.234 -33.25 1 95.31 141 VAL B N 1
ATOM 5314 C CA . VAL B 1 141 ? 19.406 -13.609 -33.688 1 95.31 141 VAL B CA 1
ATOM 5315 C C . VAL B 1 141 ? 18.906 -12.594 -34.719 1 95.31 141 VAL B C 1
ATOM 5317 O O . VAL B 1 141 ? 19.109 -11.391 -34.562 1 95.31 141 VAL B O 1
ATOM 5320 N N . SER B 1 142 ? 18.375 -13.094 -35.812 1 93.62 142 SER B N 1
ATOM 5321 C CA . SER B 1 142 ? 17.625 -12.297 -36.75 1 93.62 142 SER B CA 1
ATOM 5322 C C . SER B 1 142 ? 16.156 -12.727 -36.812 1 93.62 142 SER B C 1
ATOM 5324 O O . SER B 1 142 ? 15.852 -13.898 -37.062 1 93.62 142 SER B O 1
ATOM 5326 N N . CYS B 1 143 ? 15.375 -11.859 -36.438 1 92.06 143 CYS B N 1
ATOM 5327 C CA . CYS B 1 143 ? 13.938 -12.109 -36.406 1 92.06 143 CYS B CA 1
ATOM 5328 C C . CYS B 1 143 ? 13.172 -10.875 -36.906 1 92.06 143 CYS B C 1
ATOM 5330 O O . CYS B 1 143 ? 13.266 -9.812 -36.281 1 92.06 143 CYS B O 1
ATOM 5332 N N . GLU B 1 144 ? 12.352 -10.961 -37.875 1 89.88 144 GLU B N 1
ATOM 5333 C CA . GLU B 1 144 ? 11.609 -9.836 -38.438 1 89.88 144 GLU B CA 1
ATOM 5334 C C . GLU B 1 144 ? 10.523 -9.352 -37.5 1 89.88 144 GLU B C 1
ATOM 5336 O O . GLU B 1 144 ? 10.289 -8.148 -37.375 1 89.88 144 GLU B O 1
ATOM 5341 N N . VAL B 1 145 ? 9.953 -10.289 -36.844 1 86.44 145 VAL B N 1
ATOM 5342 C CA . VAL B 1 145 ? 8.797 -9.961 -36 1 86.44 145 VAL B CA 1
ATOM 5343 C C . VAL B 1 145 ? 9.266 -9.516 -34.625 1 86.44 145 VAL B C 1
ATOM 5345 O O . VAL B 1 145 ? 8.523 -8.867 -33.875 1 86.44 145 VAL B O 1
ATOM 5348 N N . CYS B 1 146 ? 10.469 -9.812 -34.312 1 90.69 146 CYS B N 1
ATOM 5349 C CA . CYS B 1 146 ? 11.07 -9.406 -33.031 1 90.69 146 CYS B CA 1
ATOM 5350 C C . CYS B 1 146 ? 12.453 -8.805 -33.25 1 90.69 146 CYS B C 1
ATOM 5352 O O . CYS B 1 146 ? 13.461 -9.398 -32.875 1 90.69 146 CYS B O 1
ATOM 5354 N N . PRO B 1 147 ? 12.445 -7.605 -33.688 1 90 147 PRO B N 1
ATOM 5355 C CA . PRO B 1 147 ? 13.727 -7.02 -34.094 1 90 147 PRO B CA 1
ATOM 5356 C C . PRO B 1 147 ? 14.641 -6.711 -32.906 1 90 147 PRO B C 1
ATOM 5358 O O . PRO B 1 147 ? 15.852 -6.543 -33.094 1 90 147 PRO B O 1
ATOM 5361 N N . ASP B 1 148 ? 14.141 -6.656 -31.719 1 91.62 148 ASP B N 1
ATOM 5362 C CA . ASP B 1 148 ? 14.93 -6.301 -30.547 1 91.62 148 ASP B CA 1
ATOM 5363 C C . ASP B 1 148 ? 15.766 -7.484 -30.062 1 91.62 148 ASP B C 1
ATOM 5365 O O . ASP B 1 148 ? 16.688 -7.32 -29.266 1 91.62 148 ASP B O 1
ATOM 5369 N N . LEU B 1 149 ? 15.453 -8.68 -30.547 1 94 149 LEU B N 1
ATOM 5370 C CA . LEU B 1 149 ? 16.172 -9.875 -30.125 1 94 149 LEU B CA 1
ATOM 5371 C C . LEU B 1 149 ? 17.594 -9.883 -30.688 1 94 149 LEU B C 1
ATOM 5373 O O . LEU B 1 149 ? 17.781 -9.797 -31.906 1 94 149 LEU B O 1
ATOM 5377 N N . LYS B 1 150 ? 18.516 -10.07 -29.828 1 93.38 150 LYS B N 1
ATOM 5378 C CA . LYS B 1 150 ? 19.906 -9.977 -30.281 1 93.38 150 LYS B CA 1
ATOM 5379 C C . LYS B 1 150 ? 20.609 -11.32 -30.125 1 93.38 150 LYS B C 1
ATOM 5381 O O . LYS B 1 150 ? 21.406 -11.703 -31 1 93.38 150 LYS B O 1
ATOM 5386 N N . PHE B 1 151 ? 20.281 -12.039 -29.016 1 95.44 151 PHE B N 1
ATOM 5387 C CA . PHE B 1 151 ? 21.062 -13.242 -28.75 1 95.44 151 PHE B CA 1
ATOM 5388 C C . PHE B 1 151 ? 20.172 -14.391 -28.312 1 95.44 151 PHE B C 1
ATOM 5390 O O . PHE B 1 151 ? 19.094 -14.164 -27.75 1 95.44 151 PHE B O 1
ATOM 5397 N N . ALA B 1 152 ? 20.641 -15.578 -28.609 1 96.12 152 ALA B N 1
ATOM 5398 C CA . ALA B 1 152 ? 20.016 -16.812 -28.141 1 96.12 152 ALA B CA 1
ATOM 5399 C C . ALA B 1 152 ? 20.984 -17.656 -27.328 1 96.12 152 ALA B C 1
ATOM 5401 O O . ALA B 1 152 ? 22.094 -17.953 -27.781 1 96.12 152 ALA B O 1
ATOM 5402 N N . ILE B 1 153 ? 20.562 -18.047 -26.141 1 96.62 153 ILE B N 1
ATOM 5403 C CA . ILE B 1 153 ? 21.422 -18.781 -25.234 1 96.62 153 ILE B CA 1
ATOM 5404 C C . ILE B 1 153 ? 20.75 -20.078 -24.812 1 96.62 153 ILE B C 1
ATOM 5406 O O . ILE B 1 153 ? 19.594 -20.078 -24.391 1 96.62 153 ILE B O 1
ATOM 5410 N N . ASP B 1 154 ? 21.406 -21.156 -24.906 1 96.38 154 ASP B N 1
ATOM 5411 C CA . ASP B 1 154 ? 20.906 -22.453 -24.469 1 96.38 154 ASP B CA 1
ATOM 5412 C C . ASP B 1 154 ? 21.547 -22.875 -23.156 1 96.38 154 ASP B C 1
ATOM 5414 O O . ASP B 1 154 ? 22.75 -22.703 -22.953 1 96.38 154 ASP B O 1
ATOM 5418 N N . VAL B 1 155 ? 20.703 -23.344 -22.312 1 94.75 155 VAL B N 1
ATOM 5419 C CA . VAL B 1 155 ? 21.25 -23.766 -21.016 1 94.75 155 VAL B CA 1
ATOM 5420 C C . VAL B 1 155 ? 21.453 -25.281 -21.016 1 94.75 155 VAL B C 1
ATOM 5422 O O . VAL B 1 155 ? 22.125 -25.812 -20.125 1 94.75 155 VAL B O 1
ATOM 5425 N N . SER B 1 156 ? 20.781 -25.828 -22.047 1 85.62 156 SER B N 1
ATOM 5426 C CA . SER B 1 156 ? 20.906 -27.281 -22.125 1 85.62 156 SER B CA 1
ATOM 5427 C C . SER B 1 156 ? 22.078 -27.688 -23.016 1 85.62 156 SER B C 1
ATOM 5429 O O . SER B 1 156 ? 22.469 -26.938 -23.906 1 85.62 156 SER B O 1
ATOM 5431 N N . ASN B 1 157 ? 22.984 -28.609 -22.812 1 71.44 157 ASN B N 1
ATOM 5432 C CA . ASN B 1 157 ? 24.062 -29.094 -23.641 1 71.44 157 ASN B CA 1
ATOM 5433 C C . ASN B 1 157 ? 23.578 -30.094 -24.688 1 71.44 157 ASN B C 1
ATOM 5435 O O . ASN B 1 157 ? 24.266 -30.391 -25.656 1 71.44 157 ASN B O 1
ATOM 5439 N N . THR B 1 158 ? 22.375 -30.516 -24.578 1 76.81 158 THR B N 1
ATOM 5440 C CA . THR B 1 158 ? 21.984 -31.656 -25.406 1 76.81 158 THR B CA 1
ATOM 5441 C C . THR B 1 158 ? 21.109 -31.188 -26.562 1 76.81 158 THR B C 1
ATOM 5443 O O . THR B 1 158 ? 21.094 -31.812 -27.625 1 76.81 158 THR B O 1
ATOM 5446 N N . HIS B 1 159 ? 20.359 -30.156 -26.469 1 77.81 159 HIS B N 1
ATOM 5447 C CA . HIS B 1 159 ? 19.391 -29.781 -27.5 1 77.81 159 HIS B CA 1
ATOM 5448 C C . HIS B 1 159 ? 19.703 -28.406 -28.078 1 77.81 159 HIS B C 1
ATOM 5450 O O . HIS B 1 159 ? 18.828 -27.734 -28.609 1 77.81 159 HIS B O 1
ATOM 5456 N N . ARG B 1 160 ? 20.875 -28.047 -27.969 1 81.75 160 ARG B N 1
ATOM 5457 C CA . ARG B 1 160 ? 21.266 -26.719 -28.422 1 81.75 160 ARG B CA 1
ATOM 5458 C C . ARG B 1 160 ? 21.25 -26.625 -29.938 1 81.75 160 ARG B C 1
ATOM 5460 O O . ARG B 1 160 ? 21.891 -27.438 -30.609 1 81.75 160 ARG B O 1
ATOM 5467 N N . PRO B 1 161 ? 20.344 -25.672 -30.406 1 86.75 161 PRO B N 1
ATOM 5468 C CA . PRO B 1 161 ? 20.453 -25.438 -31.859 1 86.75 161 PRO B CA 1
ATOM 5469 C C . PRO B 1 161 ? 21.859 -25 -32.281 1 86.75 161 PRO B C 1
ATOM 5471 O O . PRO B 1 161 ? 22.625 -24.484 -31.469 1 86.75 161 PRO B O 1
ATOM 5474 N N . ALA B 1 162 ? 22 -25.203 -33.656 1 81 162 ALA B N 1
ATOM 5475 C CA . ALA B 1 162 ? 23.297 -24.797 -34.188 1 81 162 ALA B CA 1
ATOM 5476 C C . ALA B 1 162 ? 23.531 -23.312 -34 1 81 162 ALA B C 1
ATOM 5478 O O . ALA B 1 162 ? 22.609 -22.5 -34.094 1 81 162 ALA B O 1
ATOM 5479 N N . ASN B 1 163 ? 24.625 -22.812 -33.406 1 89.81 163 ASN B N 1
ATOM 5480 C CA . ASN B 1 163 ? 25.141 -21.438 -33.344 1 89.81 163 ASN B CA 1
ATOM 5481 C C . ASN B 1 163 ? 24.656 -20.719 -32.094 1 89.81 163 ASN B C 1
ATOM 5483 O O . ASN B 1 163 ? 25.094 -19.609 -31.797 1 89.81 163 ASN B O 1
ATOM 5487 N N . ALA B 1 164 ? 23.516 -21.328 -31.438 1 93.81 164 ALA B N 1
ATOM 5488 C CA . ALA B 1 164 ? 23.141 -20.688 -30.172 1 93.81 164 ALA B CA 1
ATOM 5489 C C . ALA B 1 164 ? 24.297 -20.688 -29.188 1 93.81 164 ALA B C 1
ATOM 5491 O O . ALA B 1 164 ? 25.125 -21.609 -29.188 1 93.81 164 ALA B O 1
ATOM 5492 N N . LEU B 1 165 ? 24.344 -19.719 -28.391 1 95.44 165 LEU B N 1
ATOM 5493 C CA . LEU B 1 165 ? 25.375 -19.672 -27.359 1 95.44 165 LEU B CA 1
ATOM 5494 C C . LEU B 1 165 ? 25.094 -20.688 -26.266 1 95.44 165 LEU B C 1
ATOM 5496 O O . LEU B 1 165 ? 23.938 -21.016 -26 1 95.44 165 LEU B O 1
ATOM 5500 N N . SER B 1 166 ? 26.125 -21.219 -25.719 1 95.12 166 SER B N 1
ATOM 5501 C CA . SER B 1 166 ? 26.016 -22.125 -24.578 1 95.12 166 SER B CA 1
ATOM 5502 C C . SER B 1 166 ? 26.234 -21.375 -23.266 1 95.12 166 SER B C 1
ATOM 5504 O O . SER B 1 166 ? 27.297 -20.812 -23.031 1 95.12 166 SER B O 1
ATOM 5506 N N . ALA B 1 167 ? 25.25 -21.469 -22.391 1 95.81 167 ALA B N 1
ATOM 5507 C CA . ALA B 1 167 ? 25.391 -20.812 -21.094 1 95.81 167 ALA B CA 1
ATOM 5508 C C . ALA B 1 167 ? 26.609 -21.344 -20.344 1 95.81 167 ALA B C 1
ATOM 5510 O O . ALA B 1 167 ? 27.344 -20.578 -19.719 1 95.81 167 ALA B O 1
ATOM 5511 N N . ALA B 1 168 ? 26.781 -22.656 -20.375 1 93.56 168 ALA B N 1
ATOM 5512 C CA . ALA B 1 168 ? 27.906 -23.297 -19.688 1 93.56 168 ALA B CA 1
ATOM 5513 C C . ALA B 1 168 ? 29.234 -22.75 -20.219 1 93.56 168 ALA B C 1
ATOM 5515 O O . ALA B 1 168 ? 30.141 -22.453 -19.422 1 93.56 168 ALA B O 1
ATOM 5516 N N . LYS B 1 169 ? 29.359 -22.625 -21.516 1 93.19 169 LYS B N 1
ATOM 5517 C CA . LYS B 1 169 ? 30.594 -22.109 -22.125 1 93.19 169 LYS B CA 1
ATOM 5518 C C . LYS B 1 169 ? 30.797 -20.641 -21.781 1 93.19 169 LYS B C 1
ATOM 5520 O O . LYS B 1 169 ? 31.922 -20.219 -21.469 1 93.19 169 LYS B O 1
ATOM 5525 N N . LEU B 1 170 ? 29.734 -19.891 -21.906 1 94.62 170 LEU B N 1
ATOM 5526 C CA . LEU B 1 170 ? 29.812 -18.484 -21.578 1 94.62 170 LEU B CA 1
ATOM 5527 C C . LEU B 1 170 ? 30.297 -18.281 -20.141 1 94.62 170 LEU B C 1
ATOM 5529 O O . LEU B 1 170 ? 31.156 -17.438 -19.875 1 94.62 170 LEU B O 1
ATOM 5533 N N . MET B 1 171 ? 29.781 -19.031 -19.234 1 95.19 171 MET B N 1
ATOM 5534 C CA . MET B 1 171 ? 30.109 -18.906 -17.812 1 95.19 171 MET B CA 1
ATOM 5535 C C . MET B 1 171 ? 31.547 -19.359 -17.547 1 95.19 171 MET B C 1
ATOM 5537 O O . MET B 1 171 ? 32.219 -18.812 -16.672 1 95.19 171 MET B O 1
ATOM 5541 N N . ALA B 1 172 ? 31.969 -20.359 -18.266 1 93.44 172 ALA B N 1
ATOM 5542 C CA . ALA B 1 172 ? 33.312 -20.875 -18.109 1 93.44 172 ALA B CA 1
ATOM 5543 C C . ALA B 1 172 ? 34.344 -19.828 -18.516 1 93.44 172 ALA B C 1
ATOM 5545 O O . ALA B 1 172 ? 35.5 -19.844 -18.016 1 93.44 172 ALA B O 1
ATOM 5546 N N . GLU B 1 173 ? 33.969 -18.984 -19.344 1 92.88 173 GLU B N 1
ATOM 5547 C CA . GLU B 1 173 ? 34.875 -17.953 -19.844 1 92.88 173 GLU B CA 1
ATOM 5548 C C . GLU B 1 173 ? 35.031 -16.812 -18.844 1 92.88 173 GLU B C 1
ATOM 5550 O O . GLU B 1 173 ? 35.906 -15.969 -18.969 1 92.88 173 GLU B O 1
ATOM 5555 N N . ILE B 1 174 ? 34.156 -16.781 -17.906 1 93.25 174 ILE B N 1
ATOM 5556 C CA . ILE B 1 174 ? 34.188 -15.711 -16.906 1 93.25 174 ILE B CA 1
ATOM 5557 C C . ILE B 1 174 ? 35.25 -16.016 -15.859 1 93.25 174 ILE B C 1
ATOM 5559 O O . ILE B 1 174 ? 35.25 -17.094 -15.258 1 93.25 174 ILE B O 1
ATOM 5563 N N . SER B 1 175 ? 36.188 -15.078 -15.664 1 86.81 175 SER B N 1
ATOM 5564 C CA . SER B 1 175 ? 37.219 -15.219 -14.656 1 86.81 175 SER B CA 1
ATOM 5565 C C . SER B 1 175 ? 36.844 -14.469 -13.375 1 86.81 175 SER B C 1
ATOM 5567 O O . SER B 1 175 ? 36.062 -13.539 -13.406 1 86.81 175 SER B O 1
ATOM 5569 N N . ASP B 1 176 ? 37.344 -14.945 -12.305 1 77.56 176 ASP B N 1
ATOM 5570 C CA . ASP B 1 176 ? 37.125 -14.289 -11.023 1 77.56 176 ASP B CA 1
ATOM 5571 C C . ASP B 1 176 ? 37.625 -12.844 -11.047 1 77.56 176 ASP B C 1
ATOM 5573 O O . ASP B 1 176 ? 37.125 -12 -10.289 1 77.56 176 ASP B O 1
ATOM 5577 N N . ASP B 1 177 ? 38.5 -12.617 -11.922 1 76.31 177 ASP B N 1
ATOM 5578 C CA . ASP B 1 177 ? 39.156 -11.312 -11.984 1 76.31 177 ASP B CA 1
ATOM 5579 C C . ASP B 1 177 ? 38.344 -10.344 -12.859 1 76.31 177 ASP B C 1
ATOM 5581 O O . ASP B 1 177 ? 38.688 -9.156 -12.922 1 76.31 177 ASP B O 1
ATOM 5585 N N . ASP B 1 178 ? 37.406 -10.922 -13.484 1 77.25 178 ASP B N 1
ATOM 5586 C CA . ASP B 1 178 ? 36.594 -10.016 -14.305 1 77.25 178 ASP B CA 1
ATOM 5587 C C . ASP B 1 178 ? 35.844 -9.008 -13.438 1 77.25 178 ASP B C 1
ATOM 5589 O O . ASP B 1 178 ? 35.031 -9.383 -12.586 1 77.25 178 ASP B O 1
ATOM 5593 N N . GLU B 1 179 ? 36.312 -7.801 -13.492 1 76.69 179 GLU B N 1
ATOM 5594 C CA . GLU B 1 179 ? 35.719 -6.738 -12.688 1 76.69 179 GLU B CA 1
ATOM 5595 C C . GLU B 1 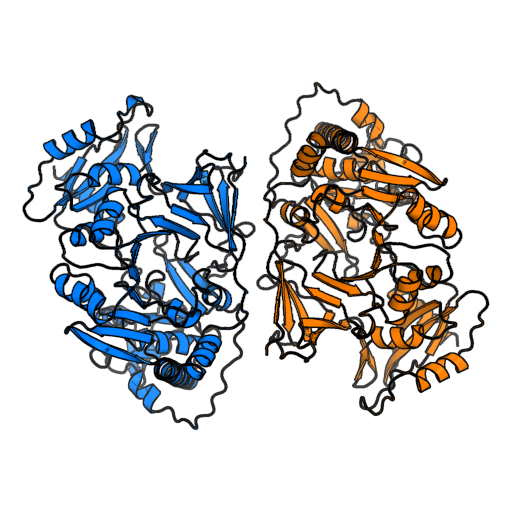179 ? 34.469 -6.168 -13.352 1 76.69 179 GLU B C 1
ATOM 5597 O O . GLU B 1 179 ? 34.562 -5.371 -14.289 1 76.69 179 GLU B O 1
ATOM 5602 N N . VAL B 1 180 ? 33.375 -6.797 -13.188 1 82.56 180 VAL B N 1
ATOM 5603 C CA . VAL B 1 180 ? 32.125 -6.238 -13.672 1 82.56 180 VAL B CA 1
ATOM 5604 C C . VAL B 1 180 ? 31.359 -5.602 -12.516 1 82.56 180 VAL B C 1
ATOM 5606 O O . VAL B 1 180 ? 31.219 -6.215 -11.453 1 82.56 180 VAL B O 1
ATOM 5609 N N . GLU B 1 181 ? 31.047 -4.352 -12.719 1 89.12 181 GLU B N 1
ATOM 5610 C CA . GLU B 1 181 ? 30.25 -3.656 -11.711 1 89.12 181 GLU B CA 1
ATOM 5611 C C . GLU B 1 181 ? 28.75 -3.852 -11.961 1 89.12 181 GLU B C 1
ATOM 5613 O O . GLU B 1 181 ? 28.234 -3.434 -13 1 89.12 181 GLU B O 1
ATOM 5618 N N . PHE B 1 182 ? 28.141 -4.508 -11.102 1 93.88 182 PHE B N 1
ATOM 5619 C CA . PHE B 1 182 ? 26.703 -4.699 -11.219 1 93.88 182 PHE B CA 1
ATOM 5620 C C . PHE B 1 182 ? 25.953 -3.383 -11.031 1 93.88 182 PHE B C 1
ATOM 5622 O O . PHE B 1 182 ? 26.359 -2.547 -10.219 1 93.88 182 PHE B O 1
ATOM 5629 N N . PRO B 1 183 ? 24.938 -3.191 -11.742 1 94.31 183 PRO B N 1
ATOM 5630 C CA . PRO B 1 183 ? 24.156 -1.969 -11.562 1 94.31 183 PRO B CA 1
ATOM 5631 C C . PRO B 1 183 ? 23.406 -1.942 -10.234 1 94.31 183 PRO B C 1
ATOM 5633 O O . PRO B 1 183 ? 23.172 -2.994 -9.633 1 94.31 183 PRO B O 1
ATOM 5636 N N . TYR B 1 184 ? 23.047 -0.754 -9.836 1 92.44 184 TYR B N 1
ATOM 5637 C CA . TYR B 1 184 ? 22.156 -0.625 -8.688 1 92.44 184 TYR B CA 1
ATOM 5638 C C . TYR B 1 184 ? 20.75 -1.078 -9.031 1 92.44 184 TYR B C 1
ATOM 5640 O O . TYR B 1 184 ? 20.188 -0.65 -10.039 1 92.44 184 TYR B O 1
ATOM 5648 N N . ILE B 1 185 ? 20.297 -1.938 -8.305 1 94.75 185 ILE B N 1
ATOM 5649 C CA . ILE B 1 185 ? 18.922 -2.398 -8.438 1 94.75 185 ILE B CA 1
ATOM 5650 C C . ILE B 1 185 ? 18.109 -1.973 -7.219 1 94.75 185 ILE B C 1
ATOM 5652 O O . ILE B 1 185 ? 18.484 -2.277 -6.082 1 94.75 185 ILE B O 1
ATOM 5656 N N . ASP B 1 186 ? 16.984 -1.242 -7.445 1 93.62 186 ASP B N 1
ATOM 5657 C CA . ASP B 1 186 ? 16.062 -0.848 -6.387 1 93.62 186 ASP B CA 1
ATOM 5658 C C . ASP B 1 186 ? 15.109 -1.987 -6.035 1 93.62 186 ASP B C 1
ATOM 5660 O O . ASP B 1 186 ? 14.617 -2.682 -6.926 1 93.62 186 ASP B O 1
ATOM 5664 N N . PRO B 1 187 ? 14.93 -2.221 -4.727 1 94.5 187 PRO B N 1
ATOM 5665 C CA . PRO B 1 187 ? 13.992 -3.279 -4.352 1 94.5 187 PRO B CA 1
ATOM 5666 C C . PRO B 1 187 ? 12.633 -3.121 -5.027 1 94.5 187 PRO B C 1
ATOM 5668 O O . PRO B 1 187 ? 11.906 -4.105 -5.207 1 94.5 187 PRO B O 1
ATOM 5671 N N . GLU B 1 188 ? 12.258 -1.962 -5.445 1 93.38 188 GLU B N 1
ATOM 5672 C CA . GLU B 1 188 ? 10.977 -1.723 -6.105 1 93.38 188 GLU B CA 1
ATOM 5673 C C . GLU B 1 188 ? 11.062 -2.02 -7.598 1 93.38 188 GLU B C 1
ATOM 5675 O O . GLU B 1 188 ? 10.039 -2.055 -8.289 1 93.38 188 GLU B O 1
ATOM 5680 N N . ASP B 1 189 ? 12.227 -2.24 -8.148 1 94.19 189 ASP B N 1
ATOM 5681 C CA . ASP B 1 189 ? 12.367 -2.588 -9.555 1 94.19 189 ASP B CA 1
ATOM 5682 C C . ASP B 1 189 ? 11.695 -3.922 -9.867 1 94.19 189 ASP B C 1
ATOM 5684 O O . ASP B 1 189 ? 11.523 -4.758 -8.969 1 94.19 189 ASP B O 1
ATOM 5688 N N . ILE B 1 190 ? 11.367 -4.082 -11.102 1 94.5 190 ILE B N 1
ATOM 5689 C CA . ILE B 1 190 ? 10.805 -5.344 -11.562 1 94.5 190 ILE B CA 1
ATOM 5690 C C . ILE B 1 190 ? 11.875 -6.434 -11.523 1 94.5 190 ILE B C 1
ATOM 5692 O O . ILE B 1 190 ? 12.992 -6.23 -12.008 1 94.5 190 ILE B O 1
ATOM 5696 N N . ALA B 1 191 ? 11.531 -7.508 -10.852 1 94.5 191 ALA B N 1
ATOM 5697 C CA . ALA B 1 191 ? 12.414 -8.664 -10.82 1 94.5 191 ALA B CA 1
ATOM 5698 C C . ALA B 1 191 ? 12.062 -9.664 -11.922 1 94.5 191 ALA B C 1
ATOM 5700 O O . ALA B 1 191 ? 12.938 -10.109 -12.664 1 94.5 191 ALA B O 1
ATOM 5701 N N . SER B 1 192 ? 10.797 -9.875 -11.992 1 93.88 192 SER B N 1
ATOM 5702 C CA . SER B 1 192 ? 10.359 -10.875 -12.969 1 93.88 192 SER B CA 1
ATOM 5703 C C . SER B 1 192 ? 8.992 -10.531 -13.539 1 93.88 192 SER B C 1
ATOM 5705 O O . SER B 1 192 ? 8.266 -9.711 -12.977 1 93.88 192 SER B O 1
ATOM 5707 N N . ILE B 1 193 ? 8.781 -11.172 -14.688 1 93 193 ILE B N 1
ATOM 5708 C CA . ILE B 1 193 ? 7.496 -11.047 -15.375 1 93 193 ILE B CA 1
ATOM 5709 C C . ILE B 1 193 ? 6.93 -12.438 -15.672 1 93 193 ILE B C 1
ATOM 5711 O O . ILE B 1 193 ? 7.609 -13.281 -16.25 1 93 193 ILE B O 1
ATOM 5715 N N . ASN B 1 194 ? 5.75 -12.656 -15.195 1 89.38 194 ASN B N 1
ATOM 5716 C CA . ASN B 1 194 ? 5.039 -13.891 -15.492 1 89.38 194 ASN B CA 1
ATOM 5717 C C . ASN B 1 194 ? 3.873 -13.648 -16.453 1 89.38 194 ASN B C 1
ATOM 5719 O O . ASN B 1 194 ? 3.193 -12.625 -16.359 1 89.38 194 ASN B O 1
ATOM 5723 N N . GLN B 1 195 ? 3.66 -14.625 -17.297 1 77.12 195 GLN B N 1
ATOM 5724 C CA . GLN B 1 195 ? 2.586 -14.484 -18.281 1 77.12 195 GLN B CA 1
ATOM 5725 C C . GLN B 1 195 ? 1.359 -15.289 -17.859 1 77.12 195 GLN B C 1
ATOM 5727 O O . GLN B 1 195 ? 1.488 -16.391 -17.312 1 77.12 195 GLN B O 1
ATOM 5732 N N . THR B 1 196 ? 0.214 -14.688 -18 1 72.62 196 THR B N 1
ATOM 5733 C CA . THR B 1 196 ? -1.032 -15.398 -17.734 1 72.62 196 THR B CA 1
ATOM 5734 C C . THR B 1 196 ? -1.87 -15.508 -19 1 72.62 196 THR B C 1
ATOM 5736 O O . THR B 1 196 ? -1.725 -14.695 -19.922 1 72.62 196 THR B O 1
ATOM 5739 N N . SER B 1 197 ? -2.572 -16.672 -19.281 1 56.09 197 SER B N 1
ATOM 5740 C CA . SER B 1 197 ? -3.334 -16.953 -20.5 1 56.09 197 SER B CA 1
ATOM 5741 C C . SER B 1 197 ? -4.504 -15.984 -20.656 1 56.09 197 SER B C 1
ATOM 5743 O O . SER B 1 197 ? -5.031 -15.812 -21.766 1 56.09 197 SER B O 1
ATOM 5745 N N . GLY B 1 198 ? -4.523 -14.875 -20.156 1 52.66 198 GLY B N 1
ATOM 5746 C CA . GLY B 1 198 ? -5.57 -13.867 -20.219 1 52.66 198 GLY B CA 1
ATOM 5747 C C . GLY B 1 198 ? -6.852 -14.383 -20.844 1 52.66 198 GLY B C 1
ATOM 5748 O O . GLY B 1 198 ? -6.828 -15.336 -21.609 1 52.66 198 GLY B O 1
ATOM 5749 N N . SER B 1 199 ? -8.023 -14.039 -20.484 1 45.53 199 SER B N 1
ATOM 5750 C CA . SER B 1 199 ? -9.328 -14.398 -21.031 1 45.53 199 SER B CA 1
ATOM 5751 C C . SER B 1 199 ? -9.43 -14.039 -22.516 1 45.53 199 SER B C 1
ATOM 5753 O O . SER B 1 199 ? -10.156 -14.688 -23.266 1 45.53 199 SER B O 1
ATOM 5755 N N . THR B 1 200 ? -8.648 -13.008 -22.922 1 45.12 200 THR B N 1
ATOM 5756 C CA . THR B 1 200 ? -8.742 -12.516 -24.281 1 45.12 200 THR B CA 1
ATOM 5757 C C . THR B 1 200 ? -7.785 -13.281 -25.203 1 45.12 200 THR B C 1
ATOM 5759 O O . THR B 1 200 ? -7.727 -13.023 -26.406 1 45.12 200 THR B O 1
ATOM 5762 N N . GLY B 1 201 ? -7.109 -14.258 -24.672 1 52.28 201 GLY B N 1
ATOM 5763 C CA . GLY B 1 201 ? -6.176 -15.031 -25.469 1 52.28 201 GLY B CA 1
ATOM 5764 C C . GLY B 1 201 ? -4.777 -14.445 -25.484 1 52.28 201 GLY B C 1
ATOM 5765 O O . GLY B 1 201 ? -3.797 -15.164 -25.688 1 52.28 201 GLY B O 1
ATOM 5766 N N . VAL B 1 202 ? -4.699 -13.078 -25.328 1 56.06 202 VAL B N 1
ATOM 5767 C CA . VAL B 1 202 ? -3.363 -12.492 -25.297 1 56.06 202 VAL B CA 1
ATOM 5768 C C . VAL B 1 202 ? -2.812 -12.531 -23.875 1 56.06 202 VAL B C 1
ATOM 5770 O O . VAL B 1 202 ? -3.438 -12.008 -22.953 1 56.06 202 VAL B O 1
ATOM 5773 N N . PRO B 1 203 ? -1.716 -13.195 -23.781 1 67.69 203 PRO B N 1
ATOM 5774 C CA . PRO B 1 203 ? -1.167 -13.289 -22.422 1 67.69 203 PRO B CA 1
ATOM 5775 C C . PRO B 1 203 ? -0.782 -11.93 -21.844 1 67.69 203 PRO B C 1
ATOM 5777 O O . PRO B 1 203 ? -0.291 -11.062 -22.578 1 67.69 203 PRO B O 1
ATOM 5780 N N . LYS B 1 204 ? -1.184 -11.641 -20.625 1 76.56 204 LYS B N 1
ATOM 5781 C CA . LYS B 1 204 ? -0.775 -10.438 -19.906 1 76.56 204 LYS B CA 1
ATOM 5782 C C . LYS B 1 204 ? 0.486 -10.695 -19.078 1 76.56 204 LYS B C 1
ATOM 5784 O O . LYS B 1 204 ? 0.643 -11.766 -18.484 1 76.56 204 LYS B O 1
ATOM 5789 N N . GLY B 1 205 ? 1.501 -9.812 -19.25 1 86.88 205 GLY B N 1
ATOM 5790 C CA . GLY B 1 205 ? 2.705 -9.898 -18.438 1 86.88 205 GLY B CA 1
ATOM 5791 C C . GLY B 1 205 ? 2.564 -9.227 -17.094 1 86.88 205 GLY B C 1
ATOM 5792 O O . GLY B 1 205 ? 2.414 -8.008 -17.016 1 86.88 205 GLY B O 1
ATOM 5793 N N . ILE B 1 206 ? 2.596 -10.031 -16.031 1 91.5 206 ILE B N 1
ATOM 5794 C CA . ILE B 1 206 ? 2.471 -9.523 -14.672 1 91.5 206 ILE B CA 1
ATOM 5795 C C . ILE B 1 206 ? 3.855 -9.219 -14.109 1 91.5 206 ILE B C 1
ATOM 5797 O O . ILE B 1 206 ? 4.723 -10.094 -14.062 1 91.5 206 ILE B O 1
ATOM 5801 N N . CYS B 1 207 ? 4.055 -8.008 -13.648 1 94.56 207 CYS B N 1
ATOM 5802 C CA . CYS B 1 207 ? 5.359 -7.578 -13.156 1 94.56 207 CYS B CA 1
ATOM 5803 C C . CYS B 1 207 ? 5.445 -7.727 -11.648 1 94.56 207 CYS B C 1
ATOM 5805 O O . CYS B 1 207 ? 4.613 -7.184 -10.914 1 94.56 207 CYS B O 1
ATOM 5807 N N . HIS B 1 208 ? 6.418 -8.469 -11.219 1 94.62 208 HIS B N 1
ATOM 5808 C CA . HIS B 1 208 ? 6.688 -8.609 -9.797 1 94.62 208 HIS B CA 1
ATOM 5809 C C . HIS B 1 208 ? 7.98 -7.898 -9.406 1 94.62 208 HIS B C 1
ATOM 5811 O O . HIS B 1 208 ? 8.984 -7.988 -10.125 1 94.62 208 HIS B O 1
ATOM 5817 N N . SER B 1 209 ? 7.961 -7.195 -8.289 1 94.56 209 SER B N 1
ATOM 5818 C CA . SER B 1 209 ? 9.141 -6.477 -7.824 1 94.56 209 SER B CA 1
ATOM 5819 C C . SER B 1 209 ? 10 -7.348 -6.914 1 94.56 209 SER B C 1
ATOM 5821 O O . SER B 1 209 ? 9.539 -8.383 -6.418 1 94.56 209 SER B O 1
ATOM 5823 N N . HIS B 1 210 ? 11.289 -6.918 -6.727 1 94.81 210 HIS B N 1
ATOM 5824 C CA . HIS B 1 210 ? 12.133 -7.582 -5.738 1 94.81 210 HIS B CA 1
ATOM 5825 C C . HIS B 1 210 ? 11.523 -7.496 -4.344 1 94.81 210 HIS B C 1
ATOM 5827 O O . HIS B 1 210 ? 11.469 -8.492 -3.621 1 94.81 210 HIS B O 1
ATOM 5833 N N . PHE B 1 211 ? 10.961 -6.32 -4.004 1 93 211 PHE B N 1
ATOM 5834 C CA . PHE B 1 211 ? 10.359 -6.062 -2.703 1 93 211 PHE B CA 1
ATOM 5835 C C . PHE B 1 211 ? 9.211 -7.031 -2.439 1 93 211 PHE B C 1
ATOM 5837 O O . PHE B 1 211 ? 9.117 -7.609 -1.355 1 93 211 PHE B O 1
ATOM 5844 N N . GLY B 1 212 ? 8.375 -7.188 -3.41 1 90.75 212 GLY B N 1
ATOM 5845 C CA . GLY B 1 212 ? 7.227 -8.07 -3.268 1 90.75 212 GLY B CA 1
ATOM 5846 C C . GLY B 1 212 ? 7.613 -9.508 -2.973 1 90.75 212 GLY B C 1
ATOM 5847 O O . GLY B 1 212 ? 7.059 -10.133 -2.066 1 90.75 212 GLY B O 1
ATOM 5848 N N . TYR B 1 213 ? 8.617 -10.023 -3.65 1 90.19 213 TYR B N 1
ATOM 5849 C CA . TYR B 1 213 ? 9.047 -11.406 -3.473 1 90.19 213 TYR B CA 1
ATOM 5850 C C . TYR B 1 213 ? 9.695 -11.602 -2.109 1 90.19 213 TYR B C 1
ATOM 5852 O O . TYR B 1 213 ? 9.398 -12.578 -1.409 1 90.19 213 TYR B O 1
ATOM 5860 N N . VAL B 1 214 ? 10.523 -10.68 -1.735 1 90 214 VAL B N 1
ATOM 5861 C CA . VAL B 1 214 ? 11.344 -10.836 -0.538 1 90 214 VAL B CA 1
ATOM 5862 C C . VAL B 1 214 ? 10.461 -10.758 0.705 1 90 214 VAL B C 1
ATOM 5864 O O . VAL B 1 214 ? 10.812 -11.297 1.758 1 90 214 VAL B O 1
ATOM 5867 N N . ASN B 1 215 ? 9.281 -10.125 0.583 1 88.88 215 ASN B N 1
ATOM 5868 C CA . ASN B 1 215 ? 8.445 -9.898 1.762 1 88.88 215 ASN B CA 1
ATOM 5869 C C . ASN B 1 215 ? 7.18 -10.75 1.72 1 88.88 215 ASN B C 1
ATOM 5871 O O . ASN B 1 215 ? 6.199 -10.438 2.402 1 88.88 215 ASN B O 1
ATOM 5875 N N . LEU B 1 216 ? 7.145 -11.773 0.986 1 84.69 216 LEU B N 1
ATOM 5876 C CA . LEU B 1 216 ? 6.012 -12.688 0.975 1 84.69 216 LEU B CA 1
ATOM 5877 C C . LEU B 1 216 ? 5.75 -13.242 2.371 1 84.69 216 LEU B C 1
ATOM 5879 O O . LEU B 1 216 ? 6.688 -13.492 3.133 1 84.69 216 LEU B O 1
ATOM 5883 N N . PRO B 1 217 ? 4.488 -13.281 2.879 1 72.44 217 PRO B N 1
ATOM 5884 C CA . PRO B 1 217 ? 4.129 -13.695 4.238 1 72.44 217 PRO B CA 1
ATOM 5885 C C . PRO B 1 217 ? 4.781 -15.016 4.648 1 72.44 217 PRO B C 1
ATOM 5887 O O . PRO B 1 217 ? 4.957 -15.273 5.844 1 72.44 217 PRO B O 1
ATOM 5890 N N . ASP B 1 218 ? 4.941 -15.945 3.885 1 60.19 218 ASP B N 1
ATOM 5891 C CA . ASP B 1 218 ? 5.492 -17.234 4.293 1 60.19 218 ASP B CA 1
ATOM 5892 C C . ASP B 1 218 ? 6.98 -17.109 4.625 1 60.19 218 ASP B C 1
ATOM 5894 O O . ASP B 1 218 ? 7.66 -18.125 4.809 1 60.19 218 ASP B O 1
ATOM 5898 N N . SER B 1 219 ? 7.508 -15.891 4.711 1 52.97 219 SER B N 1
ATOM 5899 C CA . SER B 1 219 ? 8.953 -15.695 4.766 1 52.97 219 SER B CA 1
ATOM 5900 C C . SER B 1 219 ? 9.484 -15.93 6.176 1 52.97 219 SER B C 1
ATOM 5902 O O . SER B 1 219 ? 10.641 -16.312 6.352 1 52.97 219 SER B O 1
ATOM 5904 N N . ASP B 1 220 ? 8.836 -15.531 7.281 1 48.25 220 ASP B N 1
ATOM 5905 C CA . ASP B 1 220 ? 9.477 -15.578 8.594 1 48.25 220 ASP B CA 1
ATOM 5906 C C . ASP B 1 220 ? 9.312 -16.953 9.234 1 48.25 220 ASP B C 1
ATOM 5908 O O . ASP B 1 220 ? 8.977 -17.047 10.414 1 48.25 220 ASP B O 1
ATOM 5912 N N . PHE B 1 221 ? 9.047 -18.016 8.508 1 45.44 221 PHE B N 1
ATOM 5913 C CA . PHE B 1 221 ? 9.016 -19.25 9.289 1 45.44 221 PHE B CA 1
ATOM 5914 C C . PHE B 1 221 ? 10.297 -19.391 10.109 1 45.44 221 PHE B C 1
ATOM 5916 O O . PHE B 1 221 ? 11.359 -18.922 9.703 1 45.44 221 PHE B O 1
ATOM 5923 N N . ASN B 1 222 ? 10.141 -19.672 11.406 1 47.81 222 ASN B N 1
ATOM 5924 C CA . ASN B 1 222 ? 11.188 -19.922 12.391 1 47.81 222 ASN B CA 1
ATOM 5925 C C . ASN B 1 222 ? 12.352 -20.719 11.797 1 47.81 222 ASN B C 1
ATOM 5927 O O . ASN B 1 222 ? 12.133 -21.703 11.102 1 47.81 222 ASN B O 1
ATOM 5931 N N . GLU B 1 223 ? 13.492 -20.047 11.625 1 50.72 223 GLU B N 1
ATOM 5932 C CA . GLU B 1 223 ? 14.758 -20.641 11.203 1 50.72 223 GLU B CA 1
ATOM 5933 C C . GLU B 1 223 ? 14.961 -22.016 11.828 1 50.72 223 GLU B C 1
ATOM 5935 O O . GLU B 1 223 ? 15.758 -22.812 11.328 1 50.72 223 GLU B O 1
ATOM 5940 N N . SER B 1 224 ? 14.289 -22.297 12.906 1 51.41 224 SER B N 1
ATOM 5941 C CA . SER B 1 224 ? 14.664 -23.5 13.633 1 51.41 224 SER B CA 1
ATOM 5942 C C . SER B 1 224 ? 14.328 -24.75 12.836 1 51.41 224 SER B C 1
ATOM 5944 O O . SER B 1 224 ? 15.008 -25.781 12.953 1 51.41 224 SER B O 1
ATOM 5946 N N . SER B 1 225 ? 13.211 -24.75 12.023 1 64.81 225 SER B N 1
ATOM 5947 C CA . SER B 1 225 ? 12.992 -25.922 11.203 1 64.81 225 SER B CA 1
ATOM 5948 C C . SER B 1 225 ? 12.969 -25.578 9.719 1 64.81 225 SER B C 1
ATOM 5950 O O . SER B 1 225 ? 12.211 -24.703 9.297 1 64.81 225 SER B O 1
ATOM 5952 N N . ARG B 1 226 ? 13.938 -26.172 9.094 1 80.44 226 ARG B N 1
ATOM 5953 C CA . ARG B 1 226 ? 14.117 -25.891 7.672 1 80.44 226 ARG B CA 1
ATOM 5954 C C . ARG B 1 226 ? 12.945 -26.438 6.859 1 80.44 226 ARG B C 1
ATOM 5956 O O . ARG B 1 226 ? 12.539 -27.578 7.031 1 80.44 226 ARG B O 1
ATOM 5963 N N . LEU B 1 227 ? 12.312 -25.641 6.152 1 87.44 227 LEU B N 1
ATOM 5964 C CA . LEU B 1 227 ? 11.273 -26.047 5.207 1 87.44 227 LEU B CA 1
ATOM 5965 C C . LEU B 1 227 ? 11.875 -26.812 4.031 1 87.44 227 LEU B C 1
ATOM 5967 O O . LEU B 1 227 ? 12.805 -26.328 3.381 1 87.44 227 LEU B O 1
ATOM 5971 N N . ILE B 1 228 ? 11.461 -28.078 3.879 1 94.12 228 ILE B N 1
ATOM 5972 C CA . ILE B 1 228 ? 11.805 -28.875 2.713 1 94.12 228 ILE B CA 1
ATOM 5973 C C . ILE B 1 228 ? 10.562 -29.094 1.848 1 94.12 228 ILE B C 1
ATOM 5975 O O . ILE B 1 228 ? 9.734 -29.953 2.143 1 94.12 228 ILE B O 1
ATOM 5979 N N . MET B 1 229 ? 10.492 -28.406 0.76 1 95 229 MET B N 1
ATOM 5980 C CA . MET B 1 229 ? 9.273 -28.359 -0.049 1 95 229 MET B CA 1
ATOM 5981 C C . MET B 1 229 ? 9.453 -29.125 -1.353 1 95 229 MET B C 1
ATOM 5983 O O . MET B 1 229 ? 10.453 -28.938 -2.055 1 95 229 MET B O 1
ATOM 5987 N N . PHE B 1 230 ? 8.484 -29.938 -1.625 1 96.69 230 PHE B N 1
ATOM 5988 C CA . PHE B 1 230 ? 8.438 -30.594 -2.924 1 96.69 230 PHE B CA 1
ATOM 5989 C C . PHE B 1 230 ? 7.418 -29.938 -3.838 1 96.69 230 PHE B C 1
ATOM 5991 O O . PHE B 1 230 ? 6.309 -29.609 -3.406 1 96.69 230 PHE B O 1
ATOM 5998 N N . SER B 1 231 ? 7.832 -29.719 -5.051 1 95.12 231 SER B N 1
ATOM 5999 C CA . SER B 1 231 ? 6.91 -29.25 -6.082 1 95.12 231 SER B CA 1
ATOM 6000 C C . SER B 1 231 ? 7.168 -29.953 -7.414 1 95.12 231 SER B C 1
ATOM 6002 O O . SER B 1 231 ? 8.297 -29.938 -7.918 1 95.12 231 SER B O 1
ATOM 6004 N N . GLY B 1 232 ? 6.137 -30.484 -7.984 1 93.12 232 GLY B N 1
ATOM 6005 C CA . GLY B 1 232 ? 6.23 -31.094 -9.305 1 93.12 232 GLY B CA 1
ATOM 6006 C C . GLY B 1 232 ? 5.895 -30.141 -10.43 1 93.12 232 GLY B C 1
ATOM 6007 O O . GLY B 1 232 ? 5.758 -30.562 -11.586 1 93.12 232 GLY B O 1
ATOM 6008 N N . ARG B 1 233 ? 5.797 -28.906 -10.133 1 89.56 233 ARG B N 1
ATOM 6009 C CA . ARG B 1 233 ? 5.422 -27.891 -11.109 1 89.56 233 ARG B CA 1
ATOM 6010 C C . ARG B 1 233 ? 6.66 -27.219 -11.711 1 89.56 233 ARG B C 1
ATOM 6012 O O . ARG B 1 233 ? 7.742 -27.281 -11.125 1 89.56 233 ARG B O 1
ATOM 6019 N N . PRO B 1 234 ? 6.457 -26.641 -12.914 1 89.75 234 PRO B N 1
ATOM 6020 C CA . PRO B 1 234 ? 7.586 -25.891 -13.469 1 89.75 234 PRO B CA 1
ATOM 6021 C C . PRO B 1 234 ? 8.023 -24.734 -12.578 1 89.75 234 PRO B C 1
ATOM 6023 O O . PRO B 1 234 ? 7.18 -24.031 -12.016 1 89.75 234 PRO B O 1
ATOM 6026 N N . MET B 1 235 ? 9.289 -24.594 -12.461 1 93.12 235 MET B N 1
ATOM 6027 C CA . MET B 1 235 ? 9.844 -23.516 -11.641 1 93.12 235 MET B CA 1
ATOM 6028 C C . MET B 1 235 ? 9.523 -22.156 -12.242 1 93.12 235 MET B C 1
ATOM 6030 O O . MET B 1 235 ? 9.492 -21.141 -11.531 1 93.12 235 MET B O 1
ATOM 6034 N N . GLY B 1 236 ? 9.234 -22.109 -13.5 1 89.75 236 GLY B N 1
ATOM 6035 C CA . GLY B 1 236 ? 8.875 -20.859 -14.164 1 89.75 236 GLY B CA 1
ATOM 6036 C C . GLY B 1 236 ? 7.441 -20.438 -13.898 1 89.75 236 GLY B C 1
ATOM 6037 O O . GLY B 1 236 ? 7.07 -19.297 -14.156 1 89.75 236 GLY B O 1
ATOM 6038 N N . TYR B 1 237 ? 6.699 -21.391 -13.43 1 85.88 237 TYR B N 1
ATOM 6039 C CA . TYR B 1 237 ? 5.332 -21.094 -13.008 1 85.88 237 TYR B CA 1
ATOM 6040 C C . TYR B 1 237 ? 5.309 -20.5 -11.602 1 85.88 237 TYR B C 1
ATOM 6042 O O . TYR B 1 237 ? 6.043 -20.953 -10.719 1 85.88 237 TYR B O 1
ATOM 6050 N N . ILE B 1 238 ? 4.523 -19.531 -11.398 1 85.88 238 ILE B N 1
ATOM 6051 C CA . ILE B 1 238 ? 4.484 -18.812 -10.133 1 85.88 238 ILE B CA 1
ATOM 6052 C C . ILE B 1 238 ? 4.219 -19.797 -8.992 1 85.88 238 ILE B C 1
ATOM 6054 O O . ILE B 1 238 ? 4.746 -19.641 -7.887 1 85.88 238 ILE B O 1
ATOM 6058 N N . GLY B 1 239 ? 3.404 -20.781 -9.219 1 83 239 GLY B N 1
ATOM 6059 C CA . GLY B 1 239 ? 3.068 -21.781 -8.211 1 83 239 GLY B CA 1
ATOM 6060 C C . GLY B 1 239 ? 4.172 -22.797 -7.973 1 83 239 GLY B C 1
ATOM 6061 O O . GLY B 1 239 ? 4.148 -23.516 -6.98 1 83 239 GLY B O 1
ATOM 6062 N N . GLY B 1 240 ? 5.125 -22.828 -8.828 1 88.19 240 GLY B N 1
ATOM 6063 C CA . GLY B 1 240 ? 6.246 -23.734 -8.711 1 88.19 240 GLY B CA 1
ATOM 6064 C C . GLY B 1 240 ? 7.566 -23.047 -8.461 1 88.19 240 GLY B C 1
ATOM 6065 O O . GLY B 1 240 ? 8.609 -23.688 -8.32 1 88.19 240 GLY B O 1
ATOM 6066 N N . TYR B 1 241 ? 7.492 -21.734 -8.398 1 90.44 241 TYR B N 1
ATOM 6067 C CA . TYR B 1 241 ? 8.703 -20.938 -8.211 1 90.44 241 TYR B CA 1
ATOM 6068 C C . TYR B 1 241 ? 9.266 -21.125 -6.809 1 90.44 241 TYR B C 1
ATOM 6070 O O . TYR B 1 241 ? 8.531 -21.031 -5.824 1 90.44 241 TYR B O 1
ATOM 6078 N N . PRO B 1 242 ? 10.516 -21.391 -6.719 1 92.44 242 PRO B N 1
ATOM 6079 C CA . PRO B 1 242 ? 11.125 -21.641 -5.406 1 92.44 242 PRO B CA 1
ATOM 6080 C C . PRO B 1 242 ? 11.422 -20.344 -4.645 1 92.44 242 PRO B C 1
ATOM 6082 O O . PRO B 1 242 ? 12.531 -20.172 -4.133 1 92.44 242 PRO B O 1
ATOM 6085 N N . SER B 1 243 ? 10.469 -19.609 -4.402 1 86.5 243 SER B N 1
ATOM 6086 C CA . SER B 1 243 ? 10.672 -18.328 -3.727 1 86.5 243 SER B CA 1
ATOM 6087 C C . SER B 1 243 ? 11.188 -18.531 -2.307 1 86.5 243 SER B C 1
ATOM 6089 O O . SER B 1 243 ? 11.984 -17.734 -1.808 1 86.5 243 SER B O 1
ATOM 6091 N N . ASN B 1 244 ? 10.852 -19.609 -1.675 1 87.69 244 ASN B N 1
ATOM 6092 C CA . ASN B 1 244 ? 11.195 -19.875 -0.281 1 87.69 244 ASN B CA 1
ATOM 6093 C C . ASN B 1 244 ? 12.688 -20.141 -0.113 1 87.69 244 ASN B C 1
ATOM 6095 O O . ASN B 1 244 ? 13.219 -20.016 0.99 1 87.69 244 ASN B O 1
ATOM 6099 N N . VAL B 1 245 ? 13.289 -20.547 -1.175 1 88.94 245 VAL B N 1
ATOM 6100 C CA . VAL B 1 245 ? 14.727 -20.766 -1.11 1 88.94 245 VAL B CA 1
ATOM 6101 C C . VAL B 1 245 ? 15.438 -19.469 -0.754 1 88.94 245 VAL B C 1
ATOM 6103 O O . VAL B 1 245 ? 16.312 -19.438 0.117 1 88.94 245 VAL B O 1
ATOM 6106 N N . VAL B 1 246 ? 14.984 -18.422 -1.332 1 83.62 246 VAL B N 1
ATOM 6107 C CA . VAL B 1 246 ? 15.633 -17.125 -1.107 1 83.62 246 VAL B CA 1
ATOM 6108 C C . VAL B 1 246 ? 15.031 -16.453 0.125 1 83.62 246 VAL B C 1
ATOM 6110 O O . VAL B 1 246 ? 15.75 -15.836 0.912 1 83.62 246 VAL B O 1
ATOM 6113 N N . THR B 1 247 ? 13.773 -16.594 0.287 1 79.44 247 THR B N 1
ATOM 6114 C CA . THR B 1 247 ? 13.125 -15.844 1.349 1 79.44 247 THR B CA 1
ATOM 6115 C C . THR B 1 247 ? 13.375 -16.484 2.707 1 79.44 247 THR B C 1
ATOM 6117 O O . THR B 1 247 ? 13.547 -15.789 3.711 1 79.44 247 THR B O 1
ATOM 6120 N N . ARG B 1 248 ? 13.547 -17.859 2.717 1 80.62 248 ARG B N 1
ATOM 6121 C CA . ARG B 1 248 ? 13.625 -18.547 3.998 1 80.62 248 ARG B CA 1
ATOM 6122 C C . ARG B 1 248 ? 14.859 -19.453 4.062 1 80.62 248 ARG B C 1
ATOM 6124 O O . ARG B 1 248 ? 15.156 -20.031 5.109 1 80.62 248 ARG B O 1
ATOM 6131 N N . GLY B 1 249 ? 15.477 -19.609 3.008 1 85.19 249 GLY B N 1
ATOM 6132 C CA . GLY B 1 249 ? 16.578 -20.562 2.986 1 85.19 249 GLY B CA 1
ATOM 6133 C C . GLY B 1 249 ? 16.125 -22 2.988 1 85.19 249 GLY B C 1
ATOM 6134 O O . GLY B 1 249 ? 16.781 -22.875 3.566 1 85.19 249 GLY B O 1
ATOM 6135 N N . SER B 1 250 ? 14.992 -22.297 2.354 1 90 250 SER B N 1
ATOM 6136 C CA . SER B 1 250 ? 14.398 -23.625 2.305 1 90 250 SER B CA 1
ATOM 6137 C C . SER B 1 250 ? 15.109 -24.516 1.285 1 90 250 SER B C 1
ATOM 6139 O O . SER B 1 250 ? 15.977 -24.047 0.542 1 90 250 SER B O 1
ATOM 6141 N N . LEU B 1 251 ? 14.828 -25.797 1.435 1 94.81 251 LEU B N 1
ATOM 6142 C CA . LEU B 1 251 ? 15.211 -26.75 0.4 1 94.81 251 LEU B CA 1
ATOM 6143 C C . LEU B 1 251 ? 14.047 -27.016 -0.557 1 94.81 251 LEU B C 1
ATOM 6145 O O . LEU B 1 251 ? 12.953 -27.375 -0.125 1 94.81 251 LEU B O 1
ATOM 6149 N N . HIS B 1 252 ? 14.312 -26.734 -1.778 1 97 252 HIS B N 1
ATOM 6150 C CA . HIS B 1 252 ? 13.328 -27.016 -2.818 1 97 252 HIS B CA 1
ATOM 6151 C C . HIS B 1 252 ? 13.641 -28.312 -3.541 1 97 252 HIS B C 1
ATOM 6153 O O . HIS B 1 252 ? 14.719 -28.469 -4.121 1 97 252 HIS B O 1
ATOM 6159 N N . VAL B 1 253 ? 12.727 -29.266 -3.506 1 98.19 253 VAL B N 1
ATOM 6160 C CA . VAL B 1 253 ? 12.875 -30.547 -4.168 1 98.19 253 VAL B CA 1
ATOM 6161 C C . VAL B 1 253 ? 11.938 -30.625 -5.379 1 98.19 253 VAL B C 1
ATOM 6163 O O . VAL B 1 253 ? 10.734 -30.406 -5.25 1 98.19 253 VAL B O 1
ATOM 6166 N N . SER B 1 254 ? 12.477 -30.906 -6.539 1 97.81 254 SER B N 1
ATOM 6167 C CA . SER B 1 254 ? 11.719 -30.953 -7.781 1 97.81 254 SER B CA 1
ATOM 6168 C C . SER B 1 254 ? 12.391 -31.875 -8.805 1 97.81 254 SER B C 1
ATOM 6170 O O . SER B 1 254 ? 13.055 -32.844 -8.43 1 97.81 254 SER B O 1
ATOM 6172 N N . GLY B 1 255 ? 12.07 -31.688 -10.102 1 96.5 255 GLY B N 1
ATOM 6173 C CA . GLY B 1 255 ? 12.633 -32.5 -11.172 1 96.5 255 GLY B CA 1
ATOM 6174 C C . GLY B 1 255 ? 11.938 -32.281 -12.5 1 96.5 255 GLY B C 1
ATOM 6175 O O . GLY B 1 255 ? 11.297 -31.266 -12.727 1 96.5 255 GLY B O 1
ATOM 6176 N N . ASP B 1 256 ? 12.234 -33.281 -13.32 1 94.94 256 ASP B N 1
ATOM 6177 C CA . ASP B 1 256 ? 11.547 -33.25 -14.609 1 94.94 256 ASP B CA 1
ATOM 6178 C C . ASP B 1 256 ? 10.031 -33.312 -14.422 1 94.94 256 ASP B C 1
ATOM 6180 O O . ASP B 1 256 ? 9.5 -34.25 -13.828 1 94.94 256 ASP B O 1
ATOM 6184 N N . VAL B 1 257 ? 9.391 -32.344 -14.969 1 91.19 257 VAL B N 1
ATOM 6185 C CA . VAL B 1 257 ? 7.977 -32.125 -14.703 1 91.19 257 VAL B CA 1
ATOM 6186 C C . VAL B 1 257 ? 7.16 -33.312 -15.234 1 91.19 257 VAL B C 1
ATOM 6188 O O . VAL B 1 257 ? 6.246 -33.781 -14.57 1 91.19 257 VAL B O 1
ATOM 6191 N N . GLU B 1 258 ? 7.465 -33.781 -16.422 1 87.5 258 GLU B N 1
ATOM 6192 C CA . GLU B 1 258 ? 6.742 -34.906 -17 1 87.5 258 GLU B CA 1
ATOM 6193 C C . GLU B 1 258 ? 6.949 -36.188 -16.188 1 87.5 258 GLU B C 1
ATOM 6195 O O . GLU B 1 258 ? 5.996 -36.906 -15.938 1 87.5 258 GLU B O 1
ATOM 6200 N N . MET B 1 259 ? 8.148 -36.406 -15.836 1 91.81 259 MET B N 1
ATOM 6201 C CA . MET B 1 259 ? 8.469 -37.594 -15.047 1 91.81 259 MET B CA 1
ATOM 6202 C C . MET B 1 259 ? 7.77 -37.531 -13.695 1 91.81 259 MET B C 1
ATOM 6204 O O . MET B 1 259 ? 7.172 -38.531 -13.266 1 91.81 259 MET B O 1
ATOM 6208 N N . LEU B 1 260 ? 7.777 -36.469 -13.062 1 93.5 260 LEU B N 1
ATOM 6209 C CA . LEU B 1 260 ? 7.227 -36.312 -11.719 1 93.5 260 LEU B CA 1
ATOM 6210 C C . LEU B 1 260 ? 5.707 -36.438 -11.734 1 93.5 260 LEU B C 1
ATOM 6212 O O . LEU B 1 260 ? 5.105 -36.875 -10.734 1 93.5 260 LEU B O 1
ATOM 6216 N N . ASN B 1 261 ? 5.105 -36.094 -12.828 1 87.38 261 ASN B N 1
ATOM 6217 C CA . ASN B 1 261 ? 3.646 -36.062 -12.859 1 87.38 261 ASN B CA 1
ATOM 6218 C C . ASN B 1 261 ? 3.066 -37.25 -13.602 1 87.38 261 ASN B C 1
ATOM 6220 O O . ASN B 1 261 ? 1.854 -37.344 -13.805 1 87.38 261 ASN B O 1
ATOM 6224 N N . ASP B 1 262 ? 3.887 -38.188 -14.055 1 86.69 262 ASP B N 1
ATOM 6225 C CA . ASP B 1 262 ? 3.432 -39.438 -14.633 1 86.69 262 ASP B CA 1
ATOM 6226 C C . ASP B 1 262 ? 2.926 -40.375 -13.547 1 86.69 262 ASP B C 1
ATOM 6228 O O . ASP B 1 262 ? 3.684 -40.781 -12.656 1 86.69 262 ASP B O 1
ATOM 6232 N N . PRO B 1 263 ? 1.688 -40.75 -13.68 1 82.19 263 PRO B N 1
ATOM 6233 C CA . PRO B 1 263 ? 1.126 -41.625 -12.648 1 82.19 263 PRO B CA 1
ATOM 6234 C C . PRO B 1 263 ? 1.918 -42.938 -12.484 1 82.19 263 PRO B C 1
ATOM 6236 O O . PRO B 1 263 ? 1.95 -43.5 -11.398 1 82.19 263 PRO B O 1
ATOM 6239 N N . LYS B 1 264 ? 2.559 -43.406 -13.5 1 90.12 264 LYS B N 1
ATOM 6240 C CA . LYS B 1 264 ? 3.342 -44.656 -13.453 1 90.12 264 LYS B CA 1
ATOM 6241 C C . LYS B 1 264 ? 4.539 -44.5 -12.516 1 90.12 264 LYS B C 1
ATOM 6243 O O . LYS B 1 264 ? 5.086 -45.5 -12.047 1 90.12 264 LYS B O 1
ATOM 6248 N N . ASN B 1 265 ? 4.898 -43.281 -12.281 1 94.12 265 ASN B N 1
ATOM 6249 C CA . ASN B 1 265 ? 6.094 -43.031 -11.484 1 94.12 265 ASN B CA 1
ATOM 6250 C C . ASN B 1 265 ? 5.746 -42.656 -10.047 1 94.12 265 ASN B C 1
ATOM 6252 O O . ASN B 1 265 ? 6.602 -42.188 -9.305 1 94.12 265 ASN B O 1
ATOM 6256 N N . LEU B 1 266 ? 4.562 -42.781 -9.609 1 92.56 266 LEU B N 1
ATOM 6257 C CA . LEU B 1 266 ? 4.094 -42.312 -8.305 1 92.56 266 LEU B CA 1
ATOM 6258 C C . LEU B 1 266 ? 4.918 -42.938 -7.18 1 92.56 266 LEU B C 1
ATOM 6260 O O . LEU B 1 266 ? 5.273 -42.25 -6.223 1 92.56 266 LEU B O 1
ATOM 6264 N N . ASP B 1 267 ? 5.195 -44.219 -7.273 1 94.25 267 ASP B N 1
ATOM 6265 C CA . ASP B 1 267 ? 5.98 -44.875 -6.238 1 94.25 267 ASP B CA 1
ATOM 6266 C C . ASP B 1 267 ? 7.355 -44.219 -6.094 1 94.25 267 ASP B C 1
ATOM 6268 O O . ASP B 1 267 ? 7.852 -44.062 -4.98 1 94.25 267 ASP B O 1
ATOM 6272 N N . PHE B 1 268 ? 7.91 -43.969 -7.207 1 96 268 PHE B N 1
ATOM 6273 C CA . PHE B 1 268 ? 9.211 -43.312 -7.188 1 96 268 PHE B CA 1
ATOM 6274 C C . PHE B 1 268 ? 9.109 -41.906 -6.559 1 96 268 PHE B C 1
ATOM 6276 O O . PHE B 1 268 ? 9.984 -41.5 -5.789 1 96 268 PHE B O 1
ATOM 6283 N N . VAL B 1 269 ? 8.117 -41.219 -6.879 1 96.38 269 VAL B N 1
ATOM 6284 C CA . VAL B 1 269 ? 7.906 -39.875 -6.363 1 96.38 269 VAL B CA 1
ATOM 6285 C C . VAL B 1 269 ? 7.723 -39.906 -4.848 1 96.38 269 VAL B C 1
ATOM 6287 O O . VAL B 1 269 ? 8.281 -39.094 -4.121 1 96.38 269 VAL B O 1
ATOM 6290 N N . ILE B 1 270 ? 6.988 -40.875 -4.355 1 95.94 270 ILE B N 1
ATOM 6291 C CA . ILE B 1 270 ? 6.801 -41.062 -2.924 1 95.94 270 ILE B CA 1
ATOM 6292 C C . ILE B 1 270 ? 8.148 -41.344 -2.26 1 95.94 270 ILE B C 1
ATOM 6294 O O . ILE B 1 270 ? 8.438 -40.812 -1.179 1 95.94 270 ILE B O 1
ATOM 6298 N N . LYS B 1 271 ? 8.938 -42.125 -2.918 1 96.44 271 LYS B N 1
ATOM 6299 C CA . LYS B 1 271 ? 10.281 -42.406 -2.408 1 96.44 271 LYS B CA 1
ATOM 6300 C C . LYS B 1 271 ? 11.109 -41.125 -2.307 1 96.44 271 LYS B C 1
ATOM 6302 O O . LYS B 1 271 ? 11.906 -40.969 -1.382 1 96.44 271 LYS B O 1
ATOM 6307 N N . ILE B 1 272 ? 11 -40.219 -3.25 1 97.62 272 ILE B N 1
ATOM 6308 C CA . ILE B 1 272 ? 11.68 -38.938 -3.213 1 97.62 272 ILE B CA 1
ATOM 6309 C C . ILE B 1 272 ? 11.266 -38.156 -1.957 1 97.62 272 ILE B C 1
ATOM 6311 O O . ILE B 1 272 ? 12.109 -37.656 -1.233 1 97.62 272 ILE B O 1
ATOM 6315 N N . TRP B 1 273 ? 9.953 -38.125 -1.676 1 97.44 273 TRP B N 1
ATOM 6316 C CA . TRP B 1 273 ? 9.445 -37.406 -0.511 1 97.44 273 TRP B CA 1
ATOM 6317 C C . TRP B 1 273 ? 10.094 -37.906 0.771 1 97.44 273 TRP B C 1
ATOM 6319 O O . TRP B 1 273 ? 10.461 -37.125 1.646 1 97.44 273 TRP B O 1
ATOM 6329 N N . GLN B 1 274 ? 10.242 -39.219 0.799 1 96.06 274 GLN B N 1
ATOM 6330 C CA . GLN B 1 274 ? 10.781 -39.875 1.994 1 96.06 274 GLN B CA 1
ATOM 6331 C C . GLN B 1 274 ? 12.289 -39.688 2.086 1 96.06 274 GLN B C 1
ATOM 6333 O O . GLN B 1 274 ? 12.82 -39.344 3.141 1 96.06 274 GLN B O 1
ATOM 6338 N N . SER B 1 275 ? 12.945 -39.938 0.986 1 96.69 275 SER B N 1
ATOM 6339 C CA . SER B 1 275 ? 14.406 -39.875 0.965 1 96.69 275 SER B CA 1
ATOM 6340 C C . SER B 1 275 ? 14.914 -38.469 1.249 1 96.69 275 SER B C 1
ATOM 6342 O O . SER B 1 275 ? 15.945 -38.312 1.901 1 96.69 275 SER B O 1
ATOM 6344 N N . GLU B 1 276 ? 14.211 -37.469 0.772 1 97.12 276 GLU B N 1
ATOM 6345 C CA . GLU B 1 276 ? 14.609 -36.062 0.964 1 97.12 276 GLU B CA 1
ATOM 6346 C C . GLU B 1 276 ? 14.016 -35.5 2.242 1 97.12 276 GLU B C 1
ATOM 6348 O O . GLU B 1 276 ? 14.266 -34.344 2.59 1 97.12 276 GLU B O 1
ATOM 6353 N N . GLU B 1 277 ? 13.164 -36.281 2.893 1 95.31 277 GLU B N 1
ATOM 6354 C CA . GLU B 1 277 ? 12.508 -35.875 4.137 1 95.31 277 GLU B CA 1
ATOM 6355 C C . GLU B 1 277 ? 11.68 -34.594 3.945 1 95.31 277 GLU B C 1
ATOM 6357 O O . GLU B 1 277 ? 11.781 -33.656 4.738 1 95.31 277 GLU B O 1
ATOM 6362 N N . CYS B 1 278 ? 10.938 -34.562 2.879 1 95.88 278 CYS B N 1
ATOM 6363 C CA . CYS B 1 278 ? 10.078 -33.438 2.605 1 95.88 278 CYS B CA 1
ATOM 6364 C C . CYS B 1 278 ? 9.031 -33.25 3.705 1 95.88 278 CYS B C 1
ATOM 6366 O O . CYS B 1 278 ? 8.359 -34.219 4.078 1 95.88 278 CYS B O 1
ATOM 6368 N N . ASN B 1 279 ? 8.945 -32.031 4.238 1 93.12 279 ASN B N 1
ATOM 6369 C CA . ASN B 1 279 ? 7.957 -31.812 5.281 1 93.12 279 ASN B CA 1
ATOM 6370 C C . ASN B 1 279 ? 6.762 -31.016 4.75 1 93.12 279 ASN B C 1
ATOM 6372 O O . ASN B 1 279 ? 5.746 -30.875 5.438 1 93.12 279 ASN B O 1
ATOM 6376 N N . MET B 1 280 ? 6.828 -30.562 3.537 1 93.81 280 MET B N 1
ATOM 6377 C CA . MET B 1 280 ? 5.715 -29.953 2.812 1 93.81 280 MET B CA 1
ATOM 6378 C C . MET B 1 280 ? 5.703 -30.406 1.355 1 93.81 280 MET B C 1
ATOM 6380 O O . MET B 1 280 ? 6.664 -30.188 0.622 1 93.81 280 MET B O 1
ATOM 6384 N N . VAL B 1 281 ? 4.633 -31 0.956 1 95.56 281 VAL B N 1
ATOM 6385 C CA . VAL B 1 281 ? 4.559 -31.562 -0.385 1 95.56 281 VAL B CA 1
ATOM 6386 C C . VAL B 1 281 ? 3.387 -30.938 -1.145 1 95.56 281 VAL B C 1
ATOM 6388 O O . VAL B 1 281 ? 2.238 -31.031 -0.705 1 95.56 281 VAL B O 1
ATOM 6391 N N . GLY B 1 282 ? 3.723 -30.328 -2.23 1 93.5 282 GLY B N 1
ATOM 6392 C CA . GLY B 1 282 ? 2.682 -29.797 -3.096 1 93.5 282 GLY B CA 1
ATOM 6393 C C . GLY B 1 282 ? 2.141 -30.828 -4.074 1 93.5 282 GLY B C 1
ATOM 6394 O O . GLY B 1 282 ? 2.908 -31.469 -4.793 1 93.5 282 GLY B O 1
ATOM 6395 N N . VAL B 1 283 ? 0.823 -30.938 -4.086 1 87.88 283 VAL B N 1
ATOM 6396 C CA . VAL B 1 283 ? 0.163 -31.875 -4.996 1 87.88 283 VAL B CA 1
ATOM 6397 C C . VAL B 1 283 ? -1.086 -31.219 -5.586 1 87.88 283 VAL B C 1
ATOM 6399 O O . VAL B 1 283 ? -1.812 -30.516 -4.891 1 87.88 283 VAL B O 1
ATOM 6402 N N . ALA B 1 284 ? -1.233 -31.438 -6.859 1 79.06 284 ALA B N 1
ATOM 6403 C CA . ALA B 1 284 ? -2.469 -30.938 -7.461 1 79.06 284 ALA B CA 1
ATOM 6404 C C . ALA B 1 284 ? -3.689 -31.625 -6.863 1 79.06 284 ALA B C 1
ATOM 6406 O O . ALA B 1 284 ? -3.648 -32.812 -6.559 1 79.06 284 ALA B O 1
ATOM 6407 N N . PRO B 1 285 ? -4.742 -30.906 -6.773 1 77.12 285 PRO B N 1
ATOM 6408 C CA . PRO B 1 285 ? -5.934 -31.469 -6.148 1 77.12 285 PRO B CA 1
ATOM 6409 C C . PRO B 1 285 ? -6.359 -32.781 -6.789 1 77.12 285 PRO B C 1
ATOM 6411 O O . PRO B 1 285 ? -6.715 -33.75 -6.086 1 77.12 285 PRO B O 1
ATOM 6414 N N . GLN B 1 286 ? -6.285 -32.938 -8.039 1 69 286 GLN B N 1
ATOM 6415 C CA . GLN B 1 286 ? -6.746 -34.094 -8.758 1 69 286 GLN B CA 1
ATOM 6416 C C . GLN B 1 286 ? -5.863 -35.312 -8.461 1 69 286 GLN B C 1
ATOM 6418 O O . GLN B 1 286 ? -6.273 -36.469 -8.68 1 69 286 GLN B O 1
ATOM 6423 N N . ASP B 1 287 ? -4.723 -35.062 -7.949 1 78.88 287 ASP B N 1
ATOM 6424 C CA . ASP B 1 287 ? -3.77 -36.156 -7.746 1 78.88 287 ASP B CA 1
ATOM 6425 C C . ASP B 1 287 ? -3.801 -36.656 -6.301 1 78.88 287 ASP B C 1
ATOM 6427 O O . ASP B 1 287 ? -3.203 -37.688 -5.973 1 78.88 287 ASP B O 1
ATOM 6431 N N . VAL B 1 288 ? -4.5 -36.031 -5.473 1 85.56 288 VAL B N 1
ATOM 6432 C CA . VAL B 1 288 ? -4.496 -36.344 -4.047 1 85.56 288 VAL B CA 1
ATOM 6433 C C . VAL B 1 288 ? -5.125 -37.719 -3.814 1 85.56 288 VAL B C 1
ATOM 6435 O O . VAL B 1 288 ? -4.652 -38.469 -2.98 1 85.56 288 VAL B O 1
ATOM 6438 N N . LYS B 1 289 ? -6.172 -38 -4.559 1 79.5 289 LYS B N 1
ATOM 6439 C CA . LYS B 1 289 ? -6.898 -39.25 -4.395 1 79.5 289 LYS B CA 1
ATOM 6440 C C . LYS B 1 289 ? -5.992 -40.438 -4.664 1 79.5 289 LYS B C 1
ATOM 6442 O O . LYS B 1 289 ? -6.145 -41.5 -4.043 1 79.5 289 LYS B O 1
ATOM 6447 N N . ARG B 1 290 ? -5.047 -40.25 -5.469 1 81.12 290 ARG B N 1
ATOM 6448 C CA . ARG B 1 290 ? -4.152 -41.344 -5.859 1 81.12 290 ARG B CA 1
ATOM 6449 C C . ARG B 1 290 ? -3.217 -41.719 -4.715 1 81.12 290 ARG B C 1
ATOM 6451 O O . ARG B 1 290 ? -2.621 -42.781 -4.719 1 81.12 290 ARG B O 1
ATOM 6458 N N . LEU B 1 291 ? -3.137 -40.875 -3.764 1 87.94 291 LEU B N 1
ATOM 6459 C CA . LEU B 1 291 ? -2.195 -41.094 -2.668 1 87.94 291 LEU B CA 1
ATOM 6460 C C . LEU B 1 291 ? -2.834 -41.906 -1.543 1 87.94 291 LEU B C 1
ATOM 6462 O O . LEU B 1 291 ? -2.129 -42.469 -0.703 1 87.94 291 LEU B O 1
ATOM 6466 N N . SER B 1 292 ? -4.098 -41.906 -1.453 1 78.88 292 SER B N 1
ATOM 6467 C CA . SER B 1 292 ? -4.844 -42.312 -0.27 1 78.88 292 SER B CA 1
ATOM 6468 C C . SER B 1 292 ? -4.547 -43.75 0.088 1 78.88 292 SER B C 1
ATOM 6470 O O . SER B 1 292 ? -4.621 -44.156 1.258 1 78.88 292 SER B O 1
ATOM 6472 N N . ASP B 1 293 ? -4.191 -44.625 -0.794 1 83.12 293 ASP B N 1
ATOM 6473 C CA . ASP B 1 293 ? -4.027 -46.031 -0.477 1 83.12 293 ASP B CA 1
ATOM 6474 C C . ASP B 1 293 ? -2.549 -46.406 -0.365 1 83.12 293 ASP B C 1
ATOM 6476 O O . ASP B 1 293 ? -2.195 -47.594 -0.398 1 83.12 293 ASP B O 1
ATOM 6480 N N . ARG B 1 294 ? -1.8 -45.438 -0.151 1 87.56 294 ARG B N 1
ATOM 6481 C CA . ARG B 1 294 ? -0.366 -45.719 -0.063 1 87.56 294 ARG B CA 1
ATOM 6482 C C . ARG B 1 294 ? 0.108 -45.688 1.386 1 87.56 294 ARG B C 1
ATOM 6484 O O . ARG B 1 294 ? -0.495 -45 2.229 1 87.56 294 ARG B O 1
ATOM 6491 N N . ASP B 1 295 ? 1.158 -46.438 1.598 1 89.44 295 ASP B N 1
ATOM 6492 C CA . ASP B 1 295 ? 1.646 -46.594 2.965 1 89.44 295 ASP B CA 1
ATOM 6493 C C . ASP B 1 295 ? 2.83 -45.656 3.23 1 89.44 295 ASP B C 1
ATOM 6495 O O . ASP B 1 295 ? 3.98 -46.094 3.244 1 89.44 295 ASP B O 1
ATOM 6499 N N . PHE B 1 296 ? 2.646 -44.438 3.52 1 92.25 296 PHE B N 1
ATOM 6500 C CA . PHE B 1 296 ? 3.633 -43.438 3.92 1 92.25 296 PHE B CA 1
ATOM 6501 C C . PHE B 1 296 ? 2.975 -42.312 4.699 1 92.25 296 PHE B C 1
ATOM 6503 O O . PHE B 1 296 ? 1.747 -42.25 4.801 1 92.25 296 PHE B O 1
ATOM 6510 N N . ARG B 1 297 ? 3.77 -41.5 5.316 1 93.44 297 ARG B N 1
ATOM 6511 C CA . ARG B 1 297 ? 3.236 -40.406 6.094 1 93.44 297 ARG B CA 1
ATOM 6512 C C . ARG B 1 297 ? 4.059 -39.125 5.871 1 93.44 297 ARG B C 1
ATOM 6514 O O . ARG B 1 297 ? 5.289 -39.188 5.883 1 93.44 297 ARG B O 1
ATOM 6521 N N . LEU B 1 298 ? 3.371 -38.125 5.664 1 93.56 298 LEU B N 1
ATOM 6522 C CA . LEU B 1 298 ? 3.971 -36.812 5.484 1 93.56 298 LEU B CA 1
ATOM 6523 C C . LEU B 1 298 ? 3.512 -35.844 6.578 1 93.56 298 LEU B C 1
ATOM 6525 O O . LEU B 1 298 ? 2.477 -36.062 7.211 1 93.56 298 LEU B O 1
ATOM 6529 N N . ASN B 1 299 ? 4.301 -34.812 6.785 1 94.25 299 ASN B N 1
ATOM 6530 C CA . ASN B 1 299 ? 3.906 -33.781 7.746 1 94.25 299 ASN B CA 1
ATOM 6531 C C . ASN B 1 299 ? 2.754 -32.938 7.219 1 94.25 299 ASN B C 1
ATOM 6533 O O . ASN B 1 299 ? 1.749 -32.75 7.906 1 94.25 299 ASN B O 1
ATOM 6537 N N . MET B 1 300 ? 2.949 -32.469 5.945 1 95.44 300 MET B N 1
ATOM 6538 C CA . MET B 1 300 ? 1.937 -31.547 5.406 1 95.44 300 MET B CA 1
ATOM 6539 C C . MET B 1 300 ? 1.824 -31.703 3.895 1 95.44 300 MET B C 1
ATOM 6541 O O . MET B 1 300 ? 2.838 -31.797 3.199 1 95.44 300 MET B O 1
ATOM 6545 N N . LEU B 1 301 ? 0.648 -31.766 3.443 1 95 301 LEU B N 1
ATOM 6546 C CA . LEU B 1 301 ? 0.33 -31.656 2.023 1 95 301 LEU B CA 1
ATOM 6547 C C . LEU B 1 301 ? -0.313 -30.297 1.719 1 95 301 LEU B C 1
ATOM 6549 O O . LEU B 1 301 ? -1.141 -29.812 2.492 1 95 301 LEU B O 1
ATOM 6553 N N . ILE B 1 302 ? 0.113 -29.672 0.693 1 93.38 302 ILE B N 1
ATOM 6554 C CA . ILE B 1 302 ? -0.468 -28.406 0.288 1 93.38 302 ILE B CA 1
ATOM 6555 C C . ILE B 1 302 ? -1.051 -28.516 -1.118 1 93.38 302 ILE B C 1
ATOM 6557 O O . ILE B 1 302 ? -0.461 -29.172 -1.987 1 93.38 302 ILE B O 1
ATOM 6561 N N . SER B 1 303 ? -2.15 -27.969 -1.291 1 89.56 303 SER B N 1
ATOM 6562 C CA . SER B 1 303 ? -2.785 -27.953 -2.605 1 89.56 303 SER B CA 1
ATOM 6563 C C . SER B 1 303 ? -3.623 -26.688 -2.801 1 89.56 303 SER B C 1
ATOM 6565 O O . SER B 1 303 ? -4.023 -26.047 -1.827 1 89.56 303 SER B O 1
ATOM 6567 N N . GLY B 1 304 ? -3.727 -26.281 -4.02 1 84.62 304 GLY B N 1
ATOM 6568 C CA . GLY B 1 304 ? -4.508 -25.125 -4.434 1 84.62 304 GLY B CA 1
ATOM 6569 C C . GLY B 1 304 ? -4.641 -25.016 -5.941 1 84.62 304 GLY B C 1
ATOM 6570 O O . GLY B 1 304 ? -4.211 -25.906 -6.68 1 84.62 304 GLY B O 1
ATOM 6571 N N . GLY B 1 305 ? -5.289 -23.938 -6.379 1 74.94 305 GLY B N 1
ATOM 6572 C CA . GLY B 1 305 ? -5.445 -23.672 -7.805 1 74.94 305 GLY B CA 1
ATOM 6573 C C . GLY B 1 305 ? -6.777 -24.156 -8.352 1 74.94 305 GLY B C 1
ATOM 6574 O O . GLY B 1 305 ? -7.16 -23.797 -9.469 1 74.94 305 GLY B O 1
ATOM 6575 N N . ASP B 1 306 ? -7.281 -25 -7.621 1 69.31 306 ASP B N 1
ATOM 6576 C CA . ASP B 1 306 ? -8.625 -25.469 -7.941 1 69.31 306 ASP B CA 1
ATOM 6577 C C . ASP B 1 306 ? -9.438 -25.703 -6.672 1 69.31 306 ASP B C 1
ATOM 6579 O O . ASP B 1 306 ? -8.914 -25.609 -5.562 1 69.31 306 ASP B O 1
ATOM 6583 N N . MET B 1 307 ? -10.711 -26 -6.867 1 68.62 307 MET B N 1
ATOM 6584 C CA . MET B 1 307 ? -11.578 -26.188 -5.707 1 68.62 307 MET B CA 1
ATOM 6585 C C . MET B 1 307 ? -11.156 -27.438 -4.922 1 68.62 307 MET B C 1
ATOM 6587 O O . MET B 1 307 ? -10.922 -28.5 -5.5 1 68.62 307 MET B O 1
ATOM 6591 N N . ILE B 1 308 ? -10.984 -27.297 -3.672 1 80.88 308 ILE B N 1
ATOM 6592 C CA . ILE B 1 308 ? -10.641 -28.375 -2.764 1 80.88 308 ILE B CA 1
ATOM 6593 C C . ILE B 1 308 ? -11.898 -28.875 -2.057 1 80.88 308 ILE B C 1
ATOM 6595 O O . ILE B 1 308 ? -12.562 -28.125 -1.349 1 80.88 308 ILE B O 1
ATOM 6599 N N . THR B 1 309 ? -12.258 -30.172 -2.25 1 77.31 309 THR B N 1
ATOM 6600 C CA . THR B 1 309 ? -13.438 -30.766 -1.624 1 77.31 309 THR B CA 1
ATOM 6601 C C . THR B 1 309 ? -13.07 -31.406 -0.295 1 77.31 309 THR B C 1
ATOM 6603 O O . THR B 1 309 ? -11.891 -31.609 0.002 1 77.31 309 THR B O 1
ATOM 6606 N N . ARG B 1 310 ? -14.109 -31.656 0.437 1 83.25 310 ARG B N 1
ATOM 6607 C CA . ARG B 1 310 ? -13.891 -32.375 1.691 1 83.25 310 ARG B CA 1
ATOM 6608 C C . ARG B 1 310 ? -13.219 -33.719 1.446 1 83.25 310 ARG B C 1
ATOM 6610 O O . ARG B 1 310 ? -12.344 -34.125 2.207 1 83.25 310 ARG B O 1
ATOM 6617 N N . GLU B 1 311 ? -13.664 -34.375 0.398 1 81.44 311 GLU B N 1
ATOM 6618 C CA . GLU B 1 311 ? -13.102 -35.688 0.049 1 81.44 311 GLU B CA 1
ATOM 6619 C C . GLU B 1 311 ? -11.602 -35.594 -0.221 1 81.44 311 GLU B C 1
ATOM 6621 O O . GLU B 1 311 ? -10.828 -36.438 0.207 1 81.44 311 GLU B O 1
ATOM 6626 N N . THR B 1 312 ? -11.219 -34.562 -0.926 1 85.56 312 THR B N 1
ATOM 6627 C CA . THR B 1 312 ? -9.805 -34.312 -1.207 1 85.56 312 THR B CA 1
ATOM 6628 C C . THR B 1 312 ? -9.008 -34.219 0.089 1 85.56 312 THR B C 1
ATOM 6630 O O . THR B 1 312 ? -7.934 -34.812 0.22 1 85.56 312 THR B O 1
ATOM 6633 N N . ILE B 1 313 ? -9.562 -33.531 1.039 1 92.38 313 ILE B N 1
ATOM 6634 C CA . ILE B 1 313 ? -8.898 -33.312 2.316 1 92.38 313 ILE B CA 1
ATOM 6635 C C . ILE B 1 313 ? -8.812 -34.625 3.092 1 92.38 313 ILE B C 1
ATOM 6637 O O . ILE B 1 313 ? -7.762 -34.969 3.645 1 92.38 313 ILE B O 1
ATOM 6641 N N . GLU B 1 314 ? -9.93 -35.344 3.084 1 91.69 314 GLU B N 1
ATOM 6642 C CA . GLU B 1 314 ? -9.961 -36.625 3.789 1 91.69 314 GLU B CA 1
ATOM 6643 C C . GLU B 1 314 ? -8.93 -37.594 3.223 1 91.69 314 GLU B C 1
ATOM 6645 O O . GLU B 1 314 ? -8.25 -38.281 3.975 1 91.69 314 GLU B O 1
ATOM 6650 N N . HIS B 1 315 ? -8.867 -37.656 1.929 1 90 315 HIS B N 1
ATOM 6651 C CA . HIS B 1 315 ? -7.875 -38.5 1.293 1 90 315 HIS B CA 1
ATOM 6652 C C . HIS B 1 315 ? -6.457 -38.094 1.653 1 90 315 HIS B C 1
ATOM 6654 O O . HIS B 1 315 ? -5.59 -38.906 1.907 1 90 315 HIS B O 1
ATOM 6660 N N . ALA B 1 316 ? -6.203 -36.812 1.655 1 94.62 316 ALA B N 1
ATOM 6661 C CA . ALA B 1 316 ? -4.883 -36.281 1.991 1 94.62 316 ALA B CA 1
ATOM 6662 C C . ALA B 1 316 ? -4.492 -36.656 3.422 1 94.62 316 ALA B C 1
ATOM 6664 O O . ALA B 1 316 ? -3.342 -37 3.686 1 94.62 316 ALA B O 1
ATOM 6665 N N . LEU B 1 317 ? -5.469 -36.562 4.32 1 95.69 317 LEU B N 1
ATOM 6666 C CA . LEU B 1 317 ? -5.199 -36.781 5.742 1 95.69 317 LEU B CA 1
ATOM 6667 C C . LEU B 1 317 ? -4.941 -38.25 6.051 1 95.69 317 LEU B C 1
ATOM 6669 O O . LEU B 1 317 ? -4.477 -38.562 7.145 1 95.69 317 LEU B O 1
ATOM 6673 N N . LYS B 1 318 ? -5.199 -39.125 5.109 1 94.69 318 LYS B N 1
ATOM 6674 C CA . LYS B 1 318 ? -4.828 -40.531 5.266 1 94.69 318 LYS B CA 1
ATOM 6675 C C . LYS B 1 318 ? -3.314 -40.688 5.211 1 94.69 318 LYS B C 1
ATOM 6677 O O . LYS B 1 318 ? -2.777 -41.656 5.77 1 94.69 318 LYS B O 1
ATOM 6682 N N . VAL B 1 319 ? -2.639 -39.812 4.562 1 95.5 319 VAL B N 1
ATOM 6683 C CA . VAL B 1 319 ? -1.209 -40 4.359 1 95.5 319 VAL B CA 1
ATOM 6684 C C . VAL B 1 319 ? -0.433 -38.812 4.914 1 95.5 319 VAL B C 1
ATOM 6686 O O . VAL B 1 319 ? 0.799 -38.781 4.852 1 95.5 319 VAL B O 1
ATOM 6689 N N . ALA B 1 320 ? -1.079 -37.812 5.441 1 96.19 320 ALA B N 1
ATOM 6690 C CA . ALA B 1 320 ? -0.411 -36.594 5.945 1 96.19 320 ALA B CA 1
ATOM 6691 C C . ALA B 1 320 ? -1.015 -36.156 7.277 1 96.19 320 ALA B C 1
ATOM 6693 O O . ALA B 1 320 ? -2.197 -36.406 7.535 1 96.19 320 ALA B O 1
ATOM 6694 N N . ASP B 1 321 ? -0.207 -35.469 8.086 1 96.25 321 ASP B N 1
ATOM 6695 C CA . ASP B 1 321 ? -0.672 -35 9.375 1 96.25 321 ASP B CA 1
ATOM 6696 C C . ASP B 1 321 ? -1.591 -33.781 9.211 1 96.25 321 ASP B C 1
ATOM 6698 O O . ASP B 1 321 ? -2.467 -33.531 10.039 1 96.25 321 ASP B O 1
ATOM 6702 N N . SER B 1 322 ? -1.325 -33.062 8.172 1 97 322 SER B N 1
ATOM 6703 C CA . SER B 1 322 ? -2.123 -31.859 7.918 1 97 322 SER B CA 1
ATOM 6704 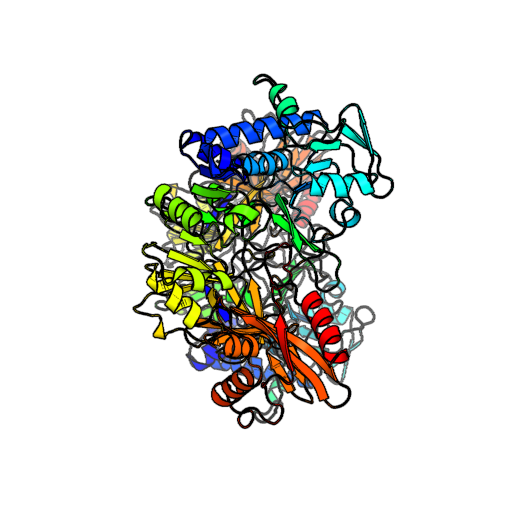C C . SER B 1 322 ? -2.217 -31.562 6.426 1 97 322 SER B C 1
ATOM 6706 O O . SER B 1 322 ? -1.409 -32.062 5.637 1 97 322 SER B O 1
ATOM 6708 N N . PHE B 1 323 ? -3.246 -30.828 6.039 1 94.81 323 PHE B N 1
ATOM 6709 C CA . PHE B 1 323 ? -3.498 -30.406 4.668 1 94.81 323 PHE B CA 1
ATOM 6710 C C . PHE B 1 323 ? -3.73 -28.906 4.602 1 94.81 323 PHE B C 1
ATOM 6712 O O . PHE B 1 323 ? -4.621 -28.375 5.273 1 94.81 323 PHE B O 1
ATOM 6719 N N . LEU B 1 324 ? -2.992 -28.266 3.82 1 94.75 324 LEU B N 1
ATOM 6720 C CA . LEU B 1 324 ? -3.127 -26.828 3.686 1 94.75 324 LEU B CA 1
ATOM 6721 C C . LEU B 1 324 ? -3.793 -26.453 2.363 1 94.75 324 LEU B C 1
ATOM 6723 O O . LEU B 1 324 ? -3.291 -26.812 1.292 1 94.75 324 LEU B O 1
ATOM 6727 N N . VAL B 1 325 ? -4.883 -25.797 2.447 1 92.25 325 VAL B N 1
ATOM 6728 C CA . VAL B 1 325 ? -5.523 -25.188 1.288 1 92.25 325 VAL B CA 1
ATOM 6729 C C . VAL B 1 325 ? -4.949 -23.797 1.054 1 92.25 325 VAL B C 1
ATOM 6731 O O . VAL B 1 325 ? -5.051 -22.922 1.918 1 92.25 325 VAL B O 1
ATOM 6734 N N . GLY B 1 326 ? -4.355 -23.609 -0.103 1 91.06 326 GLY B N 1
ATOM 6735 C CA . GLY B 1 326 ? -3.795 -22.312 -0.444 1 91.06 326 GLY B CA 1
ATOM 6736 C C . GLY B 1 326 ? -4.512 -21.641 -1.601 1 91.06 326 GLY B C 1
ATOM 6737 O O . GLY B 1 326 ? -4.883 -22.297 -2.574 1 91.06 326 GLY B O 1
ATOM 6738 N N . TYR B 1 327 ? -4.707 -20.359 -1.442 1 91.31 327 TYR B N 1
ATOM 6739 C CA . TYR B 1 327 ? -5.32 -19.562 -2.494 1 91.31 327 TYR B CA 1
ATOM 6740 C C . TYR B 1 327 ? -4.414 -18.391 -2.895 1 91.31 327 TYR B C 1
ATOM 6742 O O . TYR B 1 327 ? -3.836 -17.734 -2.035 1 91.31 327 TYR B O 1
ATOM 6750 N N . GLY B 1 328 ? -4.336 -18.25 -4.16 1 89.12 328 GLY B N 1
ATOM 6751 C CA . GLY B 1 328 ? -3.568 -17.156 -4.754 1 89.12 328 GLY B CA 1
ATOM 6752 C C . GLY B 1 328 ? -3.727 -17.078 -6.262 1 89.12 328 GLY B C 1
ATOM 6753 O O . GLY B 1 328 ? -4.578 -17.75 -6.844 1 89.12 328 GLY B O 1
ATOM 6754 N N . SER B 1 329 ? -3.051 -16.172 -6.855 1 85.12 329 SER B N 1
ATOM 6755 C CA . SER B 1 329 ? -2.98 -15.953 -8.297 1 85.12 329 SER B CA 1
ATOM 6756 C C . SER B 1 329 ? -1.585 -15.508 -8.727 1 85.12 329 SER B C 1
ATOM 6758 O O . SER B 1 329 ? -0.71 -15.305 -7.879 1 85.12 329 SER B O 1
ATOM 6760 N N . THR B 1 330 ? -1.386 -15.516 -10 1 85.94 330 THR B N 1
ATOM 6761 C CA . THR B 1 330 ? -0.106 -15.016 -10.5 1 85.94 330 THR B CA 1
ATOM 6762 C C . THR B 1 330 ? 0.163 -13.602 -9.992 1 85.94 330 THR B C 1
ATOM 6764 O O . THR B 1 330 ? 1.303 -13.258 -9.68 1 85.94 330 THR B O 1
ATOM 6767 N N . GLU B 1 331 ? -0.88 -12.812 -9.812 1 87.25 331 GLU B N 1
ATOM 6768 C CA . GLU B 1 331 ? -0.763 -11.414 -9.391 1 87.25 331 GLU B CA 1
ATOM 6769 C C . GLU B 1 331 ? -0.465 -11.312 -7.898 1 87.25 331 GLU B C 1
ATOM 6771 O O . GLU B 1 331 ? 0.202 -10.375 -7.457 1 87.25 331 GLU B O 1
ATOM 6776 N N . SER B 1 332 ? -0.993 -12.227 -7.098 1 84.81 332 SER B N 1
ATOM 6777 C CA . SER B 1 332 ? -0.92 -12.078 -5.648 1 84.81 332 SER B CA 1
ATOM 6778 C C . SER B 1 332 ? -0.02 -13.133 -5.023 1 84.81 332 SER B C 1
ATOM 6780 O O . SER B 1 332 ? 0.377 -13.016 -3.863 1 84.81 332 SER B O 1
ATOM 6782 N N . ILE B 1 333 ? 0.306 -14.148 -5.723 1 80.62 333 ILE B N 1
ATOM 67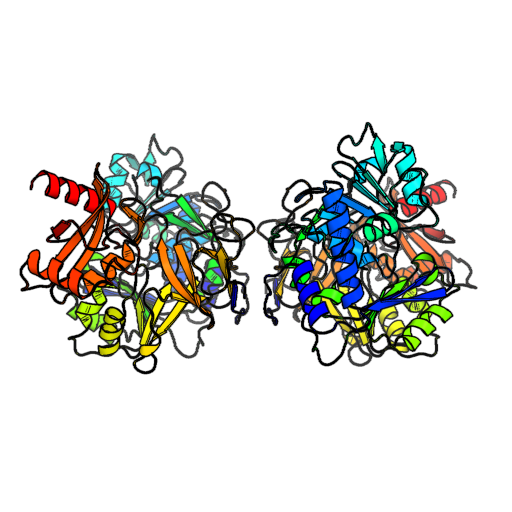83 C CA . ILE B 1 333 ? 1.155 -15.258 -5.301 1 80.62 333 ILE B CA 1
ATOM 6784 C C . ILE B 1 333 ? 0.48 -16.031 -4.164 1 80.62 333 ILE B C 1
ATOM 6786 O O . ILE B 1 333 ? 0.223 -17.219 -4.281 1 80.62 333 ILE B O 1
ATOM 6790 N N . PHE B 1 334 ? 0.109 -15.328 -3.016 1 85.5 334 PHE B N 1
ATOM 6791 C CA . PHE B 1 334 ? -0.482 -15.961 -1.845 1 85.5 334 PHE B CA 1
ATOM 6792 C C . PHE B 1 334 ? -1.442 -15.008 -1.14 1 85.5 3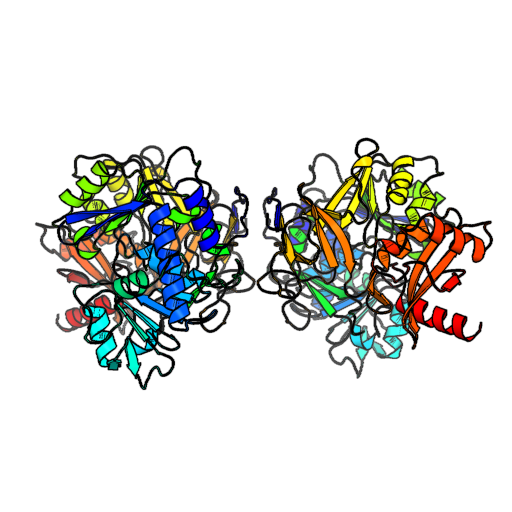34 PHE B C 1
ATOM 6794 O O . PHE B 1 334 ? -1.043 -13.938 -0.692 1 85.5 334 PHE B O 1
ATOM 6801 N N . VAL B 1 335 ? -2.709 -15.43 -0.947 1 91.06 335 VAL B N 1
ATOM 6802 C CA . VAL B 1 335 ? -3.721 -14.523 -0.414 1 91.06 335 VAL B CA 1
ATOM 6803 C C . VAL B 1 335 ? -4.266 -15.078 0.901 1 91.06 335 VAL B C 1
ATOM 6805 O O . VAL B 1 335 ? -4.336 -14.359 1.901 1 91.06 335 VAL B O 1
ATOM 6808 N N . SER B 1 336 ? -4.68 -16.344 0.887 1 92.88 336 SER B N 1
ATOM 6809 C CA . SER B 1 336 ? -5.301 -16.938 2.064 1 92.88 336 SER B CA 1
ATOM 6810 C C . SER B 1 336 ? -4.996 -18.438 2.148 1 92.88 336 SER B C 1
ATOM 6812 O O . SER B 1 336 ? -4.52 -19.031 1.18 1 92.88 336 SER B O 1
ATOM 6814 N N . TYR B 1 337 ? -5.188 -18.984 3.316 1 93 337 TYR B N 1
ATOM 6815 C CA . TYR B 1 337 ? -4.961 -20.406 3.492 1 93 337 TYR B CA 1
ATOM 6816 C C . TYR B 1 337 ? -5.727 -20.938 4.699 1 93 337 TYR B C 1
ATOM 6818 O O . TYR B 1 337 ? -6.199 -20.172 5.531 1 93 337 TYR B O 1
ATOM 6826 N N . LYS B 1 338 ? -5.926 -22.203 4.73 1 93.88 338 LYS B N 1
ATOM 6827 C CA . LYS B 1 338 ? -6.469 -22.953 5.859 1 93.88 338 LYS B CA 1
ATOM 6828 C C . LYS B 1 338 ? -5.75 -24.281 6.023 1 93.88 338 LYS B C 1
ATOM 6830 O O . LYS B 1 338 ? -5.5 -24.984 5.043 1 93.88 338 LYS B O 1
ATOM 6835 N N . VAL B 1 339 ? -5.391 -24.562 7.23 1 95.44 339 VAL B N 1
ATOM 6836 C CA . VAL B 1 339 ? -4.781 -25.859 7.539 1 95.44 339 VAL B CA 1
ATOM 6837 C C . VAL B 1 339 ? -5.824 -26.781 8.164 1 95.44 339 VAL B C 1
ATOM 6839 O O . VAL B 1 339 ? -6.477 -26.422 9.141 1 95.44 339 VAL B O 1
ATOM 6842 N N . PHE B 1 340 ? -5.93 -27.891 7.57 1 95.62 340 PHE B N 1
ATOM 6843 C CA . PHE B 1 340 ? -6.848 -28.906 8.086 1 95.62 340 PHE B CA 1
ATOM 6844 C C . PHE B 1 340 ? -6.082 -30.062 8.703 1 95.62 340 PHE B C 1
ATOM 6846 O O . PHE B 1 340 ? -5.02 -30.453 8.203 1 95.62 340 PHE B O 1
ATOM 6853 N N . THR B 1 341 ? -6.57 -30.578 9.789 1 97.31 341 THR B N 1
ATOM 6854 C CA . THR B 1 341 ? -6.172 -31.828 10.438 1 97.31 341 THR B CA 1
ATOM 6855 C C . THR B 1 341 ? -7.387 -32.719 10.695 1 97.31 341 THR B C 1
ATOM 6857 O O . THR B 1 341 ? -8.516 -32.344 10.398 1 97.31 341 THR B O 1
ATOM 6860 N N . LEU B 1 342 ? -7.113 -33.906 11.156 1 95.56 342 LEU B N 1
ATOM 6861 C CA . LEU B 1 342 ? -8.227 -34.781 11.5 1 95.56 342 LEU B CA 1
ATOM 6862 C C . LEU B 1 342 ? -9.109 -34.156 12.57 1 95.56 342 LEU B C 1
ATOM 6864 O O . LEU B 1 342 ? -10.312 -34.406 12.609 1 95.56 342 LEU B O 1
ATOM 6868 N N . GLU B 1 343 ? -8.594 -33.219 13.336 1 95.88 343 GLU B N 1
ATOM 6869 C CA . GLU B 1 343 ? -9.297 -32.625 14.469 1 95.88 343 GLU B CA 1
ATOM 6870 C C . GLU B 1 343 ? -10.242 -31.516 14.008 1 95.88 343 GLU B C 1
ATOM 6872 O O . GLU B 1 343 ? -11.266 -31.25 14.656 1 95.88 343 GLU B O 1
ATOM 6877 N N . ASN B 1 344 ? -9.914 -30.891 12.875 1 95.38 344 ASN B N 1
ATOM 6878 C CA . ASN B 1 344 ? -10.727 -29.719 12.531 1 95.38 344 ASN B CA 1
ATOM 6879 C C . ASN B 1 344 ? -11.344 -29.859 11.148 1 95.38 344 ASN B C 1
ATOM 6881 O O . ASN B 1 344 ? -11.844 -28.891 10.586 1 95.38 344 ASN B O 1
ATOM 6885 N N . ILE B 1 345 ? -11.273 -31.016 10.562 1 93.94 345 ILE B N 1
ATOM 6886 C CA . ILE B 1 345 ? -11.789 -31.234 9.211 1 93.94 345 ILE B CA 1
ATOM 6887 C C . ILE B 1 345 ? -13.281 -30.922 9.172 1 93.94 345 ILE B C 1
ATOM 6889 O O . ILE B 1 345 ? -13.812 -30.562 8.117 1 93.94 345 ILE B O 1
ATOM 6893 N N . SER B 1 346 ? -13.977 -30.984 10.305 1 92.44 346 SER B N 1
ATOM 6894 C CA . SER B 1 346 ? -15.406 -30.703 10.383 1 92.44 346 SER B CA 1
ATOM 6895 C C . SER B 1 346 ? -15.695 -29.219 10.102 1 92.44 346 SER B C 1
ATOM 6897 O O . SER B 1 346 ? -16.828 -28.859 9.789 1 92.44 346 SER B O 1
ATOM 6899 N N . GLU B 1 347 ? -14.703 -28.422 10.164 1 92 347 GLU B N 1
ATOM 6900 C CA . GLU B 1 347 ? -14.859 -26.984 9.922 1 92 347 GLU B CA 1
ATOM 6901 C C . GLU B 1 347 ? -14.953 -26.688 8.43 1 92 347 GLU B C 1
ATOM 6903 O O . GLU B 1 347 ? -15.336 -25.594 8.031 1 92 347 GLU B O 1
ATOM 6908 N N . HIS B 1 348 ? -14.578 -27.672 7.664 1 91.75 348 HIS B N 1
ATOM 6909 C CA . HIS B 1 348 ? -14.523 -27.422 6.227 1 91.75 348 HIS B CA 1
ATOM 6910 C C . HIS B 1 348 ? -15.906 -27.094 5.672 1 91.75 348 HIS B C 1
ATOM 6912 O O . HIS B 1 348 ? -16.906 -27.688 6.086 1 91.75 348 HIS B O 1
ATOM 6918 N N . ARG B 1 349 ? -15.93 -26.156 4.781 1 85.94 349 ARG B N 1
ATOM 6919 C CA . ARG B 1 349 ? -17.062 -25.828 3.92 1 85.94 349 ARG B CA 1
ATOM 6920 C C . ARG B 1 349 ? -16.641 -25.812 2.453 1 85.94 349 ARG B C 1
ATOM 6922 O O . ARG B 1 349 ? -15.508 -25.453 2.131 1 85.94 349 ARG B O 1
ATOM 6929 N N . GLN B 1 350 ? -17.562 -26.234 1.636 1 80.06 350 GLN B N 1
ATOM 6930 C CA . GLN B 1 350 ? -17.25 -26.203 0.213 1 80.06 350 GLN B CA 1
ATOM 6931 C C . GLN B 1 350 ? -16.797 -24.828 -0.233 1 80.06 350 GLN B C 1
ATOM 6933 O O . GLN B 1 350 ? -17.469 -23.828 0.056 1 80.06 350 GLN B O 1
ATOM 6938 N N . GLY B 1 351 ? -15.656 -24.828 -0.857 1 85.81 351 GLY B N 1
ATOM 6939 C CA . GLY B 1 351 ? -15.141 -23.562 -1.372 1 85.81 351 GLY B CA 1
ATOM 6940 C C . GLY B 1 351 ? -14.297 -22.812 -0.365 1 85.81 351 GLY B C 1
ATOM 6941 O O . GLY B 1 351 ? -13.836 -21.703 -0.641 1 85.81 351 GLY B O 1
ATOM 6942 N N . MET B 1 352 ? -14.062 -23.406 0.735 1 91.44 352 MET B N 1
ATOM 6943 C CA . MET B 1 352 ? -13.336 -22.719 1.797 1 91.44 352 MET B CA 1
ATOM 6944 C C . MET B 1 352 ? -11.898 -22.438 1.374 1 91.44 352 MET B C 1
ATOM 6946 O O . MET B 1 352 ? -11.156 -23.359 1.019 1 91.44 352 MET B O 1
ATOM 6950 N N . LEU B 1 353 ? -11.523 -21.172 1.452 1 92.62 353 LEU B N 1
ATOM 6951 C CA . LEU B 1 353 ? -10.188 -20.75 1.057 1 92.62 353 LEU B CA 1
ATOM 6952 C C . LEU B 1 353 ? -9.375 -20.328 2.271 1 92.62 353 LEU B C 1
ATOM 6954 O O . LEU B 1 353 ? -8.188 -20 2.148 1 92.62 353 LEU B O 1
ATOM 6958 N N . GLY B 1 354 ? -10.016 -20.312 3.441 1 94.06 354 GLY B N 1
ATOM 6959 C CA . GLY B 1 354 ? -9.312 -19.969 4.664 1 94.06 354 GLY B CA 1
ATOM 6960 C C . GLY B 1 354 ? -9.344 -18.484 4.973 1 94.06 354 GLY B C 1
ATOM 6961 O O . GLY B 1 354 ? -10.297 -17.797 4.617 1 94.06 354 GLY B O 1
ATOM 6962 N N . ARG B 1 355 ? -8.406 -18.031 5.789 1 94.38 355 ARG B N 1
ATOM 6963 C CA . ARG B 1 355 ? -8.289 -16.625 6.195 1 94.38 355 ARG B CA 1
ATOM 6964 C C . ARG B 1 355 ? -7.121 -15.945 5.488 1 94.38 355 ARG B C 1
ATOM 6966 O O . ARG B 1 355 ? -6.148 -16.609 5.113 1 94.38 355 ARG B O 1
ATOM 6973 N N . PRO B 1 356 ? -7.215 -14.625 5.309 1 92.44 356 PRO B N 1
ATOM 6974 C CA . PRO B 1 356 ? -6.113 -13.922 4.648 1 92.44 356 PRO B CA 1
ATOM 6975 C C . PRO B 1 356 ? -4.785 -14.07 5.391 1 92.44 356 PRO B C 1
ATOM 6977 O O . PRO B 1 356 ? -4.762 -14.062 6.625 1 92.44 356 PRO B O 1
ATOM 6980 N N . ALA B 1 357 ? -3.707 -14.203 4.625 1 90.12 357 ALA B N 1
ATOM 6981 C CA . ALA B 1 357 ? -2.361 -14.297 5.18 1 90.12 357 ALA B CA 1
ATOM 6982 C C . ALA B 1 357 ? -1.971 -12.992 5.879 1 90.12 357 ALA B C 1
ATOM 6984 O O . ALA B 1 357 ? -2.66 -11.984 5.75 1 90.12 357 ALA B O 1
ATOM 6985 N N . ALA B 1 358 ? -0.9 -13.039 6.602 1 85.88 358 ALA B N 1
ATOM 6986 C CA . ALA B 1 358 ? -0.419 -11.867 7.336 1 85.88 358 ALA B CA 1
ATOM 6987 C C . ALA B 1 358 ? -0.159 -10.695 6.395 1 85.88 358 ALA B C 1
ATOM 6989 O O . ALA B 1 358 ? 0.463 -10.859 5.344 1 85.88 358 ALA B O 1
ATOM 6990 N N . GLY B 1 359 ? -0.695 -9.539 6.816 1 85.56 359 GLY B N 1
ATOM 6991 C CA . GLY B 1 359 ? -0.461 -8.32 6.055 1 85.56 359 GLY B CA 1
ATOM 6992 C C . GLY B 1 359 ? -1.398 -8.172 4.871 1 85.56 359 GLY B C 1
ATOM 6993 O O . GLY B 1 359 ? -1.268 -7.227 4.086 1 85.56 359 GLY B O 1
ATOM 6994 N N . THR B 1 360 ? -2.357 -9.094 4.727 1 91 360 THR B N 1
ATOM 6995 C CA . THR B 1 360 ? -3.273 -9.07 3.592 1 91 360 THR B CA 1
ATOM 6996 C C . THR B 1 360 ? -4.648 -8.57 4.016 1 91 360 THR B C 1
ATOM 6998 O O . THR B 1 360 ? -5.133 -8.906 5.098 1 91 360 THR B O 1
ATOM 7001 N N . GLU B 1 361 ? -5.203 -7.73 3.207 1 93.25 361 GLU B N 1
ATOM 7002 C CA . GLU B 1 361 ? -6.582 -7.262 3.348 1 93.25 361 GLU B CA 1
ATOM 7003 C C . GLU B 1 361 ? -7.477 -7.848 2.258 1 93.25 361 GLU B C 1
ATOM 7005 O O . GLU B 1 361 ? -7.059 -7.969 1.104 1 93.25 361 GLU B O 1
ATOM 7010 N N . ILE B 1 362 ? -8.688 -8.188 2.648 1 95.88 362 ILE B N 1
ATOM 7011 C CA . ILE B 1 362 ? -9.656 -8.633 1.658 1 95.88 362 ILE B CA 1
ATOM 7012 C C . ILE B 1 362 ? -10.984 -7.914 1.881 1 95.88 362 ILE B C 1
ATOM 7014 O O . ILE B 1 362 ? -11.281 -7.469 2.994 1 95.88 362 ILE B O 1
ATOM 7018 N N . LYS B 1 363 ? -11.742 -7.766 0.865 1 96.38 363 LYS B N 1
ATOM 7019 C CA . LYS B 1 363 ? -13.117 -7.297 0.944 1 96.38 363 LYS B CA 1
ATOM 7020 C C . LYS B 1 363 ? -13.977 -7.93 -0.148 1 96.38 363 LYS B C 1
ATOM 7022 O O . LYS B 1 363 ? -13.461 -8.383 -1.169 1 96.38 363 LYS B O 1
ATOM 7027 N N . ILE B 1 364 ? -15.219 -8.047 0.121 1 96.5 364 ILE B N 1
ATOM 7028 C CA . ILE B 1 364 ? -16.188 -8.547 -0.846 1 96.5 364 ILE B CA 1
ATOM 7029 C C . ILE B 1 364 ? -17.094 -7.41 -1.31 1 96.5 364 ILE B C 1
ATOM 7031 O O . ILE B 1 364 ? -17.703 -6.727 -0.49 1 96.5 364 ILE B O 1
ATOM 7035 N N . VAL B 1 365 ? -17.172 -7.234 -2.631 1 95.44 365 VAL B N 1
ATOM 7036 C CA . VAL B 1 365 ? -17.922 -6.09 -3.137 1 95.44 365 VAL B CA 1
ATOM 7037 C C . VAL B 1 365 ? -18.969 -6.562 -4.129 1 95.44 365 VAL B C 1
ATOM 7039 O O . VAL B 1 365 ? -18.828 -7.613 -4.758 1 95.44 365 VAL B O 1
ATOM 7042 N N . ASP B 1 366 ? -19.984 -5.844 -4.25 1 92.25 366 ASP B N 1
ATOM 7043 C CA . ASP B 1 366 ? -21.031 -6.156 -5.227 1 92.25 366 ASP B CA 1
ATOM 7044 C C . ASP B 1 366 ? -20.688 -5.562 -6.594 1 92.25 366 ASP B C 1
ATOM 7046 O O . ASP B 1 366 ? -19.562 -5.117 -6.824 1 92.25 366 ASP B O 1
ATOM 7050 N N . GLU B 1 367 ? -21.609 -5.598 -7.52 1 86.81 367 GLU B N 1
ATOM 7051 C CA . GLU B 1 367 ? -21.391 -5.152 -8.891 1 86.81 367 GLU B CA 1
ATOM 7052 C C . GLU B 1 367 ? -21.141 -3.648 -8.953 1 86.81 367 GLU B C 1
ATOM 7054 O O . GLU B 1 367 ? -20.484 -3.164 -9.875 1 86.81 367 GLU B O 1
ATOM 7059 N N . GLU B 1 368 ? -21.672 -2.973 -7.969 1 88.69 368 GLU B N 1
ATOM 7060 C CA . GLU B 1 368 ? -21.453 -1.529 -7.902 1 88.69 368 GLU B CA 1
ATOM 7061 C C . GLU B 1 368 ? -20.219 -1.191 -7.09 1 88.69 368 GLU B C 1
ATOM 7063 O O . GLU B 1 368 ? -19.984 -0.031 -6.738 1 88.69 368 GLU B O 1
ATOM 7068 N N . LYS B 1 369 ? -19.484 -2.258 -6.672 1 90.06 369 LYS B N 1
ATOM 7069 C CA . LYS B 1 369 ? -18.219 -2.146 -5.953 1 90.06 369 LYS B CA 1
ATOM 7070 C C . LYS B 1 369 ? -18.438 -1.681 -4.516 1 90.06 369 LYS B C 1
ATOM 7072 O O . LYS B 1 369 ? -17.578 -1.009 -3.938 1 90.06 369 LYS B O 1
ATOM 7077 N N . ARG B 1 370 ? -19.656 -1.901 -4.043 1 91.81 370 ARG B N 1
ATOM 7078 C CA . ARG B 1 370 ? -19.953 -1.642 -2.639 1 91.81 370 ARG B CA 1
ATOM 7079 C C . ARG B 1 370 ? -19.641 -2.865 -1.78 1 91.81 370 ARG B C 1
ATOM 7081 O O . ARG B 1 370 ? -19.984 -3.99 -2.148 1 91.81 370 ARG B O 1
ATOM 7088 N N . VAL B 1 371 ? -18.938 -2.578 -0.602 1 94 371 VAL B N 1
ATOM 7089 C CA . VAL B 1 371 ? -18.656 -3.695 0.293 1 94 371 VAL B CA 1
ATOM 7090 C C . VAL B 1 371 ? -19.969 -4.273 0.83 1 94 371 VAL B C 1
ATOM 7092 O O . VAL B 1 371 ? -20.812 -3.537 1.349 1 94 371 VAL B O 1
ATOM 7095 N N . VAL B 1 372 ? -20.141 -5.488 0.705 1 93.56 372 VAL B N 1
ATOM 7096 C CA . VAL B 1 372 ? -21.375 -6.145 1.108 1 93.56 372 VAL B CA 1
ATOM 7097 C C . VAL B 1 372 ? -21.297 -6.543 2.58 1 93.56 372 VAL B C 1
ATOM 7099 O O . VAL B 1 372 ? -20.234 -6.473 3.189 1 93.56 372 VAL B O 1
ATOM 7102 N N . ASP B 1 373 ? -22.406 -6.918 3.133 1 92.19 373 ASP B N 1
ATOM 7103 C CA . ASP B 1 373 ? -22.438 -7.414 4.508 1 92.19 373 ASP B CA 1
ATOM 7104 C C . ASP B 1 373 ? -21.812 -8.797 4.609 1 92.19 373 ASP B C 1
ATOM 7106 O O . ASP B 1 373 ? -21.797 -9.555 3.639 1 92.19 373 ASP B O 1
ATOM 7110 N N . THR B 1 374 ? -21.328 -9.109 5.742 1 93.69 374 THR B N 1
ATOM 7111 C CA . THR B 1 374 ? -20.812 -10.445 5.996 1 93.69 374 THR B CA 1
ATOM 7112 C C . THR B 1 374 ? -21.844 -11.508 5.66 1 93.69 374 THR B C 1
ATOM 7114 O O . THR B 1 374 ? -23.031 -11.359 5.984 1 93.69 374 THR B O 1
ATOM 7117 N N . GLY B 1 375 ? -21.453 -12.508 4.977 1 92.12 375 GLY B N 1
ATOM 7118 C CA . GLY B 1 375 ? -22.344 -13.594 4.594 1 92.12 375 GLY B CA 1
ATOM 7119 C C . GLY B 1 375 ? -22.906 -13.43 3.197 1 92.12 375 GLY B C 1
ATOM 7120 O O . GLY B 1 375 ? -23.422 -14.391 2.613 1 92.12 375 GLY B O 1
ATOM 7121 N N . LYS B 1 376 ? -22.828 -12.242 2.689 1 92.44 376 LYS B N 1
ATOM 7122 C CA . LYS B 1 376 ? -23.344 -11.992 1.352 1 92.44 376 LYS B CA 1
ATOM 7123 C C . LYS B 1 376 ? -22.266 -12.203 0.29 1 92.44 376 LYS B C 1
ATOM 7125 O O . LYS B 1 376 ? -21.109 -11.875 0.506 1 92.44 376 LYS B O 1
ATOM 7130 N N . THR B 1 377 ? -22.688 -12.688 -0.877 1 90.75 377 THR B N 1
ATOM 7131 C CA . THR B 1 377 ? -21.766 -13.008 -1.96 1 90.75 377 THR B CA 1
ATOM 7132 C C . THR B 1 377 ? -21.422 -11.75 -2.764 1 90.75 377 THR B C 1
ATOM 7134 O O . THR B 1 377 ? -22.234 -10.836 -2.867 1 90.75 377 THR B O 1
ATOM 7137 N N . GLY B 1 378 ? -20.25 -11.703 -3.246 1 93.25 378 GLY B N 1
ATOM 7138 C CA . GLY B 1 378 ? -19.734 -10.672 -4.137 1 93.25 378 GLY B CA 1
ATOM 7139 C C . GLY B 1 378 ? -18.359 -11 -4.703 1 93.25 378 GLY B C 1
ATOM 7140 O O . GLY B 1 378 ? -17.906 -12.141 -4.602 1 93.25 378 GLY B O 1
ATOM 7141 N N . TYR B 1 379 ? -17.781 -10.047 -5.312 1 93.94 379 TYR B N 1
ATOM 7142 C CA . TYR B 1 379 ? -16.453 -10.219 -5.898 1 93.94 379 TYR B CA 1
ATOM 7143 C C . TYR B 1 379 ? -15.367 -10.023 -4.848 1 93.94 379 TYR B C 1
ATOM 7145 O O . TYR B 1 379 ? -15.438 -9.094 -4.039 1 93.94 379 TYR B O 1
ATOM 7153 N N . LEU B 1 380 ? -14.398 -10.836 -4.902 1 95.94 380 LEU B N 1
ATOM 7154 C CA . LEU B 1 380 ? -13.273 -10.742 -3.977 1 95.94 380 LEU B CA 1
ATOM 7155 C C . LEU B 1 380 ? -12.266 -9.703 -4.453 1 95.94 380 LEU B C 1
ATOM 7157 O O . LEU B 1 380 ? -11.828 -9.734 -5.605 1 95.94 380 LEU B O 1
ATOM 7161 N N . TYR B 1 381 ? -11.93 -8.758 -3.623 1 95.81 381 TYR B N 1
ATOM 7162 C CA . TYR B 1 381 ? -10.805 -7.836 -3.777 1 95.81 381 TYR B CA 1
ATOM 7163 C C . TYR B 1 381 ? -9.758 -8.07 -2.691 1 95.81 381 TYR B C 1
ATOM 7165 O O . TYR B 1 381 ? -10.102 -8.398 -1.553 1 95.81 381 TYR B O 1
ATOM 7173 N N . PHE B 1 382 ? -8.531 -7.961 -2.979 1 94.56 382 PHE B N 1
ATOM 7174 C CA . PHE B 1 382 ? -7.527 -8.078 -1.932 1 94.56 382 PHE B CA 1
ATOM 7175 C C . PHE B 1 382 ? -6.43 -7.035 -2.117 1 94.56 382 PHE B C 1
ATOM 7177 O O . PHE B 1 382 ? -6.27 -6.48 -3.207 1 94.56 382 PHE B O 1
ATOM 7184 N N . ARG B 1 383 ? -5.727 -6.703 -1.093 1 93.19 383 ARG B N 1
ATOM 7185 C CA . ARG B 1 383 ? -4.641 -5.73 -1.052 1 93.19 383 ARG B CA 1
ATOM 7186 C C . ARG B 1 383 ? -3.521 -6.203 -0.127 1 93.19 383 ARG B C 1
ATOM 7188 O O . ARG B 1 383 ? -3.785 -6.715 0.963 1 93.19 383 ARG B O 1
ATOM 7195 N N . SER B 1 384 ? -2.32 -6.129 -0.565 1 90.31 384 SER B N 1
ATOM 7196 C CA . SER B 1 384 ? -1.125 -6.398 0.228 1 90.31 384 SER B CA 1
ATOM 7197 C C . SER B 1 384 ? 0.099 -5.703 -0.361 1 90.31 384 SER B C 1
ATOM 7199 O O . SER B 1 384 ? 0.062 -5.23 -1.498 1 90.31 384 SER B O 1
ATOM 7201 N N . LYS B 1 385 ? 1.151 -5.656 0.417 1 85 385 LYS B N 1
ATOM 7202 C CA . LYS B 1 385 ? 2.379 -5 -0.022 1 85 385 LYS B CA 1
ATOM 7203 C C . LYS B 1 385 ? 3.098 -5.828 -1.082 1 85 385 LYS B C 1
ATOM 7205 O O . LYS B 1 385 ? 3.955 -5.312 -1.804 1 85 385 LYS B O 1
ATOM 7210 N N . TYR B 1 386 ? 2.705 -7.039 -1.286 1 83.62 386 TYR B N 1
ATOM 7211 C CA . TYR B 1 386 ? 3.535 -7.949 -2.07 1 83.62 386 TYR B CA 1
ATOM 7212 C C . TYR B 1 386 ? 2.871 -8.281 -3.4 1 83.62 386 TYR B C 1
ATOM 7214 O O . TYR B 1 386 ? 3.41 -9.062 -4.191 1 83.62 386 TYR B O 1
ATOM 7222 N N . ILE B 1 387 ? 1.755 -7.652 -3.717 1 89.5 387 ILE B N 1
ATOM 7223 C CA . ILE B 1 387 ? 1.039 -7.996 -4.941 1 89.5 387 ILE B CA 1
ATOM 7224 C C . ILE B 1 387 ? 1.625 -7.215 -6.117 1 89.5 387 ILE B C 1
ATOM 7226 O O . ILE B 1 387 ? 2.252 -6.172 -5.926 1 89.5 387 ILE B O 1
ATOM 7230 N N . ALA B 1 388 ? 1.478 -7.789 -7.309 1 92.75 388 ALA B N 1
ATOM 7231 C CA . ALA B 1 388 ? 1.88 -7.098 -8.531 1 92.75 388 ALA B CA 1
ATOM 7232 C C . ALA B 1 388 ? 1.126 -5.781 -8.695 1 92.75 388 ALA B C 1
ATOM 7234 O O . ALA B 1 388 ? -0.071 -5.707 -8.406 1 92.75 388 ALA B O 1
ATOM 7235 N N . LYS B 1 389 ? 1.824 -4.777 -9.148 1 88.31 389 LYS B N 1
ATOM 7236 C CA . LYS B 1 389 ? 1.197 -3.459 -9.234 1 88.31 389 LYS B CA 1
ATOM 7237 C C . LYS B 1 389 ? 0.898 -3.088 -10.68 1 88.31 389 LYS B C 1
ATOM 7239 O O . LYS B 1 389 ? 0.001 -2.287 -10.953 1 88.31 389 LYS B O 1
ATOM 7244 N N . THR B 1 390 ? 1.721 -3.693 -11.617 1 91 390 THR B N 1
ATOM 7245 C CA . THR B 1 390 ? 1.572 -3.277 -13.008 1 91 390 THR B CA 1
ATOM 7246 C C . THR B 1 390 ? 1.676 -4.477 -13.945 1 91 390 THR B C 1
ATOM 7248 O O . THR B 1 390 ? 2.283 -5.492 -13.594 1 91 390 THR B O 1
ATOM 7251 N N . TYR B 1 391 ? 1.108 -4.277 -15.086 1 89.12 391 TYR B N 1
ATOM 7252 C CA . TYR B 1 391 ? 1.351 -5.164 -16.219 1 89.12 391 TYR B CA 1
ATOM 7253 C C . TYR B 1 391 ? 2.594 -4.738 -16.984 1 89.12 391 TYR B C 1
ATOM 7255 O O . TYR B 1 391 ? 3.141 -3.66 -16.75 1 89.12 391 TYR B O 1
ATOM 7263 N N . LEU B 1 392 ? 3.012 -5.539 -17.844 1 86.75 392 LEU B N 1
ATOM 7264 C CA . LEU B 1 392 ? 4.215 -5.277 -18.625 1 86.75 392 LEU B CA 1
ATOM 7265 C C . LEU B 1 392 ? 4.074 -3.988 -19.422 1 86.75 392 LEU B C 1
ATOM 7267 O O . LEU B 1 392 ? 5.059 -3.279 -19.641 1 86.75 392 LEU B O 1
ATOM 7271 N N . ASP B 1 393 ? 2.877 -3.639 -19.797 1 83.12 393 ASP B N 1
ATOM 7272 C CA . ASP B 1 393 ? 2.664 -2.449 -20.609 1 83.12 393 ASP B CA 1
ATOM 7273 C C . ASP B 1 393 ? 2.588 -1.192 -19.75 1 83.12 393 ASP B C 1
ATOM 7275 O O . ASP B 1 393 ? 2.352 -0.096 -20.266 1 83.12 393 ASP B O 1
ATOM 7279 N N . GLY B 1 394 ? 2.664 -1.358 -18.484 1 85.75 394 GLY B N 1
ATOM 7280 C CA . GLY B 1 394 ? 2.713 -0.212 -17.594 1 85.75 394 GLY B CA 1
ATOM 7281 C C . GLY B 1 394 ? 1.38 0.087 -16.938 1 85.75 394 GLY B C 1
ATOM 7282 O O . GLY B 1 394 ? 1.312 0.872 -15.984 1 85.75 394 GLY B O 1
ATOM 7283 N N . THR B 1 395 ? 0.378 -0.475 -17.406 1 88.31 395 THR B N 1
ATOM 7284 C CA . THR B 1 395 ? -0.938 -0.253 -16.812 1 88.31 395 THR B CA 1
ATOM 7285 C C . THR B 1 395 ? -1.017 -0.857 -15.422 1 88.31 395 THR B C 1
ATOM 7287 O O . THR B 1 395 ? -0.431 -1.911 -15.156 1 88.31 395 THR B O 1
ATOM 7290 N N . SER B 1 396 ? -1.782 -0.21 -14.531 1 89.38 396 SER B N 1
ATOM 7291 C CA . SER B 1 396 ? -1.927 -0.699 -13.164 1 89.38 396 SER B CA 1
ATOM 7292 C C . SER B 1 396 ? -2.826 -1.93 -13.109 1 89.38 396 SER B C 1
ATOM 7294 O O . SER B 1 396 ? -3.85 -1.988 -13.797 1 89.38 396 SER B O 1
ATOM 7296 N N . CYS B 1 397 ? -2.4 -2.895 -12.242 1 89.81 397 CYS B N 1
ATOM 7297 C CA . CYS B 1 397 ? -3.234 -4.051 -11.945 1 89.81 397 CYS B CA 1
ATOM 7298 C C . CYS B 1 397 ? -4.27 -3.717 -10.875 1 89.81 397 CYS B C 1
ATOM 7300 O O . CYS B 1 397 ? -5.172 -4.512 -10.609 1 89.81 397 CYS B O 1
ATOM 7302 N N . LEU B 1 398 ? -4.16 -2.479 -10.344 1 90.31 398 LEU B N 1
ATOM 7303 C CA . LEU B 1 398 ? -4.895 -2.184 -9.117 1 90.31 398 LEU B CA 1
ATOM 7304 C C . LEU B 1 398 ? -5.938 -1.098 -9.359 1 90.31 398 LEU B C 1
ATOM 7306 O O . LEU B 1 398 ? -5.754 -0.236 -10.219 1 90.31 398 LEU B O 1
ATOM 7310 N N . GLU B 1 399 ? -7.004 -1.209 -8.656 1 88.5 399 GLU B N 1
ATOM 7311 C CA . GLU B 1 399 ? -8.031 -0.173 -8.555 1 88.5 399 GLU B CA 1
ATOM 7312 C C . GLU B 1 399 ? -8.07 0.43 -7.148 1 88.5 399 GLU B C 1
ATOM 7314 O O . GLU B 1 399 ? -8.555 -0.2 -6.211 1 88.5 399 GLU B O 1
ATOM 7319 N N . ASN B 1 400 ? -7.613 1.652 -6.988 1 84 400 ASN B N 1
ATOM 7320 C CA . ASN B 1 400 ? -7.512 2.311 -5.691 1 84 400 ASN B CA 1
ATOM 7321 C C . ASN B 1 400 ? -6.723 1.465 -4.691 1 84 400 ASN B C 1
ATOM 7323 O O . ASN B 1 400 ? -7.156 1.272 -3.557 1 84 400 ASN B O 1
ATOM 7327 N N . GLY B 1 401 ? -5.742 0.787 -5.266 1 87.88 401 GLY B N 1
ATOM 7328 C CA . GLY B 1 401 ? -4.844 0.027 -4.41 1 87.88 401 GLY B CA 1
ATOM 7329 C C . GLY B 1 401 ? -5.262 -1.421 -4.242 1 87.88 401 GLY B C 1
ATOM 7330 O O . GLY B 1 401 ? -4.543 -2.213 -3.627 1 87.88 401 GLY B O 1
ATOM 7331 N N . TRP B 1 402 ? -6.469 -1.805 -4.75 1 93.75 402 TRP B N 1
ATOM 7332 C CA . TRP B 1 402 ? -6.996 -3.156 -4.59 1 93.75 402 TRP B CA 1
ATOM 7333 C C . TRP B 1 402 ? -6.863 -3.947 -5.887 1 93.75 402 TRP B C 1
ATOM 7335 O O . TRP B 1 402 ? -7.078 -3.408 -6.977 1 93.75 402 TRP B O 1
ATOM 7345 N N . TYR B 1 403 ? -6.543 -5.203 -5.758 1 94.88 403 TYR B N 1
ATOM 7346 C CA . TYR B 1 403 ? -6.625 -6.086 -6.918 1 94.88 403 TYR B CA 1
ATOM 7347 C C . TYR B 1 403 ? -8.031 -6.668 -7.062 1 94.88 403 TYR B C 1
ATOM 7349 O O . TYR B 1 403 ? -8.5 -7.395 -6.188 1 94.88 403 TYR B O 1
ATOM 7357 N N . PRO B 1 404 ? -8.641 -6.375 -8.148 1 93.81 404 PRO B N 1
ATOM 7358 C CA . PRO B 1 404 ? -9.977 -6.934 -8.398 1 93.81 404 PRO B CA 1
ATOM 7359 C C . PRO B 1 404 ? -9.922 -8.328 -9.016 1 93.81 404 PRO B C 1
ATOM 7361 O O . PRO B 1 404 ? -9.211 -8.547 -10 1 93.81 404 PRO B O 1
ATOM 7364 N N . THR B 1 405 ? -10.609 -9.281 -8.406 1 92.12 405 THR B N 1
ATOM 7365 C CA . THR B 1 405 ? -10.688 -10.609 -9 1 92.12 405 THR B CA 1
ATOM 7366 C C . THR B 1 405 ? -12.07 -10.859 -9.594 1 92.12 405 THR B C 1
ATOM 7368 O O . THR B 1 405 ? -13 -10.078 -9.367 1 92.12 405 THR B O 1
ATOM 7371 N N . SER B 1 406 ? -12.148 -11.867 -10.359 1 87 406 SER B N 1
ATOM 7372 C CA . SER B 1 406 ? -13.438 -12.32 -10.867 1 87 406 SER B CA 1
ATOM 7373 C C . SER B 1 406 ? -14.016 -13.438 -10 1 87 406 SER B C 1
ATOM 7375 O O . SER B 1 406 ? -15 -14.078 -10.375 1 87 406 SER B O 1
ATOM 7377 N N . ASP B 1 407 ? -13.422 -13.688 -8.883 1 88.06 407 ASP B N 1
ATOM 7378 C CA . ASP B 1 407 ? -13.867 -14.742 -7.973 1 88.06 407 ASP B CA 1
ATOM 7379 C C . ASP B 1 407 ? -15.023 -14.258 -7.102 1 88.06 407 ASP B C 1
ATOM 7381 O O . ASP B 1 407 ? -14.953 -13.18 -6.508 1 88.06 407 ASP B O 1
ATOM 7385 N N . ILE B 1 408 ? -16.031 -15 -7.086 1 88.88 408 ILE B N 1
ATOM 7386 C CA . ILE B 1 408 ? -17.203 -14.703 -6.266 1 88.88 408 ILE B CA 1
ATOM 7387 C C . ILE B 1 408 ? -17.109 -15.43 -4.93 1 88.88 408 ILE B C 1
ATOM 7389 O O . ILE B 1 408 ? -17.016 -16.656 -4.895 1 88.88 408 ILE B O 1
ATOM 7393 N N . CYS B 1 409 ? -17.094 -14.688 -3.844 1 93.88 409 CYS B N 1
ATOM 7394 C CA . CYS B 1 409 ? -16.875 -15.234 -2.508 1 93.88 409 CYS B CA 1
ATOM 7395 C C . CYS B 1 409 ? -17.797 -14.562 -1.496 1 93.88 409 CYS B C 1
ATOM 7397 O O . CYS B 1 409 ? -18.469 -13.586 -1.818 1 93.88 409 CYS B O 1
ATOM 7399 N N . TYR B 1 410 ? -17.938 -15.094 -0.389 1 93.12 410 TYR B N 1
ATOM 7400 C CA . TYR B 1 410 ? -18.453 -14.414 0.79 1 93.12 410 TYR B CA 1
ATOM 7401 C C . TYR B 1 410 ? -17.578 -14.68 2.006 1 93.12 410 TYR B C 1
ATOM 7403 O O . TYR B 1 410 ? -16.781 -15.617 2.014 1 93.12 410 TYR B O 1
ATOM 7411 N N . LEU B 1 411 ? -17.641 -13.82 2.938 1 95.75 411 LEU B N 1
ATOM 7412 C CA . LEU B 1 411 ? -16.906 -13.922 4.199 1 95.75 411 LEU B CA 1
ATOM 7413 C C . LEU B 1 411 ? -17.812 -14.438 5.309 1 95.75 411 LEU B C 1
ATOM 7415 O O . LEU B 1 411 ? -18.938 -13.945 5.48 1 95.75 411 LEU B O 1
ATOM 7419 N N . THR B 1 412 ? -17.312 -15.422 5.988 1 93.69 412 THR B N 1
ATOM 7420 C CA . THR B 1 412 ? -18.062 -15.914 7.129 1 93.69 412 THR B CA 1
ATOM 7421 C C . THR B 1 412 ? -17.844 -15.031 8.352 1 93.69 412 THR B C 1
ATOM 7423 O O . THR B 1 412 ? -16.938 -14.211 8.367 1 93.69 412 THR B O 1
ATOM 7426 N N . GLU B 1 413 ? -18.672 -15.141 9.359 1 91.56 413 GLU B N 1
ATOM 7427 C CA . GLU B 1 413 ? -18.578 -14.344 10.578 1 91.56 413 GLU B CA 1
ATOM 7428 C C . GLU B 1 413 ? -17.234 -14.586 11.281 1 91.56 413 GLU B C 1
ATOM 7430 O O . GLU B 1 413 ? -16.703 -13.68 11.922 1 91.56 413 GLU B O 1
ATOM 7435 N N . ASP B 1 414 ? -16.734 -15.789 11.07 1 90.94 414 ASP B N 1
ATOM 7436 C CA . ASP B 1 414 ? -15.484 -16.125 11.742 1 90.94 414 ASP B CA 1
ATOM 7437 C C . ASP B 1 414 ? -14.281 -15.773 10.867 1 90.94 414 ASP B C 1
ATOM 7439 O O . ASP B 1 414 ? -13.141 -16.109 11.203 1 90.94 414 ASP B O 1
ATOM 7443 N N . GLY B 1 415 ? -14.508 -15.203 9.703 1 92.75 415 GLY B N 1
ATOM 7444 C CA . GLY B 1 415 ? -13.43 -14.602 8.938 1 92.75 415 GLY B CA 1
ATOM 7445 C C . GLY B 1 415 ? -12.867 -15.523 7.871 1 92.75 415 GLY B C 1
ATOM 7446 O O . GLY B 1 415 ? -11.742 -15.32 7.402 1 92.75 415 GLY B O 1
ATOM 7447 N N . HIS B 1 416 ? -13.625 -16.594 7.508 1 94.5 416 HIS B N 1
ATOM 7448 C CA . HIS B 1 416 ? -13.172 -17.469 6.434 1 94.5 416 HIS B CA 1
ATOM 7449 C C . HIS B 1 416 ? -13.75 -17.031 5.09 1 94.5 416 HIS B C 1
ATOM 7451 O O . HIS B 1 416 ? -14.914 -16.641 5.008 1 94.5 416 HIS B O 1
ATOM 7457 N N . LEU B 1 417 ? -12.914 -17.109 4.164 1 95.5 417 LEU B N 1
ATOM 7458 C CA . LEU B 1 417 ? -13.312 -16.844 2.787 1 95.5 417 LEU B CA 1
ATOM 7459 C C . LEU B 1 417 ? -13.875 -18.094 2.125 1 95.5 417 LEU B C 1
ATOM 7461 O O . LEU B 1 417 ? -13.227 -19.156 2.127 1 95.5 417 LEU B O 1
ATOM 7465 N N . ILE B 1 418 ? -15.07 -17.984 1.589 1 91.94 418 ILE B N 1
ATOM 7466 C CA . ILE B 1 418 ? -15.703 -19.094 0.89 1 91.94 418 ILE B CA 1
ATOM 7467 C C . ILE B 1 418 ? -15.945 -18.719 -0.568 1 91.94 418 ILE B C 1
ATOM 7469 O O . ILE B 1 418 ? -16.641 -17.75 -0.854 1 91.94 418 ILE B O 1
ATOM 7473 N N . MET B 1 419 ? -15.375 -19.453 -1.438 1 89.06 419 MET B N 1
ATOM 7474 C CA . MET B 1 419 ? -15.57 -19.203 -2.863 1 89.06 419 MET B CA 1
ATOM 7475 C C . MET B 1 419 ? -16.797 -19.953 -3.383 1 89.06 419 MET B C 1
ATOM 7477 O O . MET B 1 419 ? -16.953 -21.141 -3.129 1 89.06 419 MET B O 1
ATOM 7481 N N . VAL B 1 420 ? -17.609 -19.25 -4.105 1 81.19 420 VAL B N 1
ATOM 7482 C CA . VAL B 1 420 ? -18.812 -19.844 -4.652 1 81.19 420 VAL B CA 1
ATOM 7483 C C . VAL B 1 420 ? -18.656 -20.062 -6.156 1 81.19 420 VAL B C 1
ATOM 7485 O O . VAL B 1 420 ? -19.375 -20.875 -6.75 1 81.19 420 VAL B O 1
ATOM 7488 N N . GLY B 1 421 ? -17.734 -19.375 -6.754 1 76.06 421 GLY B N 1
ATOM 7489 C CA . GLY B 1 421 ? -17.484 -19.5 -8.18 1 76.06 421 GLY B CA 1
ATOM 7490 C C . GLY B 1 421 ? -16.703 -18.328 -8.758 1 76.06 421 GLY B C 1
ATOM 7491 O O . GLY B 1 421 ? -16.125 -17.531 -8.016 1 76.06 421 GLY B O 1
ATOM 7492 N N . ARG B 1 422 ? -16.562 -18.375 -10.133 1 78.44 422 ARG B N 1
ATOM 7493 C CA . ARG B 1 422 ? -15.984 -17.266 -10.875 1 78.44 422 ARG B CA 1
ATOM 7494 C C . ARG B 1 422 ? -17 -16.656 -11.836 1 78.44 422 ARG B C 1
ATOM 7496 O O . ARG B 1 422 ? -17.828 -17.375 -12.414 1 78.44 422 ARG B O 1
ATOM 7503 N N . SER B 1 423 ? -16.969 -15.398 -11.836 1 71.56 423 SER B N 1
ATOM 7504 C CA . SER B 1 423 ? -17.938 -14.734 -12.711 1 71.56 423 SER B CA 1
ATOM 7505 C C . SER B 1 423 ? -17.781 -15.195 -14.156 1 71.56 423 SER B C 1
ATOM 7507 O O . SER B 1 423 ? -18.75 -15.164 -14.93 1 71.56 423 SER B O 1
ATOM 7509 N N . THR B 1 424 ? -16.594 -15.68 -14.391 1 64.75 424 THR B N 1
ATOM 7510 C CA . THR B 1 424 ? -16.344 -16.109 -15.766 1 64.75 424 THR B CA 1
ATOM 7511 C C . THR B 1 424 ? -16.688 -17.594 -15.938 1 64.75 424 THR B C 1
ATOM 7513 O O . THR B 1 424 ? -16.75 -18.094 -17.062 1 64.75 424 THR B O 1
ATOM 7516 N N . ASP B 1 425 ? -16.891 -18.203 -14.844 1 68.81 425 ASP B N 1
ATOM 7517 C CA . ASP B 1 425 ? -17.094 -19.656 -14.875 1 68.81 425 ASP B CA 1
ATOM 7518 C C . ASP B 1 425 ? -18.516 -20.016 -14.461 1 68.81 425 ASP B C 1
ATOM 7520 O O . ASP B 1 425 ? -18.719 -20.859 -13.586 1 68.81 425 ASP B O 1
ATOM 7524 N N . LEU B 1 426 ? -19.406 -19.312 -14.953 1 68.88 426 LEU B N 1
ATOM 7525 C CA . LEU B 1 426 ? -20.828 -19.578 -14.695 1 68.88 426 LEU B CA 1
ATOM 7526 C C . LEU B 1 426 ? -21.531 -20.031 -15.969 1 68.88 426 LEU B C 1
ATOM 7528 O O . LEU B 1 426 ? -21.141 -19.641 -17.078 1 68.88 426 LEU B O 1
ATOM 7532 N N . ILE B 1 427 ? -22.375 -21.031 -15.82 1 75.88 427 ILE B N 1
ATOM 7533 C CA . ILE B 1 427 ? -23.25 -21.453 -16.922 1 75.88 427 ILE B CA 1
ATOM 7534 C C . ILE B 1 427 ? -24.578 -20.703 -16.828 1 75.88 427 ILE B C 1
ATOM 7536 O O . ILE B 1 427 ? -25.266 -20.781 -15.805 1 75.88 427 ILE B O 1
ATOM 7540 N N . LYS B 1 428 ? -24.875 -19.922 -17.875 1 75.69 428 LYS B N 1
ATOM 7541 C CA . LYS B 1 428 ? -26.141 -19.172 -17.906 1 75.69 428 LYS B CA 1
ATOM 7542 C C . LYS B 1 428 ? -27.25 -20.016 -18.516 1 75.69 428 LYS B C 1
ATOM 7544 O O . LYS B 1 428 ? -27.438 -20.047 -19.734 1 75.69 428 LYS B O 1
ATOM 7549 N N . LYS B 1 429 ? -28.016 -20.656 -17.625 1 74.75 429 LYS B N 1
ATOM 7550 C CA . LYS B 1 429 ? -29.109 -21.531 -18.047 1 74.75 429 LYS B CA 1
ATOM 7551 C C . LYS B 1 429 ? -30.469 -20.891 -17.734 1 74.75 429 LYS B C 1
ATOM 7553 O O . LYS B 1 429 ? -30.812 -20.734 -16.562 1 74.75 429 LYS B O 1
ATOM 7558 N N . CYS B 1 430 ? -31.109 -20.484 -18.75 1 68.75 430 CYS B N 1
ATOM 7559 C CA . CYS B 1 430 ? -32.375 -19.75 -18.609 1 68.75 430 CYS B CA 1
ATOM 7560 C C . CYS B 1 430 ? -32.156 -18.453 -17.844 1 68.75 430 CYS B C 1
ATOM 7562 O O . CYS B 1 430 ? -31.328 -17.625 -18.25 1 68.75 430 CYS B O 1
ATOM 7564 N N . THR B 1 431 ? -32.75 -18.312 -16.719 1 59.62 431 THR B N 1
ATOM 7565 C CA . THR B 1 431 ? -32.625 -17.062 -15.969 1 59.62 431 THR B CA 1
ATOM 7566 C C . THR B 1 431 ? -31.672 -17.234 -14.789 1 59.62 431 THR B C 1
ATOM 7568 O O . THR B 1 431 ? -31.578 -16.359 -13.93 1 59.62 431 THR B O 1
ATOM 7571 N N . VAL B 1 432 ? -31.031 -18.5 -14.82 1 64.62 432 VAL B N 1
ATOM 7572 C CA . VAL B 1 432 ? -30.219 -18.781 -13.648 1 64.62 432 VAL B CA 1
ATOM 7573 C C . VAL B 1 432 ? -28.75 -18.906 -14.055 1 64.62 432 VAL B C 1
ATOM 7575 O O . VAL B 1 432 ? -28.453 -19.266 -15.195 1 64.62 432 VAL B O 1
ATOM 7578 N N . LYS B 1 433 ? -27.922 -18.531 -13.188 1 69.88 433 LYS B N 1
ATOM 7579 C CA . LYS B 1 433 ? -26.484 -18.734 -13.336 1 69.88 433 LYS B CA 1
ATOM 7580 C C . LYS B 1 433 ? -25.984 -19.859 -12.422 1 69.88 433 LYS B C 1
ATOM 7582 O O . LYS B 1 433 ? -26.125 -19.766 -11.203 1 69.88 433 LYS B O 1
ATOM 7587 N N . LEU B 1 434 ? -25.5 -20.906 -13.07 1 72.25 434 LEU B N 1
ATOM 7588 C CA . LEU B 1 434 ? -25.047 -22.094 -12.328 1 72.25 434 LEU B CA 1
ATOM 7589 C C . LEU B 1 434 ? -23.531 -22.078 -12.18 1 72.25 434 LEU B C 1
ATOM 7591 O O . LEU B 1 434 ? -22.812 -21.781 -13.125 1 72.25 434 LEU B O 1
ATOM 7595 N N . SER B 1 435 ? -23.062 -22.375 -11 1 71.75 435 SER B N 1
ATOM 7596 C CA . SER B 1 435 ? -21.625 -22.453 -10.742 1 71.75 435 SER B CA 1
ATOM 7597 C C . SER B 1 435 ? -21.031 -23.734 -11.312 1 71.75 435 SER B C 1
ATOM 7599 O O . SER B 1 435 ? -21.391 -24.828 -10.867 1 71.75 435 SER B O 1
ATOM 7601 N N . ILE B 1 436 ? -20.125 -23.5 -12.219 1 79.75 436 ILE B N 1
ATOM 7602 C CA . ILE B 1 436 ? -19.438 -24.625 -12.828 1 79.75 436 ILE B CA 1
ATOM 7603 C C . ILE B 1 436 ? -18.703 -25.422 -11.75 1 79.75 436 ILE B C 1
ATOM 7605 O O . ILE B 1 436 ? -18.812 -26.656 -11.695 1 79.75 436 ILE B O 1
ATOM 7609 N N . LYS B 1 437 ? -18.141 -24.703 -10.875 1 73.94 437 LYS B N 1
ATOM 7610 C CA . LYS B 1 437 ? -17.328 -25.344 -9.852 1 73.94 437 LYS B CA 1
ATOM 7611 C C . LYS B 1 437 ? -18.188 -26.188 -8.914 1 73.94 437 LYS B C 1
ATOM 7613 O O . LYS B 1 437 ? -17.781 -27.266 -8.492 1 73.94 437 LYS B O 1
ATOM 7618 N N . LEU B 1 438 ? -19.297 -25.734 -8.578 1 69.56 438 LEU B N 1
ATOM 7619 C CA . LEU B 1 438 ? -20.188 -26.484 -7.715 1 69.56 438 LEU B CA 1
ATOM 7620 C C . LEU B 1 438 ? -20.625 -27.781 -8.383 1 69.56 438 LEU B C 1
ATOM 7622 O O . LEU B 1 438 ? -20.641 -28.844 -7.742 1 69.56 438 LEU B O 1
ATOM 7626 N N . ILE B 1 439 ? -20.969 -27.703 -9.594 1 79.25 439 ILE B N 1
ATOM 7627 C CA . ILE B 1 439 ? -21.391 -28.875 -10.336 1 79.25 439 ILE B CA 1
ATOM 7628 C C . ILE B 1 439 ? -20.25 -29.891 -10.414 1 79.25 439 ILE B C 1
ATOM 7630 O O . ILE B 1 439 ? -20.453 -31.078 -10.195 1 79.25 439 ILE B O 1
ATOM 7634 N N . GLU B 1 440 ? -19.094 -29.344 -10.672 1 84.44 440 GLU B N 1
ATOM 7635 C CA . GLU B 1 440 ? -17.906 -30.203 -10.758 1 84.44 440 GLU B CA 1
ATOM 7636 C C . GLU B 1 440 ? -17.641 -30.906 -9.43 1 84.44 440 GLU B C 1
ATOM 7638 O O . GLU B 1 440 ? -17.281 -32.094 -9.398 1 84.44 440 GLU B O 1
ATOM 7643 N N . ASP B 1 441 ? -17.875 -30.219 -8.406 1 75.12 441 ASP B N 1
ATOM 7644 C CA . ASP B 1 441 ? -17.656 -30.781 -7.078 1 75.12 441 ASP B CA 1
ATOM 7645 C C . ASP B 1 441 ? -18.594 -31.938 -6.801 1 75.12 441 ASP B C 1
ATOM 7647 O O . ASP B 1 441 ? -18.172 -33 -6.297 1 75.12 441 ASP B O 1
ATOM 7651 N N . TYR B 1 442 ? -19.812 -31.75 -7.094 1 75.69 442 TYR B N 1
ATOM 7652 C CA . TYR B 1 442 ? -20.797 -32.812 -6.844 1 75.69 442 TYR B CA 1
ATOM 7653 C C . TYR B 1 442 ? -20.5 -34.031 -7.676 1 75.69 442 TYR B C 1
ATOM 7655 O O . TYR B 1 442 ? -20.453 -35.156 -7.148 1 75.69 442 TYR B O 1
ATOM 7663 N N . ILE B 1 443 ? -20.203 -33.844 -8.898 1 85.44 443 ILE B N 1
ATOM 7664 C CA . ILE B 1 443 ? -20 -34.969 -9.797 1 85.44 443 ILE B CA 1
ATOM 7665 C C . ILE B 1 443 ? -18.688 -35.656 -9.445 1 85.44 443 ILE B C 1
ATOM 7667 O O . ILE B 1 443 ? -18.578 -36.906 -9.523 1 85.44 443 ILE B O 1
ATOM 7671 N N . GLY B 1 444 ? -17.766 -34.906 -9.102 1 81.81 444 GLY B N 1
ATOM 7672 C CA . GLY B 1 444 ? -16.438 -35.406 -8.773 1 81.81 444 GLY B CA 1
ATOM 7673 C C . GLY B 1 444 ? -16.438 -36.312 -7.566 1 81.81 444 GLY B C 1
ATOM 7674 O O . GLY B 1 444 ? -15.508 -37.094 -7.375 1 81.81 444 GLY B O 1
ATOM 7675 N N . ARG B 1 445 ? -17.469 -36.312 -6.801 1 77.5 445 ARG B N 1
ATOM 7676 C CA . ARG B 1 445 ? -17.594 -37.156 -5.609 1 77.5 445 ARG B CA 1
ATOM 7677 C C . ARG B 1 445 ? -17.922 -38.594 -5.98 1 77.5 445 ARG B C 1
ATOM 7679 O O . ARG B 1 445 ? -17.797 -39.5 -5.152 1 77.5 445 ARG B O 1
ATOM 7686 N N . HIS B 1 446 ? -18.359 -38.844 -7.141 1 86.06 446 HIS B N 1
ATOM 7687 C CA . HIS B 1 446 ? -18.703 -40.188 -7.551 1 86.06 446 HIS B CA 1
ATOM 7688 C C . HIS B 1 446 ? -17.469 -41.094 -7.535 1 86.06 446 HIS B C 1
ATOM 7690 O O . HIS B 1 446 ? -16.406 -40.719 -8.055 1 86.06 446 HIS B O 1
ATOM 7696 N N . PRO B 1 447 ? -17.531 -42.25 -7.023 1 82.31 447 PRO B N 1
ATOM 7697 C CA . PRO B 1 447 ? -16.375 -43.125 -6.816 1 82.31 447 PRO B CA 1
ATOM 7698 C C . PRO B 1 447 ? -15.68 -43.5 -8.117 1 82.31 447 PRO B C 1
ATOM 7700 O O . PRO B 1 447 ? -14.484 -43.812 -8.125 1 82.31 447 PRO B O 1
ATOM 7703 N N . SER B 1 448 ? -16.422 -43.531 -9.172 1 87.5 448 SER B N 1
ATOM 7704 C CA . SER B 1 448 ? -15.836 -43.969 -10.438 1 87.5 448 SER B CA 1
ATOM 7705 C C . SER B 1 448 ? -15.164 -42.812 -11.172 1 87.5 448 SER B C 1
ATOM 7707 O O . SER B 1 448 ? -14.391 -43.031 -12.109 1 87.5 448 SER B O 1
ATOM 7709 N N . VAL B 1 449 ? -15.453 -41.625 -10.812 1 88.88 449 VAL B N 1
ATOM 7710 C CA . VAL B 1 449 ? -15.008 -40.438 -11.562 1 88.88 449 VAL B CA 1
ATOM 7711 C C . VAL B 1 449 ? -13.617 -40.031 -11.102 1 88.88 449 VAL B C 1
ATOM 7713 O O . VAL B 1 449 ? -13.383 -39.875 -9.898 1 88.88 449 VAL B O 1
ATOM 7716 N N . ASP B 1 450 ? -12.703 -39.969 -12.031 1 84.69 450 ASP B N 1
ATOM 7717 C CA . ASP B 1 450 ? -11.352 -39.5 -11.766 1 84.69 450 ASP B CA 1
ATOM 7718 C C . ASP B 1 450 ? -11.289 -37.969 -11.805 1 84.69 450 ASP B C 1
ATOM 7720 O O . ASP B 1 450 ? -10.766 -37.344 -10.883 1 84.69 450 ASP B O 1
ATOM 7724 N N . ALA B 1 451 ? -11.75 -37.344 -12.836 1 87.75 451 ALA B N 1
ATOM 7725 C CA . ALA B 1 451 ? -11.805 -35.906 -13.016 1 87.75 451 ALA B CA 1
ATOM 7726 C C . ALA B 1 451 ? -13.086 -35.5 -13.727 1 87.75 451 ALA B C 1
ATOM 7728 O O . ALA B 1 451 ? -13.688 -36.281 -14.453 1 87.75 451 ALA B O 1
ATOM 7729 N N . VAL B 1 452 ? -13.57 -34.281 -13.406 1 89.5 452 VAL B N 1
ATOM 7730 C CA . VAL B 1 452 ? -14.773 -33.75 -14.039 1 89.5 452 VAL B CA 1
ATOM 7731 C C . VAL B 1 452 ? -14.531 -32.312 -14.469 1 89.5 452 VAL B C 1
ATOM 7733 O O . VAL B 1 452 ? -13.906 -31.531 -13.742 1 89.5 452 VAL B O 1
ATOM 7736 N N . VAL B 1 453 ? -14.812 -31.984 -15.648 1 89.94 453 VAL B N 1
ATOM 7737 C CA . VAL B 1 453 ? -14.828 -30.625 -16.172 1 89.94 453 VAL B CA 1
ATOM 7738 C C . VAL B 1 453 ? -16.203 -30.297 -16.734 1 89.94 453 VAL B C 1
ATOM 7740 O O . VAL B 1 453 ? -16.672 -30.953 -17.672 1 89.94 453 VAL B O 1
ATOM 7743 N N . VAL B 1 454 ? -16.891 -29.328 -16.125 1 89.69 454 VAL B N 1
ATOM 7744 C CA . VAL B 1 454 ? -18.219 -28.906 -16.594 1 89.69 454 VAL B CA 1
ATOM 7745 C C . VAL B 1 454 ? -18.078 -27.719 -17.547 1 89.69 454 VAL B C 1
ATOM 7747 O O . VAL B 1 454 ? -17.328 -26.781 -17.281 1 89.69 454 VAL B O 1
ATOM 7750 N N . VAL B 1 455 ? -18.703 -27.859 -18.656 1 90.56 455 VAL B N 1
ATOM 7751 C CA . VAL B 1 455 ? -18.625 -26.812 -19.672 1 90.56 455 VAL B CA 1
ATOM 7752 C C . VAL B 1 455 ? -20.031 -26.422 -20.125 1 90.56 455 VAL B C 1
ATOM 7754 O O . VAL B 1 455 ? -20.938 -27.25 -20.141 1 90.56 455 VAL B O 1
ATOM 7757 N N . PRO B 1 456 ? -20.141 -25.109 -20.375 1 87 456 PRO B N 1
ATOM 7758 C CA . PRO B 1 456 ? -21.422 -24.703 -20.953 1 87 456 PRO B CA 1
ATOM 7759 C C . PRO B 1 456 ? -21.547 -25.094 -22.422 1 87 456 PRO B C 1
ATOM 7761 O O . PRO B 1 456 ? -20.578 -25 -23.188 1 87 456 PRO B O 1
ATOM 7764 N N . ILE B 1 457 ? -22.688 -25.656 -22.734 1 88.38 457 ILE B N 1
ATOM 7765 C CA . ILE B 1 457 ? -23.031 -25.969 -24.125 1 88.38 457 ILE B CA 1
ATOM 7766 C C . ILE B 1 457 ? -24.141 -25.031 -24.594 1 88.38 457 ILE B C 1
ATOM 7768 O O . ILE B 1 457 ? -25.219 -24.984 -23.984 1 88.38 457 ILE B O 1
ATOM 7772 N N . PRO B 1 458 ? -23.812 -24.266 -25.703 1 87.69 458 PRO B N 1
ATOM 7773 C CA . PRO B 1 458 ? -24.859 -23.375 -26.188 1 87.69 458 PRO B CA 1
ATOM 7774 C C . PRO B 1 458 ? -26.141 -24.109 -26.578 1 87.69 458 PRO B C 1
ATOM 7776 O O . PRO B 1 458 ? -26.062 -25.203 -27.156 1 87.69 458 PRO B O 1
ATOM 7779 N N . ASP B 1 459 ? -27.25 -23.531 -26.125 1 84.31 459 ASP B N 1
ATOM 7780 C CA . ASP B 1 459 ? -28.562 -24.109 -26.422 1 84.31 459 ASP B CA 1
ATOM 7781 C C . ASP B 1 459 ? -29.578 -23.016 -26.719 1 84.31 459 ASP B C 1
ATOM 7783 O O . ASP B 1 459 ? -29.656 -22.016 -25.984 1 84.31 459 ASP B O 1
ATOM 7787 N N . GLN B 1 460 ? -30.297 -23.109 -27.766 1 77.75 460 GLN B N 1
ATOM 7788 C CA . GLN B 1 460 ? -31.219 -22.078 -28.219 1 77.75 460 GLN B CA 1
ATOM 7789 C C . GLN B 1 460 ? -32.375 -21.922 -27.25 1 77.75 460 GLN B C 1
ATOM 7791 O O . GLN B 1 460 ? -32.906 -20.812 -27.094 1 77.75 460 GLN B O 1
ATOM 7796 N N . ALA B 1 461 ? -32.75 -22.969 -26.594 1 75.56 461 ALA B N 1
ATOM 7797 C CA . ALA B 1 461 ? -33.938 -22.953 -25.75 1 75.56 461 ALA B CA 1
ATOM 7798 C C . ALA B 1 461 ? -33.625 -22.344 -24.391 1 75.56 461 ALA B C 1
ATOM 7800 O O . ALA B 1 461 ? -34.438 -21.625 -23.812 1 75.56 461 ALA B O 1
ATOM 7801 N N . VAL B 1 462 ? -32.469 -22.688 -23.859 1 76.75 462 VAL B N 1
ATOM 7802 C CA . VAL B 1 462 ? -32.25 -22.328 -22.469 1 76.75 462 VAL B CA 1
ATOM 7803 C C . VAL B 1 462 ? -31 -21.484 -22.328 1 76.75 462 VAL B C 1
ATOM 7805 O O . VAL B 1 462 ? -30.578 -21.141 -21.219 1 76.75 462 VAL B O 1
ATOM 7808 N N . GLY B 1 463 ? -30.359 -21.156 -23.469 1 82.44 463 GLY B N 1
ATOM 7809 C CA . GLY B 1 463 ? -29.125 -20.391 -23.453 1 82.44 463 GLY B CA 1
ATOM 7810 C C . GLY B 1 463 ? -27.891 -21.281 -23.422 1 82.44 463 GLY B C 1
ATOM 7811 O O . GLY B 1 463 ? -27.234 -21.469 -24.438 1 82.44 463 GLY B O 1
ATOM 7812 N N . GLU B 1 464 ? -27.641 -21.859 -22.141 1 85.69 464 GLU B N 1
ATOM 7813 C CA . GLU B 1 464 ? -26.547 -22.797 -21.984 1 85.69 464 GLU B CA 1
ATOM 7814 C C . GLU B 1 464 ? -27 -24.047 -21.219 1 85.69 464 GLU B C 1
ATOM 7816 O O . GLU B 1 464 ? -27.797 -23.953 -20.281 1 85.69 464 GLU B O 1
ATOM 7821 N N . ARG B 1 465 ? -26.516 -25.125 -21.688 1 87.56 465 ARG B N 1
ATOM 7822 C CA . ARG B 1 465 ? -26.734 -26.391 -21 1 87.56 465 ARG B CA 1
ATOM 7823 C C . ARG B 1 465 ? -25.469 -26.859 -20.281 1 87.56 465 ARG B C 1
ATOM 7825 O O . ARG B 1 465 ? -24.359 -26.469 -20.656 1 87.56 465 ARG B O 1
ATOM 7832 N N . VAL B 1 466 ? -25.734 -27.656 -19.297 1 89.81 466 VAL B N 1
ATOM 7833 C CA . VAL B 1 466 ? -24.641 -28.172 -18.469 1 89.81 466 VAL B CA 1
ATOM 7834 C C . VAL B 1 466 ? -24.094 -29.469 -19.062 1 89.81 466 VAL B C 1
ATOM 7836 O O . VAL B 1 466 ? -24.828 -30.453 -19.172 1 89.81 466 VAL B O 1
ATOM 7839 N N . CYS B 1 467 ? -22.891 -29.406 -19.438 1 92.75 467 CYS B N 1
ATOM 7840 C CA . CYS B 1 467 ? -22.203 -30.625 -19.891 1 92.75 467 CYS B CA 1
ATOM 7841 C C . CYS B 1 467 ? -21.078 -31 -18.938 1 92.75 467 CYS B C 1
ATOM 7843 O O . CYS B 1 467 ? -20.141 -30.219 -18.734 1 92.75 467 CYS B O 1
ATOM 7845 N N . ALA B 1 468 ? -21.234 -32.156 -18.391 1 93.94 468 ALA B N 1
ATOM 7846 C CA . ALA B 1 468 ? -20.172 -32.688 -17.547 1 93.94 468 ALA B CA 1
ATOM 7847 C C . ALA B 1 468 ? -19.266 -33.656 -18.312 1 93.94 468 ALA B C 1
ATOM 7849 O O . ALA B 1 468 ? -19.719 -34.719 -18.734 1 93.94 468 ALA B O 1
ATOM 7850 N N . CYS B 1 469 ? -18.078 -33.25 -18.484 1 93.56 469 CYS B N 1
ATOM 7851 C CA . CYS B 1 469 ? -17.062 -34.125 -19.047 1 93.56 469 CYS B CA 1
ATOM 7852 C C . CYS B 1 469 ? -16.297 -34.875 -17.953 1 93.56 469 CYS B C 1
ATOM 7854 O O . CYS B 1 469 ? -15.742 -34.219 -17.047 1 93.56 469 CYS B O 1
ATOM 7856 N N . VAL B 1 470 ? -16.266 -36.25 -18.078 1 93.75 470 VAL B N 1
ATOM 7857 C CA . VAL B 1 470 ? -15.688 -36.969 -16.953 1 93.75 470 VAL B CA 1
ATOM 7858 C C . VAL B 1 470 ? -14.602 -37.938 -17.469 1 93.75 470 VAL B C 1
ATOM 7860 O O . VAL B 1 470 ? -14.664 -38.406 -18.609 1 93.75 470 VAL B O 1
ATOM 7863 N N . THR B 1 471 ? -13.555 -38.094 -16.688 1 90.75 471 THR B N 1
ATOM 7864 C CA . THR B 1 471 ? -12.641 -39.219 -16.797 1 90.75 471 THR B CA 1
ATOM 7865 C C . THR B 1 471 ? -12.867 -40.219 -15.648 1 90.75 471 THR B C 1
ATOM 7867 O O . THR B 1 471 ? -13.43 -39.844 -14.617 1 90.75 471 THR B O 1
ATOM 7870 N N . LEU B 1 472 ? -12.555 -41.469 -15.859 1 88.88 472 LEU B N 1
ATOM 7871 C CA . LEU B 1 472 ? -12.859 -42.5 -14.859 1 88.88 472 LEU B CA 1
ATOM 7872 C C . LEU B 1 472 ? -11.578 -43.062 -14.25 1 88.88 472 LEU B C 1
ATOM 7874 O O . LEU B 1 472 ? -10.523 -43.031 -14.891 1 88.88 472 LEU B O 1
ATOM 7878 N N . LEU B 1 473 ? -11.727 -43.406 -13.039 1 83 473 LEU B N 1
ATOM 7879 C CA . LEU B 1 473 ? -10.648 -44.156 -12.391 1 83 473 LEU B CA 1
ATOM 7880 C C . LEU B 1 473 ? -10.398 -45.5 -13.102 1 83 473 LEU B C 1
ATOM 7882 O O . LEU B 1 473 ? -11.289 -46 -13.773 1 83 473 LEU B O 1
ATOM 7886 N N . PRO B 1 474 ? -9.156 -46.031 -12.883 1 80.19 474 PRO B N 1
ATOM 7887 C CA . PRO B 1 474 ? -8.867 -47.312 -13.539 1 80.19 474 PRO B CA 1
ATOM 7888 C C . PRO B 1 474 ? -9.852 -48.406 -13.164 1 80.19 474 PRO B C 1
ATOM 7890 O O . PRO B 1 474 ? -10.273 -48.5 -12.008 1 80.19 474 PRO B O 1
ATOM 7893 N N . ASN B 1 475 ? -10.312 -49.219 -14.047 1 82.25 475 ASN B N 1
ATOM 7894 C CA . ASN B 1 475 ? -11.156 -50.406 -13.875 1 82.25 475 ASN B CA 1
ATOM 7895 C C . ASN B 1 475 ? -12.625 -50.031 -13.703 1 82.25 475 ASN B C 1
ATOM 7897 O O . ASN B 1 475 ? -13.406 -50.812 -13.164 1 82.25 475 ASN B O 1
ATOM 7901 N N . HIS B 1 476 ? -12.938 -48.812 -13.945 1 86.62 476 HIS B N 1
ATOM 7902 C CA . HIS B 1 476 ? -14.344 -48.438 -13.938 1 86.62 476 HIS B CA 1
ATOM 7903 C C . HIS B 1 476 ? -14.852 -48.188 -15.352 1 86.62 476 HIS B C 1
ATOM 7905 O O . HIS B 1 476 ? -14.094 -47.781 -16.219 1 86.62 476 HIS B O 1
ATOM 7911 N N . GLU B 1 477 ? -16.094 -48.531 -15.555 1 89.19 477 GLU B N 1
ATOM 7912 C CA . GLU B 1 477 ? -16.734 -48.312 -16.844 1 89.19 477 GLU B CA 1
ATOM 7913 C C . GLU B 1 477 ? -17.688 -47.125 -16.797 1 89.19 477 GLU B C 1
ATOM 7915 O O . GLU B 1 477 ? -18.328 -46.875 -15.773 1 89.19 477 GLU B O 1
ATOM 7920 N N . PHE B 1 478 ? -17.734 -46.469 -17.922 1 88.06 478 PHE B N 1
ATOM 7921 C CA . PHE B 1 478 ? -18.594 -45.312 -18.016 1 88.06 478 PHE B CA 1
ATOM 7922 C C . PHE B 1 478 ? -20.047 -45.719 -18.109 1 88.06 478 PHE B C 1
ATOM 7924 O O . PHE B 1 478 ? -20.453 -46.406 -19.031 1 88.06 478 PHE B O 1
ATOM 7931 N N . LYS B 1 479 ? -20.844 -45.312 -17.172 1 89.81 479 LYS B N 1
ATOM 7932 C CA . LYS B 1 479 ? -22.297 -45.5 -17.156 1 89.81 479 LYS B CA 1
ATOM 7933 C C . LYS B 1 479 ? -23 -44.156 -16.953 1 89.81 479 LYS B C 1
ATOM 7935 O O . LYS B 1 479 ? -23.219 -43.719 -15.828 1 89.81 479 LYS B O 1
ATOM 7940 N N . GLU B 1 480 ? -23.375 -43.594 -18.031 1 90.31 480 GLU B N 1
ATOM 7941 C CA . GLU B 1 480 ? -24 -42.281 -18.016 1 90.31 480 GLU B CA 1
ATOM 7942 C C . GLU B 1 480 ? -25.172 -42.25 -17.047 1 90.31 480 GLU B C 1
ATOM 7944 O O . GLU B 1 480 ? -25.328 -41.281 -16.281 1 90.31 480 GLU B O 1
ATOM 7949 N N . GLU B 1 481 ? -26.047 -43.219 -17.109 1 88.94 481 GLU B N 1
ATOM 7950 C CA . GLU B 1 481 ? -27.25 -43.281 -16.312 1 88.94 481 GLU B CA 1
ATOM 7951 C C . GLU B 1 481 ? -26.922 -43.312 -14.812 1 88.94 481 GLU B C 1
ATOM 7953 O O . GLU B 1 481 ? -27.625 -42.688 -14.008 1 88.94 481 GLU B O 1
ATOM 7958 N N . GLU B 1 482 ? -25.938 -44.031 -14.516 1 89.94 482 GLU B N 1
ATOM 7959 C CA . GLU B 1 482 ? -25.516 -44.094 -13.117 1 89.94 482 GLU B CA 1
ATOM 7960 C C . GLU B 1 482 ? -25.047 -42.719 -12.617 1 89.94 482 GLU B C 1
ATOM 7962 O O . GLU B 1 482 ? -25.328 -42.344 -11.484 1 89.94 482 GLU B O 1
ATOM 7967 N N . LEU B 1 483 ? -24.312 -42.031 -13.461 1 91.12 483 LEU B N 1
ATOM 7968 C CA . LEU B 1 483 ? -23.812 -40.719 -13.07 1 91.12 483 LEU B CA 1
ATOM 7969 C C . LEU B 1 483 ? -24.953 -39.719 -12.969 1 91.12 483 LEU B C 1
ATOM 7971 O O . LEU B 1 483 ? -24.969 -38.906 -12.055 1 91.12 483 LEU B O 1
ATOM 7975 N N . LYS B 1 484 ? -25.844 -39.812 -13.852 1 88.56 484 LYS B N 1
ATOM 7976 C CA . LYS B 1 484 ? -27.016 -38.938 -13.797 1 88.56 484 LYS B CA 1
ATOM 7977 C C . LYS B 1 484 ? -27.828 -39.188 -12.531 1 88.56 484 LYS B C 1
ATOM 7979 O O . LYS B 1 484 ? -28.297 -38.219 -11.898 1 88.56 484 LYS B O 1
ATOM 7984 N N . LYS B 1 485 ? -28 -40.406 -12.25 1 86.44 485 LYS B N 1
ATOM 7985 C CA . LYS B 1 485 ? -28.719 -40.75 -11.023 1 86.44 485 LYS B CA 1
ATOM 7986 C C . LYS B 1 485 ? -28 -40.219 -9.789 1 86.44 485 LYS B C 1
ATOM 7988 O O . LYS B 1 485 ? -28.625 -39.719 -8.867 1 86.44 485 LYS B O 1
ATOM 7993 N N . PHE B 1 486 ? -26.734 -40.406 -9.789 1 87.88 486 PHE B N 1
ATOM 7994 C CA . PHE B 1 486 ? -25.922 -39.875 -8.695 1 87.88 486 PHE B CA 1
ATOM 7995 C C . PHE B 1 486 ? -26.141 -38.375 -8.523 1 87.88 486 PHE B C 1
ATOM 7997 O O . PHE B 1 486 ? -26.297 -37.906 -7.398 1 87.88 486 PHE B O 1
ATOM 8004 N N . CYS B 1 487 ? -26.109 -37.625 -9.617 1 85.44 487 CYS B N 1
ATOM 8005 C CA . CYS B 1 487 ? -26.328 -36.188 -9.578 1 85.44 487 CYS B CA 1
ATOM 8006 C C . CYS B 1 487 ? -27.703 -35.844 -9.039 1 85.44 487 CYS B C 1
ATOM 8008 O O . CYS B 1 487 ? -27.844 -34.938 -8.211 1 85.44 487 CYS B O 1
ATOM 8010 N N . THR B 1 488 ? -28.656 -36.562 -9.43 1 78.44 488 THR B N 1
ATOM 8011 C CA . THR B 1 488 ? -30.031 -36.312 -9.008 1 78.44 488 THR B CA 1
ATOM 8012 C C . THR B 1 488 ? -30.188 -36.594 -7.508 1 78.44 488 THR B C 1
ATOM 8014 O O . THR B 1 488 ? -30.938 -35.875 -6.828 1 78.44 488 THR B O 1
ATOM 8017 N N . GLU B 1 489 ? -29.422 -37.438 -7.051 1 79.81 489 GLU B N 1
ATOM 8018 C CA . GLU B 1 489 ? -29.547 -37.844 -5.656 1 79.81 489 GLU B CA 1
ATOM 8019 C C . GLU B 1 489 ? -28.734 -36.938 -4.734 1 79.81 489 GLU B C 1
ATOM 8021 O O . GLU B 1 489 ? -29.047 -36.812 -3.553 1 79.81 489 GLU B O 1
ATOM 8026 N N . THR B 1 490 ? -27.672 -36.5 -5.262 1 75.94 490 THR B N 1
ATOM 8027 C CA . THR B 1 490 ? -26.719 -35.875 -4.363 1 75.94 490 THR B CA 1
ATOM 8028 C C . THR B 1 490 ? -26.766 -34.344 -4.492 1 75.94 490 THR B C 1
ATOM 8030 O O . THR B 1 490 ? -26.438 -33.625 -3.549 1 75.94 490 THR B O 1
ATOM 8033 N N . MET B 1 491 ? -27.094 -33.906 -5.621 1 73.25 491 MET B N 1
ATOM 8034 C CA . MET B 1 491 ? -27.109 -32.469 -5.828 1 73.25 491 MET B CA 1
ATOM 8035 C C . MET B 1 491 ? -28.406 -31.859 -5.285 1 73.25 491 MET B C 1
ATOM 8037 O O . MET B 1 491 ? -29.453 -32.5 -5.309 1 73.25 491 MET B O 1
ATOM 8041 N N . PRO B 1 492 ? -28.172 -30.719 -4.531 1 58.66 492 PRO B N 1
ATOM 8042 C CA . PRO B 1 492 ? -29.391 -30.094 -4.027 1 58.66 492 PRO B CA 1
ATOM 8043 C C . PRO B 1 492 ? -30.453 -29.891 -5.113 1 58.66 492 PRO B C 1
ATOM 8045 O O . PRO B 1 492 ? -30.109 -29.641 -6.273 1 58.66 492 PRO B O 1
ATOM 8048 N N . ASP B 1 493 ? -31.641 -30.453 -4.852 1 49.84 493 ASP B N 1
ATOM 8049 C CA . ASP B 1 493 ? -32.781 -30.297 -5.734 1 49.84 493 ASP B CA 1
ATOM 8050 C C . ASP B 1 493 ? -32.969 -28.844 -6.156 1 49.84 493 ASP B C 1
ATOM 8052 O O . ASP B 1 493 ? -32.75 -27.922 -5.359 1 49.84 493 ASP B O 1
ATOM 8056 N N . PRO B 1 494 ? -33.062 -28.688 -7.453 1 45.16 494 PRO B N 1
ATOM 8057 C CA . PRO B 1 494 ? -33.344 -27.359 -8.016 1 45.16 494 PRO B CA 1
ATOM 8058 C C . PRO B 1 494 ? -34.375 -26.594 -7.211 1 45.16 494 PRO B C 1
ATOM 8060 O O . PRO B 1 494 ? -34.5 -25.375 -7.355 1 45.16 494 PRO B O 1
ATOM 8063 N N . ASP B 1 495 ? -35.281 -27.297 -6.652 1 40.31 495 ASP B N 1
ATOM 8064 C CA . ASP B 1 495 ? -36.406 -26.578 -6.078 1 40.31 495 ASP B CA 1
ATOM 8065 C C . ASP B 1 495 ? -35.938 -25.5 -5.109 1 40.31 495 ASP B C 1
ATOM 8067 O O . ASP B 1 495 ? -36.688 -24.562 -4.805 1 40.31 495 ASP B O 1
ATOM 8071 N N . ASN B 1 496 ? -35.094 -25.734 -4.32 1 36.69 496 ASN B N 1
ATOM 8072 C CA . ASN B 1 496 ? -34.688 -24.703 -3.361 1 36.69 496 ASN B CA 1
ATOM 8073 C C . ASN B 1 496 ? -33.938 -23.547 -4.039 1 36.69 496 ASN B C 1
ATOM 8075 O O . ASN B 1 496 ? -33.688 -22.531 -3.412 1 36.69 496 ASN B O 1
ATOM 8079 N N . PHE B 1 497 ? -33.25 -23.828 -5.016 1 35.06 497 PHE B N 1
ATOM 8080 C CA . PHE B 1 497 ? -32.844 -22.734 -5.895 1 35.06 497 PHE B CA 1
ATOM 8081 C C . PHE B 1 497 ? -33.781 -22.641 -7.098 1 35.06 497 PHE B C 1
ATOM 8083 O O . PHE B 1 497 ? -34.219 -23.672 -7.625 1 35.06 497 PHE B O 1
ATOM 8090 N N . ASP B 1 498 ? -34.688 -21.859 -7.148 1 38.16 498 ASP B N 1
ATOM 8091 C CA . ASP B 1 498 ? -35.719 -21.734 -8.188 1 38.16 498 ASP B CA 1
ATOM 8092 C C . ASP B 1 498 ? -35.5 -22.797 -9.273 1 38.16 498 ASP B C 1
ATOM 8094 O O . ASP B 1 498 ? -34.469 -23.438 -9.344 1 38.16 498 ASP B O 1
ATOM 8098 N N . CYS B 1 499 ? -35.688 -22.688 -10.562 1 40.16 499 CYS B N 1
ATOM 8099 C CA . CYS B 1 499 ? -36.031 -23.422 -11.781 1 40.16 499 CYS B CA 1
ATOM 8100 C C . CYS B 1 499 ? -34.906 -24.359 -12.188 1 40.16 499 CYS B C 1
ATOM 8102 O O . CYS B 1 499 ? -35.156 -25.469 -12.672 1 40.16 499 CYS B O 1
ATOM 8104 N N . VAL B 1 500 ? -33.75 -23.844 -12.633 1 47.91 500 VAL B N 1
ATOM 8105 C CA . VAL B 1 500 ? -32.938 -24.547 -13.625 1 47.91 500 VAL B CA 1
ATOM 8106 C C . VAL B 1 500 ? -32 -25.531 -12.922 1 47.91 500 VAL B C 1
ATOM 8108 O O . VAL B 1 500 ? -31.359 -25.172 -11.938 1 47.91 500 VAL B O 1
ATOM 8111 N N . SER B 1 501 ? -32.25 -26.859 -13.07 1 61.16 501 SER B N 1
ATOM 8112 C CA . SER B 1 501 ? -31.469 -27.984 -12.555 1 61.16 501 SER B CA 1
ATOM 8113 C C . SER B 1 501 ? -29.984 -27.797 -12.781 1 61.16 501 SER B C 1
ATOM 8115 O O . SER B 1 501 ? -29.562 -27.375 -13.867 1 61.16 501 SER B O 1
ATOM 8117 N N . MET B 1 502 ? -29.219 -27.953 -11.734 1 72.69 502 MET B N 1
ATOM 8118 C CA . MET B 1 502 ? -27.766 -28 -11.859 1 72.69 502 MET B CA 1
ATOM 8119 C C . MET B 1 502 ? -27.297 -29.328 -12.445 1 72.69 502 MET B C 1
ATOM 8121 O O . MET B 1 502 ? -26.109 -29.531 -12.703 1 72.69 502 MET B O 1
ATOM 8125 N N . HIS B 1 503 ? -28.359 -30.172 -12.641 1 82.81 503 HIS B N 1
ATOM 8126 C CA . HIS B 1 503 ? -28.016 -31.484 -13.203 1 82.81 503 HIS B CA 1
ATOM 8127 C C . HIS B 1 503 ? -27.438 -31.344 -14.609 1 82.81 503 HIS B C 1
ATOM 8129 O O . HIS B 1 503 ? -27.969 -30.578 -15.422 1 82.81 503 HIS B O 1
ATOM 8135 N N . PRO B 1 504 ? -26.422 -32.094 -14.852 1 90.06 504 PRO B N 1
ATOM 8136 C CA . PRO B 1 504 ? -25.859 -32 -16.203 1 90.06 504 PRO B CA 1
ATOM 8137 C C . PRO B 1 504 ? -26.828 -32.5 -17.266 1 90.06 504 PRO B C 1
ATOM 8139 O O . PRO B 1 504 ? -27.484 -33.531 -17.109 1 90.06 504 PRO B O 1
ATOM 8142 N N . ASP B 1 505 ? -26.969 -31.719 -18.266 1 88.19 505 ASP B N 1
ATOM 8143 C CA . ASP B 1 505 ? -27.734 -32.125 -19.438 1 88.19 505 ASP B CA 1
ATOM 8144 C C . ASP B 1 505 ? -27.016 -33.219 -20.219 1 88.19 505 ASP B C 1
ATOM 8146 O O . ASP B 1 505 ? -27.656 -34.094 -20.797 1 88.19 505 ASP B O 1
ATOM 8150 N N . TYR B 1 506 ? -25.781 -33.094 -20.234 1 91.88 506 TYR B N 1
ATOM 8151 C CA . TYR B 1 506 ? -24.906 -34.062 -20.891 1 91.88 506 TYR B CA 1
ATOM 8152 C C . TYR B 1 506 ? -23.812 -34.531 -19.938 1 91.88 506 TYR B C 1
ATOM 8154 O O . TYR B 1 506 ? -23.281 -33.75 -19.156 1 91.88 506 TYR B O 1
ATOM 8162 N N . ILE B 1 507 ? -23.609 -35.875 -19.969 1 94.19 507 ILE B N 1
ATOM 8163 C CA . ILE B 1 507 ? -22.422 -36.438 -19.328 1 94.19 507 ILE B CA 1
ATOM 8164 C C . ILE B 1 507 ? -21.578 -37.188 -20.359 1 94.19 507 ILE B C 1
ATOM 8166 O O . ILE B 1 507 ? -22.047 -38.156 -20.953 1 94.19 507 ILE B O 1
ATOM 8170 N N . LEU B 1 508 ? -20.391 -36.688 -20.562 1 94 508 LEU B N 1
ATOM 8171 C CA . LEU B 1 508 ? -19.531 -37.25 -21.609 1 94 508 LEU B CA 1
ATOM 8172 C C . LEU B 1 508 ? -18.266 -37.875 -21 1 94 508 LEU B C 1
ATOM 8174 O O . LEU B 1 508 ? -17.688 -37.312 -20.078 1 94 508 LEU B O 1
ATOM 8178 N N . TYR B 1 509 ? -17.922 -39 -21.516 1 94.06 509 TYR B N 1
ATOM 8179 C CA . TYR B 1 509 ? -16.688 -39.656 -21.094 1 94.06 509 TYR B CA 1
ATOM 8180 C C . TYR B 1 509 ? -15.508 -39.219 -21.969 1 94.06 509 TYR B C 1
ATOM 8182 O O . TYR B 1 509 ? -15.641 -39.156 -23.188 1 94.06 509 TYR B O 1
ATOM 8190 N N . PHE B 1 510 ? -14.391 -38.938 -21.328 1 92.56 510 PHE B N 1
ATOM 8191 C CA . PHE B 1 510 ? -13.109 -38.688 -21.984 1 92.56 510 PHE B CA 1
ATOM 8192 C C . PHE B 1 510 ? -12.023 -39.594 -21.406 1 92.56 510 PHE B C 1
ATOM 8194 O O . PHE B 1 510 ? -11.961 -39.812 -20.188 1 92.56 510 PHE B O 1
ATOM 8201 N N . PRO B 1 511 ? -11.156 -40.125 -22.25 1 89.88 511 PRO B N 1
ATOM 8202 C CA . PRO B 1 511 ? -10.039 -40.906 -21.719 1 89.88 511 PRO B CA 1
ATOM 8203 C C . PRO B 1 511 ? -9.062 -40.062 -20.906 1 89.88 511 PRO B C 1
ATOM 8205 O O . PRO B 1 511 ? -8.484 -40.531 -19.922 1 89.88 511 PRO B O 1
ATOM 8208 N N . SER B 1 512 ? -8.844 -38.906 -21.375 1 88.62 512 SER B N 1
ATOM 8209 C CA . SER B 1 512 ? -8 -37.938 -20.688 1 88.62 512 SER B CA 1
ATOM 8210 C C . SER B 1 512 ? -8.414 -36.5 -21.047 1 88.62 512 SER B C 1
ATOM 8212 O O . SER B 1 512 ? -9.109 -36.281 -22.031 1 88.62 512 SER B O 1
ATOM 8214 N N . PHE B 1 513 ? -8.07 -35.594 -20.125 1 87.75 513 PHE B N 1
ATOM 8215 C CA . PHE B 1 513 ? -8.367 -34.188 -20.391 1 87.75 513 PHE B CA 1
ATOM 8216 C C . PHE B 1 513 ? -7.117 -33.438 -20.844 1 87.75 513 PHE B C 1
ATOM 8218 O O . PHE B 1 513 ? -6.027 -33.656 -20.312 1 87.75 513 PHE B O 1
ATOM 8225 N N . PRO B 1 514 ? -7.266 -32.625 -21.875 1 83.88 514 PRO B N 1
ATOM 8226 C CA . PRO B 1 514 ? -6.148 -31.734 -22.203 1 83.88 514 PRO B CA 1
ATOM 8227 C C . PRO B 1 514 ? -5.812 -30.766 -21.078 1 83.88 514 PRO B C 1
ATOM 8229 O O . PRO B 1 514 ? -6.711 -30.281 -20.391 1 83.88 514 PRO B O 1
ATOM 8232 N N . LEU B 1 515 ? -4.543 -30.562 -20.906 1 76.38 515 LEU B N 1
ATOM 8233 C CA . LEU B 1 515 ? -4.07 -29.688 -19.828 1 76.38 515 LEU B CA 1
ATOM 8234 C C . LEU B 1 515 ? -3.463 -28.406 -20.391 1 76.38 515 LEU B C 1
ATOM 8236 O O . LEU B 1 515 ? -2.916 -28.406 -21.484 1 76.38 515 LEU B O 1
ATOM 8240 N N . LEU B 1 516 ? -3.645 -27.391 -19.609 1 67.88 516 LEU B N 1
ATOM 8241 C CA . LEU B 1 516 ? -2.887 -26.172 -19.859 1 67.88 516 LEU B CA 1
ATOM 8242 C C . LEU B 1 516 ? -1.439 -26.328 -19.406 1 67.88 516 LEU B C 1
ATOM 8244 O O . LEU B 1 516 ? -1.101 -27.297 -18.719 1 67.88 516 LEU B O 1
ATOM 8248 N N . ALA B 1 517 ? -0.619 -25.344 -19.75 1 61.38 517 ALA B N 1
ATOM 8249 C CA . ALA B 1 517 ? 0.784 -25.359 -19.344 1 61.38 517 ALA B CA 1
ATOM 8250 C C . ALA B 1 517 ? 0.917 -25.281 -17.828 1 61.38 517 ALA B C 1
ATOM 8252 O O . ALA B 1 517 ? 1.889 -25.781 -17.25 1 61.38 517 ALA B O 1
ATOM 8253 N N . SER B 1 518 ? -0.107 -24.844 -17.219 1 61.38 518 SER B N 1
ATOM 8254 C CA . SER B 1 518 ? -0.122 -24.703 -15.766 1 61.38 518 SER B CA 1
ATOM 8255 C C . SER B 1 518 ? -0.451 -26.031 -15.086 1 61.38 518 SER B C 1
ATOM 8257 O O . SER B 1 518 ? -0.277 -26.172 -13.875 1 61.38 518 SER B O 1
ATOM 8259 N N . GLY B 1 519 ? -0.831 -27.016 -15.898 1 63.38 519 GLY B N 1
ATOM 8260 C CA . GLY B 1 519 ? -1.269 -28.281 -15.336 1 63.38 519 GLY B CA 1
ATOM 8261 C C . GLY B 1 519 ? -2.762 -28.328 -15.062 1 63.38 519 GLY B C 1
ATOM 8262 O O . GLY B 1 519 ? -3.293 -29.375 -14.688 1 63.38 519 GLY B O 1
ATOM 8263 N N . LYS B 1 520 ? -3.385 -27.188 -15.359 1 72.25 520 LYS B N 1
ATOM 8264 C CA . LYS B 1 520 ? -4.832 -27.141 -15.188 1 72.25 520 LYS B CA 1
ATOM 8265 C C . LYS B 1 520 ? -5.551 -27.719 -16.406 1 72.25 520 LYS B C 1
ATOM 8267 O O . LYS B 1 520 ? -4.988 -27.766 -17.5 1 72.25 520 LYS B O 1
ATOM 8272 N N . PHE B 1 521 ? -6.738 -28.094 -16.219 1 76.94 521 PHE B N 1
ATOM 8273 C CA . PHE B 1 521 ? -7.539 -28.578 -17.328 1 76.94 521 PHE B CA 1
ATOM 8274 C C . PHE B 1 521 ? -7.836 -27.453 -18.312 1 76.94 521 PHE B C 1
ATOM 8276 O O . PHE B 1 521 ? -8.148 -26.344 -17.922 1 76.94 521 PHE B O 1
ATOM 8283 N N . ASP B 1 522 ? -7.629 -27.734 -19.578 1 78.12 522 ASP B N 1
ATOM 8284 C CA . ASP B 1 522 ? -7.973 -26.781 -20.641 1 78.12 522 ASP B CA 1
ATOM 8285 C C . ASP B 1 522 ? -9.469 -26.812 -20.922 1 78.12 522 ASP B C 1
ATOM 8287 O O . ASP B 1 522 ? -9.922 -27.484 -21.859 1 78.12 522 ASP B O 1
ATOM 8291 N N . ARG B 1 523 ? -10.211 -26.016 -20.219 1 84.62 523 ARG B N 1
ATOM 8292 C CA . ARG B 1 523 ? -11.672 -26.062 -20.281 1 84.62 523 ARG B CA 1
ATOM 8293 C C . ARG B 1 523 ? -12.18 -25.656 -21.656 1 84.62 523 ARG B C 1
ATOM 8295 O O . ARG B 1 523 ? -13.172 -26.188 -22.141 1 84.62 523 ARG B O 1
ATOM 8302 N N . LYS B 1 524 ? -11.539 -24.766 -22.281 1 81.25 524 LYS B N 1
ATOM 8303 C CA . LYS B 1 524 ? -11.977 -24.312 -23.594 1 81.25 524 LYS B CA 1
ATOM 8304 C C . LYS B 1 524 ? -11.906 -25.438 -24.625 1 81.25 524 LYS B C 1
ATOM 8306 O O . LYS B 1 524 ? -12.859 -25.672 -25.375 1 81.25 524 LYS B O 1
ATOM 8311 N N . THR B 1 525 ? -10.781 -26.047 -24.609 1 86.06 525 THR B N 1
ATOM 8312 C CA . THR B 1 525 ? -10.609 -27.156 -25.531 1 86.06 525 THR B CA 1
ATOM 8313 C C . THR B 1 525 ? -11.594 -28.281 -25.203 1 86.06 525 THR B C 1
ATOM 8315 O O . THR B 1 525 ? -12.18 -28.875 -26.109 1 86.06 525 THR B O 1
ATOM 8318 N N . ILE B 1 526 ? -11.781 -28.516 -23.984 1 89.44 526 ILE B N 1
ATOM 8319 C CA . ILE B 1 526 ? -12.695 -29.562 -23.547 1 89.44 526 ILE B CA 1
ATOM 8320 C C . ILE B 1 526 ? -14.117 -29.234 -24 1 89.44 526 ILE B C 1
ATOM 8322 O O . ILE B 1 526 ? -14.844 -30.109 -24.469 1 89.44 526 ILE B O 1
ATOM 8326 N N . ALA B 1 527 ? -14.492 -27.953 -23.906 1 88.38 527 ALA B N 1
ATOM 8327 C CA . ALA B 1 527 ? -15.812 -27.516 -24.344 1 88.38 527 ALA B CA 1
ATOM 8328 C C . ALA B 1 527 ? -16.016 -27.766 -25.844 1 88.38 527 ALA B C 1
ATOM 8330 O O . ALA B 1 527 ? -17.062 -28.234 -26.266 1 88.38 527 ALA B O 1
ATOM 8331 N N . SER B 1 528 ? -14.93 -27.469 -26.578 1 90.75 528 SER B N 1
ATOM 8332 C CA . SER B 1 528 ? -14.984 -27.688 -28.016 1 90.75 528 SER B CA 1
ATOM 8333 C C . SER B 1 528 ? -15.133 -29.172 -28.359 1 90.75 528 SER B C 1
ATOM 8335 O O . SER B 1 528 ? -15.93 -29.531 -29.219 1 90.75 528 SER B O 1
ATOM 8337 N N . LEU B 1 529 ? -14.414 -29.938 -27.688 1 91.62 529 LEU B N 1
ATOM 8338 C CA . LEU B 1 529 ? -14.477 -31.375 -27.891 1 91.62 529 LEU B CA 1
ATOM 8339 C C . LEU B 1 529 ? -15.844 -31.922 -27.5 1 91.62 529 LEU B C 1
ATOM 8341 O O . LEU B 1 529 ? -16.391 -32.812 -28.172 1 91.62 529 LEU B O 1
ATOM 8345 N N . ALA B 1 530 ? -16.328 -31.406 -26.422 1 92.88 530 ALA B N 1
ATOM 8346 C CA . ALA B 1 530 ? -17.641 -31.844 -25.953 1 92.88 530 ALA B CA 1
ATOM 8347 C C . ALA B 1 530 ? -18.734 -31.5 -26.953 1 92.88 530 ALA B C 1
ATOM 8349 O O . ALA B 1 530 ? -19.609 -32.312 -27.234 1 92.88 530 ALA B O 1
ATOM 8350 N N . LEU B 1 531 ? -18.656 -30.344 -27.484 1 91.25 531 LEU B N 1
ATOM 8351 C CA . LEU B 1 531 ? -19.641 -29.922 -28.484 1 91.25 531 LEU B CA 1
ATOM 8352 C C . LEU B 1 531 ? -19.609 -30.828 -29.703 1 91.25 531 LEU B C 1
ATOM 8354 O O . LEU B 1 531 ? -20.656 -31.188 -30.234 1 91.25 531 LEU B O 1
ATOM 8358 N N . LYS B 1 532 ? -18.375 -31.125 -30.094 1 91.69 532 LYS B N 1
ATOM 8359 C CA . LYS B 1 532 ? -18.219 -32.031 -31.219 1 91.69 532 LYS B CA 1
ATOM 8360 C C . LYS B 1 532 ? -18.828 -33.406 -30.922 1 91.69 532 LYS B C 1
ATOM 8362 O O . LYS B 1 532 ? -19.484 -34 -31.766 1 91.69 532 LYS B O 1
ATOM 8367 N N . LYS B 1 533 ? -18.625 -33.812 -29.766 1 92.38 533 LYS B N 1
ATOM 8368 C CA . LYS B 1 533 ? -19.156 -35.125 -29.344 1 92.38 533 LYS B CA 1
ATOM 8369 C C . LYS B 1 533 ? -20.688 -35.094 -29.312 1 92.38 533 LYS B C 1
ATOM 8371 O O . LYS B 1 533 ? -21.344 -36.062 -29.703 1 92.38 533 LYS B O 1
ATOM 8376 N N . ILE B 1 534 ? -21.25 -34.031 -28.844 1 90.88 534 ILE B N 1
ATOM 8377 C CA . ILE B 1 534 ? -22.703 -33.906 -28.703 1 90.88 534 ILE B CA 1
ATOM 8378 C C . ILE B 1 534 ? -23.344 -33.844 -30.078 1 90.88 534 ILE B C 1
ATOM 8380 O O . ILE B 1 534 ? -24.406 -34.438 -30.312 1 90.88 534 ILE B O 1
ATOM 8384 N N . LYS B 1 535 ? -22.703 -33.188 -31.047 1 84.94 535 LYS B N 1
ATOM 8385 C CA . LYS B 1 535 ? -23.219 -33.031 -32.406 1 84.94 535 LYS B CA 1
ATOM 8386 C C . LYS B 1 535 ? -23.219 -34.406 -33.125 1 84.94 535 LYS B C 1
ATOM 8388 O O . LYS B 1 535 ? -24.062 -34.625 -34 1 84.94 535 LYS B O 1
ATOM 8393 N N . ASN B 1 536 ? -22.266 -35.156 -32.594 1 78.75 536 ASN B N 1
ATOM 8394 C CA . ASN B 1 536 ? -22.156 -36.469 -33.219 1 78.75 536 ASN B CA 1
ATOM 8395 C C . ASN B 1 536 ? -23.078 -37.5 -32.562 1 78.75 536 ASN B C 1
ATOM 8397 O O . ASN B 1 536 ? -23.125 -38.656 -33 1 78.75 536 ASN B O 1
ATOM 8401 N N . MET B 1 537 ? -23.703 -37.125 -31.562 1 75.44 537 MET B N 1
ATOM 8402 C CA . MET B 1 537 ? -24.656 -38 -30.891 1 75.44 537 MET B CA 1
ATOM 8403 C C . MET B 1 537 ? -26.031 -37.906 -31.547 1 75.44 537 MET B C 1
ATOM 8405 O O . MET B 1 537 ? -26.766 -38.906 -31.609 1 75.44 537 MET B O 1
#

InterPro domains:
  IPR000873 AMP-dependent synthetase/ligase domain [PF00501] (23-392)
  IPR020845 AMP-binding, conserved site [PS00455] (193-204)
  IPR025110 AMP-binding enzyme, C-terminal domain [PF13193] (439-520)
  IPR042099 ANL, N-terminal domain [G3DSA:3.40.50.12780] (4-425)
  IPR045851 AMP-binding enzyme domain superfamily [G3DSA:3.30.300.30] (426-535)

Nearest PDB structures (foldseek):
  2d1q-assembly1_A  TM=8.402E-01  e=3.790E-38  Nipponoluciola cruciata
  5u29-assembly1_A  TM=8.049E-01  e=2.508E-33  Cryptococcus neoformans H99
  8eps-assembly1_A  TM=7.822E-01  e=7.845E-34  Cryptococcus neoformans
  7kno-assembly1_B  TM=7.865E-01  e=4.485E-33  Cryptococcus neoformans H99
  8eps-assembly2_B  TM=7.825E-01  e=1.988E-33  Cryptococcus neoformans

Solvent-accessible surface area (backbone atoms only — not comparable to full-atom values): 55871 Å² total; per-residue (Å²): 104,65,23,60,51,66,29,63,50,82,66,84,71,60,90,43,33,57,60,57,43,38,49,54,46,19,70,76,40,37,80,42,66,29,30,34,20,29,44,82,85,71,46,80,44,68,32,27,33,30,56,36,45,52,45,11,52,34,42,20,52,39,42,41,76,75,62,56,41,66,73,38,31,32,32,34,39,58,66,54,46,54,58,45,61,14,51,48,46,5,39,34,49,37,38,14,28,31,29,27,44,61,73,80,60,60,56,62,66,73,68,40,50,74,14,38,30,38,40,35,41,45,52,68,59,49,55,54,46,54,72,64,35,44,58,38,76,87,5,32,37,50,26,86,86,30,69,57,29,43,38,34,32,21,68,33,89,81,55,56,59,77,41,42,33,46,46,67,60,46,31,67,69,55,52,92,77,60,84,72,82,70,60,90,70,57,27,76,38,60,36,33,28,40,66,40,62,42,97,84,62,57,60,45,38,40,31,33,30,17,30,19,62,55,46,39,64,84,33,72,62,61,80,87,57,77,51,26,37,34,38,57,49,50,47,53,38,76,91,27,38,68,57,48,37,58,45,57,62,18,29,38,37,40,28,26,43,68,53,62,68,33,76,91,38,45,68,58,50,53,47,49,41,58,75,68,57,37,47,32,38,49,46,54,61,80,54,32,64,75,47,39,87,48,96,59,77,36,54,27,35,35,33,45,91,58,85,61,47,70,66,46,51,55,29,39,50,63,26,18,60,24,38,34,38,44,33,60,42,87,55,45,64,65,44,23,36,37,78,33,33,90,87,50,49,83,72,66,50,80,33,53,34,23,33,55,36,54,42,22,32,40,34,24,19,41,96,86,66,43,72,31,46,51,65,43,72,20,32,37,30,38,34,51,85,42,40,40,54,29,33,70,87,63,51,65,55,44,60,96,73,27,37,74,49,59,39,27,22,27,30,43,95,88,53,35,35,29,42,63,35,32,73,84,43,48,34,50,29,63,96,34,75,42,41,33,59,54,43,26,52,59,55,43,64,42,88,48,39,53,46,53,51,52,32,65,37,84,33,92,88,38,48,26,38,41,28,34,37,30,24,58,33,92,96,48,79,92,47,61,66,60,52,50,50,49,41,66,71,69,41,80,63,24,77,82,46,80,78,55,61,76,56,59,73,37,71,42,82,38,95,70,78,61,59,39,75,85,67,42,72,34,61,68,61,50,35,54,51,47,51,53,52,58,75,71,102,103,65,23,61,51,64,28,64,48,82,65,84,72,61,90,43,32,58,60,57,43,37,50,53,44,19,69,77,40,36,80,43,69,29,29,34,20,29,44,82,84,71,46,81,45,68,32,26,32,30,56,36,44,52,44,11,53,34,40,19,52,39,42,42,74,75,62,57,42,64,71,37,31,32,32,34,38,57,65,51,47,53,56,46,60,14,53,49,46,6,39,35,46,37,37,14,29,30,29,27,43,61,72,81,61,60,58,60,67,72,70,41,52,74,14,38,30,38,40,36,39,45,53,69,60,48,55,53,45,54,73,65,34,45,58,38,78,85,5,32,38,50,26,86,87,31,70,57,29,43,38,34,33,20,69,33,88,83,57,55,57,78,41,42,33,45,45,67,60,46,32,67,69,55,54,92,77,61,85,73,82,68,60,91,68,57,27,78,39,61,33,32,29,40,66,40,62,42,97,82,62,58,59,45,37,40,31,33,29,18,32,19,61,54,47,39,67,84,28,74,63,60,80,85,61,76,51,25,36,34,35,55,47,51,45,53,38,74,92,27,38,67,58,49,36,58,42,58,61,18,28,39,36,38,28,28,41,68,54,63,67,33,76,91,39,46,66,58,50,53,47,49,42,60,76,69,55,37,46,32,37,50,46,53,62,80,55,32,64,76,46,40,86,48,95,58,78,37,54,28,36,34,32,46,92,58,84,63,49,70,66,48,51,55,28,39,50,62,28,18,60,25,38,33,38,44,35,61,43,87,55,45,64,63,43,22,35,37,79,34,33,91,86,50,50,84,72,65,51,81,30,52,35,24,32,57,35,54,42,23,33,40,35,24,19,40,97,84,65,44,70,31,45,51,63,44,73,20,32,36,30,38,35,50,87,41,40,38,54,28,33,70,86,63,49,66,54,46,61,97,72,26,37,75,48,59,39,27,23,26,30,43,96,87,52,35,35,29,43,63,36,33,74,85,43,48,33,50,26,63,96,40,74,41,39,32,58,54,46,26,53,59,56,43,65,40,87,50,38,53,44,52,51,54,32,64,37,84,34,93,87,36,49,26,37,41,30,34,37,32,24,58,35,91,95,51,79,93,49,60,68,59,52,52,50,48,41,66,71,68,42,81,62,28,75,83,51,64,83,64,60,76,56,59,75,34,72,42,84,39,94,68,78,61,59,38,76,85,70,41,73,33,59,66,61,50,36,52,53,46,51,52,51,59,75,72,101

Foldseek 3Di:
DFFKDAFAFDDDADWDFLLVLLVVCCVVWVAAWAEWAQELVRDIDTDGSNRLSLLLCLLLVLVVVVPDAAAAEEAEEEFDDNNNSSNLVSCVQRNYAYEQDFPPLAQPLLSCARHQEYEYEDQVNVVRVVVAWDADAQQAIDGPSHRNHGGYEYDYPPRDDDRHHYSVVSSVPDDPPPDDDGDDDGQQRFSYWYWDCPPVRRTWTFTFGRSLLLVPLVQPDPLVDAAEEEDLAGCSDLLNPPSNCSNHVHHYYYYGNCQLPDPVCVVVNVVSCVVSVHQEYEDELLCLQVCQPDPAEHAEYEYEPAWHDLVSQVSNQSRYQKYKYFDDDPQNSGFAIDIDGPVCSVVDDGQWRHAGGHQKMKFFAAPVRHRDDAPDKHWIKMAGPNGGQAIPVRHGCDDVRIHTAQWIWGAHPVHIIGTPAGPVQWAQFAPDTHHQRVLQRQLCPDQFFSGWGWDWDQDPPGGTFTEIETETDPPDDDDPVVSQVSCVVRPPDCVVVPDDRSRGPHYHYDNDFDADSRRHGPNVVVNVVVNVVVVVD/DFFKDAFAFDDDADWDFLLVLLVVCCVVWVAAWAEWAQELVRDIDTDGSNRLSLLLCLLLVLVVVVPDAAAAEEAEEEFDDNNNSSNLVSCVQRNYAYEQDFPPLAQPLLSCARHQEYEYEDQVNVVRVVVAWDADAQQAIDGPSHRNHGGYEYDYPPRDPPRHHYSVVSSVPDDPPPDDDGDDDGQQRFSYWYWDCPPVRRTWTFTFGRSLLLVPLVQPDPLPDAAEEEDLAGCSDLLNPPSNCSRHVHHYYYYGNCQLPPPVCVVVNVVSCVVSVHQEYEDELLCLQVCQPDPAAHAEYEYEPAWHDLVSQVSNQSRYQKYKQFDDDPQNSGFAIDIDGPVCSVVDDGQWRHAGGHQKMKFFAAPVRHRDDAPDKHWIKMAGPNGGQAIPVRHGCDDVRIHTAQWIWGAHPVHIIGTPAGPVQWAQFAPDTHHQRVLQRQLCPDQFFSGWGWDWDQDPPGGTFTEIETETDPPDDDDFVVSQVSCVVRPPDCVVVPDDDSRGPHYHYDNDFDADSRRHGPNVVVNVVVNVVVVVD